Protein AF-A0A6P4Z6Q2-F1 (afdb_monomer)

pLDDT: mean 76.37, std 25.63, range [23.97, 98.88]

Solvent-accessible surface area (backbone atoms only — not comparable to full-atom values): 41360 Å² total; per-residue (Å²): 84,82,60,99,85,43,50,41,44,83,20,34,22,51,34,64,75,49,95,81,55,46,15,28,62,51,13,56,50,5,6,32,81,39,63,33,85,90,39,28,26,34,66,37,52,61,50,52,88,76,51,38,46,41,83,71,40,30,32,73,37,36,18,30,45,70,54,37,70,72,44,56,18,23,30,50,32,45,31,39,24,47,45,82,50,52,61,95,38,45,82,77,61,27,60,36,28,34,28,43,85,77,41,60,29,59,80,33,72,16,24,61,25,37,30,25,53,78,73,41,64,50,30,37,66,74,54,38,66,87,65,45,47,63,63,42,61,45,49,72,80,36,64,50,52,68,60,53,55,72,30,46,7,60,68,44,53,87,29,47,46,63,48,15,37,20,36,32,43,32,24,87,86,15,34,22,27,43,37,28,76,56,21,26,84,73,65,70,71,43,48,40,62,26,34,22,24,18,9,29,51,97,59,75,65,46,59,50,20,20,29,50,25,26,27,38,70,60,38,79,43,60,48,38,55,45,0,13,23,41,69,55,68,47,31,9,44,34,36,24,36,28,45,47,73,48,47,68,51,46,51,54,48,45,57,45,47,56,54,38,73,70,34,74,90,56,66,9,59,81,84,66,98,53,73,64,65,58,50,55,54,54,55,54,49,52,54,53,53,51,54,52,53,58,47,57,77,70,54,87,82,80,85,63,77,65,64,62,50,56,53,50,56,53,48,55,52,51,55,53,52,51,50,52,50,56,52,54,57,47,56,36,43,67,53,35,48,66,52,44,43,56,50,44,53,59,46,48,60,49,49,44,74,74,66,66,52,80,76,73,78,83,87,87,82,91,85,87,83,88,85,86,85,87,88,89,85,87,86,93,82,84,89,80,87,80,86,89,81,92,84,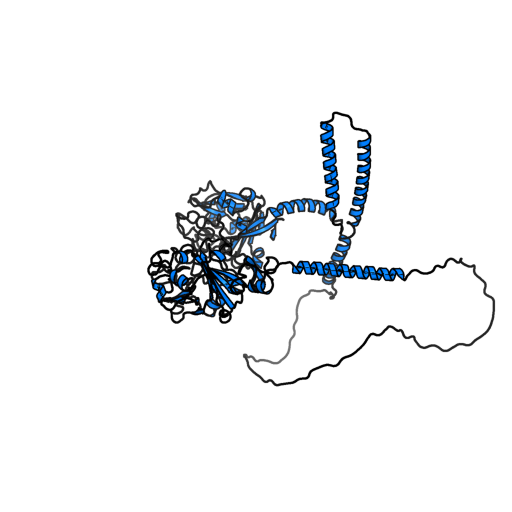88,86,92,88,81,91,82,90,88,84,83,90,87,87,81,90,82,92,84,84,87,88,83,89,86,81,83,86,84,82,86,88,82,90,87,88,82,90,83,84,89,84,87,85,80,86,84,78,88,91,85,84,89,85,83,90,83,73,66,70,61,62,49,51,62,48,51,58,52,46,53,62,44,54,55,50,48,53,53,49,51,52,49,52,52,60,67,71,64,55,59,74,24,30,89,91,33,47,26,72,43,34,39,58,34,55,77,72,37,89,86,54,66,66,43,80,33,20,28,31,41,91,88,67,54,72,48,73,32,44,27,43,36,58,72,99,74,29,11,28,25,52,21,34,19,53,37,65,84,51,85,85,49,35,8,31,57,70,14,54,49,2,7,37,78,37,55,33,79,89,43,29,33,33,60,37,52,63,51,53,89,73,50,34,51,46,68,72,38,31,28,74,39,44,19,28,45,72,53,39,72,55,40,80,25,27,32,47,33,43,34,38,24,48,48,73,51,51,59,96,36,42,79,79,59,27,60,36,28,35,28,40,85,76,42,62,28,60,81,34,70,16,25,60,24,38,29,27,54,79,73,40,66,49,29,39,67,71,55,37,57,90,65,43,46,66,63,42,61,46,48,71,80,36,65,48,50,68,59,53,56,72,30,41,10,59,67,45,48,85,30,46,46,63,48,16,37,21,37,34,39,24,17,79,84,14,29,22,30,43,36,25,76,54,20,27,82,75,55,45,76,41,50,29,62,26,31,24,21,17,8,31,35,78,72,71,58,41,64,40,14,20,24,51,25,21,26,39,68,58,39,79,38,57,47,36,56,46,0,10,24,42,68,57,64,47,28,13,41,36,36,25,38,61

Sequence (765 aa):
MTIGGGGWTLVSSVHEDDIYGKCTAGDRWSSTRGSTTNYPEGDGNWANHNTFGSVPLATNDDLKNPGYFSIEASDVMLWHVPNDTPLSQYKSAAFLRYYTTNGFLQQYGGNMYSLFKDHFPIVYNGGTTADNGPAIPITWDRGSNGLRTSLLAPNTVPQVTPGFVQFRVFNTERAPLAVCPGVRYNGGESDALCIGGAAYWPQAAPRQCGDFSAKAWDGYGTHTGWSSSRLELESAVLFFYRDCLSEGLAEQMSEENSKVRIRKMAHEHRSERLSLSAGLAVCSLAVTVAVLLVSFLHSGGLVRQDDVASLRERLASVEKELSHWKEKSQDELVYWREKSQSLLERVTVVETKIQDGLWSEHSSVLDTEADSPMPPEGPKSSDSGSSGVNSDAVRVRSKRQAVGANTVRLPISGCMQGPPGPPGPVGRDGRDGVQGPPGPASCGCYGEGVPRRIADLEDGLDAVENKTSQIETRLASFNNTAVGSATNPAVSCKHIKDHVDGAEDGLYHLRSPGGVVYETYCDMTIGGGGWTLVSSVHEDDIYGKCTAGDRWSSTRGSTTNYPEGDGNWANHNTFGSVPLATNDDLKNPGYFSIDASDVMLWHVPNDTPLSQYKSAAYLRYYTTNGFLQQYGGNMYSLFKDHFPIVYNGGTTADNGPAIPITWDRGSNGLRTSLIAPNSVPEVTPGFVQFRVFNNERAPLAVCPGVRHNGGNSEHVCIGGAAYWPEQAPRQCGDFSSKDWDGYGTHTDRSSSRLELESAVLFFYR

Radius of gyration: 40.03 Å; Cα contacts (8 Å, |Δi|>4): 1571; chains: 1; bounding box: 75×127×144 Å

InterPro domains:
  IPR014716 Fibrinogen, alpha/beta/gamma chain, C-terminal globular, subdomain 1 [G3DSA:3.90.215.10] (451-578)
  IPR036056 Fibrinogen-like, C-terminal [SSF56496] (1-146)
  IPR036056 Fibrinogen-like, C-terminal [SSF56496] (487-689)

Organism: Branchiostoma belcheri (NCBI:txid7741)

Secondary structure (DSSP, 8-state):
-EETTEEEEEEEEE--S-TTSTTSTT-TTS-SS-S-TTSTTTT-TTTS---BS-GGGTTTS-EE-THHHH--EEEEEEEEEETT--GGGHHHH-SEEEE--S-GGGGGTTSHHHIIIIIS---TTS--TTS---EEE-EEEE--HHHHHTTS-TTTGGGEEESEEEEEEE-TTSPEEEEETTEEE-SS--TTT-EEE-S--SSSTTTT-STTTTTTTTSTTB-STTPPBHHHHTEEEEEEEEETHHHHHHHHHHHHHHHHHHHTT-------S-HHHHHHHHHHHHHHHHHHHHHHHHS-S---HHHHHHHHHHHHHHHHHHHHHHHHHHHTTSSSHHHHHHHHHHHHHHHHHHHS-TTTP--------------------------------------------------------PPPPPPP-----------PPPPP--------STTHHHHHHHHHHHHHHHHHHHHHHHHHHHTTS-TTBTTB-BS-HHHHHHHSTTPPSEEEEEE-TT--EEEEEEE-SGGGS-EEEEEEE--S-TTSSS-TT-TTS-SS-S-TTSTTTT-TTTS---B--GGGTTTS-EE-THHHH---S-EEEEEEETT--GGGHHHH-SEEEE--S-GGGGGTSSHHHIIIIIS---TTS--GGG---EEE-EEEE--HHHHHTTS-GGGGGGEEESEEEEEEE-TT-PEEEEETTEEE-SS--TTT-EEE-S---TTTTTT-STTTTTTTTSTTB-STTPPBHHHHTEEEEEEE-

Structure (mmCIF, N/CA/C/O backbone):
data_AF-A0A6P4Z6Q2-F1
#
_entry.id   AF-A0A6P4Z6Q2-F1
#
loop_
_atom_site.group_PDB
_atom_site.id
_atom_site.type_symbol
_atom_site.label_atom_id
_atom_site.label_alt_id
_atom_site.label_comp_id
_atom_site.label_asym_id
_atom_site.label_entity_id
_atom_site.label_seq_id
_atom_site.pdbx_PDB_ins_code
_atom_site.Cartn_x
_atom_site.Cartn_y
_atom_site.Cartn_z
_atom_site.occupancy
_atom_site.B_iso_or_equiv
_atom_site.auth_seq_id
_atom_site.auth_comp_id
_atom_site.auth_asym_id
_atom_site.auth_atom_id
_atom_site.pdbx_PDB_model_num
ATOM 1 N N . MET A 1 1 ? 14.408 5.472 20.461 1.00 51.84 1 MET A N 1
ATOM 2 C CA . MET A 1 1 ? 15.505 4.855 21.255 1.00 51.84 1 MET A CA 1
ATOM 3 C C . MET A 1 1 ? 16.475 5.928 21.723 1.00 51.84 1 MET A C 1
ATOM 5 O O . MET A 1 1 ? 16.603 6.921 21.027 1.00 51.84 1 MET A O 1
ATOM 9 N N . THR A 1 2 ? 17.169 5.748 22.850 1.00 54.12 2 THR A N 1
ATOM 10 C CA . THR A 1 2 ? 18.171 6.711 23.346 1.00 54.12 2 THR A CA 1
ATOM 11 C C . THR A 1 2 ? 19.596 6.334 22.929 1.00 54.12 2 THR A C 1
ATOM 13 O O . THR A 1 2 ? 20.082 5.248 23.248 1.00 54.12 2 THR A O 1
ATOM 16 N N . ILE A 1 3 ? 20.255 7.239 22.200 1.00 58.28 3 ILE A N 1
ATOM 17 C CA . ILE A 1 3 ? 21.674 7.203 21.794 1.00 58.28 3 ILE A CA 1
ATOM 18 C C . ILE A 1 3 ? 22.142 8.666 21.733 1.00 58.28 3 ILE A C 1
ATOM 20 O O . ILE A 1 3 ? 21.379 9.532 21.308 1.00 58.28 3 ILE A O 1
ATOM 24 N N . GLY A 1 4 ? 23.351 8.977 22.209 1.00 51.66 4 GLY A N 1
ATOM 25 C CA . GLY A 1 4 ? 23.863 10.359 22.237 1.00 51.66 4 GLY A CA 1
ATOM 26 C C . GLY A 1 4 ? 23.089 11.335 23.144 1.00 51.66 4 GLY A C 1
ATOM 27 O O . GLY A 1 4 ? 23.325 12.534 23.079 1.00 51.66 4 GLY A O 1
ATOM 28 N N . GLY A 1 5 ? 22.166 10.839 23.979 1.00 54.47 5 GLY A N 1
ATOM 29 C CA . GLY A 1 5 ? 21.303 11.634 24.866 1.00 54.47 5 GLY A CA 1
ATOM 30 C C . GLY A 1 5 ? 19.913 11.958 24.300 1.00 54.47 5 GLY A C 1
ATOM 31 O O . GLY A 1 5 ? 18.990 12.151 25.085 1.00 54.47 5 GLY A O 1
ATOM 32 N N . GLY A 1 6 ? 19.740 11.946 22.974 1.00 62.03 6 GLY A N 1
ATOM 33 C CA . GLY A 1 6 ? 18.471 12.254 22.297 1.00 62.03 6 GLY A CA 1
ATOM 34 C C . GLY A 1 6 ? 17.578 11.037 22.022 1.00 62.03 6 GLY A C 1
ATOM 35 O O . GLY A 1 6 ? 18.019 9.883 22.092 1.00 62.03 6 GLY A O 1
ATOM 36 N N . GLY A 1 7 ? 16.310 11.305 21.694 1.00 81.81 7 GLY A N 1
ATOM 37 C CA . GLY A 1 7 ? 15.325 10.302 21.280 1.00 81.81 7 GLY A CA 1
ATOM 38 C C . GLY A 1 7 ? 15.280 10.117 19.759 1.00 81.81 7 GLY A C 1
ATOM 39 O O . GLY A 1 7 ? 14.970 11.056 19.036 1.00 81.81 7 GLY A O 1
ATOM 40 N N . TRP A 1 8 ? 15.558 8.897 19.292 1.00 90.75 8 TRP A N 1
ATOM 41 C CA . TRP A 1 8 ? 15.597 8.529 17.870 1.00 90.75 8 TRP A CA 1
ATOM 42 C C . TRP A 1 8 ? 14.385 7.698 17.424 1.00 90.75 8 TRP A C 1
ATOM 44 O O . TRP A 1 8 ? 14.089 6.671 18.052 1.00 90.75 8 TRP A O 1
ATOM 54 N N . THR A 1 9 ? 13.753 8.088 16.315 1.00 92.44 9 THR A N 1
ATOM 55 C CA . THR A 1 9 ? 12.544 7.470 15.729 1.00 92.44 9 THR A CA 1
ATOM 56 C C . THR A 1 9 ? 12.818 7.003 14.300 1.00 92.44 9 THR A C 1
ATOM 58 O O . THR A 1 9 ? 13.308 7.790 13.501 1.00 92.44 9 THR A O 1
ATOM 61 N N . LEU A 1 10 ? 12.510 5.740 13.975 1.00 95.50 10 LEU A N 1
ATOM 62 C CA . LEU A 1 10 ? 12.654 5.172 12.623 1.00 95.50 10 LEU A CA 1
ATOM 63 C C . LEU A 1 10 ? 11.596 5.773 11.689 1.00 95.50 10 LEU A C 1
ATOM 65 O O . LEU A 1 10 ? 10.405 5.675 11.984 1.00 95.50 10 LEU A O 1
ATOM 69 N N . VAL A 1 11 ? 12.021 6.361 10.571 1.00 96.75 11 VAL A N 1
ATOM 70 C CA . VAL A 1 11 ? 11.129 7.036 9.609 1.00 96.75 11 VAL A CA 1
ATOM 71 C C . VAL A 1 11 ? 11.117 6.386 8.228 1.00 96.75 11 VAL A C 1
ATOM 73 O O . VAL A 1 11 ? 10.067 6.347 7.583 1.00 96.75 11 VAL A O 1
ATOM 76 N N . SER A 1 12 ? 12.246 5.817 7.804 1.00 97.81 12 SER A N 1
ATOM 77 C CA . SER A 1 12 ? 12.351 5.084 6.544 1.00 97.81 12 SER A CA 1
ATOM 78 C C . SER A 1 12 ? 13.444 4.012 6.550 1.00 97.81 12 SER A C 1
ATOM 80 O O . SER A 1 12 ? 14.295 3.978 7.442 1.00 97.81 12 SER A O 1
ATOM 82 N N . SER A 1 13 ? 13.432 3.144 5.543 1.00 97.81 13 SER A N 1
ATOM 83 C CA . SER A 1 13 ? 14.558 2.313 5.121 1.00 97.81 13 SER A CA 1
ATOM 84 C C . SER A 1 13 ? 14.618 2.245 3.599 1.00 97.81 13 SER A C 1
ATOM 86 O O . SER A 1 13 ? 13.583 2.367 2.948 1.00 97.81 13 SER A O 1
ATOM 88 N N . VAL A 1 14 ? 15.829 2.058 3.073 1.00 97.44 14 VAL A N 1
ATOM 89 C CA . VAL A 1 14 ? 16.109 1.774 1.657 1.00 97.44 14 VAL A CA 1
ATOM 90 C C . VAL A 1 14 ? 16.640 0.340 1.558 1.00 97.44 14 VAL A C 1
ATOM 92 O O . VAL A 1 14 ? 17.583 0.005 2.289 1.00 97.44 14 VAL A O 1
ATOM 95 N N . HIS A 1 15 ? 16.055 -0.492 0.697 1.00 93.81 15 HIS A N 1
ATOM 96 C CA . HIS A 1 15 ? 16.349 -1.923 0.557 1.00 93.81 15 HIS A CA 1
ATOM 97 C C . HIS A 1 15 ? 16.190 -2.398 -0.900 1.00 93.81 15 HIS A C 1
ATOM 99 O O . HIS A 1 15 ? 15.100 -2.331 -1.453 1.00 93.81 15 HIS A O 1
ATOM 105 N N . GLU A 1 16 ? 17.236 -2.987 -1.485 1.00 89.94 16 GLU A N 1
ATOM 106 C CA . GLU A 1 16 ? 17.134 -3.643 -2.799 1.00 89.94 16 GLU A CA 1
ATOM 107 C C . GLU A 1 16 ? 16.557 -5.068 -2.670 1.00 89.94 16 GLU A C 1
ATOM 109 O O . GLU A 1 16 ? 17.156 -5.904 -1.987 1.00 89.94 16 GLU A O 1
ATOM 114 N N . ASP A 1 17 ? 15.436 -5.374 -3.339 1.00 81.31 17 ASP A N 1
ATOM 115 C CA . ASP A 1 17 ? 14.862 -6.732 -3.380 1.00 81.31 17 ASP A CA 1
ATOM 116 C C . ASP A 1 17 ? 15.422 -7.591 -4.532 1.00 81.31 17 ASP A C 1
ATOM 118 O O . ASP A 1 17 ? 15.753 -8.760 -4.317 1.00 81.31 17 ASP A O 1
ATOM 122 N N . ASP A 1 18 ? 15.614 -7.013 -5.724 1.00 83.00 18 ASP A N 1
ATOM 123 C CA . ASP A 1 18 ? 16.351 -7.624 -6.837 1.00 83.00 18 ASP A CA 1
ATOM 124 C C . ASP A 1 18 ? 17.416 -6.673 -7.413 1.00 83.00 18 ASP A C 1
ATOM 126 O O . ASP A 1 18 ? 17.157 -5.812 -8.250 1.00 83.00 18 ASP A O 1
ATOM 130 N N . ILE A 1 19 ? 18.673 -6.930 -7.046 1.00 83.06 19 ILE A N 1
ATOM 131 C CA . ILE A 1 19 ? 19.885 -6.237 -7.524 1.00 83.06 19 ILE A CA 1
ATOM 132 C C . ILE A 1 19 ? 20.111 -6.284 -9.050 1.00 83.06 19 ILE A C 1
ATOM 134 O O . ILE A 1 19 ? 21.008 -5.611 -9.568 1.00 83.06 19 ILE A O 1
ATOM 138 N N . TYR A 1 20 ? 19.319 -7.069 -9.784 1.00 82.06 20 TYR A N 1
ATOM 139 C CA . TYR A 1 20 ? 19.272 -7.111 -11.245 1.00 82.06 20 TYR A CA 1
ATOM 140 C C . TYR A 1 20 ? 17.922 -6.646 -11.831 1.00 82.06 20 TYR A C 1
ATOM 142 O O . TYR A 1 20 ? 17.863 -6.325 -13.023 1.00 82.06 20 TYR A O 1
ATOM 150 N N . GLY A 1 21 ? 16.871 -6.553 -11.014 1.00 80.62 21 GLY A N 1
ATOM 151 C CA . GLY A 1 21 ? 15.518 -6.107 -11.357 1.00 80.62 21 GLY A CA 1
ATOM 152 C C . GLY A 1 21 ? 15.388 -4.585 -11.358 1.00 80.62 21 GLY A C 1
ATOM 153 O O . GLY A 1 21 ? 14.689 -4.014 -10.534 1.00 80.62 21 GLY A O 1
ATOM 154 N N . LYS A 1 22 ? 16.078 -3.925 -12.291 1.00 84.44 22 LYS A N 1
ATOM 155 C CA . LYS A 1 22 ? 16.298 -2.469 -12.285 1.00 84.44 22 LYS A CA 1
ATOM 156 C C . LYS A 1 22 ? 15.087 -1.630 -12.728 1.00 84.44 22 LYS A C 1
ATOM 158 O O . LYS A 1 22 ? 14.549 -1.841 -13.817 1.00 84.44 22 LYS A O 1
ATOM 163 N N . CYS A 1 23 ? 14.756 -0.621 -11.924 1.00 83.00 23 CYS A N 1
ATOM 164 C CA . CYS A 1 23 ? 13.534 0.190 -11.945 1.00 83.00 23 CYS A CA 1
ATOM 165 C C . CYS A 1 23 ? 12.223 -0.607 -11.727 1.00 83.00 23 CYS A C 1
ATOM 167 O O . CYS A 1 23 ? 11.243 -0.382 -12.451 1.00 83.00 23 CYS A O 1
ATOM 169 N N . THR A 1 24 ? 12.200 -1.584 -10.817 1.00 80.31 24 THR A N 1
ATOM 170 C CA . THR A 1 24 ? 11.011 -2.429 -10.565 1.00 80.31 24 THR A CA 1
ATOM 171 C C . THR A 1 24 ? 10.268 -2.042 -9.281 1.00 80.31 24 THR A C 1
ATOM 173 O O . THR A 1 24 ? 10.622 -1.082 -8.612 1.00 80.31 24 THR A O 1
ATOM 176 N N . ALA A 1 25 ? 9.192 -2.750 -8.924 1.00 75.19 25 ALA A N 1
ATOM 177 C CA . ALA A 1 25 ? 8.296 -2.386 -7.817 1.00 75.19 25 ALA A CA 1
ATOM 178 C C . ALA A 1 25 ? 8.927 -2.365 -6.401 1.00 75.19 25 ALA A C 1
ATOM 180 O O . ALA A 1 25 ? 8.291 -1.885 -5.450 1.00 75.19 25 ALA A O 1
ATOM 181 N N . GLY A 1 26 ? 10.152 -2.883 -6.259 1.00 79.56 26 GLY A N 1
ATOM 182 C CA . GLY A 1 26 ? 10.984 -2.752 -5.062 1.00 79.56 26 GLY A CA 1
ATOM 183 C C . GLY A 1 26 ? 11.884 -1.508 -5.036 1.00 79.56 26 GLY A C 1
ATOM 184 O O . GLY A 1 26 ? 12.279 -1.104 -3.954 1.00 79.56 26 GLY A O 1
ATOM 185 N N . ASP A 1 27 ? 12.147 -0.856 -6.176 1.00 88.88 27 ASP A N 1
ATOM 186 C CA . ASP A 1 27 ? 13.013 0.331 -6.306 1.00 88.88 27 ASP A CA 1
ATOM 187 C C . ASP A 1 27 ? 12.280 1.637 -5.911 1.00 88.88 27 ASP A C 1
ATOM 189 O O . ASP A 1 27 ? 12.169 2.587 -6.702 1.00 88.88 27 ASP A O 1
ATOM 193 N N . ARG A 1 28 ? 11.685 1.701 -4.711 1.00 90.12 28 ARG A N 1
ATOM 194 C CA . ARG A 1 28 ? 10.758 2.802 -4.377 1.00 90.12 28 ARG A CA 1
ATOM 195 C C . ARG A 1 28 ? 11.481 4.105 -4.076 1.00 90.12 28 ARG A C 1
ATOM 197 O O . ARG A 1 28 ? 10.865 5.162 -4.204 1.00 90.12 28 ARG A O 1
ATOM 204 N N . TRP A 1 29 ? 12.765 4.098 -3.740 1.00 93.88 29 TRP A N 1
ATOM 205 C CA . TRP A 1 29 ? 13.579 5.308 -3.600 1.00 93.88 29 TRP A CA 1
ATOM 206 C C . TRP A 1 29 ? 14.263 5.753 -4.894 1.00 93.88 29 TRP A C 1
ATOM 208 O O . TRP A 1 29 ? 15.109 6.656 -4.858 1.00 93.88 29 TRP A O 1
ATOM 218 N N . SER A 1 30 ? 13.875 5.198 -6.039 1.00 89.69 30 SER A N 1
ATOM 219 C CA . SER A 1 30 ? 14.294 5.676 -7.351 1.00 89.69 30 SER A CA 1
ATOM 220 C C . SER A 1 30 ? 13.140 5.674 -8.346 1.00 89.69 30 SER A C 1
ATOM 222 O O . SER A 1 30 ? 12.516 6.722 -8.541 1.00 89.69 30 SER A O 1
ATOM 224 N N . SER A 1 31 ? 12.814 4.537 -8.963 1.00 86.94 31 SER A N 1
ATOM 225 C CA . SER A 1 31 ? 11.560 4.424 -9.700 1.00 86.94 31 SER A CA 1
ATOM 226 C C . SER A 1 31 ? 11.071 3.010 -9.909 1.00 86.94 31 SER A C 1
ATOM 228 O O . SER A 1 31 ? 11.798 2.151 -10.392 1.00 86.94 31 SER A O 1
ATOM 230 N N . THR A 1 32 ? 9.772 2.839 -9.712 1.00 82.38 32 THR A N 1
ATOM 231 C CA . THR A 1 32 ? 9.057 1.592 -9.956 1.00 82.38 32 THR A CA 1
ATOM 232 C C . THR A 1 32 ? 8.449 1.508 -11.369 1.00 82.38 32 THR A C 1
ATOM 234 O O . THR A 1 32 ? 7.802 0.523 -11.726 1.00 82.38 32 THR A O 1
ATOM 237 N N . ARG A 1 33 ? 8.662 2.546 -12.198 1.00 77.38 33 ARG A N 1
ATOM 238 C CA . ARG A 1 33 ? 8.011 2.768 -13.507 1.00 77.38 33 ARG A CA 1
ATOM 239 C C . ARG A 1 33 ? 8.983 2.758 -14.701 1.00 77.38 33 ARG A C 1
ATOM 241 O O . ARG A 1 33 ? 8.674 3.293 -15.768 1.00 77.38 33 ARG A O 1
ATOM 248 N N . GLY A 1 34 ? 10.150 2.128 -14.552 1.00 77.62 34 GLY A N 1
ATOM 249 C CA . GLY A 1 34 ? 11.168 2.058 -15.609 1.00 77.62 34 GLY A CA 1
ATOM 250 C C . GLY A 1 34 ? 12.031 3.323 -15.752 1.00 77.62 34 GLY A C 1
ATOM 251 O O . GLY A 1 34 ? 11.723 4.391 -15.228 1.00 77.62 34 GLY A O 1
ATOM 252 N N . SER A 1 35 ? 13.133 3.223 -16.504 1.00 83.38 35 SER A N 1
ATOM 253 C CA . SER A 1 35 ? 14.041 4.359 -16.727 1.00 83.38 35 SER A CA 1
ATOM 254 C C . SER A 1 35 ? 13.546 5.220 -17.890 1.00 83.38 35 SER A C 1
ATOM 256 O O . SER A 1 35 ? 13.668 4.829 -19.052 1.00 83.38 35 SER A O 1
ATOM 258 N N . THR A 1 36 ? 12.962 6.387 -17.599 1.00 74.38 36 THR A N 1
ATOM 259 C CA . THR A 1 36 ? 12.285 7.214 -18.613 1.00 74.38 36 THR A CA 1
ATOM 260 C C . THR A 1 36 ? 12.475 8.716 -18.407 1.00 74.38 36 THR A C 1
ATOM 262 O O . THR A 1 36 ? 12.385 9.231 -17.298 1.00 74.38 36 THR A O 1
ATOM 265 N N . THR A 1 37 ? 12.688 9.450 -19.505 1.00 76.31 37 THR A N 1
ATOM 266 C CA . THR A 1 37 ? 12.773 10.923 -19.504 1.00 76.31 37 THR A CA 1
ATOM 267 C C . THR A 1 37 ? 11.452 11.613 -19.170 1.00 76.31 37 THR A C 1
ATOM 269 O O . THR A 1 37 ? 11.450 12.822 -18.956 1.00 76.31 37 THR A O 1
ATOM 272 N N . ASN A 1 38 ? 10.334 10.880 -19.174 1.00 77.88 38 ASN A N 1
ATOM 273 C CA . ASN A 1 38 ? 9.004 11.437 -18.920 1.00 77.88 38 ASN A CA 1
ATOM 274 C C . ASN A 1 38 ? 8.743 11.672 -17.423 1.00 77.88 38 ASN A C 1
ATOM 276 O O . ASN A 1 38 ? 7.928 12.525 -17.088 1.00 77.88 38 ASN A O 1
ATOM 280 N N . TYR A 1 39 ? 9.460 10.948 -16.558 1.00 81.06 39 TYR A N 1
ATOM 281 C CA . TYR A 1 39 ? 9.428 11.071 -15.099 1.00 81.06 39 TYR A CA 1
ATOM 282 C C . TYR A 1 39 ? 10.878 11.192 -14.589 1.00 81.06 39 TYR A C 1
ATOM 284 O O . TYR A 1 39 ? 11.429 10.233 -14.048 1.00 81.06 39 TYR A O 1
ATOM 292 N N . PRO A 1 40 ? 11.572 12.321 -14.843 1.00 82.12 40 PRO A N 1
ATOM 293 C CA . PRO A 1 40 ? 12.994 12.488 -14.523 1.00 82.12 40 PRO A CA 1
ATOM 294 C C . PRO A 1 40 ? 13.321 12.453 -13.017 1.00 82.12 40 PRO A C 1
ATOM 296 O O . PRO A 1 40 ? 14.490 12.324 -12.661 1.00 82.12 40 PRO A O 1
ATOM 299 N N . GLU A 1 41 ? 12.325 12.563 -12.141 1.00 82.50 41 GLU A N 1
ATOM 300 C CA . GLU A 1 41 ? 12.375 12.354 -10.687 1.00 82.50 41 GLU A CA 1
ATOM 301 C C . GLU A 1 41 ? 11.999 10.924 -10.249 1.00 82.50 41 GLU A C 1
ATOM 303 O O . GLU A 1 41 ? 12.089 10.595 -9.066 1.00 82.50 41 GLU A O 1
ATOM 308 N N . GLY A 1 42 ? 11.562 10.083 -11.191 1.00 86.00 42 GLY A N 1
ATOM 309 C CA . GLY A 1 42 ? 10.960 8.782 -10.920 1.00 86.00 42 GLY A CA 1
ATOM 310 C C . GLY A 1 42 ? 9.682 8.882 -10.111 1.00 86.00 42 GLY A C 1
ATOM 311 O O . GLY A 1 42 ? 8.794 9.669 -10.429 1.00 86.00 42 GLY A O 1
ATOM 312 N N . ASP A 1 43 ? 9.597 8.091 -9.049 1.00 84.88 43 ASP A N 1
ATOM 313 C CA . ASP A 1 43 ? 8.419 8.075 -8.181 1.00 84.88 43 ASP A CA 1
ATOM 314 C C . ASP A 1 43 ? 8.374 9.308 -7.255 1.00 84.88 43 ASP A C 1
ATOM 316 O O . ASP A 1 43 ? 7.378 9.562 -6.575 1.00 84.88 43 ASP A O 1
ATOM 320 N N . GLY A 1 44 ? 9.468 10.081 -7.183 1.00 89.19 44 GLY A N 1
ATOM 321 C CA . GLY A 1 44 ? 9.572 11.276 -6.345 1.00 89.19 44 GLY A CA 1
ATOM 322 C C . GLY A 1 44 ? 9.497 10.995 -4.838 1.00 89.19 44 GLY A C 1
ATOM 323 O O . GLY A 1 44 ? 9.297 11.921 -4.050 1.00 89.19 44 GLY A O 1
ATOM 324 N N . ASN A 1 45 ? 9.656 9.737 -4.405 1.00 93.06 45 ASN A N 1
ATOM 325 C CA . ASN A 1 45 ? 9.379 9.298 -3.031 1.00 93.06 45 ASN A CA 1
ATOM 326 C C . ASN A 1 45 ? 10.249 9.969 -1.952 1.00 93.06 45 ASN A C 1
ATOM 328 O O . ASN A 1 45 ? 9.808 10.076 -0.806 1.00 93.06 45 ASN A O 1
ATOM 332 N N . TRP A 1 46 ? 11.403 10.541 -2.308 1.00 94.75 46 TRP A N 1
ATOM 333 C CA . TRP A 1 46 ? 12.193 11.410 -1.421 1.00 94.75 46 TRP A CA 1
ATOM 334 C C . TRP A 1 46 ? 11.496 12.735 -1.052 1.00 94.75 46 TRP A C 1
ATOM 336 O O . TRP A 1 46 ? 11.776 13.283 0.015 1.00 94.75 46 TRP A O 1
ATOM 346 N N . ALA A 1 47 ? 10.591 13.238 -1.901 1.00 93.81 47 ALA A N 1
ATOM 347 C CA . ALA A 1 47 ? 10.005 14.585 -1.847 1.00 93.81 47 ALA A CA 1
ATOM 348 C C . ALA A 1 47 ? 8.456 14.618 -1.927 1.00 93.81 47 ALA A C 1
ATOM 350 O O . ALA A 1 47 ? 7.862 15.697 -1.991 1.00 93.81 47 ALA A O 1
ATOM 351 N N . ASN A 1 48 ? 7.786 13.458 -1.904 1.00 89.38 48 ASN A N 1
ATOM 352 C CA . ASN A 1 48 ? 6.321 13.320 -1.880 1.00 89.38 48 ASN A CA 1
ATOM 353 C C . ASN A 1 48 ? 5.798 12.821 -0.507 1.00 89.38 48 ASN A C 1
ATOM 355 O O . ASN A 1 48 ? 6.581 12.530 0.403 1.00 89.38 48 ASN A O 1
ATOM 359 N N . HIS A 1 49 ? 4.476 12.685 -0.355 1.00 86.06 49 HIS A N 1
ATOM 360 C CA . HIS A 1 49 ? 3.828 12.197 0.878 1.00 86.06 49 HIS A CA 1
ATOM 361 C C . HIS A 1 49 ? 3.494 10.691 0.878 1.00 86.06 49 HIS A C 1
ATOM 363 O O . HIS A 1 49 ? 2.868 10.216 1.822 1.00 86.06 49 HIS A O 1
ATOM 369 N N . ASN A 1 50 ? 3.901 9.932 -0.143 1.00 84.12 50 ASN A N 1
ATOM 370 C CA . ASN A 1 50 ? 3.593 8.503 -0.254 1.00 84.12 50 ASN A CA 1
ATOM 371 C C . ASN A 1 50 ? 4.215 7.729 0.920 1.00 84.12 50 ASN A C 1
ATOM 373 O O . ASN A 1 50 ? 5.283 8.109 1.411 1.00 84.12 50 ASN A O 1
ATOM 377 N N . THR A 1 51 ? 3.576 6.643 1.354 1.00 84.00 51 THR A N 1
ATOM 378 C CA . THR A 1 51 ? 4.032 5.802 2.475 1.00 84.00 51 THR A CA 1
ATOM 379 C C . THR A 1 51 ? 3.892 4.326 2.138 1.00 84.00 51 THR A C 1
ATOM 381 O O . THR A 1 51 ? 2.843 3.912 1.652 1.00 84.00 51 THR A O 1
ATOM 384 N N . PHE A 1 52 ? 4.919 3.535 2.433 1.00 84.25 52 PHE A N 1
ATOM 385 C CA . PHE A 1 52 ? 5.034 2.136 2.015 1.00 84.25 52 PHE A CA 1
ATOM 386 C C . PHE A 1 52 ? 5.829 1.297 3.028 1.00 84.25 52 PHE A C 1
ATOM 388 O O . PHE A 1 52 ? 6.492 1.841 3.917 1.00 84.25 52 PHE A O 1
ATOM 395 N N . GLY A 1 53 ? 5.724 -0.028 2.903 1.00 82.00 53 GLY A N 1
ATOM 396 C CA . GLY A 1 53 ? 6.340 -1.009 3.798 1.00 82.00 53 GLY A CA 1
ATOM 397 C C . GLY A 1 53 ? 5.816 -0.982 5.234 1.00 82.00 53 GLY A C 1
ATOM 398 O O . GLY A 1 53 ? 4.795 -0.374 5.560 1.00 82.00 53 GLY A O 1
ATOM 399 N N . SER A 1 54 ? 6.530 -1.662 6.134 1.00 81.69 54 SER A N 1
ATOM 400 C CA . SER A 1 54 ? 6.209 -1.671 7.565 1.00 81.69 54 SER A CA 1
ATOM 401 C C . SER A 1 54 ? 7.458 -1.834 8.435 1.00 81.69 54 SER A C 1
ATOM 403 O O . SER A 1 54 ? 8.436 -2.456 8.033 1.00 81.69 54 SER A O 1
ATOM 405 N N . VAL A 1 55 ? 7.430 -1.287 9.656 1.00 85.19 55 VAL A N 1
ATOM 406 C CA . VAL A 1 55 ? 8.568 -1.337 10.598 1.00 85.19 55 VAL A CA 1
ATOM 407 C C . VAL A 1 55 ? 9.096 -2.760 10.871 1.00 85.19 55 VAL A C 1
ATOM 409 O O . VAL A 1 55 ? 10.311 -2.891 10.988 1.00 85.19 55 VAL A O 1
ATOM 412 N N . PRO A 1 56 ? 8.272 -3.827 10.950 1.00 82.50 56 PRO A N 1
ATOM 413 C CA . PRO A 1 56 ? 8.775 -5.197 11.084 1.00 82.50 56 PRO A CA 1
ATOM 414 C C . PRO A 1 56 ? 9.487 -5.773 9.850 1.00 82.50 56 PRO A C 1
ATOM 416 O O . PRO A 1 56 ? 10.168 -6.784 9.995 1.00 82.50 56 PRO A O 1
ATOM 419 N N . LEU A 1 57 ? 9.309 -5.167 8.670 1.00 84.88 57 LEU A N 1
ATOM 420 C CA . LEU A 1 57 ? 9.836 -5.631 7.379 1.00 84.88 57 LEU A CA 1
ATOM 421 C C . LEU A 1 57 ? 10.866 -4.665 6.767 1.00 84.88 57 LEU A C 1
ATOM 423 O O . LEU A 1 57 ? 11.286 -4.872 5.638 1.00 84.88 57 LEU A O 1
ATOM 427 N N . ALA A 1 58 ? 11.323 -3.650 7.505 1.00 91.00 58 ALA A N 1
ATOM 428 C CA . ALA A 1 58 ? 12.223 -2.590 7.024 1.00 91.00 58 ALA A CA 1
ATOM 429 C C . ALA A 1 58 ? 13.634 -3.061 6.584 1.00 91.00 58 ALA A C 1
ATOM 431 O O . ALA A 1 58 ? 14.473 -2.240 6.216 1.00 91.00 58 ALA A O 1
ATOM 432 N N . THR A 1 59 ? 13.906 -4.365 6.659 1.00 93.81 59 THR A N 1
ATOM 433 C CA . THR A 1 59 ? 15.119 -5.061 6.189 1.00 93.81 59 THR A CA 1
ATOM 434 C C . THR A 1 59 ? 14.862 -6.002 5.009 1.00 93.81 59 THR A C 1
ATOM 436 O O . THR A 1 59 ? 15.763 -6.727 4.608 1.00 93.81 59 THR A O 1
ATOM 439 N N . ASN A 1 60 ? 13.627 -6.044 4.515 1.00 85.88 60 ASN A N 1
ATOM 440 C CA . ASN A 1 60 ? 13.117 -7.017 3.546 1.00 85.88 60 ASN A CA 1
ATOM 441 C C . ASN A 1 60 ? 12.241 -6.354 2.464 1.00 85.88 60 ASN A C 1
ATOM 443 O O . ASN A 1 60 ? 11.933 -6.975 1.451 1.00 85.88 60 ASN A O 1
ATOM 447 N N . ASP A 1 61 ? 11.786 -5.131 2.728 1.00 87.12 61 ASP A N 1
ATOM 448 C CA . ASP A 1 61 ? 11.039 -4.244 1.847 1.00 87.12 61 ASP A CA 1
ATOM 449 C C . ASP A 1 61 ? 11.361 -2.798 2.261 1.00 87.12 61 ASP A C 1
ATOM 451 O O . ASP A 1 61 ? 11.741 -2.530 3.411 1.00 87.12 61 ASP A O 1
ATOM 455 N N . ASP A 1 62 ? 11.179 -1.862 1.338 1.00 93.12 62 ASP A N 1
ATOM 456 C CA . ASP A 1 62 ? 11.323 -0.435 1.602 1.00 93.12 62 ASP A CA 1
ATOM 457 C C . ASP A 1 62 ? 10.289 0.064 2.613 1.00 93.12 62 ASP A C 1
ATOM 459 O O . ASP A 1 62 ? 9.087 -0.124 2.427 1.00 93.12 62 ASP A O 1
ATOM 463 N N . LEU A 1 63 ? 10.734 0.797 3.638 1.00 94.94 63 LEU A N 1
ATOM 464 C CA . LEU A 1 63 ? 9.858 1.504 4.573 1.00 94.94 63 LEU A CA 1
ATOM 465 C C . LEU A 1 63 ? 9.867 3.005 4.291 1.00 94.94 63 LEU A C 1
ATOM 467 O O . LEU A 1 63 ? 10.918 3.633 4.329 1.00 94.94 63 LEU A O 1
ATOM 471 N N . LYS A 1 64 ? 8.689 3.623 4.221 1.00 94.44 64 LYS A N 1
ATOM 472 C CA . LYS A 1 64 ? 8.502 5.064 4.435 1.00 94.44 64 LYS A CA 1
ATOM 473 C C . LYS A 1 64 ? 7.219 5.290 5.222 1.00 94.44 64 LYS A C 1
ATOM 475 O O . LYS A 1 64 ? 6.131 5.044 4.711 1.00 94.44 64 LYS A O 1
ATOM 480 N N . ASN A 1 65 ? 7.336 5.758 6.463 1.00 90.56 65 ASN A N 1
ATOM 481 C CA . ASN A 1 65 ? 6.182 6.074 7.311 1.00 90.56 65 ASN A CA 1
ATOM 482 C C . ASN A 1 65 ? 5.940 7.598 7.397 1.00 90.56 65 ASN A C 1
ATOM 484 O O . ASN A 1 65 ? 6.843 8.368 7.056 1.00 90.56 65 ASN A O 1
ATOM 488 N N . PRO A 1 66 ? 4.759 8.066 7.861 1.00 87.19 66 PRO A N 1
ATOM 489 C CA . PRO A 1 66 ? 4.432 9.496 7.899 1.00 87.19 66 PRO A CA 1
ATOM 490 C C . PRO A 1 66 ? 5.452 10.372 8.640 1.00 87.19 66 PRO A C 1
ATOM 492 O O . PRO A 1 66 ? 5.654 11.530 8.278 1.00 87.19 66 PRO A O 1
ATOM 495 N N . GLY A 1 67 ? 6.168 9.809 9.622 1.00 88.00 67 GLY A N 1
ATOM 496 C CA . GLY A 1 67 ? 7.213 10.511 10.364 1.00 88.00 67 GLY A CA 1
ATOM 497 C C . GLY A 1 67 ? 8.364 11.025 9.493 1.00 88.00 67 GLY A C 1
ATOM 498 O O . GLY A 1 67 ? 9.035 11.972 9.892 1.00 88.00 67 GLY A O 1
ATOM 499 N N . TYR A 1 68 ? 8.560 10.473 8.288 1.00 94.94 68 TYR A N 1
ATOM 500 C CA . TYR A 1 68 ? 9.534 10.964 7.307 1.00 94.94 68 TYR A CA 1
ATOM 501 C C . TYR A 1 68 ? 9.297 12.433 6.913 1.00 94.94 68 TYR A C 1
ATOM 503 O O . TYR A 1 68 ? 10.268 13.163 6.696 1.00 94.94 68 TYR A O 1
ATOM 511 N N . PHE A 1 69 ? 8.030 12.863 6.861 1.00 92.06 69 PHE A N 1
ATOM 512 C CA . PHE A 1 69 ? 7.613 14.221 6.492 1.00 92.06 69 PHE A CA 1
ATOM 513 C C . PHE A 1 69 ? 6.881 14.984 7.612 1.00 92.06 69 PHE A C 1
ATOM 515 O O . PHE A 1 69 ? 6.797 16.207 7.544 1.00 92.06 69 PHE A O 1
ATOM 522 N N . SER A 1 70 ? 6.367 14.302 8.645 1.00 87.81 70 SER A N 1
ATOM 523 C CA . SER A 1 70 ? 5.578 14.927 9.722 1.00 87.81 70 SER A CA 1
ATOM 524 C C . SER A 1 70 ? 6.353 15.251 11.006 1.00 87.81 70 SER A C 1
ATOM 526 O O . SER A 1 70 ? 5.777 15.849 11.912 1.00 87.81 70 SER A O 1
ATOM 528 N N . ILE A 1 71 ? 7.608 14.811 11.143 1.00 87.94 71 ILE A N 1
ATOM 529 C CA . ILE A 1 71 ? 8.450 15.098 12.316 1.00 87.94 71 ILE A CA 1
ATOM 530 C C . ILE A 1 71 ? 9.351 16.299 12.013 1.00 87.94 71 ILE A C 1
ATOM 532 O O . ILE A 1 71 ? 9.954 16.371 10.940 1.00 87.94 71 ILE A O 1
ATOM 536 N N . GLU A 1 72 ? 9.484 17.205 12.984 1.00 89.88 72 GLU A N 1
ATOM 537 C CA . GLU A 1 72 ? 10.542 18.218 13.016 1.00 89.88 72 GLU A CA 1
ATOM 538 C C . GLU A 1 72 ? 11.763 17.655 13.755 1.00 89.88 72 GLU A C 1
ATOM 540 O O . GLU A 1 72 ? 11.721 17.359 14.953 1.00 89.88 72 GLU A O 1
ATOM 545 N N . ALA A 1 73 ? 12.859 17.480 13.024 1.00 92.38 73 ALA A N 1
ATOM 546 C CA . ALA A 1 73 ? 14.070 16.822 13.483 1.00 92.38 73 ALA A CA 1
ATOM 547 C C . ALA A 1 73 ? 15.301 17.732 13.385 1.00 92.38 73 ALA A C 1
ATOM 549 O O . ALA A 1 73 ? 15.379 18.631 12.545 1.00 92.38 73 ALA A O 1
ATOM 550 N N . SER A 1 74 ? 16.291 17.473 14.239 1.00 92.94 74 SER A N 1
ATOM 551 C CA . SER A 1 74 ? 17.576 18.179 14.231 1.00 92.94 74 SER A CA 1
ATOM 552 C C . SER A 1 74 ? 18.656 17.403 13.469 1.00 92.94 74 SER A C 1
ATOM 554 O O . SER A 1 74 ? 19.373 17.978 12.649 1.00 92.94 74 SER A O 1
ATOM 556 N N . ASP A 1 75 ? 18.733 16.087 13.667 1.00 95.19 75 ASP A N 1
ATOM 557 C CA . ASP A 1 75 ? 19.761 15.210 13.094 1.00 95.19 75 ASP A CA 1
ATOM 558 C C . ASP A 1 75 ? 19.182 13.909 12.515 1.00 95.19 75 ASP A C 1
ATOM 560 O O . ASP A 1 75 ? 18.091 13.468 12.892 1.00 95.19 75 ASP A O 1
ATOM 564 N N . VAL A 1 76 ? 19.972 13.251 11.654 1.00 96.81 76 VAL A N 1
ATOM 565 C CA . VAL A 1 76 ? 19.713 11.881 11.180 1.00 96.81 76 VAL A CA 1
ATOM 566 C C . VAL A 1 76 ? 20.653 10.867 11.828 1.00 96.81 76 VAL A C 1
ATOM 568 O O . VAL A 1 76 ? 21.800 11.165 12.164 1.00 96.81 76 VAL A O 1
ATOM 571 N N . MET A 1 77 ? 20.182 9.630 11.928 1.00 97.19 77 MET A N 1
ATOM 572 C CA . MET A 1 77 ? 20.971 8.449 12.255 1.00 97.19 77 MET A CA 1
ATOM 573 C C . MET A 1 77 ? 20.696 7.364 11.221 1.00 97.19 77 MET A C 1
ATOM 575 O O . MET A 1 77 ? 19.542 7.105 10.894 1.00 97.19 77 MET A O 1
ATOM 579 N N . LEU A 1 78 ? 21.752 6.731 10.716 1.00 98.31 78 LEU A N 1
ATOM 580 C CA . LEU A 1 78 ? 21.670 5.647 9.741 1.00 98.31 78 LEU A CA 1
ATOM 581 C C . LEU A 1 78 ? 22.198 4.354 10.370 1.00 98.31 78 LEU A C 1
ATOM 583 O O . LEU A 1 78 ? 23.279 4.339 10.971 1.00 98.31 78 LEU A O 1
ATOM 587 N N . TRP A 1 79 ? 21.441 3.268 10.227 1.00 98.38 79 TRP A N 1
ATOM 588 C CA . TRP A 1 79 ? 21.867 1.908 10.568 1.00 98.38 79 TRP A CA 1
ATOM 589 C C . TRP A 1 79 ? 21.933 1.065 9.299 1.00 98.38 79 TRP A C 1
ATOM 591 O O . TRP A 1 79 ? 21.005 1.097 8.501 1.00 98.38 79 TRP A O 1
ATOM 601 N N . HIS A 1 80 ? 23.001 0.287 9.136 1.00 98.44 80 HIS A N 1
ATOM 602 C CA . HIS A 1 80 ? 23.107 -0.717 8.074 1.00 98.44 80 HIS A CA 1
ATOM 603 C C . HIS A 1 80 ? 22.813 -2.069 8.711 1.00 98.44 80 HIS A C 1
ATOM 605 O O . HIS A 1 80 ? 23.556 -2.489 9.606 1.00 98.44 80 HIS A O 1
ATOM 611 N N . VAL A 1 81 ? 21.701 -2.693 8.324 1.00 98.19 81 VAL A N 1
ATOM 612 C CA . VAL A 1 81 ? 21.131 -3.876 8.982 1.00 98.19 81 VAL A CA 1
ATOM 613 C C . VAL A 1 81 ? 20.977 -4.992 7.950 1.00 98.19 81 VAL A C 1
ATOM 615 O O . VAL A 1 81 ? 20.317 -4.746 6.945 1.00 98.19 81 VAL A O 1
ATOM 618 N N . PRO A 1 82 ? 21.540 -6.195 8.176 1.00 97.25 82 PRO A N 1
ATOM 619 C CA . PRO A 1 82 ? 21.401 -7.300 7.234 1.00 97.25 82 PRO A CA 1
ATOM 620 C C . PRO A 1 82 ? 19.939 -7.659 6.960 1.00 97.25 82 PRO A C 1
ATOM 622 O O . PRO A 1 82 ? 19.097 -7.578 7.865 1.00 97.25 82 PRO A O 1
ATOM 625 N N . ASN A 1 83 ? 19.660 -8.100 5.739 1.00 89.94 83 ASN A N 1
ATOM 626 C CA . ASN A 1 83 ? 18.334 -8.551 5.333 1.00 89.94 83 ASN A CA 1
ATOM 627 C C . ASN A 1 83 ? 17.884 -9.771 6.164 1.00 89.94 83 ASN A C 1
ATOM 629 O O . ASN A 1 83 ? 18.702 -10.440 6.803 1.00 89.94 83 ASN A O 1
ATOM 633 N N . ASP A 1 84 ? 16.572 -10.014 6.235 1.00 87.44 84 ASP A N 1
ATOM 634 C CA . ASP A 1 84 ? 15.935 -11.041 7.085 1.00 87.44 84 ASP A CA 1
ATOM 635 C C . ASP A 1 84 ? 16.190 -10.918 8.605 1.00 87.44 84 ASP A C 1
ATOM 637 O O . ASP A 1 84 ? 15.793 -11.785 9.392 1.00 87.44 84 ASP A O 1
ATOM 641 N N . THR A 1 85 ? 16.793 -9.820 9.075 1.00 86.19 85 THR A N 1
ATOM 642 C CA . THR A 1 85 ? 16.889 -9.550 10.516 1.00 86.19 85 THR A CA 1
ATOM 643 C C . THR A 1 85 ? 15.480 -9.333 11.097 1.00 86.19 85 THR A C 1
ATOM 645 O O . THR A 1 85 ? 14.742 -8.487 10.604 1.00 86.19 85 THR A O 1
ATOM 648 N N . PRO A 1 86 ? 15.077 -9.991 12.199 1.00 80.81 86 PRO A N 1
ATOM 649 C CA . PRO A 1 86 ? 13.809 -9.676 12.853 1.00 80.81 86 PRO A CA 1
ATOM 650 C C . PRO A 1 86 ? 13.896 -8.347 13.624 1.00 80.81 86 PRO A C 1
ATOM 652 O O . PRO A 1 86 ? 14.918 -8.046 14.241 1.00 80.81 86 PRO A O 1
ATOM 655 N N . LEU A 1 87 ? 12.795 -7.588 13.687 1.00 86.31 87 LEU A N 1
ATOM 656 C CA . LEU A 1 87 ? 12.695 -6.271 14.353 1.00 86.31 87 LEU A CA 1
ATOM 657 C C . LEU A 1 87 ? 13.332 -6.199 15.757 1.00 86.31 87 LEU A C 1
ATOM 659 O O . LEU A 1 87 ? 13.974 -5.209 16.109 1.00 86.31 87 LEU A O 1
ATOM 663 N N . SER A 1 88 ? 13.197 -7.257 16.563 1.00 84.44 88 SER A N 1
ATOM 664 C CA . SER A 1 88 ? 13.787 -7.351 17.908 1.00 84.44 88 SER A CA 1
ATOM 665 C C . SER A 1 88 ? 15.323 -7.349 17.921 1.00 84.44 88 SER A C 1
ATOM 667 O O . SER A 1 88 ? 15.925 -7.071 18.958 1.00 84.44 88 SER A O 1
ATOM 669 N N . GLN A 1 89 ? 15.957 -7.630 16.782 1.00 90.19 89 GLN A N 1
ATOM 670 C CA . GLN A 1 89 ? 17.402 -7.741 16.608 1.00 90.19 89 GLN A CA 1
ATOM 671 C C . GLN A 1 89 ? 18.018 -6.617 15.763 1.00 90.19 89 GLN A C 1
ATOM 673 O O . GLN A 1 89 ? 19.245 -6.543 15.723 1.00 90.19 89 GLN A O 1
ATOM 678 N N . TYR A 1 90 ? 17.238 -5.706 15.155 1.00 94.69 90 TYR A N 1
ATOM 679 C CA . TYR A 1 90 ? 17.764 -4.608 14.316 1.00 94.69 90 TYR A CA 1
ATOM 680 C C . TYR A 1 90 ? 18.967 -3.895 14.953 1.00 94.69 90 TYR A C 1
ATOM 682 O O . TYR A 1 90 ? 20.013 -3.749 14.322 1.00 94.69 90 TYR A O 1
ATOM 690 N N . LYS A 1 91 ? 18.881 -3.525 16.241 1.00 93.25 91 LYS A N 1
ATOM 691 C CA . LYS A 1 91 ? 19.982 -2.832 16.934 1.00 93.25 91 LYS A CA 1
ATOM 692 C C . LYS A 1 91 ? 21.234 -3.702 17.099 1.00 93.25 91 LYS A C 1
ATOM 694 O O . LYS A 1 91 ? 22.344 -3.175 17.014 1.00 93.25 91 LYS A O 1
ATOM 699 N N . SER A 1 92 ? 21.085 -4.998 17.375 1.00 93.00 92 SER A N 1
ATOM 700 C CA . SER A 1 92 ? 22.202 -5.926 17.608 1.00 93.00 92 SER A CA 1
ATOM 701 C C . SER A 1 92 ? 22.826 -6.456 16.316 1.00 93.00 92 SER A C 1
ATOM 703 O O . SER A 1 92 ? 24.041 -6.660 16.283 1.00 93.00 92 SER A O 1
ATOM 705 N N . ALA A 1 93 ? 22.039 -6.619 15.252 1.00 94.88 93 ALA A N 1
ATOM 706 C CA . ALA A 1 93 ? 22.510 -7.033 13.933 1.00 94.88 93 ALA A CA 1
ATOM 707 C C . ALA A 1 93 ? 23.238 -5.899 13.193 1.00 94.88 93 ALA A C 1
ATOM 709 O O . ALA A 1 93 ? 24.280 -6.146 12.592 1.00 94.88 93 ALA A O 1
ATOM 710 N N . ALA A 1 94 ? 22.751 -4.653 13.306 1.00 97.75 94 ALA A N 1
ATOM 711 C CA . ALA A 1 94 ? 23.299 -3.495 12.599 1.00 97.75 94 ALA A CA 1
ATOM 712 C C . ALA A 1 94 ? 24.822 -3.352 12.765 1.00 97.75 94 ALA A C 1
ATOM 714 O O . ALA A 1 94 ? 25.290 -3.065 13.872 1.00 97.75 94 ALA A O 1
ATOM 715 N N . PHE A 1 95 ? 25.602 -3.541 11.699 1.00 97.25 95 PHE A N 1
ATOM 716 C CA . PHE A 1 95 ? 27.074 -3.550 11.753 1.00 97.25 95 PHE A CA 1
ATOM 717 C C . PHE A 1 95 ? 27.673 -2.144 11.639 1.00 97.25 95 PHE A C 1
ATOM 719 O O . PHE A 1 95 ? 28.703 -1.874 12.263 1.00 97.25 95 PHE A O 1
ATOM 726 N N . LEU A 1 96 ? 26.990 -1.232 10.940 1.00 98.25 96 LEU A N 1
ATOM 727 C CA . LEU A 1 96 ? 27.217 0.212 11.021 1.00 98.25 96 LEU A CA 1
ATOM 728 C C . LEU A 1 96 ? 26.023 0.881 11.712 1.00 98.25 96 LEU A C 1
ATOM 730 O O . LEU A 1 96 ? 24.875 0.623 11.357 1.00 98.25 96 LEU A O 1
ATOM 734 N N . ARG A 1 97 ? 26.297 1.767 12.674 1.00 97.19 97 ARG A N 1
ATOM 735 C CA . ARG A 1 97 ? 25.331 2.702 13.273 1.00 97.19 97 ARG A CA 1
ATOM 736 C C . ARG A 1 97 ? 26.034 4.038 13.497 1.00 97.19 97 ARG A C 1
ATOM 738 O O . ARG A 1 97 ? 27.046 4.086 14.198 1.00 97.19 97 ARG A O 1
ATOM 745 N N . TYR A 1 98 ? 25.533 5.116 12.911 1.00 97.94 98 TYR A N 1
ATOM 746 C CA . TYR A 1 98 ? 26.160 6.437 13.008 1.00 97.94 98 TYR A CA 1
ATOM 747 C C . TYR A 1 98 ? 25.138 7.560 12.847 1.00 97.94 98 TYR A C 1
ATOM 749 O O . TYR A 1 98 ? 24.063 7.346 12.293 1.00 97.94 98 TYR A O 1
ATOM 757 N N . TYR A 1 99 ? 25.462 8.747 13.356 1.00 97.25 99 TYR A N 1
ATOM 758 C CA . TYR A 1 99 ? 24.515 9.855 13.469 1.00 97.25 99 TYR A CA 1
ATOM 759 C C . TYR A 1 99 ? 25.174 11.226 13.327 1.00 97.25 99 TYR A C 1
ATOM 761 O O . TYR A 1 99 ? 26.344 11.394 13.672 1.00 97.25 99 TYR A O 1
ATOM 769 N N . THR A 1 100 ? 24.430 12.204 12.816 1.00 96.38 100 THR A N 1
ATOM 770 C CA . THR A 1 100 ? 24.845 13.614 12.813 1.00 96.38 100 THR A CA 1
ATOM 771 C C . THR A 1 100 ? 24.580 14.235 14.190 1.00 96.38 100 THR A C 1
ATOM 773 O O . THR A 1 100 ? 23.825 13.686 14.995 1.00 96.38 100 THR A O 1
ATOM 776 N N . THR A 1 101 ? 25.251 15.343 14.506 1.00 93.19 101 THR A N 1
ATOM 777 C CA . THR A 1 101 ? 25.182 15.988 15.836 1.00 93.19 101 THR A CA 1
ATOM 778 C C . THR A 1 101 ? 25.097 17.514 15.773 1.00 93.19 101 THR A C 1
ATOM 780 O O . THR A 1 101 ? 25.390 18.184 16.764 1.00 93.19 101 THR A O 1
ATOM 783 N N . ASN A 1 102 ? 24.807 18.080 14.602 1.00 90.56 102 ASN A N 1
ATOM 784 C CA . ASN A 1 102 ? 24.963 19.508 14.313 1.00 90.56 102 ASN A CA 1
ATOM 785 C C . ASN A 1 102 ? 23.644 20.219 13.978 1.00 90.56 102 ASN A C 1
ATOM 787 O O . ASN A 1 102 ? 23.687 21.374 13.556 1.00 90.56 102 ASN A O 1
ATOM 791 N N . GLY A 1 103 ? 22.498 19.551 14.142 1.00 92.44 103 GLY A N 1
ATOM 792 C CA . GLY A 1 103 ? 21.183 20.169 13.958 1.00 92.44 103 GLY A CA 1
ATOM 793 C C . GLY A 1 103 ? 20.867 20.545 12.507 1.00 92.44 103 GLY A C 1
ATOM 794 O O . GLY A 1 103 ? 20.043 21.425 12.267 1.00 92.44 103 GLY A O 1
ATOM 795 N N . PHE A 1 104 ? 21.551 19.941 11.528 1.00 95.31 104 PHE A N 1
ATOM 796 C CA . PHE A 1 104 ? 21.529 20.419 10.143 1.00 95.31 104 PHE A CA 1
ATOM 797 C C . PHE A 1 104 ? 20.133 20.406 9.504 1.00 95.31 104 PHE A C 1
ATOM 799 O O . PHE A 1 104 ? 19.863 21.265 8.669 1.00 95.31 104 PHE A O 1
ATOM 806 N N . LEU A 1 105 ? 19.235 19.493 9.899 1.00 94.75 105 LEU A N 1
ATOM 807 C CA . LEU A 1 105 ? 17.883 19.420 9.331 1.00 94.75 105 LEU A CA 1
ATOM 808 C C . LEU A 1 105 ? 17.058 20.683 9.620 1.00 94.75 105 LEU A C 1
ATOM 810 O O . LEU A 1 105 ? 16.277 21.099 8.767 1.00 94.75 105 LEU A O 1
ATOM 814 N N . GLN A 1 106 ? 17.289 21.365 10.749 1.00 91.62 106 GLN A N 1
ATOM 815 C CA . GLN A 1 106 ? 16.627 22.639 11.074 1.00 91.62 106 GLN A CA 1
ATOM 816 C C . GLN A 1 106 ? 16.928 23.742 10.042 1.00 91.62 106 GLN A C 1
ATOM 818 O O . GLN A 1 106 ? 16.138 24.666 9.878 1.00 91.62 106 GLN A O 1
ATOM 823 N N . GLN A 1 107 ? 18.047 23.639 9.314 1.00 92.75 107 GLN A N 1
ATOM 824 C CA . GLN A 1 107 ? 18.438 24.585 8.259 1.00 92.75 107 GLN A CA 1
ATOM 825 C C . GLN A 1 107 ? 17.764 24.281 6.908 1.00 92.75 107 GLN A C 1
ATOM 827 O O . GLN A 1 107 ? 17.814 25.115 6.007 1.00 92.75 107 GLN A O 1
ATOM 832 N N . TYR A 1 108 ? 17.134 23.106 6.777 1.00 94.50 108 TYR A N 1
ATOM 833 C CA . TYR A 1 108 ? 16.555 22.578 5.537 1.00 94.50 108 TYR A CA 1
ATOM 834 C C . TYR A 1 108 ? 15.095 22.118 5.716 1.00 94.50 108 TYR A C 1
ATOM 836 O O . TYR A 1 108 ? 14.683 21.091 5.182 1.00 94.50 108 TYR A O 1
ATOM 844 N N . GLY A 1 109 ? 14.317 22.852 6.519 1.00 89.06 109 GLY A N 1
ATOM 845 C CA . GLY A 1 109 ? 12.882 22.602 6.715 1.00 89.06 109 GLY A CA 1
ATOM 846 C C . GLY A 1 109 ? 12.532 21.415 7.623 1.00 89.06 109 GLY A C 1
ATOM 847 O O . GLY A 1 109 ? 11.429 20.882 7.533 1.00 89.06 109 GLY A O 1
ATOM 848 N N . GLY A 1 110 ? 13.453 20.994 8.494 1.00 91.31 110 GLY A N 1
ATOM 849 C CA . GLY A 1 110 ? 13.193 20.101 9.628 1.00 91.31 110 GLY A CA 1
ATOM 850 C C . GLY A 1 110 ? 13.220 18.599 9.338 1.00 91.31 110 GLY A C 1
ATOM 851 O O . GLY A 1 110 ? 13.270 17.821 10.283 1.00 91.31 110 GLY A O 1
ATOM 852 N N . ASN A 1 111 ? 13.221 18.150 8.082 1.00 95.12 111 ASN A N 1
ATOM 853 C CA . ASN A 1 111 ? 13.273 16.722 7.742 1.00 95.12 111 ASN A CA 1
ATOM 854 C C . ASN A 1 111 ? 13.785 16.477 6.311 1.00 95.12 111 ASN A C 1
ATOM 856 O O . ASN A 1 111 ? 14.000 17.415 5.544 1.00 95.12 111 ASN A O 1
ATOM 860 N N . MET A 1 112 ? 14.018 15.208 5.951 1.00 96.62 112 MET A N 1
ATOM 861 C CA . MET A 1 112 ? 14.521 14.841 4.620 1.00 96.62 112 MET A CA 1
ATOM 862 C C . MET A 1 112 ? 13.516 15.148 3.501 1.00 96.62 112 MET A C 1
ATOM 864 O O . MET A 1 112 ? 13.949 15.490 2.406 1.00 96.62 112 MET A O 1
ATOM 868 N N . TYR A 1 113 ? 12.204 15.103 3.770 1.00 96.19 113 TYR A N 1
ATOM 869 C CA . TYR A 1 113 ? 11.181 15.536 2.811 1.00 96.19 113 TYR A CA 1
ATOM 870 C C . TYR A 1 113 ? 11.407 16.993 2.387 1.00 96.19 113 TYR A C 1
ATOM 872 O O . TYR A 1 113 ? 11.603 17.250 1.201 1.00 96.19 113 TYR A O 1
ATOM 880 N N . SER A 1 114 ? 11.478 17.927 3.340 1.00 95.88 114 SER A N 1
ATOM 881 C CA . SER A 1 114 ? 11.749 19.344 3.058 1.00 95.88 114 SER A CA 1
ATOM 882 C C . SER A 1 114 ? 13.140 19.545 2.440 1.00 95.88 114 SER A C 1
ATOM 884 O O . SER A 1 114 ? 13.296 20.296 1.477 1.00 95.88 114 SER A O 1
ATOM 886 N N . LEU A 1 115 ? 14.155 18.817 2.926 1.00 97.12 115 LEU A N 1
ATOM 887 C CA . LEU A 1 115 ? 15.523 18.884 2.404 1.00 97.12 115 LEU A CA 1
ATOM 888 C C . LEU A 1 115 ? 15.591 18.516 0.918 1.00 97.12 115 LEU A C 1
ATOM 890 O O . LEU A 1 115 ? 16.225 19.238 0.150 1.00 97.12 115 LEU A O 1
ATOM 894 N N . PHE A 1 116 ? 14.949 17.427 0.492 1.00 97.19 116 PHE A N 1
ATOM 895 C CA . PHE A 1 116 ? 14.954 17.018 -0.913 1.00 97.19 116 PHE A CA 1
ATOM 896 C C . PHE A 1 116 ? 13.957 17.807 -1.760 1.00 97.19 116 PHE A C 1
ATOM 898 O O . PHE A 1 116 ? 14.255 18.098 -2.911 1.00 97.19 116 PHE A O 1
ATOM 905 N N . LYS A 1 117 ? 12.803 18.199 -1.222 1.00 94.31 117 LYS A N 1
ATOM 906 C CA . LYS A 1 117 ? 11.784 18.932 -1.980 1.00 94.31 117 LYS A CA 1
ATOM 907 C C . LYS A 1 117 ? 12.154 20.395 -2.226 1.00 94.31 117 LYS A C 1
ATOM 909 O O . LYS A 1 117 ? 12.103 20.856 -3.363 1.00 94.31 117 LYS A O 1
ATOM 914 N N . ASP A 1 118 ? 12.515 21.117 -1.168 1.00 93.50 118 ASP A N 1
ATOM 915 C CA . ASP A 1 118 ? 12.590 22.581 -1.183 1.00 93.50 118 ASP A CA 1
ATOM 916 C C . ASP A 1 118 ? 14.036 23.103 -1.334 1.00 93.50 118 ASP A C 1
ATOM 918 O O . ASP A 1 118 ? 14.240 24.257 -1.715 1.00 93.50 118 ASP A O 1
ATOM 922 N N . HIS A 1 119 ? 15.051 22.257 -1.088 1.00 94.94 119 HIS A N 1
ATOM 923 C CA . HIS A 1 119 ? 16.472 22.642 -1.148 1.00 94.94 119 HIS A CA 1
ATOM 924 C C . HIS A 1 119 ? 17.309 21.829 -2.151 1.00 94.94 119 HIS A C 1
ATOM 926 O O . HIS A 1 119 ? 18.067 22.412 -2.930 1.00 94.94 119 HIS A O 1
ATOM 932 N N . PHE A 1 120 ? 17.183 20.497 -2.167 1.00 96.19 120 PHE A N 1
ATOM 933 C CA . PHE A 1 120 ? 18.012 19.605 -2.988 1.00 96.19 120 PHE A CA 1
ATOM 934 C C . PHE A 1 120 ? 17.213 18.587 -3.831 1.00 96.19 120 PHE A C 1
ATOM 936 O O . PHE A 1 120 ? 17.424 17.384 -3.664 1.00 96.19 120 PHE A O 1
ATOM 943 N N . PRO A 1 121 ? 16.368 19.029 -4.790 1.00 94.12 121 PRO A N 1
ATOM 944 C CA . PRO A 1 121 ? 15.622 18.137 -5.682 1.00 94.12 121 PRO A CA 1
ATOM 945 C C . PRO A 1 121 ? 16.448 17.013 -6.312 1.00 94.12 121 PRO A C 1
ATOM 947 O O . PRO A 1 121 ? 17.550 17.251 -6.829 1.00 94.12 121 PRO A O 1
ATOM 950 N N . ILE A 1 122 ? 15.867 15.809 -6.279 1.00 93.62 122 ILE A N 1
ATOM 951 C CA . ILE A 1 122 ? 16.327 14.578 -6.931 1.00 93.62 122 ILE A CA 1
ATOM 952 C C . ILE A 1 122 ? 15.610 14.476 -8.281 1.00 93.62 122 ILE A C 1
ATOM 954 O O . ILE A 1 122 ? 14.567 13.846 -8.408 1.00 93.62 122 ILE A O 1
ATOM 958 N N . VAL A 1 123 ? 16.145 15.176 -9.281 1.00 90.62 123 VAL A N 1
ATOM 959 C CA . VAL A 1 123 ? 15.609 15.209 -10.650 1.00 90.62 123 VAL A CA 1
ATOM 960 C C . VAL A 1 123 ? 16.771 15.105 -11.632 1.00 90.62 123 VAL A C 1
ATOM 962 O O . VAL A 1 123 ? 17.746 15.858 -11.522 1.00 90.62 123 VAL A O 1
ATOM 965 N N . TYR A 1 124 ? 16.687 14.187 -12.595 1.00 89.88 124 TYR A N 1
ATOM 966 C CA . TYR A 1 124 ? 17.689 14.053 -13.652 1.00 89.88 124 TYR A CA 1
ATOM 967 C C . TYR A 1 124 ? 17.921 15.387 -14.383 1.00 89.88 124 TYR A C 1
ATOM 969 O O . TYR A 1 124 ? 16.978 16.103 -14.720 1.00 89.88 124 TYR A O 1
ATOM 977 N N . ASN A 1 125 ? 19.192 15.721 -14.638 1.00 88.75 125 ASN A N 1
ATOM 978 C CA . ASN A 1 125 ? 19.623 16.972 -15.271 1.00 88.75 125 ASN A CA 1
ATOM 979 C C . ASN A 1 125 ? 19.210 18.258 -14.507 1.00 88.75 125 ASN A C 1
ATOM 981 O O . ASN A 1 125 ? 19.356 19.362 -15.030 1.00 88.75 125 ASN A O 1
ATOM 985 N N . GLY A 1 126 ? 18.785 18.143 -13.241 1.00 87.56 126 GLY A N 1
ATOM 986 C CA . GLY A 1 126 ? 18.531 19.270 -12.332 1.00 87.56 126 GLY A CA 1
ATOM 987 C C . GLY A 1 126 ? 19.790 19.943 -11.756 1.00 87.56 126 GLY A C 1
ATOM 988 O O . GLY A 1 126 ? 19.671 20.826 -10.910 1.00 87.56 126 GLY A O 1
ATOM 989 N N . GLY A 1 127 ? 20.988 19.522 -12.174 1.00 91.00 127 GLY A N 1
ATOM 990 C CA . GLY A 1 127 ? 22.274 20.040 -11.703 1.00 91.00 127 GLY A CA 1
ATOM 991 C C . GLY A 1 127 ? 23.468 19.264 -12.265 1.00 91.00 127 GLY A C 1
ATOM 992 O O . GLY A 1 127 ? 23.348 18.520 -13.241 1.00 91.00 127 GLY A O 1
ATOM 993 N N . THR A 1 128 ? 24.636 19.466 -11.661 1.00 90.81 128 THR A N 1
ATOM 994 C CA . THR A 1 128 ? 25.927 18.860 -12.020 1.00 90.81 128 THR A CA 1
ATOM 995 C C . THR A 1 128 ? 26.715 18.464 -10.766 1.00 90.81 128 THR A C 1
ATOM 997 O O . THR A 1 128 ? 26.307 18.756 -9.645 1.00 90.81 128 THR A O 1
ATOM 1000 N N . THR A 1 129 ? 27.901 17.869 -10.926 1.00 88.94 129 THR A N 1
ATOM 1001 C CA . THR A 1 129 ? 28.820 17.556 -9.811 1.00 88.94 129 THR A CA 1
ATOM 1002 C C . THR A 1 129 ? 29.260 18.777 -8.982 1.00 88.94 129 THR A C 1
ATOM 1004 O O . THR A 1 129 ? 29.776 18.601 -7.878 1.00 88.94 129 THR A O 1
ATOM 1007 N N . ALA A 1 130 ? 29.057 20.007 -9.473 1.00 88.56 130 ALA A N 1
ATOM 1008 C CA . ALA A 1 130 ? 29.265 21.240 -8.709 1.00 88.56 130 ALA A CA 1
ATOM 1009 C C . ALA A 1 130 ? 28.081 21.592 -7.781 1.00 88.56 130 ALA A C 1
ATOM 1011 O O . ALA A 1 130 ? 28.267 22.317 -6.807 1.00 88.56 130 ALA A O 1
ATOM 1012 N N . ASP A 1 131 ? 26.892 21.047 -8.052 1.00 92.69 131 ASP A N 1
ATOM 1013 C CA . ASP A 1 131 ? 25.612 21.352 -7.392 1.00 92.69 131 ASP A CA 1
ATOM 1014 C C . ASP A 1 131 ? 25.224 20.292 -6.336 1.00 92.69 131 ASP A C 1
ATOM 1016 O O . ASP A 1 131 ? 24.051 20.131 -5.973 1.00 92.69 131 ASP A O 1
ATOM 1020 N N . ASN A 1 132 ? 26.219 19.536 -5.863 1.00 94.81 132 ASN A N 1
ATOM 1021 C CA . ASN A 1 132 ? 26.066 18.505 -4.841 1.00 94.81 132 ASN A CA 1
ATOM 1022 C C . ASN A 1 132 ? 25.614 19.104 -3.499 1.00 94.81 132 ASN A C 1
ATOM 1024 O O . ASN A 1 132 ? 26.117 20.139 -3.058 1.00 94.81 132 ASN A O 1
ATOM 1028 N N . GLY A 1 133 ? 24.700 18.410 -2.824 1.00 95.19 133 GLY A N 1
ATOM 1029 C CA . GLY A 1 133 ? 24.190 18.780 -1.511 1.00 95.19 133 GLY A CA 1
ATOM 1030 C C . GLY A 1 133 ? 25.174 18.518 -0.358 1.00 95.19 133 GLY A C 1
ATOM 1031 O O . GLY A 1 133 ? 26.319 18.083 -0.558 1.00 95.19 133 GLY A O 1
ATOM 1032 N N . PRO A 1 134 ? 24.752 18.834 0.880 1.00 96.69 134 PRO A N 1
ATOM 1033 C CA . PRO A 1 134 ? 25.644 18.977 2.020 1.00 96.69 134 PRO A CA 1
ATOM 1034 C C . PRO A 1 134 ? 26.211 17.635 2.494 1.00 96.69 134 PRO A C 1
ATOM 1036 O O . PRO A 1 134 ? 25.488 16.654 2.661 1.00 96.69 134 PRO A O 1
ATOM 1039 N N . ALA A 1 135 ? 27.517 17.620 2.773 1.00 97.44 135 ALA A N 1
ATOM 1040 C CA . ALA A 1 135 ? 28.205 16.523 3.447 1.00 97.44 135 ALA A CA 1
ATOM 1041 C C . ALA A 1 135 ? 28.315 16.821 4.949 1.00 97.44 135 ALA A C 1
ATOM 1043 O O . ALA A 1 135 ? 29.107 17.669 5.366 1.00 97.44 135 ALA A O 1
ATOM 1044 N N . ILE A 1 136 ? 27.521 16.127 5.762 1.00 98.25 136 ILE A N 1
ATOM 1045 C CA . ILE A 1 136 ? 27.421 16.338 7.208 1.00 98.25 136 ILE A CA 1
ATOM 1046 C C . ILE A 1 136 ? 28.363 15.372 7.949 1.00 98.25 136 ILE A C 1
ATOM 1048 O O . ILE A 1 136 ? 28.317 14.175 7.667 1.00 98.25 136 ILE A O 1
ATOM 1052 N N . PRO A 1 137 ? 29.217 15.831 8.885 1.00 98.12 137 PRO A N 1
ATOM 1053 C CA . PRO A 1 137 ? 30.043 14.940 9.704 1.00 98.12 137 PRO A CA 1
ATOM 1054 C C . PRO A 1 137 ? 29.201 13.978 10.553 1.00 98.12 137 PRO A C 1
ATOM 1056 O O . PRO A 1 137 ? 28.160 14.369 11.084 1.00 98.12 137 PRO A O 1
ATOM 1059 N N . ILE A 1 138 ? 29.672 12.739 10.727 1.00 98.06 138 ILE A N 1
ATOM 1060 C CA . ILE A 1 138 ? 28.986 11.717 11.539 1.00 98.06 138 ILE A CA 1
ATOM 1061 C C . ILE A 1 138 ? 29.801 11.294 12.764 1.00 98.06 138 ILE A C 1
ATOM 1063 O O . ILE A 1 138 ? 31.028 11.206 12.730 1.00 98.06 138 ILE A O 1
ATOM 1067 N N . THR A 1 139 ? 29.091 10.958 13.838 1.00 96.75 139 THR A N 1
ATOM 1068 C CA . THR A 1 139 ? 29.614 10.240 15.002 1.00 96.75 139 THR A CA 1
ATOM 1069 C C . THR A 1 139 ? 29.270 8.757 14.868 1.00 96.75 139 THR A C 1
ATOM 1071 O O . THR A 1 139 ? 28.117 8.402 14.619 1.00 96.75 139 THR A O 1
ATOM 1074 N N . TRP A 1 140 ? 30.260 7.877 15.037 1.00 96.44 140 TRP A N 1
ATOM 1075 C CA . TRP A 1 140 ? 30.058 6.425 15.044 1.00 96.44 140 TRP A CA 1
ATOM 1076 C C . TRP A 1 140 ? 29.542 5.950 16.412 1.00 96.44 140 TRP A C 1
ATOM 1078 O O . TRP A 1 140 ? 30.213 6.131 17.423 1.00 96.44 140 TRP A O 1
ATOM 1088 N N . ASP A 1 141 ? 28.381 5.292 16.430 1.00 94.81 141 ASP A N 1
ATOM 1089 C CA . ASP A 1 141 ? 27.866 4.519 17.577 1.00 94.81 141 ASP A CA 1
ATOM 1090 C C . ASP A 1 141 ? 28.251 3.027 17.455 1.00 94.81 141 ASP A C 1
ATOM 1092 O O . ASP A 1 141 ? 28.484 2.344 18.452 1.00 94.81 141 ASP A O 1
ATOM 1096 N N . ARG A 1 142 ? 28.390 2.522 16.220 1.00 95.31 142 ARG A N 1
ATOM 1097 C CA . ARG A 1 142 ? 29.033 1.241 15.893 1.00 95.31 142 ARG A CA 1
ATOM 1098 C C . ARG A 1 142 ? 29.633 1.283 14.487 1.00 95.31 142 ARG A C 1
ATOM 1100 O O . ARG A 1 142 ? 28.995 1.770 13.559 1.00 95.31 142 ARG A O 1
ATOM 1107 N N . GLY A 1 143 ? 30.830 0.725 14.326 1.00 95.81 143 GLY A N 1
ATOM 1108 C CA . GLY A 1 143 ? 31.573 0.725 13.063 1.00 95.81 143 GLY A CA 1
ATOM 1109 C C . GLY A 1 143 ? 32.740 1.712 13.079 1.00 95.81 143 GLY A C 1
ATOM 1110 O O . GLY A 1 143 ? 33.155 2.177 14.139 1.00 95.81 143 GLY A O 1
ATOM 1111 N N . SER A 1 144 ? 33.314 1.989 11.909 1.00 97.62 144 SER A N 1
ATOM 1112 C CA . SER A 1 144 ? 34.418 2.940 11.745 1.00 97.62 144 SER A CA 1
ATOM 1113 C C . SER A 1 144 ? 34.571 3.361 10.283 1.00 97.62 144 SER A C 1
ATOM 1115 O O . SER A 1 144 ? 34.090 2.672 9.381 1.00 97.62 144 SER A O 1
ATOM 1117 N N . ASN A 1 145 ? 35.325 4.438 10.039 1.00 98.12 145 ASN A N 1
ATOM 1118 C CA . ASN A 1 145 ? 35.715 4.858 8.688 1.00 98.12 145 ASN A CA 1
ATOM 1119 C C . ASN A 1 145 ? 36.356 3.714 7.882 1.00 98.12 145 ASN A C 1
ATOM 1121 O O . ASN A 1 145 ? 36.015 3.533 6.719 1.00 98.12 145 ASN A O 1
ATOM 1125 N N . GLY A 1 146 ? 37.242 2.929 8.510 1.00 97.69 146 GLY A N 1
ATOM 1126 C CA . GLY A 1 146 ? 37.918 1.803 7.862 1.00 97.69 146 GLY A CA 1
ATOM 1127 C C . GLY A 1 146 ? 36.958 0.672 7.490 1.00 97.69 146 GLY A C 1
ATOM 1128 O O . GLY A 1 146 ? 37.015 0.181 6.365 1.00 97.69 146 GLY A O 1
ATOM 1129 N N . LEU A 1 147 ? 36.032 0.320 8.395 1.00 97.38 147 LEU A N 1
ATOM 1130 C CA . LEU A 1 147 ? 34.994 -0.677 8.114 1.00 97.38 147 LEU A CA 1
ATOM 1131 C C . LEU A 1 147 ? 34.060 -0.204 6.993 1.00 97.38 147 LEU A C 1
ATOM 1133 O O . LEU A 1 147 ? 33.695 -1.001 6.136 1.00 97.38 147 LEU A O 1
ATOM 1137 N N . ARG A 1 148 ? 33.716 1.093 6.948 1.00 97.31 148 ARG A N 1
ATOM 1138 C CA . ARG A 1 148 ? 32.929 1.654 5.842 1.00 97.31 148 ARG A CA 1
ATOM 1139 C C . ARG A 1 148 ? 33.658 1.492 4.511 1.00 97.31 148 ARG A C 1
ATOM 1141 O O . ARG A 1 148 ? 33.076 0.963 3.572 1.00 97.31 148 ARG A O 1
ATOM 1148 N N . THR A 1 149 ? 34.929 1.887 4.428 1.00 96.31 149 THR A N 1
ATOM 1149 C CA . THR A 1 149 ? 35.700 1.777 3.179 1.00 96.31 149 THR A CA 1
ATOM 1150 C C . THR A 1 149 ? 35.971 0.339 2.740 1.00 96.31 149 THR A C 1
ATOM 1152 O O . THR A 1 149 ? 36.162 0.124 1.553 1.00 96.31 149 THR A O 1
ATOM 1155 N N . SER A 1 150 ? 35.954 -0.647 3.646 1.00 96.94 150 SER A N 1
ATOM 1156 C CA . SER A 1 150 ? 36.100 -2.073 3.296 1.00 96.94 150 SER A CA 1
ATOM 1157 C C . SER A 1 150 ? 34.803 -2.763 2.846 1.00 96.94 150 SER A C 1
ATOM 1159 O O . SER A 1 150 ? 34.809 -3.975 2.649 1.00 96.94 150 SER A O 1
ATOM 1161 N N . LEU A 1 151 ? 33.691 -2.026 2.751 1.00 96.69 151 LEU A N 1
ATOM 1162 C CA . LEU A 1 151 ? 32.399 -2.525 2.256 1.00 96.69 151 LEU A CA 1
ATOM 1163 C C . LEU A 1 151 ? 32.036 -1.959 0.874 1.00 96.69 151 LEU A C 1
ATOM 1165 O O . LEU A 1 151 ? 31.260 -2.579 0.142 1.00 96.69 151 LEU A O 1
ATOM 1169 N N . LEU A 1 152 ? 32.594 -0.790 0.545 1.00 95.69 152 LEU A N 1
ATOM 1170 C CA . LEU A 1 152 ? 32.425 -0.086 -0.723 1.00 95.69 152 LEU A CA 1
ATOM 1171 C C . LEU A 1 152 ? 33.171 -0.779 -1.866 1.00 95.69 152 LEU A C 1
ATOM 1173 O O . LEU A 1 152 ? 34.172 -1.458 -1.655 1.00 95.69 152 LEU A O 1
ATOM 1177 N N . ALA A 1 153 ? 32.728 -0.529 -3.095 1.00 95.00 153 ALA A N 1
ATOM 1178 C CA . ALA A 1 153 ? 33.416 -0.991 -4.291 1.00 95.00 153 ALA A CA 1
ATOM 1179 C C . ALA A 1 153 ? 34.875 -0.483 -4.356 1.00 95.00 153 ALA A C 1
ATOM 1181 O O . ALA A 1 153 ? 35.078 0.733 -4.237 1.00 95.00 153 ALA A O 1
ATOM 1182 N N . PRO A 1 154 ? 35.888 -1.344 -4.595 1.00 95.56 154 PRO A N 1
ATOM 1183 C CA . PRO A 1 154 ? 37.303 -0.958 -4.553 1.00 95.56 154 PRO A CA 1
ATOM 1184 C C . PRO A 1 154 ? 37.673 0.282 -5.379 1.00 95.56 154 PRO A C 1
ATOM 1186 O O . PRO A 1 154 ? 38.456 1.112 -4.915 1.00 95.56 154 PRO A O 1
ATOM 1189 N N . ASN A 1 155 ? 37.078 0.454 -6.564 1.00 94.75 155 ASN A N 1
ATOM 1190 C CA . ASN A 1 155 ? 37.331 1.607 -7.434 1.00 94.75 155 ASN A CA 1
ATOM 1191 C C . ASN A 1 155 ? 36.805 2.935 -6.856 1.00 94.75 155 ASN A C 1
ATOM 1193 O O . ASN A 1 155 ? 37.344 3.990 -7.190 1.00 94.75 155 ASN A O 1
ATOM 1197 N N . THR A 1 156 ? 35.796 2.902 -5.975 1.00 92.94 156 THR A N 1
ATOM 1198 C CA . THR A 1 156 ? 35.207 4.099 -5.339 1.00 92.94 156 THR A CA 1
ATOM 1199 C C . THR A 1 156 ? 35.993 4.584 -4.119 1.00 92.94 156 THR A C 1
ATOM 1201 O O . THR A 1 156 ? 35.924 5.761 -3.778 1.00 92.94 156 THR A O 1
ATOM 1204 N N . VAL A 1 157 ? 36.790 3.724 -3.470 1.00 94.00 157 VAL A N 1
ATOM 1205 C CA . VAL A 1 157 ? 37.511 4.068 -2.227 1.00 94.00 157 VAL A CA 1
ATOM 1206 C C . VAL A 1 157 ? 38.463 5.277 -2.377 1.00 94.00 157 VAL A C 1
ATOM 1208 O O . VAL A 1 157 ? 38.490 6.106 -1.467 1.00 94.00 157 VAL A O 1
ATOM 1211 N N . PRO A 1 158 ? 39.191 5.476 -3.499 1.00 94.38 158 PRO A N 1
ATOM 1212 C CA . PRO A 1 158 ? 39.985 6.691 -3.729 1.00 94.38 158 PRO A CA 1
ATOM 1213 C C . PRO A 1 158 ? 39.161 7.972 -3.965 1.00 94.38 158 PRO A C 1
ATOM 1215 O O . PRO A 1 158 ? 39.715 9.069 -3.934 1.00 94.38 158 PRO A O 1
ATOM 1218 N N . GLN A 1 159 ? 37.858 7.848 -4.229 1.00 92.69 159 GLN A N 1
ATOM 1219 C CA . GLN A 1 159 ? 36.966 8.928 -4.675 1.00 92.69 159 GLN A CA 1
ATOM 1220 C C . GLN A 1 159 ? 36.159 9.546 -3.522 1.00 92.69 159 GLN A C 1
ATOM 1222 O O . GLN A 1 159 ? 35.288 10.391 -3.743 1.00 92.69 159 GLN A O 1
ATOM 1227 N N . VAL A 1 160 ? 36.417 9.122 -2.280 1.00 95.50 160 VAL A N 1
ATOM 1228 C CA . VAL A 1 160 ? 35.575 9.430 -1.118 1.00 95.50 160 VAL A CA 1
ATOM 1229 C C . VAL A 1 160 ? 36.379 9.813 0.122 1.00 95.50 160 VAL A C 1
ATOM 1231 O O . VAL A 1 160 ? 37.526 9.414 0.303 1.00 95.50 160 VAL A O 1
ATOM 1234 N N . THR A 1 161 ? 35.744 10.570 1.014 1.00 97.44 161 THR A N 1
ATOM 1235 C CA . THR A 1 161 ? 36.250 10.878 2.357 1.00 97.44 161 THR A CA 1
ATOM 1236 C C . THR A 1 161 ? 35.309 10.248 3.391 1.00 97.44 161 THR A C 1
ATOM 1238 O O . THR A 1 161 ? 34.183 10.728 3.537 1.00 97.44 161 THR A O 1
ATOM 1241 N N . PRO A 1 162 ? 35.696 9.178 4.108 1.00 97.50 162 PRO A N 1
ATOM 1242 C CA . PRO A 1 162 ? 34.823 8.544 5.096 1.00 97.50 162 PRO A CA 1
ATOM 1243 C C . PRO A 1 162 ? 34.649 9.395 6.363 1.00 97.50 162 PRO A C 1
ATOM 1245 O O . PRO A 1 162 ? 35.514 10.201 6.708 1.00 97.50 162 PRO A O 1
ATOM 1248 N N . GLY A 1 163 ? 33.543 9.183 7.081 1.00 97.19 163 GLY A N 1
ATOM 1249 C CA . GLY A 1 163 ? 33.201 9.942 8.295 1.00 97.19 163 GLY A CA 1
ATOM 1250 C C . GLY A 1 163 ? 32.213 11.090 8.066 1.00 97.19 163 GLY A C 1
ATOM 1251 O O . GLY A 1 163 ? 32.154 12.023 8.866 1.00 97.19 163 GLY A O 1
ATOM 1252 N N . PHE A 1 164 ? 31.410 11.004 7.002 1.00 98.44 164 PHE A N 1
ATOM 1253 C CA . PHE A 1 164 ? 30.302 11.920 6.713 1.00 98.44 164 PHE A CA 1
ATOM 1254 C C . PHE A 1 164 ? 29.028 11.135 6.351 1.00 98.44 164 PHE A C 1
ATOM 1256 O O . PHE A 1 164 ? 29.057 9.917 6.203 1.00 98.44 164 PHE A O 1
ATOM 1263 N N . VAL A 1 165 ? 27.912 11.828 6.167 1.00 98.25 165 VAL A N 1
ATOM 1264 C CA . VAL A 1 165 ? 26.801 11.407 5.307 1.00 98.25 165 VAL A CA 1
ATOM 1265 C C . VAL A 1 165 ? 26.513 12.567 4.362 1.00 98.25 165 VAL A C 1
ATO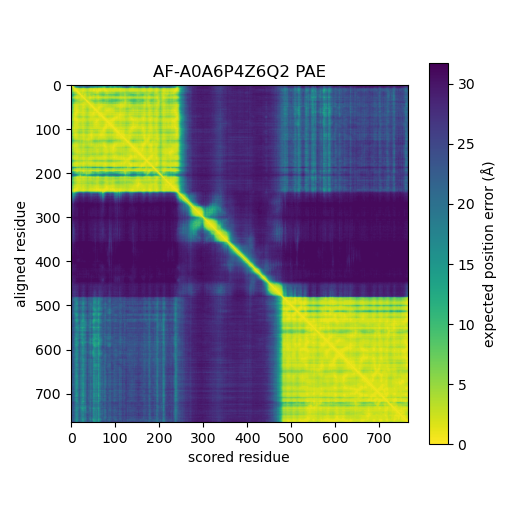M 1267 O O . VAL A 1 165 ? 26.439 13.712 4.809 1.00 98.25 165 VAL A O 1
ATOM 1270 N N . GLN A 1 166 ? 26.422 12.304 3.059 1.00 97.81 166 GLN A N 1
ATOM 1271 C CA . GLN A 1 166 ? 26.170 13.350 2.068 1.00 97.81 166 GLN A CA 1
ATOM 1272 C C . GLN A 1 166 ? 24.820 13.159 1.388 1.00 97.81 166 GLN A C 1
ATOM 1274 O O . GLN A 1 166 ? 24.465 12.043 1.018 1.00 97.81 166 GLN A O 1
ATOM 1279 N N . PHE A 1 167 ? 24.092 14.259 1.219 1.00 97.38 167 PHE A N 1
ATOM 1280 C CA . PHE A 1 167 ? 22.788 14.294 0.563 1.00 97.38 167 PHE A CA 1
ATOM 1281 C C . PHE A 1 167 ? 22.922 14.863 -0.853 1.00 97.38 167 PHE A C 1
ATOM 1283 O O . PHE A 1 167 ? 23.692 15.800 -1.060 1.00 97.38 167 PHE A O 1
ATOM 1290 N N . ARG A 1 168 ? 22.159 14.308 -1.800 1.00 96.12 168 ARG A N 1
ATOM 1291 C CA . ARG A 1 168 ? 22.028 14.720 -3.207 1.00 96.12 168 ARG A CA 1
ATOM 1292 C C . ARG A 1 168 ? 23.361 14.903 -3.944 1.00 96.12 168 ARG A C 1
ATOM 1294 O O . ARG A 1 168 ? 23.881 16.013 -4.045 1.00 96.12 168 ARG A O 1
ATOM 1301 N N . VAL A 1 169 ? 23.891 13.820 -4.505 1.00 95.25 169 VAL A N 1
ATOM 1302 C CA . VAL A 1 169 ? 25.137 13.814 -5.290 1.00 95.25 169 VAL A CA 1
ATOM 1303 C C . VAL A 1 169 ? 24.858 13.441 -6.742 1.00 95.25 169 VAL A C 1
ATOM 1305 O O . VAL A 1 169 ? 24.258 12.405 -7.006 1.00 95.25 169 VAL A O 1
ATOM 1308 N N . PHE A 1 170 ? 25.329 14.258 -7.682 1.00 91.69 170 PHE A N 1
ATOM 1309 C CA . PHE A 1 170 ? 25.292 13.964 -9.114 1.00 91.69 170 PHE A CA 1
ATOM 1310 C C . PHE A 1 170 ? 26.519 13.151 -9.561 1.00 91.69 170 PHE A C 1
ATOM 1312 O O . PHE A 1 170 ? 27.646 13.434 -9.137 1.00 91.69 170 PHE A O 1
ATOM 1319 N N . ASN A 1 171 ? 26.306 12.208 -10.484 1.00 86.81 171 ASN A N 1
ATOM 1320 C CA . ASN A 1 171 ? 27.372 11.609 -11.296 1.00 86.81 171 ASN A CA 1
ATOM 1321 C C . ASN A 1 171 ? 27.748 12.517 -12.491 1.00 86.81 171 ASN A C 1
ATOM 1323 O O . ASN A 1 171 ? 27.276 13.655 -12.604 1.00 86.81 171 ASN A O 1
ATOM 1327 N N . THR A 1 172 ? 28.605 12.036 -13.399 1.00 85.94 172 THR A N 1
ATOM 1328 C CA . THR A 1 172 ? 29.044 12.826 -14.567 1.00 85.94 172 THR A CA 1
ATOM 1329 C C . THR A 1 172 ? 27.917 13.052 -15.590 1.00 85.94 172 THR A C 1
ATOM 1331 O O . THR A 1 172 ? 27.842 14.105 -16.226 1.00 85.94 172 THR A O 1
ATOM 1334 N N . GLU A 1 173 ? 26.980 12.107 -15.659 1.00 85.56 173 GLU A N 1
ATOM 1335 C CA . GLU A 1 173 ? 25.788 12.059 -16.507 1.00 85.56 173 GLU A CA 1
ATOM 1336 C C . GLU A 1 173 ? 24.649 12.979 -16.037 1.00 85.56 173 GLU A C 1
ATOM 1338 O O . GLU A 1 173 ? 23.653 13.116 -16.747 1.00 85.56 173 GLU A O 1
ATOM 1343 N N . ARG A 1 174 ? 24.790 13.640 -14.876 1.00 88.19 174 ARG A N 1
ATOM 1344 C CA . ARG A 1 174 ? 23.765 14.484 -14.223 1.00 88.19 174 ARG A CA 1
ATOM 1345 C C . ARG A 1 174 ? 22.542 13.726 -13.687 1.00 88.19 174 ARG A C 1
ATOM 1347 O O . ARG A 1 174 ? 21.482 14.328 -13.497 1.00 88.19 174 ARG A O 1
ATOM 1354 N N . ALA A 1 175 ? 22.685 12.440 -13.387 1.00 88.12 175 ALA A N 1
ATOM 1355 C CA . ALA A 1 175 ? 21.731 11.711 -12.560 1.00 88.12 175 ALA A CA 1
ATOM 1356 C C . ALA A 1 175 ? 22.070 11.933 -11.067 1.00 88.12 175 ALA A C 1
ATOM 1358 O O . ALA A 1 175 ? 23.209 11.680 -10.660 1.00 88.12 175 ALA A O 1
ATOM 1359 N N . PRO A 1 176 ? 21.139 12.454 -10.242 1.00 91.75 176 PRO A N 1
ATOM 1360 C CA . PRO A 1 176 ? 21.339 12.574 -8.802 1.00 91.75 176 PRO A CA 1
ATOM 1361 C C . PRO A 1 176 ? 21.019 11.264 -8.073 1.00 91.75 176 PRO A C 1
ATOM 1363 O O . PRO A 1 176 ? 19.944 10.694 -8.269 1.00 91.75 176 PRO A O 1
ATOM 1366 N N . LEU A 1 177 ? 21.904 10.858 -7.158 1.00 93.75 177 LEU A N 1
ATOM 1367 C CA . LEU A 1 177 ? 21.591 9.928 -6.072 1.00 93.75 177 LEU A CA 1
ATOM 1368 C C . LEU A 1 177 ? 21.336 10.677 -4.757 1.00 93.75 177 LEU A C 1
ATOM 1370 O O . LEU A 1 177 ? 21.941 11.718 -4.487 1.00 93.75 177 LEU A O 1
ATOM 1374 N N . ALA A 1 178 ? 20.437 10.149 -3.932 1.00 95.94 178 ALA A N 1
ATOM 1375 C CA . ALA A 1 178 ? 19.853 10.847 -2.795 1.00 95.94 178 ALA A CA 1
ATOM 1376 C C . ALA A 1 178 ? 20.749 10.859 -1.553 1.00 95.94 178 ALA A C 1
ATOM 1378 O O . ALA A 1 178 ? 20.939 11.924 -0.962 1.00 95.94 178 ALA A O 1
ATOM 1379 N N . VAL A 1 179 ? 21.328 9.720 -1.155 1.00 97.69 179 VAL A N 1
ATOM 1380 C CA . VAL A 1 179 ? 22.149 9.629 0.066 1.00 97.69 179 VAL A CA 1
ATOM 1381 C C . VAL A 1 179 ? 23.416 8.818 -0.172 1.00 97.69 179 VAL A C 1
ATOM 1383 O O . VAL A 1 179 ? 23.357 7.683 -0.620 1.00 97.69 179 VAL A O 1
ATOM 1386 N N . CYS A 1 180 ? 24.574 9.355 0.205 1.00 97.50 180 CYS A N 1
ATOM 1387 C CA . CYS A 1 180 ? 25.858 8.656 0.203 1.00 97.50 180 CYS A CA 1
ATOM 1388 C C . CYS A 1 180 ? 26.200 8.208 1.638 1.00 97.50 180 CYS A C 1
ATOM 1390 O O . CYS A 1 180 ? 26.610 9.040 2.458 1.00 97.50 180 CYS A O 1
ATOM 1392 N N . PRO A 1 181 ? 26.010 6.922 2.002 1.00 97.44 181 PRO A N 1
ATOM 1393 C CA . PRO A 1 181 ? 26.088 6.501 3.398 1.00 97.44 181 PRO A CA 1
ATOM 1394 C C . PRO A 1 181 ? 27.543 6.418 3.885 1.00 97.44 181 PRO A C 1
ATOM 1396 O O . PRO A 1 181 ? 28.381 5.767 3.259 1.00 97.44 181 PRO A O 1
ATOM 1399 N N . GLY A 1 182 ? 27.853 7.036 5.028 1.00 97.19 182 GLY A N 1
ATOM 1400 C CA . GLY A 1 182 ? 29.139 6.896 5.730 1.00 97.19 182 GLY A CA 1
ATOM 1401 C C . GLY A 1 182 ? 30.339 7.627 5.106 1.00 97.19 182 GLY A C 1
ATOM 1402 O O . GLY A 1 182 ? 31.439 7.578 5.671 1.00 97.19 182 GLY A O 1
ATOM 1403 N N . VAL A 1 183 ? 30.151 8.319 3.976 1.00 97.19 183 VAL A N 1
ATOM 1404 C CA . VAL A 1 183 ? 31.195 9.092 3.291 1.00 97.19 183 VAL A CA 1
ATOM 1405 C C . VAL A 1 183 ? 30.701 10.439 2.754 1.00 97.19 183 VAL A C 1
ATOM 1407 O O . VAL A 1 183 ? 29.507 10.682 2.597 1.00 97.19 183 VAL A O 1
ATOM 1410 N N . ARG A 1 184 ? 31.667 11.288 2.404 1.00 96.81 184 ARG A N 1
ATOM 1411 C CA . ARG A 1 184 ? 31.551 12.399 1.459 1.00 96.81 184 ARG A CA 1
ATOM 1412 C C . ARG A 1 184 ? 32.132 11.959 0.114 1.00 96.81 184 ARG A C 1
ATOM 1414 O O . ARG A 1 184 ? 33.186 11.326 0.089 1.00 96.81 184 ARG A O 1
ATOM 1421 N N . TYR A 1 185 ? 31.496 12.345 -0.981 1.00 94.19 185 TYR A N 1
ATOM 1422 C CA . TYR A 1 185 ? 31.992 12.149 -2.341 1.00 94.19 185 TYR A CA 1
ATOM 1423 C C . TYR A 1 185 ? 32.948 13.284 -2.753 1.00 94.19 185 TYR A C 1
ATOM 1425 O O . TYR A 1 185 ? 32.709 14.457 -2.448 1.00 94.19 185 TYR A O 1
ATOM 1433 N N . ASN A 1 186 ? 34.043 12.931 -3.433 1.00 90.56 186 ASN A N 1
ATOM 1434 C CA . ASN A 1 186 ? 35.077 13.865 -3.894 1.00 90.56 186 ASN A CA 1
ATOM 1435 C C . ASN A 1 186 ? 35.136 14.003 -5.434 1.00 90.56 186 ASN A C 1
ATOM 1437 O O . ASN A 1 186 ? 35.839 14.889 -5.917 1.00 90.56 186 ASN A O 1
ATOM 1441 N N . GLY A 1 187 ? 34.412 13.168 -6.192 1.00 81.19 187 GLY A N 1
ATOM 1442 C CA . GLY A 1 187 ? 34.380 13.168 -7.663 1.00 81.19 187 GLY A CA 1
ATOM 1443 C C . GLY A 1 187 ? 34.786 11.825 -8.286 1.00 81.19 187 GLY A C 1
ATOM 1444 O O . GLY A 1 187 ? 35.749 11.204 -7.839 1.00 81.19 187 GLY A O 1
ATOM 1445 N N . GLY A 1 188 ? 34.062 11.407 -9.328 1.00 79.94 188 GLY A N 1
ATOM 1446 C CA . GLY A 1 188 ? 34.235 10.138 -10.039 1.00 79.94 188 GLY A CA 1
ATOM 1447 C C . GLY A 1 188 ? 32.872 9.524 -10.366 1.00 79.94 188 GLY A C 1
ATOM 1448 O O . GLY A 1 188 ? 32.045 10.202 -10.969 1.00 79.94 188 GLY A O 1
ATOM 1449 N N . GLU A 1 189 ? 32.634 8.290 -9.919 1.00 82.50 189 GLU A N 1
ATOM 1450 C CA . GLU A 1 189 ? 31.367 7.570 -10.090 1.00 82.50 189 GLU A CA 1
ATOM 1451 C C . GLU A 1 189 ? 30.632 7.464 -8.744 1.00 82.50 189 GLU A C 1
ATOM 1453 O O . GLU A 1 189 ? 31.117 6.845 -7.791 1.00 82.50 189 GLU A O 1
ATOM 1458 N N . SER A 1 190 ? 29.467 8.108 -8.633 1.00 87.69 190 SER A N 1
ATOM 1459 C CA . SER A 1 190 ? 28.651 8.112 -7.407 1.00 87.69 190 SER A CA 1
ATOM 1460 C C . SER A 1 190 ? 27.569 7.025 -7.375 1.00 87.69 190 SER A C 1
ATOM 1462 O O . SER A 1 190 ? 27.009 6.760 -6.313 1.00 87.69 190 SER A O 1
ATOM 1464 N N . ASP A 1 191 ? 27.286 6.384 -8.507 1.00 87.31 191 ASP A N 1
ATOM 1465 C CA . ASP A 1 191 ? 26.257 5.351 -8.704 1.00 87.31 191 ASP A CA 1
ATOM 1466 C C . ASP A 1 191 ? 26.610 3.995 -8.061 1.00 87.31 191 ASP A C 1
ATOM 1468 O O . ASP A 1 191 ? 25.737 3.287 -7.564 1.00 87.31 191 ASP A O 1
ATOM 1472 N N . ALA A 1 192 ? 27.899 3.658 -7.994 1.00 89.00 192 ALA A N 1
ATOM 1473 C CA . ALA A 1 192 ? 28.422 2.530 -7.221 1.00 89.00 192 ALA A CA 1
ATOM 1474 C C . ALA A 1 192 ? 28.556 2.837 -5.709 1.00 89.00 192 ALA A C 1
ATOM 1476 O O . ALA A 1 192 ? 28.944 1.968 -4.922 1.00 89.00 192 ALA A O 1
ATOM 1477 N N . LEU A 1 193 ? 28.263 4.073 -5.282 1.00 91.12 193 LEU A N 1
ATOM 1478 C CA . LEU A 1 193 ? 28.552 4.577 -3.936 1.00 91.12 193 LEU A CA 1
ATOM 1479 C C . LEU A 1 193 ? 27.298 4.858 -3.100 1.00 91.12 193 LEU A C 1
ATOM 1481 O O . LEU A 1 193 ? 27.202 4.393 -1.958 1.00 91.12 193 LEU A O 1
ATOM 1485 N N . CYS A 1 194 ? 26.382 5.654 -3.644 1.00 94.56 194 CYS A N 1
ATOM 1486 C CA . CYS A 1 194 ? 25.231 6.216 -2.938 1.00 94.56 194 CYS A CA 1
ATOM 1487 C C . CYS A 1 194 ? 23.970 5.340 -3.139 1.00 94.56 194 CYS A C 1
ATOM 1489 O O . CYS A 1 194 ? 24.060 4.289 -3.769 1.00 94.56 194 CYS A O 1
ATOM 1491 N N . ILE A 1 195 ? 22.837 5.712 -2.536 1.00 95.38 195 ILE A N 1
ATOM 1492 C CA . ILE A 1 195 ? 21.561 4.971 -2.580 1.00 95.38 195 ILE A CA 1
ATOM 1493 C C . ILE A 1 195 ? 20.368 5.903 -2.828 1.00 95.38 195 ILE A C 1
ATOM 1495 O O . ILE A 1 195 ? 20.387 7.058 -2.378 1.00 95.38 195 ILE A O 1
ATOM 1499 N N . GLY A 1 196 ? 19.350 5.374 -3.520 1.00 92.38 196 GLY A N 1
ATOM 1500 C CA . GLY A 1 196 ? 18.172 6.082 -4.041 1.00 92.38 196 GLY A CA 1
ATOM 1501 C C . GLY A 1 196 ? 18.527 7.181 -5.048 1.00 92.38 196 GLY A C 1
ATOM 1502 O O . GLY A 1 196 ? 19.632 7.716 -5.017 1.00 92.38 196 GLY A O 1
ATOM 1503 N N . GLY A 1 197 ? 17.618 7.578 -5.939 1.00 88.44 197 GLY A N 1
ATOM 1504 C CA . GLY A 1 197 ? 17.951 8.563 -6.974 1.00 88.44 197 GLY A CA 1
ATOM 1505 C C . GLY A 1 197 ? 16.831 8.906 -7.948 1.00 88.44 197 GLY A C 1
ATOM 1506 O O . GLY A 1 197 ? 15.657 8.757 -7.642 1.00 88.44 197 GLY A O 1
ATOM 1507 N N . ALA A 1 198 ? 17.209 9.405 -9.123 1.00 83.81 198 ALA A N 1
ATOM 1508 C CA . ALA A 1 198 ? 16.301 9.651 -10.244 1.00 83.81 198 ALA A CA 1
ATOM 1509 C C . ALA A 1 198 ? 16.030 8.376 -11.074 1.00 83.81 198 ALA A C 1
ATOM 1511 O O . ALA A 1 198 ? 16.887 7.495 -11.155 1.00 83.81 198 ALA A O 1
ATOM 1512 N N . ALA A 1 199 ? 14.893 8.318 -11.781 1.00 74.81 199 ALA A N 1
ATOM 1513 C CA . ALA A 1 199 ? 14.587 7.215 -12.705 1.00 74.81 199 ALA A CA 1
ATOM 1514 C C . ALA A 1 199 ? 15.487 7.161 -13.940 1.00 74.81 199 ALA A C 1
ATOM 1516 O O . ALA A 1 199 ? 15.767 6.078 -14.451 1.00 74.81 199 ALA A O 1
ATOM 1517 N N . TYR A 1 200 ? 15.860 8.315 -14.501 1.00 78.94 200 TYR A N 1
ATOM 1518 C CA . TYR A 1 200 ? 16.450 8.360 -15.838 1.00 78.94 200 TYR A CA 1
ATOM 1519 C C . TYR A 1 200 ? 17.980 8.311 -15.823 1.00 78.94 200 TYR A C 1
ATOM 1521 O O . TYR A 1 200 ? 18.639 9.192 -15.269 1.00 78.94 200 TYR A O 1
ATOM 1529 N N . TRP A 1 201 ? 18.524 7.313 -16.524 1.00 73.00 201 TRP A N 1
ATOM 1530 C CA . TRP A 1 201 ? 19.958 7.073 -16.663 1.00 73.00 201 TRP A CA 1
ATOM 1531 C C . TRP A 1 201 ? 20.327 7.012 -18.151 1.00 73.00 201 TRP A C 1
ATOM 1533 O O . TRP A 1 201 ? 19.871 6.112 -18.854 1.00 73.00 201 TRP A O 1
ATOM 1543 N N . PRO A 1 202 ? 21.138 7.949 -18.679 1.00 67.19 202 PRO A N 1
ATO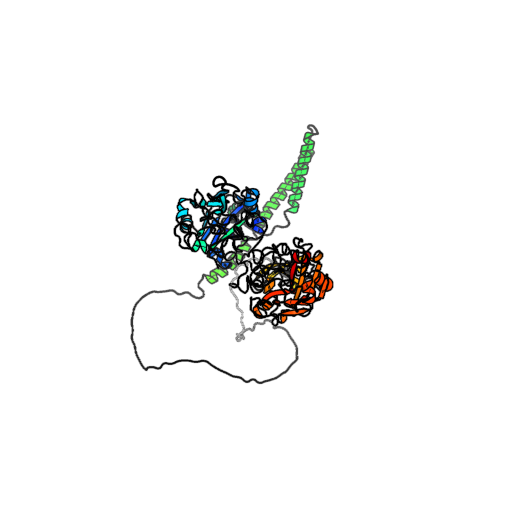M 1544 C CA . PRO A 1 202 ? 21.481 7.975 -20.103 1.00 67.19 202 PRO A CA 1
ATOM 1545 C C . PRO A 1 202 ? 22.537 6.928 -20.496 1.00 67.19 202 PRO A C 1
ATOM 1547 O O . PRO A 1 202 ? 22.758 6.705 -21.687 1.00 67.19 202 PRO A O 1
ATOM 1550 N N . GLN A 1 203 ? 23.203 6.297 -19.524 1.00 65.19 203 GLN A N 1
ATOM 1551 C CA . GLN A 1 203 ? 24.205 5.256 -19.738 1.00 65.19 203 GLN A CA 1
ATOM 1552 C C . GLN A 1 203 ? 23.621 3.885 -19.342 1.00 65.19 203 GLN A C 1
ATOM 1554 O O . GLN A 1 203 ? 22.936 3.756 -18.334 1.00 65.19 203 GLN A O 1
ATOM 1559 N N . ALA A 1 204 ? 23.865 2.854 -20.160 1.00 59.81 204 ALA A N 1
ATOM 1560 C CA . ALA A 1 204 ? 23.582 1.438 -19.863 1.00 59.81 204 ALA A CA 1
ATOM 1561 C C . ALA A 1 204 ? 22.160 1.072 -19.351 1.00 59.81 204 ALA A C 1
ATOM 1563 O O . ALA A 1 204 ? 21.993 0.011 -18.744 1.00 59.81 204 ALA A O 1
ATOM 1564 N N . ALA A 1 205 ? 21.143 1.907 -19.594 1.00 62.78 205 ALA A N 1
ATOM 1565 C CA . ALA A 1 205 ? 19.792 1.736 -19.057 1.00 62.78 205 ALA A CA 1
ATOM 1566 C C . ALA A 1 205 ? 19.206 0.325 -19.314 1.00 62.78 205 ALA A C 1
ATOM 1568 O O . ALA A 1 205 ? 19.337 -0.192 -20.428 1.00 62.78 205 ALA A O 1
ATOM 1569 N N . PRO A 1 206 ? 18.549 -0.303 -18.317 1.00 64.94 206 PRO A N 1
ATOM 1570 C CA . PRO A 1 206 ? 18.230 0.236 -16.990 1.00 64.94 206 PRO A CA 1
ATOM 1571 C C . PRO A 1 206 ? 19.325 0.040 -15.917 1.00 64.94 206 PRO A C 1
ATOM 1573 O O . PRO A 1 206 ? 19.077 0.388 -14.774 1.00 64.94 206 PRO A O 1
ATOM 1576 N N . ARG A 1 207 ? 20.528 -0.483 -16.226 1.00 74.31 207 ARG A N 1
ATOM 1577 C CA . ARG A 1 207 ? 21.498 -1.020 -15.230 1.00 74.31 207 ARG A CA 1
ATOM 1578 C C . ARG A 1 207 ? 21.818 -0.159 -13.996 1.00 74.31 207 ARG A C 1
ATOM 1580 O O . ARG A 1 207 ? 22.197 -0.735 -12.984 1.00 74.31 207 ARG A O 1
ATOM 1587 N N . GLN A 1 208 ? 21.762 1.167 -14.102 1.00 78.38 208 GLN A N 1
ATOM 1588 C CA . GLN A 1 208 ? 22.102 2.103 -13.018 1.00 78.38 208 GLN A CA 1
ATOM 1589 C C . GLN A 1 208 ? 20.875 2.615 -12.242 1.00 78.38 208 GLN A C 1
ATOM 1591 O O . GLN A 1 208 ? 21.036 3.219 -11.188 1.00 78.38 208 GLN A O 1
ATOM 1596 N N . CYS A 1 209 ? 19.664 2.380 -12.749 1.00 83.12 209 CYS A N 1
ATOM 1597 C CA . CYS A 1 209 ? 18.412 2.764 -12.107 1.00 83.12 209 CYS A CA 1
ATOM 1598 C C . CYS A 1 209 ? 18.025 1.736 -11.054 1.00 83.12 209 CYS A C 1
ATOM 1600 O O . CYS A 1 209 ? 17.966 0.552 -11.360 1.00 83.12 209 CYS A O 1
ATOM 1602 N N . GLY A 1 210 ? 17.751 2.185 -9.842 1.00 88.75 210 GLY A N 1
ATOM 1603 C CA . GLY A 1 210 ? 17.390 1.327 -8.728 1.00 88.75 210 GLY A CA 1
ATOM 1604 C C . GLY A 1 210 ? 18.009 1.837 -7.440 1.00 88.75 210 GLY A C 1
ATOM 1605 O O . GLY A 1 210 ? 18.891 2.709 -7.460 1.00 88.75 210 GLY A O 1
ATOM 1606 N N . ASP A 1 211 ? 17.582 1.294 -6.317 1.00 92.12 211 ASP A N 1
ATOM 1607 C CA . ASP A 1 211 ? 17.84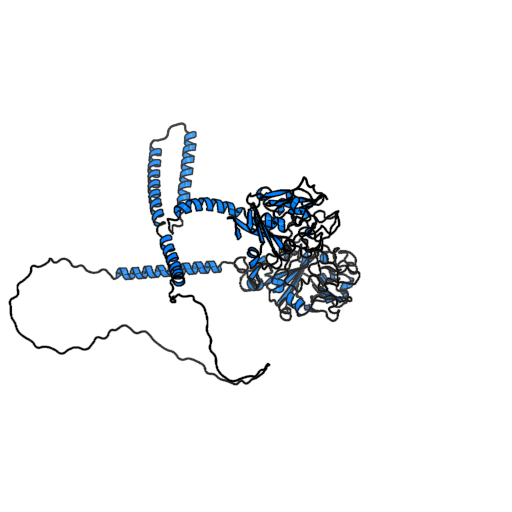3 1.898 -5.011 1.00 92.12 211 ASP A CA 1
ATOM 1608 C C . ASP A 1 211 ? 19.282 1.694 -4.531 1.00 92.12 211 ASP A C 1
ATOM 1610 O O . ASP A 1 211 ? 19.869 2.577 -3.900 1.00 92.12 211 ASP A O 1
ATOM 1614 N N . PHE A 1 212 ? 19.898 0.589 -4.940 1.00 92.62 212 PHE A N 1
ATOM 1615 C CA . PHE A 1 212 ? 21.329 0.301 -4.860 1.00 92.62 212 PHE A CA 1
ATOM 1616 C C . PHE A 1 212 ? 22.017 0.471 -6.231 1.00 92.62 212 PHE A C 1
ATOM 1618 O O . PHE A 1 212 ? 23.168 0.062 -6.415 1.00 92.62 212 PHE A O 1
ATOM 1625 N N . SER A 1 213 ? 21.334 1.127 -7.178 1.00 87.12 213 SER A N 1
ATOM 1626 C CA . SER A 1 213 ? 21.850 1.689 -8.436 1.00 87.12 213 SER A CA 1
ATOM 1627 C C . SER A 1 213 ? 22.877 0.781 -9.135 1.00 87.12 213 SER A C 1
ATOM 1629 O O . SER A 1 213 ? 22.503 -0.292 -9.611 1.00 87.12 213 SER A O 1
ATOM 1631 N N . ALA A 1 214 ? 24.164 1.154 -9.173 1.00 88.44 214 ALA A N 1
ATOM 1632 C CA . ALA A 1 214 ? 25.221 0.405 -9.862 1.00 88.44 214 ALA A CA 1
ATOM 1633 C C . ALA A 1 214 ? 26.125 -0.439 -8.938 1.00 88.44 214 ALA A C 1
ATOM 1635 O O . ALA A 1 214 ? 27.157 -0.949 -9.380 1.00 88.44 214 ALA A O 1
ATOM 1636 N N . LYS A 1 215 ? 25.763 -0.638 -7.660 1.00 91.69 215 LYS A N 1
ATOM 1637 C CA . LYS A 1 215 ? 26.618 -1.279 -6.633 1.00 91.69 215 LYS A CA 1
ATOM 1638 C C . LYS A 1 215 ? 27.027 -2.739 -6.909 1.00 91.69 215 LYS A C 1
ATOM 1640 O O . LYS A 1 215 ? 27.821 -3.287 -6.143 1.00 91.69 215 LYS A O 1
ATOM 1645 N N . ALA A 1 216 ? 26.525 -3.368 -7.973 1.00 90.50 216 ALA A N 1
ATOM 1646 C CA . ALA A 1 216 ? 26.840 -4.737 -8.403 1.00 90.50 216 ALA A CA 1
ATOM 1647 C C . ALA A 1 216 ? 27.353 -4.834 -9.862 1.00 90.50 216 ALA A C 1
ATOM 1649 O O . ALA A 1 216 ? 27.229 -5.886 -10.497 1.00 90.50 216 ALA A O 1
ATOM 1650 N N . TRP A 1 217 ? 27.904 -3.744 -10.412 1.00 90.25 217 TRP A N 1
ATOM 1651 C CA . TRP A 1 217 ? 28.303 -3.620 -11.824 1.00 90.25 217 TRP A CA 1
ATOM 1652 C C . TRP A 1 217 ? 29.217 -4.745 -12.349 1.00 90.25 217 TRP A C 1
ATOM 1654 O O . TRP A 1 217 ? 28.956 -5.305 -13.418 1.00 90.25 217 TRP A O 1
ATOM 1664 N N . ASP A 1 218 ? 30.240 -5.117 -11.574 1.00 91.19 218 ASP A N 1
ATOM 1665 C CA . ASP A 1 218 ? 31.190 -6.207 -11.848 1.00 91.19 218 ASP A CA 1
ATOM 1666 C C . ASP A 1 218 ? 30.757 -7.528 -11.161 1.00 91.19 218 ASP A C 1
ATOM 1668 O O . ASP A 1 218 ? 31.574 -8.334 -10.706 1.00 91.19 218 ASP A O 1
ATOM 1672 N N . GLY A 1 219 ? 29.441 -7.746 -11.053 1.00 86.44 219 GLY A N 1
ATOM 1673 C CA . GLY A 1 219 ? 28.811 -8.925 -10.453 1.00 86.44 219 GLY A CA 1
ATOM 1674 C C . GLY A 1 219 ? 28.362 -8.727 -9.001 1.00 86.44 219 GLY A C 1
ATOM 1675 O O . GLY A 1 219 ? 28.926 -7.932 -8.250 1.00 86.44 219 GLY A O 1
ATOM 1676 N N . TYR A 1 220 ? 27.338 -9.470 -8.583 1.00 88.06 220 TYR A N 1
ATOM 1677 C CA . TYR A 1 220 ? 26.769 -9.377 -7.239 1.00 88.06 220 TYR A CA 1
ATOM 1678 C C . TYR A 1 220 ? 27.751 -9.833 -6.154 1.00 88.06 220 TYR A C 1
ATOM 1680 O O . TYR A 1 220 ? 28.244 -10.962 -6.174 1.00 88.06 220 TYR A O 1
ATOM 1688 N N . GLY A 1 221 ? 28.023 -8.946 -5.194 1.00 86.06 221 GLY A N 1
ATOM 1689 C CA . GLY A 1 221 ? 28.808 -9.236 -3.992 1.00 86.06 221 GLY A CA 1
ATOM 1690 C C . GLY A 1 221 ? 30.271 -9.622 -4.234 1.00 86.06 221 GLY A C 1
ATOM 1691 O O . GLY A 1 221 ? 30.941 -10.042 -3.290 1.00 86.06 221 GLY A O 1
ATOM 1692 N N . THR A 1 222 ? 30.773 -9.483 -5.467 1.00 90.31 222 THR A N 1
ATOM 1693 C CA . THR A 1 222 ? 32.126 -9.894 -5.881 1.00 90.31 222 THR A CA 1
ATOM 1694 C C . THR A 1 222 ? 33.232 -9.080 -5.213 1.00 90.31 222 THR A C 1
ATOM 1696 O O . THR A 1 222 ? 34.358 -9.565 -5.108 1.00 90.31 222 THR A O 1
ATOM 1699 N N . HIS A 1 223 ? 32.916 -7.868 -4.736 1.00 94.88 223 HIS A N 1
ATOM 1700 C CA . HIS A 1 223 ? 33.862 -6.929 -4.127 1.00 94.88 223 HIS A CA 1
ATOM 1701 C C . HIS A 1 223 ? 35.094 -6.649 -5.013 1.00 94.88 223 HIS A C 1
ATOM 1703 O O . HIS A 1 223 ? 36.222 -6.496 -4.540 1.00 94.88 223 HIS A O 1
ATOM 1709 N N . THR A 1 224 ? 34.877 -6.607 -6.329 1.00 93.75 224 THR A N 1
ATOM 1710 C CA . THR A 1 224 ? 35.890 -6.337 -7.356 1.00 93.75 224 THR A CA 1
ATOM 1711 C C . THR A 1 224 ? 35.462 -5.148 -8.203 1.00 93.75 224 THR A C 1
ATOM 1713 O O . THR A 1 224 ? 34.291 -5.044 -8.555 1.00 93.75 224 THR A O 1
ATOM 1716 N N . GLY A 1 225 ? 36.407 -4.278 -8.565 1.00 94.75 225 GLY A N 1
ATOM 1717 C CA . GLY A 1 225 ? 36.141 -3.141 -9.448 1.00 94.75 225 GLY A CA 1
ATOM 1718 C C . GLY A 1 225 ? 35.107 -2.173 -8.867 1.00 94.75 225 GLY A C 1
ATOM 1719 O O . GLY A 1 225 ? 35.357 -1.535 -7.841 1.00 94.75 225 GLY A O 1
ATOM 1720 N N . TRP A 1 226 ? 33.965 -2.062 -9.540 1.00 92.31 226 TRP A N 1
ATOM 1721 C CA . TRP A 1 226 ? 32.819 -1.224 -9.179 1.00 92.31 226 TRP A CA 1
ATOM 1722 C C . TRP A 1 226 ? 31.735 -1.961 -8.374 1.00 92.31 226 TRP A C 1
ATOM 1724 O O . TRP A 1 226 ? 30.782 -1.331 -7.921 1.00 92.31 226 TRP A O 1
ATOM 1734 N N . SER A 1 227 ? 31.888 -3.265 -8.124 1.00 93.94 227 SER A N 1
ATOM 1735 C CA . SER A 1 227 ? 30.995 -3.997 -7.220 1.00 93.94 227 SER A CA 1
ATOM 1736 C C . SER A 1 227 ? 31.371 -3.827 -5.753 1.00 93.94 227 SER A C 1
ATOM 1738 O O . SER A 1 227 ? 32.517 -4.045 -5.353 1.00 93.94 227 SER A O 1
ATOM 1740 N N . SER A 1 228 ? 30.372 -3.500 -4.936 1.00 94.75 228 SER A N 1
ATOM 1741 C CA . SER A 1 228 ? 30.466 -3.444 -3.477 1.00 94.75 228 SER A CA 1
ATOM 1742 C C . SER A 1 228 ? 30.531 -4.846 -2.853 1.00 94.75 228 SER A C 1
ATOM 1744 O O . SER A 1 228 ? 30.375 -5.873 -3.522 1.00 94.75 228 SER A O 1
ATOM 1746 N N . SER A 1 229 ? 30.805 -4.902 -1.549 1.00 95.50 229 SER A N 1
ATOM 1747 C CA . SER A 1 229 ? 30.830 -6.159 -0.796 1.00 95.50 229 SER A CA 1
ATOM 1748 C C . SER A 1 229 ? 29.445 -6.812 -0.723 1.00 95.50 229 SER A C 1
ATOM 1750 O O . SER A 1 229 ? 28.427 -6.125 -0.705 1.00 95.50 229 SER A O 1
ATOM 1752 N N . ARG A 1 230 ? 29.388 -8.145 -0.612 1.00 91.56 230 ARG A N 1
ATOM 1753 C CA . ARG A 1 230 ? 28.111 -8.859 -0.445 1.00 91.56 230 ARG A CA 1
ATOM 1754 C C . ARG A 1 230 ? 27.318 -8.371 0.779 1.00 91.56 230 ARG A C 1
ATOM 1756 O O . ARG A 1 230 ? 26.115 -8.192 0.673 1.00 91.56 230 ARG A O 1
ATOM 1763 N N . LEU A 1 231 ? 27.993 -8.069 1.894 1.00 93.00 231 LEU A N 1
ATOM 1764 C CA . LEU A 1 231 ? 27.347 -7.545 3.106 1.00 93.00 231 LEU A CA 1
ATOM 1765 C C . LEU A 1 231 ? 26.730 -6.149 2.905 1.00 93.00 231 LEU A C 1
ATOM 1767 O O . LEU A 1 231 ? 25.709 -5.865 3.516 1.00 93.00 231 LEU A O 1
ATOM 1771 N N . GLU A 1 232 ? 27.310 -5.292 2.055 1.00 93.75 232 GLU A N 1
ATOM 1772 C CA . GLU A 1 232 ? 26.679 -4.018 1.665 1.00 93.75 232 GLU A CA 1
ATOM 1773 C C . GLU A 1 232 ? 25.358 -4.266 0.925 1.00 93.75 232 GLU A C 1
ATOM 1775 O O . GLU A 1 232 ? 24.384 -3.577 1.188 1.00 93.75 232 GLU A O 1
ATOM 1780 N N . LEU A 1 233 ? 25.333 -5.239 0.007 1.00 92.69 233 LEU A N 1
ATOM 1781 C CA . LEU A 1 233 ? 24.183 -5.527 -0.861 1.00 92.69 233 LEU A CA 1
ATOM 1782 C C . LEU A 1 233 ? 23.078 -6.340 -0.167 1.00 92.69 233 LEU A C 1
ATOM 1784 O O . LEU A 1 233 ? 21.918 -6.216 -0.529 1.00 92.69 233 LEU A O 1
ATOM 1788 N N . GLU A 1 234 ? 23.422 -7.167 0.821 1.00 93.00 234 GLU A N 1
ATOM 1789 C CA . GLU A 1 234 ? 22.476 -7.936 1.648 1.00 93.00 234 GLU A CA 1
ATOM 1790 C C . GLU A 1 234 ? 22.078 -7.175 2.926 1.00 93.00 234 GLU A C 1
ATOM 1792 O O . GLU A 1 234 ? 21.907 -7.790 3.982 1.00 93.00 234 GLU A O 1
ATOM 1797 N N . SER A 1 235 ? 21.992 -5.840 2.864 1.00 95.69 235 SER A N 1
ATOM 1798 C CA . SER A 1 235 ? 21.636 -4.996 4.011 1.00 95.69 235 SER A CA 1
ATOM 1799 C C . SER A 1 235 ? 20.812 -3.768 3.639 1.00 95.69 235 SER A C 1
ATOM 1801 O O . SER A 1 235 ? 21.256 -2.924 2.863 1.00 95.69 235 SER A O 1
ATOM 1803 N N . ALA A 1 236 ? 19.684 -3.577 4.318 1.00 97.62 236 ALA A N 1
ATOM 1804 C CA . ALA A 1 236 ? 18.924 -2.335 4.271 1.00 97.62 236 ALA A CA 1
ATOM 1805 C C . ALA A 1 236 ? 19.604 -1.201 5.060 1.00 97.62 236 ALA A C 1
ATOM 1807 O O . ALA A 1 236 ? 20.238 -1.414 6.105 1.00 97.62 236 ALA A O 1
ATOM 1808 N N . VAL A 1 237 ? 19.402 0.036 4.600 1.00 98.56 237 VAL A N 1
ATOM 1809 C CA . VAL A 1 237 ? 19.839 1.253 5.298 1.00 98.56 237 VAL A CA 1
ATOM 1810 C C . VAL A 1 237 ? 18.631 1.917 5.954 1.00 98.56 237 VAL A C 1
ATOM 1812 O O . VAL A 1 237 ? 17.809 2.533 5.284 1.00 98.56 237 VAL A O 1
ATOM 1815 N N . LEU A 1 238 ? 18.521 1.786 7.278 1.00 98.50 238 LEU A N 1
ATOM 1816 C CA . LEU A 1 238 ? 17.436 2.339 8.096 1.00 98.50 238 LEU A CA 1
ATOM 1817 C C . LEU A 1 238 ? 17.773 3.765 8.553 1.00 98.50 238 LEU A C 1
ATOM 1819 O O . LEU A 1 238 ? 18.839 4.002 9.126 1.00 98.50 238 LEU A O 1
ATOM 1823 N N . PHE A 1 239 ? 16.833 4.690 8.369 1.00 98.31 239 PHE A N 1
ATOM 1824 C CA . PHE A 1 239 ? 16.943 6.114 8.682 1.00 98.31 239 PHE A CA 1
ATOM 1825 C C . PHE A 1 239 ? 16.094 6.487 9.899 1.00 98.31 239 PHE A C 1
ATOM 1827 O O . PHE A 1 239 ? 14.879 6.278 9.933 1.00 98.31 239 PHE A O 1
ATOM 1834 N N . PHE A 1 240 ? 16.729 7.110 10.888 1.00 97.50 240 PHE A N 1
ATOM 1835 C CA . PHE A 1 240 ? 16.090 7.590 12.106 1.00 97.50 240 PHE A CA 1
ATOM 1836 C C . PHE A 1 240 ? 16.265 9.105 12.250 1.00 97.50 240 PHE A C 1
ATOM 1838 O O . PHE A 1 240 ? 17.342 9.635 11.977 1.00 97.50 240 PHE A O 1
ATOM 1845 N N . TYR A 1 241 ? 15.241 9.786 12.757 1.00 96.19 241 TYR A N 1
ATOM 1846 C CA . TYR A 1 241 ? 15.287 11.201 13.132 1.00 96.19 241 TYR A CA 1
ATOM 1847 C C . TYR A 1 241 ? 15.464 11.391 14.637 1.00 96.19 241 TYR A C 1
ATOM 1849 O O . TYR A 1 241 ? 14.913 10.621 15.428 1.00 96.19 241 TYR A O 1
ATOM 1857 N N . ARG A 1 242 ? 16.185 12.452 15.016 1.00 90.81 242 ARG A N 1
ATOM 1858 C CA . ARG A 1 242 ? 16.245 13.016 16.373 1.00 90.81 242 ARG A CA 1
ATOM 1859 C C . ARG A 1 242 ? 15.235 14.154 16.490 1.00 90.81 242 ARG A C 1
ATOM 1861 O O . ARG A 1 242 ? 15.398 15.177 15.836 1.00 90.81 242 ARG A O 1
ATOM 1868 N N . ASP A 1 243 ? 14.215 13.961 17.317 1.00 79.06 243 ASP A N 1
ATOM 1869 C CA . ASP A 1 243 ? 13.110 14.907 17.531 1.00 79.06 243 ASP A CA 1
ATOM 1870 C C . ASP A 1 243 ? 13.582 16.201 18.227 1.00 79.06 243 ASP A C 1
ATOM 1872 O O . ASP A 1 243 ? 14.164 16.146 19.319 1.00 79.06 243 ASP A O 1
ATOM 1876 N N . CYS A 1 244 ? 13.299 17.363 17.626 1.00 64.62 244 CYS A N 1
ATOM 1877 C CA . CYS A 1 244 ? 13.612 18.686 18.180 1.00 64.62 244 CYS A CA 1
ATOM 1878 C C . CYS A 1 244 ? 12.975 18.935 19.560 1.00 64.62 244 CYS A C 1
ATOM 1880 O O . CYS A 1 244 ? 13.584 19.584 20.414 1.00 64.62 244 CYS A O 1
ATOM 1882 N N . LEU A 1 245 ? 11.784 18.388 19.827 1.00 53.56 245 LEU A N 1
ATOM 1883 C CA . LEU A 1 245 ? 11.089 18.533 21.113 1.00 53.56 245 LEU A CA 1
ATOM 1884 C C . LEU A 1 245 ? 11.862 17.876 22.266 1.00 53.56 245 LEU A C 1
ATOM 1886 O O . LEU A 1 245 ? 11.717 18.276 23.425 1.00 53.56 245 LEU A O 1
ATOM 1890 N N . SER A 1 246 ? 12.733 16.907 21.959 1.00 46.09 246 SER A N 1
ATOM 1891 C CA . SER A 1 246 ? 13.613 16.300 22.958 1.00 46.09 246 SER A CA 1
ATOM 1892 C C . SER A 1 246 ? 14.720 17.242 23.440 1.00 46.09 246 SER A C 1
ATOM 1894 O O . SER A 1 246 ? 15.229 17.033 24.536 1.00 46.09 246 SER A O 1
ATOM 1896 N N . GLU A 1 247 ? 15.062 18.304 22.701 1.00 42.41 247 GLU A N 1
ATOM 1897 C CA . GLU A 1 247 ? 16.159 19.218 23.055 1.00 42.41 247 GLU A CA 1
ATOM 1898 C C . GLU A 1 247 ? 15.739 20.298 24.050 1.00 42.41 247 GLU A C 1
ATOM 1900 O O . GLU A 1 247 ? 16.450 20.516 25.026 1.00 42.41 247 GLU A O 1
ATOM 1905 N N . GLY A 1 248 ? 14.550 20.892 23.897 1.00 38.34 248 GLY A N 1
ATOM 1906 C CA . GLY A 1 248 ? 14.008 21.815 24.906 1.00 38.34 248 GLY A CA 1
ATOM 1907 C C . GLY A 1 248 ? 13.829 21.139 26.273 1.00 38.34 248 GLY A C 1
ATOM 1908 O O . GLY A 1 248 ? 14.129 21.727 27.313 1.00 38.34 248 GLY A O 1
ATOM 1909 N N . LEU A 1 249 ? 13.427 19.863 26.266 1.00 36.38 249 LEU A N 1
ATOM 1910 C CA . LEU A 1 249 ? 13.410 19.016 27.458 1.00 36.38 249 LEU A CA 1
ATOM 1911 C C . LEU A 1 249 ? 14.820 18.627 27.920 1.00 36.38 249 LEU A C 1
ATOM 1913 O O . LEU A 1 249 ? 15.081 18.696 29.114 1.00 36.38 249 LEU A O 1
ATOM 1917 N N . ALA A 1 250 ? 15.743 18.260 27.027 1.00 33.88 250 ALA A N 1
ATOM 1918 C CA . ALA A 1 250 ? 17.107 17.881 27.402 1.00 33.88 250 ALA A CA 1
ATOM 1919 C C . ALA A 1 250 ? 17.935 19.053 27.951 1.00 33.88 250 ALA A C 1
ATOM 1921 O O . ALA A 1 250 ? 18.785 18.823 28.805 1.00 33.88 250 ALA A O 1
ATOM 1922 N N . GLU A 1 251 ? 17.694 20.292 27.520 1.00 34.03 251 GLU A N 1
ATOM 1923 C CA . GLU A 1 251 ? 18.392 21.478 28.023 1.00 34.03 251 GLU A CA 1
ATOM 1924 C C . GLU A 1 251 ? 17.840 21.908 29.391 1.00 34.03 251 GLU A C 1
ATOM 1926 O O . GLU A 1 251 ? 18.620 22.094 30.329 1.00 34.03 251 GLU A O 1
ATOM 1931 N N . GLN A 1 252 ? 16.510 21.898 29.576 1.00 34.00 252 GLN A N 1
ATOM 1932 C CA . GLN A 1 252 ? 15.897 22.007 30.908 1.00 34.00 252 GLN A CA 1
ATOM 1933 C C . GLN A 1 252 ? 16.379 20.885 31.838 1.00 34.00 252 GLN A C 1
ATOM 1935 O O . GLN A 1 252 ? 16.824 21.157 32.952 1.00 34.00 252 GLN A O 1
ATOM 1940 N N . MET A 1 253 ? 16.398 19.636 31.363 1.00 30.28 253 MET A N 1
ATOM 1941 C CA . MET A 1 253 ? 16.948 18.490 32.088 1.00 30.28 253 MET A CA 1
ATOM 1942 C C . MET A 1 253 ? 18.472 18.560 32.253 1.00 30.28 253 MET A C 1
ATOM 1944 O O . MET A 1 253 ? 18.987 17.869 33.121 1.00 30.28 253 MET A O 1
ATOM 1948 N N . SER A 1 254 ? 19.221 19.350 31.483 1.00 32.97 254 SER A N 1
ATOM 1949 C CA . SER A 1 254 ? 20.675 19.530 31.635 1.00 32.97 254 SER A CA 1
ATOM 1950 C C . SER A 1 254 ? 20.982 20.553 32.725 1.00 32.97 254 SER A C 1
ATOM 1952 O O . SER A 1 254 ? 21.815 20.306 33.605 1.00 32.97 254 SER A O 1
ATOM 1954 N N . GLU A 1 255 ? 20.241 21.663 32.749 1.00 35.66 255 GLU A N 1
ATOM 1955 C CA . GLU A 1 255 ? 20.290 22.617 33.854 1.00 35.66 255 GLU A CA 1
ATOM 1956 C C . GLU A 1 255 ? 19.751 21.988 35.148 1.00 35.66 255 GLU A C 1
ATOM 1958 O O . GLU A 1 255 ? 20.371 22.140 36.204 1.00 35.66 255 GLU A O 1
ATOM 1963 N N . GLU A 1 256 ? 18.657 21.218 35.083 1.00 37.38 256 GLU A N 1
ATOM 1964 C CA . GLU A 1 256 ? 18.195 20.409 36.211 1.00 37.38 256 GLU A CA 1
ATOM 1965 C C . GLU A 1 256 ? 19.214 19.343 36.595 1.00 37.38 256 GLU A C 1
ATOM 1967 O O . GLU A 1 256 ? 19.546 19.279 37.768 1.00 37.38 256 GLU A O 1
ATOM 1972 N N . ASN A 1 257 ? 19.786 18.550 35.680 1.00 31.16 257 ASN A N 1
ATOM 1973 C CA . ASN A 1 257 ? 20.798 17.549 36.047 1.00 31.16 257 ASN A CA 1
ATOM 1974 C C . ASN A 1 257 ? 22.051 18.192 36.649 1.00 31.16 257 ASN A C 1
ATOM 1976 O O . ASN A 1 257 ? 22.649 17.610 37.550 1.00 31.16 257 ASN A O 1
ATOM 1980 N N . SER A 1 258 ? 22.422 19.406 36.241 1.00 34.19 258 SER A N 1
ATOM 1981 C CA . SER A 1 258 ? 23.502 20.172 36.876 1.00 34.19 258 SER A CA 1
ATOM 1982 C C . SER A 1 258 ? 23.128 20.593 38.303 1.00 34.19 258 SER A C 1
ATOM 1984 O O . SER A 1 258 ? 23.907 20.394 39.237 1.00 34.19 258 SER A O 1
ATOM 1986 N N . LYS A 1 259 ? 21.895 21.076 38.509 1.00 35.09 259 LYS A N 1
ATOM 1987 C CA . LYS A 1 259 ? 21.344 21.416 39.835 1.00 35.09 259 LYS A CA 1
ATOM 1988 C C . LYS A 1 259 ? 21.129 20.162 40.707 1.00 35.09 259 LYS A C 1
ATOM 1990 O O . LYS A 1 259 ? 21.351 20.210 41.914 1.00 35.09 259 LYS A O 1
ATOM 1995 N N . VAL A 1 260 ? 20.783 19.019 40.114 1.00 32.50 260 VAL A N 1
ATOM 1996 C CA . VAL A 1 260 ? 20.572 17.708 40.752 1.00 32.50 260 VAL A CA 1
ATOM 1997 C C . VAL A 1 260 ? 21.896 17.028 41.074 1.00 32.50 260 VAL A C 1
ATOM 1999 O O . VAL A 1 260 ? 21.995 16.419 42.128 1.00 32.50 260 VAL A O 1
ATOM 2002 N N . ARG A 1 261 ? 22.959 17.170 40.277 1.00 30.53 261 ARG A N 1
ATOM 2003 C CA . ARG A 1 261 ? 24.282 16.623 40.633 1.00 30.53 261 ARG A CA 1
ATOM 2004 C C . ARG A 1 261 ? 24.854 17.273 41.898 1.00 30.53 261 ARG A C 1
ATOM 2006 O O . ARG A 1 261 ? 25.616 16.629 42.610 1.00 30.53 261 ARG A O 1
ATOM 2013 N N . ILE A 1 262 ? 24.424 18.500 42.204 1.00 33.19 262 ILE A N 1
ATOM 2014 C CA . ILE A 1 262 ? 24.679 19.193 43.476 1.00 33.19 262 ILE A CA 1
ATOM 2015 C C . ILE A 1 262 ? 23.634 18.806 44.543 1.00 33.19 262 ILE A C 1
ATOM 2017 O O . ILE A 1 262 ? 23.987 18.612 45.704 1.00 33.19 262 ILE A O 1
ATOM 2021 N N . ARG A 1 263 ? 22.354 18.648 44.172 1.00 30.69 263 ARG A N 1
ATOM 2022 C CA . ARG A 1 263 ? 21.260 18.332 45.111 1.00 30.69 263 ARG A CA 1
ATOM 2023 C C . ARG A 1 263 ? 21.073 16.850 45.452 1.00 30.69 263 ARG A C 1
ATOM 2025 O O . ARG A 1 263 ? 20.419 16.586 46.440 1.00 30.69 263 ARG A O 1
ATOM 2032 N N . LYS A 1 264 ? 21.650 15.859 44.759 1.00 27.22 264 LYS A N 1
ATOM 2033 C CA . LYS A 1 264 ? 21.350 14.416 44.975 1.00 27.22 264 LYS A CA 1
ATOM 2034 C C . LYS A 1 264 ? 21.834 13.838 46.323 1.00 27.22 264 LYS A C 1
ATOM 2036 O O . LYS A 1 264 ? 21.616 12.664 46.598 1.00 27.22 264 LYS A O 1
ATOM 2041 N N . MET A 1 265 ? 22.415 14.659 47.199 1.00 27.91 265 MET A N 1
ATOM 2042 C CA . MET A 1 265 ? 22.553 14.355 48.632 1.00 27.91 265 MET A CA 1
ATOM 2043 C C . MET A 1 265 ? 21.230 14.556 49.420 1.00 27.91 265 MET A C 1
ATOM 2045 O O . MET A 1 265 ? 21.112 14.104 50.559 1.00 27.91 265 MET A O 1
ATOM 2049 N N . ALA A 1 266 ? 20.220 15.192 48.811 1.00 26.53 266 ALA A N 1
ATOM 2050 C CA . ALA A 1 266 ? 18.994 15.687 49.435 1.00 26.53 266 ALA A CA 1
ATOM 2051 C C . ALA A 1 266 ? 17.813 15.819 48.426 1.00 26.53 266 ALA A C 1
ATOM 2053 O O . ALA A 1 266 ? 17.876 16.621 47.505 1.00 26.53 266 ALA A O 1
ATOM 2054 N N . HIS A 1 267 ? 16.717 15.059 48.471 1.00 26.61 267 HIS A N 1
ATOM 2055 C CA . HIS A 1 267 ? 15.646 15.050 49.485 1.00 26.61 267 HIS A CA 1
ATOM 2056 C C . HIS A 1 267 ? 14.283 15.551 48.832 1.00 26.61 267 HIS A C 1
ATOM 2058 O O . HIS A 1 267 ? 14.315 15.904 47.656 1.00 26.61 267 HIS A O 1
ATOM 2064 N N . GLU A 1 268 ? 13.076 15.659 49.448 1.00 31.27 268 GLU A N 1
ATOM 2065 C CA . GLU A 1 268 ? 12.191 14.617 50.024 1.00 31.27 268 GLU A CA 1
ATOM 2066 C C . GLU A 1 268 ? 10.647 14.925 50.286 1.00 31.27 268 GLU A C 1
ATOM 2068 O O . GLU A 1 268 ? 10.224 15.086 51.427 1.00 31.27 268 GLU A O 1
ATOM 2073 N N . HIS A 1 269 ? 9.770 14.780 49.275 1.00 30.80 269 HIS A N 1
ATOM 2074 C CA . HIS A 1 269 ? 8.305 14.456 49.314 1.00 30.80 269 HIS A CA 1
ATOM 2075 C C . HIS A 1 269 ? 7.286 15.373 50.055 1.00 30.80 269 HIS A C 1
ATOM 2077 O O . HIS A 1 269 ? 7.200 15.352 51.279 1.00 30.80 269 HIS A O 1
ATOM 2083 N N . ARG A 1 270 ? 6.307 15.859 49.254 1.00 28.23 270 ARG A N 1
ATOM 2084 C CA . ARG A 1 270 ? 4.822 15.902 49.446 1.00 28.23 270 ARG A CA 1
ATOM 2085 C C . ARG A 1 270 ? 4.109 17.270 49.293 1.00 28.23 270 ARG A C 1
ATOM 2087 O O . ARG A 1 270 ? 2.876 17.290 49.317 1.00 28.23 270 ARG A O 1
ATOM 2094 N N . SER A 1 271 ? 4.793 18.374 49.016 1.00 28.36 271 SER A N 1
ATOM 2095 C CA . SER A 1 271 ? 4.167 19.708 49.039 1.00 28.36 271 SER A CA 1
ATOM 2096 C C . SER A 1 271 ? 3.378 20.055 47.780 1.00 28.36 271 SER A C 1
ATOM 2098 O O . SER A 1 271 ? 3.917 20.655 46.859 1.00 28.36 271 SER A O 1
ATOM 2100 N N . GLU A 1 272 ? 2.080 19.722 47.831 1.00 31.62 272 GLU A N 1
ATOM 2101 C CA . GLU A 1 272 ? 0.928 20.552 47.412 1.00 31.62 272 GLU A CA 1
ATOM 2102 C C . GLU A 1 272 ? 0.904 21.038 45.929 1.00 31.62 272 GLU A C 1
ATOM 2104 O O . GLU A 1 272 ? 1.891 21.299 45.264 1.00 31.62 272 GLU A O 1
ATOM 2109 N N . ARG A 1 273 ? -0.233 21.191 45.244 1.00 40.56 273 ARG A N 1
ATOM 2110 C CA . ARG A 1 273 ? -1.215 22.283 45.418 1.00 40.56 273 ARG A CA 1
ATOM 2111 C C . ARG A 1 273 ? -0.649 23.698 45.694 1.00 40.56 273 ARG A C 1
ATOM 2113 O O . ARG A 1 273 ? -1.428 24.582 46.033 1.00 40.56 273 ARG A O 1
ATOM 2120 N N . LEU A 1 274 ? 0.652 23.944 45.495 1.00 36.81 274 LEU A N 1
ATOM 2121 C CA . LEU A 1 274 ? 1.326 25.160 45.979 1.00 36.81 274 LEU A CA 1
ATOM 2122 C C . LEU A 1 274 ? 1.603 26.274 44.962 1.00 36.81 274 LEU A C 1
ATOM 2124 O O . LEU A 1 274 ? 1.778 27.425 45.356 1.00 36.81 274 LEU A O 1
ATOM 2128 N N . SER A 1 275 ? 1.633 25.988 43.660 1.00 44.50 275 SER A N 1
ATOM 2129 C CA . SER A 1 275 ? 2.045 26.992 42.662 1.00 44.50 275 SER A CA 1
ATOM 2130 C C . SER A 1 275 ? 1.032 28.126 42.435 1.00 44.50 275 SER A C 1
ATOM 2132 O O . SER A 1 275 ? 1.412 29.194 41.956 1.00 44.50 275 SER A O 1
ATOM 2134 N N . LEU A 1 276 ? -0.249 27.930 42.776 1.00 38.38 276 LEU A N 1
ATOM 2135 C CA . LEU A 1 276 ? -1.324 28.860 42.403 1.00 38.38 276 LEU A CA 1
ATOM 2136 C C . LEU A 1 276 ? -1.435 30.098 43.310 1.00 38.38 276 LEU A C 1
ATOM 2138 O O . LEU A 1 276 ? -1.667 31.199 42.814 1.00 38.38 276 LEU A O 1
ATOM 2142 N N . SER A 1 277 ? -1.272 29.945 44.627 1.00 38.03 277 SER A N 1
ATOM 2143 C CA . SER A 1 277 ? -1.438 31.046 45.591 1.00 38.03 277 SER A CA 1
ATOM 2144 C C . SER A 1 277 ? -0.267 32.032 45.552 1.00 38.03 277 SER A C 1
ATOM 2146 O O . SER A 1 277 ? -0.483 33.243 45.487 1.00 38.03 277 SER A O 1
ATOM 2148 N N . ALA A 1 278 ? 0.968 31.525 45.516 1.00 40.00 278 ALA A N 1
ATOM 2149 C CA . ALA A 1 278 ? 2.173 32.352 45.448 1.00 40.00 278 ALA A CA 1
ATOM 2150 C C . ALA A 1 278 ? 2.256 33.166 44.140 1.00 40.00 278 ALA A C 1
ATOM 2152 O O . ALA A 1 278 ? 2.583 34.353 44.174 1.00 40.00 278 ALA A O 1
ATOM 2153 N N . GLY A 1 279 ? 1.900 32.565 42.995 1.00 44.34 279 GLY A N 1
ATOM 2154 C CA . GLY A 1 279 ? 1.912 33.253 41.699 1.00 44.34 279 GLY A CA 1
ATOM 2155 C C . GLY A 1 279 ? 0.980 34.470 41.659 1.00 44.34 279 GLY A C 1
ATOM 2156 O O . GLY A 1 279 ? 1.392 35.556 41.250 1.00 44.34 279 GLY A O 1
ATOM 2157 N N . LEU A 1 280 ? -0.250 34.325 42.167 1.00 42.53 280 LEU A N 1
ATOM 2158 C CA . LEU A 1 280 ? -1.229 35.417 42.226 1.00 42.53 280 LEU A CA 1
ATOM 2159 C C . LEU A 1 280 ? -0.765 36.582 43.120 1.00 42.53 280 LEU A C 1
ATOM 2161 O O . LEU A 1 280 ? -0.960 37.746 42.760 1.00 42.53 280 LEU A O 1
ATOM 2165 N N . ALA A 1 281 ? -0.107 36.289 44.247 1.00 41.28 281 ALA A N 1
ATOM 2166 C CA . ALA A 1 281 ? 0.443 37.313 45.135 1.00 41.28 281 ALA A CA 1
ATOM 2167 C C . ALA A 1 281 ? 1.568 38.127 44.463 1.00 41.28 281 ALA A C 1
ATOM 2169 O O . ALA A 1 281 ? 1.560 39.360 44.523 1.00 41.28 281 ALA A O 1
ATOM 2170 N N . VAL A 1 282 ? 2.495 37.459 43.766 1.00 44.50 282 VAL A N 1
ATOM 2171 C CA . VAL A 1 282 ? 3.613 38.115 43.061 1.00 44.50 282 VAL A CA 1
ATOM 2172 C C . VAL A 1 282 ? 3.118 38.969 41.887 1.00 44.50 282 VAL A C 1
ATOM 2174 O O . VAL A 1 282 ? 3.545 40.118 41.747 1.00 44.50 282 VAL A O 1
ATOM 2177 N N . CYS A 1 283 ? 2.168 38.473 41.085 1.00 42.69 283 CYS A N 1
ATOM 2178 C CA . CYS A 1 283 ? 1.567 39.254 39.998 1.00 42.69 283 CYS A CA 1
ATOM 2179 C C . CYS A 1 283 ? 0.848 40.517 40.511 1.00 42.69 283 CYS A C 1
ATOM 2181 O O . CYS A 1 283 ? 1.004 41.592 39.929 1.00 42.69 283 CYS A O 1
ATOM 2183 N N . SER A 1 284 ? 0.117 40.419 41.628 1.00 44.75 284 SER A N 1
ATOM 2184 C CA . SER A 1 284 ? -0.548 41.566 42.268 1.00 44.75 284 SER A CA 1
ATOM 2185 C C . SER A 1 284 ? 0.450 42.638 42.740 1.00 44.75 284 SER A C 1
ATOM 2187 O O . SER A 1 284 ? 0.232 43.842 42.553 1.00 44.75 284 SER A O 1
ATOM 2189 N N . LEU A 1 285 ? 1.597 42.216 43.286 1.00 45.97 285 LEU A N 1
ATOM 2190 C CA . LEU A 1 285 ? 2.663 43.131 43.699 1.00 45.97 285 LEU A CA 1
ATOM 2191 C C . LEU A 1 285 ? 3.287 43.868 42.501 1.00 45.97 285 LEU A C 1
ATOM 2193 O O . LEU A 1 285 ? 3.440 45.089 42.550 1.00 45.97 285 LEU A O 1
ATOM 2197 N N . ALA A 1 286 ? 3.586 43.152 41.411 1.00 47.31 286 ALA A N 1
ATOM 2198 C CA . ALA A 1 286 ? 4.180 43.729 40.202 1.00 47.31 286 ALA A CA 1
ATOM 2199 C C . ALA A 1 286 ? 3.282 44.802 39.557 1.00 47.31 286 ALA A C 1
ATOM 2201 O O . ALA A 1 286 ? 3.763 45.887 39.223 1.00 47.31 286 ALA A O 1
ATOM 2202 N N . VAL A 1 287 ? 1.970 44.547 39.455 1.00 50.50 287 VAL A N 1
ATOM 2203 C CA . VAL A 1 287 ? 0.993 45.535 38.958 1.00 50.50 287 VAL A CA 1
ATOM 2204 C C . VAL A 1 287 ? 0.950 46.772 39.862 1.00 50.50 287 VAL A C 1
ATOM 2206 O O . VAL A 1 287 ? 0.957 47.898 39.365 1.00 50.50 287 VAL A O 1
ATOM 2209 N N . THR A 1 288 ? 0.979 46.586 41.186 1.00 49.91 288 THR A N 1
ATOM 2210 C CA . THR A 1 288 ? 0.965 47.697 42.155 1.00 49.91 288 THR A CA 1
ATOM 2211 C C . THR A 1 288 ? 2.201 48.597 42.005 1.00 49.91 288 THR A C 1
ATOM 2213 O O . THR A 1 288 ? 2.079 49.822 41.986 1.00 49.91 288 THR A O 1
ATOM 2216 N N . VAL A 1 289 ? 3.391 48.006 41.838 1.00 50.56 289 VAL A N 1
ATOM 2217 C CA . VAL A 1 289 ? 4.647 48.750 41.628 1.00 50.56 289 VAL A CA 1
ATOM 2218 C C . VAL A 1 289 ? 4.646 49.488 40.283 1.00 50.56 289 VAL A C 1
ATOM 2220 O O . VAL A 1 289 ? 5.054 50.649 40.229 1.00 50.56 289 VAL A O 1
ATOM 2223 N N . ALA A 1 290 ? 4.134 48.872 39.213 1.00 50.41 290 ALA A N 1
ATOM 2224 C CA . ALA A 1 290 ? 4.019 49.519 37.906 1.00 50.41 290 ALA A CA 1
ATOM 2225 C C . ALA A 1 290 ? 3.085 50.745 37.936 1.00 50.41 290 ALA A C 1
ATOM 2227 O O . ALA A 1 290 ? 3.445 51.804 37.420 1.00 50.41 290 ALA A O 1
ATOM 2228 N N . VAL A 1 291 ? 1.923 50.644 38.596 1.00 53.56 291 VAL A N 1
ATOM 2229 C CA . VAL A 1 291 ? 0.980 51.768 38.759 1.00 53.56 291 VAL A CA 1
ATOM 2230 C C . VAL A 1 291 ? 1.614 52.921 39.545 1.00 53.56 291 VAL A C 1
ATOM 2232 O O . VAL A 1 291 ? 1.485 54.081 39.142 1.00 53.56 291 VAL A O 1
ATOM 2235 N N . LEU A 1 292 ? 2.354 52.618 40.619 1.00 51.78 292 LEU A N 1
ATOM 2236 C CA . LEU A 1 292 ? 3.070 53.625 41.408 1.00 51.78 292 LEU A CA 1
ATOM 2237 C C . LEU A 1 292 ? 4.149 54.341 40.580 1.00 51.78 292 LEU A C 1
ATOM 2239 O O . LEU A 1 292 ? 4.216 55.567 40.623 1.00 51.78 292 LEU A O 1
ATOM 2243 N N . LEU A 1 293 ? 4.935 53.613 39.778 1.00 52.12 293 LEU A N 1
ATOM 2244 C CA . LEU A 1 293 ? 5.956 54.194 38.894 1.00 52.12 293 LEU A CA 1
ATOM 2245 C C . LEU A 1 293 ? 5.354 55.085 37.793 1.00 52.12 293 LEU A C 1
ATOM 2247 O O . LEU A 1 293 ? 5.859 56.179 37.545 1.00 52.12 293 LEU A O 1
ATOM 2251 N N . VAL A 1 294 ? 4.251 54.663 37.164 1.00 51.47 294 VAL A N 1
ATOM 2252 C CA . VAL A 1 294 ? 3.555 55.465 36.137 1.00 51.47 294 VAL A CA 1
ATOM 2253 C C . VAL A 1 294 ? 2.941 56.735 36.735 1.00 51.47 294 VAL A C 1
ATOM 2255 O O . VAL A 1 294 ? 2.994 57.794 36.107 1.00 51.47 294 VAL A O 1
ATOM 2258 N N . SER A 1 295 ? 2.426 56.661 37.966 1.00 52.72 295 SER A N 1
ATOM 2259 C CA . SER A 1 295 ? 1.933 57.831 38.710 1.00 52.72 295 SER A CA 1
ATOM 2260 C C . SER A 1 295 ? 3.070 58.808 39.038 1.00 52.72 295 SER A C 1
ATOM 2262 O O . SER A 1 295 ? 2.942 60.010 38.803 1.00 52.72 295 SER A O 1
ATOM 2264 N N . PHE A 1 296 ? 4.218 58.284 39.484 1.00 51.53 296 PHE A N 1
ATOM 2265 C CA . PHE A 1 296 ? 5.424 59.056 39.817 1.00 51.53 296 PHE A CA 1
ATOM 2266 C C . PHE A 1 296 ? 5.930 59.932 38.660 1.00 51.53 296 PHE A C 1
ATOM 2268 O O . PHE A 1 296 ? 6.467 61.013 38.890 1.00 51.53 296 PHE A O 1
ATOM 2275 N N . LEU A 1 297 ? 5.754 59.464 37.420 1.00 52.94 297 LEU A N 1
ATOM 2276 C CA . LEU A 1 297 ? 6.175 60.163 36.203 1.00 52.94 297 LEU A CA 1
ATOM 2277 C C . LEU A 1 297 ? 5.189 61.251 35.739 1.00 52.94 297 LEU A C 1
ATOM 2279 O O . LEU A 1 297 ? 5.575 62.101 34.941 1.00 52.94 297 LEU A O 1
ATOM 2283 N N . HIS A 1 298 ? 3.943 61.252 36.230 1.00 53.09 298 HIS A N 1
ATOM 2284 C CA . HIS A 1 298 ? 2.904 62.211 35.824 1.00 53.09 298 HIS A CA 1
ATOM 2285 C C . HIS A 1 298 ? 2.644 63.318 36.855 1.00 53.09 298 HIS A C 1
ATOM 2287 O O . HIS A 1 298 ? 2.357 64.451 36.471 1.00 53.09 298 HIS A O 1
ATOM 2293 N N . SER A 1 299 ? 2.752 63.029 38.156 1.00 49.59 299 SER A N 1
ATOM 2294 C CA . SER A 1 299 ? 2.581 64.026 39.222 1.00 49.59 299 SER A CA 1
ATOM 2295 C C . SER A 1 299 ? 3.933 64.418 39.820 1.00 49.59 299 SER A C 1
ATOM 2297 O O . SER A 1 299 ? 4.491 63.691 40.641 1.00 49.59 299 SER A O 1
ATOM 2299 N N . GLY A 1 300 ? 4.457 65.575 39.407 1.00 45.91 300 GLY A N 1
ATOM 2300 C CA . GLY A 1 300 ? 5.804 66.034 39.752 1.00 45.91 300 GLY A CA 1
ATOM 2301 C C . GLY A 1 300 ? 6.059 66.234 41.252 1.00 45.91 300 GLY A C 1
ATOM 2302 O O . GLY A 1 300 ? 5.856 67.325 41.776 1.00 45.91 300 GLY A O 1
ATOM 2303 N N . GLY A 1 301 ? 6.598 65.202 41.906 1.00 53.94 301 GLY A N 1
ATOM 2304 C CA . GLY A 1 301 ? 7.454 65.333 43.088 1.00 53.94 301 GLY A CA 1
ATOM 2305 C C . GLY A 1 301 ? 6.798 65.752 44.408 1.00 53.94 301 GLY A C 1
ATOM 2306 O O . GLY A 1 301 ? 7.279 66.694 45.029 1.00 53.94 301 GLY A O 1
ATOM 2307 N N . LEU A 1 302 ? 5.782 65.025 44.893 1.00 46.00 302 LEU A N 1
ATOM 2308 C CA . LEU A 1 302 ? 5.374 65.073 46.311 1.00 46.00 302 LEU A CA 1
ATOM 2309 C C . LEU A 1 302 ? 4.695 63.758 46.753 1.00 46.00 302 LEU A C 1
ATOM 2311 O O . LEU A 1 302 ? 3.487 63.585 46.608 1.00 46.00 302 LEU A O 1
ATOM 2315 N N . VAL A 1 303 ? 5.480 62.826 47.303 1.00 47.09 303 VAL A N 1
ATOM 2316 C CA . VAL A 1 303 ? 4.981 61.581 47.927 1.00 47.09 303 VAL A CA 1
ATOM 2317 C C . VAL A 1 303 ? 4.679 61.846 49.401 1.00 47.09 303 VAL A C 1
ATOM 2319 O O . VAL A 1 303 ? 5.461 62.527 50.069 1.00 47.09 303 VAL A O 1
ATOM 2322 N N . ARG A 1 304 ? 3.571 61.312 49.931 1.00 56.12 304 ARG A N 1
ATOM 2323 C CA . ARG A 1 304 ? 3.271 61.417 51.366 1.00 56.12 304 ARG A CA 1
ATOM 2324 C C . ARG A 1 304 ? 4.038 60.360 52.152 1.00 56.12 304 ARG A C 1
ATOM 2326 O O . ARG A 1 304 ? 4.259 59.242 51.698 1.00 56.12 304 ARG A O 1
ATOM 2333 N N . GLN A 1 305 ? 4.454 60.729 53.358 1.00 49.69 305 GLN A N 1
ATOM 2334 C CA . GLN A 1 305 ? 5.301 59.888 54.205 1.00 49.69 305 GLN A CA 1
ATOM 2335 C C . GLN A 1 305 ? 4.590 58.594 54.658 1.00 49.69 305 GLN A C 1
ATOM 2337 O O . GLN A 1 305 ? 5.250 57.601 54.966 1.00 49.69 305 GLN A O 1
ATOM 2342 N N . ASP A 1 306 ? 3.255 58.594 54.620 1.00 52.75 306 ASP A N 1
ATOM 2343 C CA . ASP A 1 306 ? 2.372 57.488 54.999 1.00 52.75 306 ASP A CA 1
ATOM 2344 C C . ASP A 1 306 ? 2.446 56.299 54.016 1.00 52.75 306 ASP A C 1
ATOM 2346 O O . ASP A 1 306 ? 2.485 55.139 54.435 1.00 52.75 306 ASP A O 1
ATOM 2350 N N . ASP A 1 307 ? 2.553 56.569 52.707 1.00 51.88 307 ASP A N 1
ATOM 2351 C CA . ASP A 1 307 ? 2.578 55.537 51.654 1.00 51.88 307 ASP A CA 1
ATOM 2352 C C . ASP A 1 307 ? 3.817 54.627 51.776 1.00 51.88 307 ASP A C 1
ATOM 2354 O O . ASP A 1 307 ? 3.761 53.408 51.579 1.00 51.88 307 ASP A O 1
ATOM 2358 N N . VAL A 1 308 ? 4.949 55.217 52.174 1.00 51.84 308 VAL A N 1
ATOM 2359 C CA . VAL A 1 308 ? 6.227 54.517 52.382 1.00 51.84 308 VAL A CA 1
ATOM 2360 C C . VAL A 1 308 ? 6.201 53.653 53.649 1.00 51.84 308 VAL A C 1
ATOM 2362 O O . VAL A 1 308 ? 6.875 52.621 53.700 1.00 51.84 308 VAL A O 1
ATOM 2365 N N . ALA A 1 309 ? 5.412 54.028 54.662 1.00 49.09 309 ALA A N 1
ATOM 2366 C CA . ALA A 1 309 ? 5.232 53.219 55.866 1.00 49.09 309 ALA A CA 1
ATOM 2367 C C . ALA A 1 309 ? 4.428 51.942 55.562 1.00 49.09 309 ALA A C 1
ATOM 2369 O O . ALA A 1 309 ? 4.884 50.843 55.885 1.00 49.09 309 ALA A O 1
ATOM 2370 N N . SER A 1 310 ? 3.301 52.071 54.849 1.00 49.06 310 SER A N 1
ATOM 2371 C CA . SER A 1 310 ? 2.455 50.931 54.457 1.00 49.06 310 SER A CA 1
ATOM 2372 C C . SER A 1 310 ? 3.216 49.886 53.626 1.00 49.06 310 SER A C 1
ATOM 2374 O O . SER A 1 310 ? 3.084 48.681 53.850 1.00 49.06 310 SER A O 1
ATOM 2376 N N . LEU A 1 311 ? 4.076 50.330 52.700 1.00 47.62 311 LEU A N 1
ATOM 2377 C CA . LEU A 1 311 ? 4.906 49.427 51.895 1.00 47.62 311 LEU A CA 1
ATOM 2378 C C . LEU A 1 311 ? 5.940 48.651 52.728 1.00 47.62 311 LEU A C 1
ATOM 2380 O O . LEU A 1 311 ? 6.180 47.479 52.443 1.00 47.62 311 LEU A O 1
ATOM 2384 N N . ARG A 1 312 ? 6.524 49.258 53.772 1.00 49.84 312 ARG A N 1
ATOM 2385 C CA . ARG A 1 312 ? 7.483 48.576 54.664 1.00 49.84 312 ARG A CA 1
ATOM 2386 C C . ARG A 1 312 ? 6.822 47.500 55.519 1.00 49.84 312 ARG A C 1
ATOM 2388 O O . ARG A 1 312 ? 7.381 46.417 55.665 1.00 49.84 312 ARG A O 1
ATOM 2395 N N . GLU A 1 313 ? 5.637 47.779 56.051 1.00 54.06 313 GLU A N 1
ATOM 2396 C CA . GLU A 1 313 ? 4.892 46.828 56.883 1.00 54.06 313 GLU A CA 1
ATOM 2397 C C . GLU A 1 313 ? 4.433 45.606 56.066 1.00 54.06 313 GLU A C 1
ATOM 2399 O O . GLU A 1 313 ? 4.600 44.461 56.491 1.00 54.06 313 GLU A O 1
ATOM 2404 N N . ARG A 1 314 ? 3.977 45.832 54.825 1.00 49.62 314 ARG A N 1
ATOM 2405 C CA . ARG A 1 314 ? 3.651 44.755 53.876 1.00 49.62 314 ARG A CA 1
ATOM 2406 C C . ARG A 1 314 ? 4.878 43.937 53.461 1.00 49.62 314 ARG A C 1
ATOM 2408 O O . ARG A 1 314 ? 4.763 42.719 53.349 1.00 49.62 314 ARG A O 1
ATOM 2415 N N . LEU A 1 315 ? 6.042 44.567 53.271 1.00 45.84 315 LEU A N 1
ATOM 2416 C CA . LEU A 1 315 ? 7.287 43.859 52.947 1.00 45.84 315 LEU A CA 1
ATOM 2417 C C . LEU A 1 315 ? 7.719 42.925 54.090 1.00 45.84 315 LEU A C 1
ATOM 2419 O O . LEU A 1 315 ? 7.971 41.750 53.842 1.00 45.84 315 LEU A O 1
ATOM 2423 N N . ALA A 1 316 ? 7.705 43.407 55.337 1.00 49.03 316 ALA A N 1
ATOM 2424 C CA . ALA A 1 316 ? 8.052 42.602 56.512 1.00 49.03 316 ALA A CA 1
ATOM 2425 C C . ALA A 1 316 ? 7.102 41.401 56.721 1.00 49.03 316 ALA A C 1
ATOM 2427 O O . ALA A 1 316 ? 7.529 40.334 57.166 1.00 49.03 316 ALA A O 1
ATOM 2428 N N . SER A 1 317 ? 5.819 41.541 56.360 1.00 47.34 317 SER A N 1
ATOM 2429 C CA . SER A 1 317 ? 4.872 40.417 56.355 1.00 47.34 317 SER A CA 1
ATOM 2430 C C . SER A 1 317 ? 5.252 39.351 55.318 1.00 47.34 317 SER A C 1
ATOM 2432 O O . SER A 1 317 ? 5.227 38.162 55.630 1.00 47.34 317 SER A O 1
ATOM 2434 N N . VAL A 1 318 ? 5.653 39.763 54.109 1.00 45.19 318 VAL A N 1
ATOM 2435 C CA . VAL A 1 318 ? 6.092 38.844 53.043 1.00 45.19 318 VAL A CA 1
ATOM 2436 C C . VAL A 1 318 ? 7.421 38.170 53.395 1.00 45.19 318 VAL A C 1
ATOM 2438 O O . VAL A 1 318 ? 7.565 36.975 53.160 1.00 45.19 318 VAL A O 1
ATOM 2441 N N . GLU A 1 319 ? 8.370 38.873 54.018 1.00 44.47 319 GLU A N 1
ATOM 2442 C CA . GLU A 1 319 ? 9.621 38.269 54.507 1.00 44.47 319 GLU A CA 1
ATOM 2443 C C . GLU A 1 319 ? 9.367 37.184 55.570 1.00 44.47 319 GLU A C 1
ATOM 2445 O O . GLU A 1 319 ? 10.057 36.162 55.585 1.00 44.47 319 GLU A O 1
ATOM 2450 N N . LYS A 1 320 ? 8.346 37.368 56.419 1.00 50.28 320 LYS A N 1
ATOM 2451 C CA . LYS A 1 320 ? 7.940 36.393 57.442 1.00 50.28 320 LYS A CA 1
ATOM 2452 C C . LYS A 1 320 ? 7.208 35.175 56.865 1.00 50.28 320 LYS A C 1
ATOM 2454 O O . LYS A 1 320 ? 7.399 34.065 57.355 1.00 50.28 320 LYS A O 1
ATOM 2459 N N . GLU A 1 321 ? 6.397 35.346 55.823 1.00 47.19 321 GLU A N 1
ATOM 2460 C CA . GLU A 1 321 ? 5.838 34.197 55.096 1.00 47.19 321 GLU A CA 1
ATOM 2461 C C . GLU A 1 321 ? 6.917 33.470 54.285 1.00 47.19 321 GLU A C 1
ATOM 2463 O O . GLU A 1 321 ? 6.933 32.242 54.251 1.00 47.19 321 GLU A O 1
ATOM 2468 N N . LEU A 1 322 ? 7.874 34.196 53.698 1.00 40.50 322 LEU A N 1
ATOM 2469 C CA . LEU A 1 322 ? 8.987 33.610 52.950 1.00 40.50 322 LEU A CA 1
ATOM 2470 C C . LEU A 1 322 ? 9.932 32.796 53.850 1.00 40.50 322 LEU A C 1
ATOM 2472 O O . LEU A 1 322 ? 10.429 31.757 53.417 1.00 40.50 322 LEU A O 1
ATOM 2476 N N . SER A 1 323 ? 10.166 33.216 55.100 1.00 43.38 323 SER A N 1
ATOM 2477 C CA . SER A 1 323 ? 10.934 32.413 56.062 1.00 43.38 323 SER A CA 1
ATOM 2478 C C . SER A 1 323 ? 10.172 31.164 56.518 1.00 43.38 323 SER A C 1
ATOM 2480 O O . SER A 1 323 ? 10.768 30.091 56.562 1.00 43.38 323 SER A O 1
ATOM 2482 N N . HIS A 1 324 ? 8.858 31.258 56.745 1.00 41.72 324 HIS A N 1
ATOM 2483 C CA . HIS A 1 324 ? 8.019 30.091 57.040 1.00 41.72 324 HIS A CA 1
ATOM 2484 C C . HIS A 1 324 ? 7.986 29.089 55.866 1.00 41.72 324 HIS A C 1
ATOM 2486 O O . HIS A 1 324 ? 8.101 27.881 56.073 1.00 41.72 324 HIS A O 1
ATOM 2492 N N . TRP A 1 325 ? 7.937 29.581 54.621 1.00 38.09 325 TRP A N 1
ATOM 2493 C CA . TRP A 1 325 ? 8.061 28.756 53.414 1.00 38.09 325 TRP A CA 1
ATOM 2494 C C . TRP A 1 325 ? 9.424 28.086 53.266 1.00 38.09 325 TRP A C 1
ATOM 2496 O O . TRP A 1 325 ? 9.503 26.936 52.836 1.00 38.09 325 TRP A O 1
ATOM 2506 N N . LYS A 1 326 ? 10.495 28.783 53.649 1.00 37.03 326 LYS A N 1
ATOM 2507 C CA . LYS A 1 326 ? 11.859 28.248 53.648 1.00 37.03 326 LYS A CA 1
ATOM 2508 C C . LYS A 1 326 ? 12.013 27.077 54.622 1.00 37.03 326 LYS A C 1
ATOM 2510 O O . LYS A 1 326 ? 12.699 26.119 54.294 1.00 37.03 326 LYS A O 1
ATOM 2515 N N . GLU A 1 327 ? 11.341 27.146 55.769 1.00 41.47 327 GLU A N 1
ATOM 2516 C CA . GLU A 1 327 ? 11.329 26.106 56.803 1.00 41.47 327 GLU A CA 1
ATOM 2517 C C . GLU A 1 327 ? 10.451 24.907 56.392 1.00 41.47 327 GLU A C 1
ATOM 2519 O O . GLU A 1 327 ? 10.943 23.781 56.362 1.00 41.47 327 GLU A O 1
ATOM 2524 N N . LYS A 1 328 ? 9.211 25.133 55.916 1.00 42.97 328 LYS A N 1
ATOM 2525 C CA . LYS A 1 328 ? 8.351 24.053 55.378 1.00 42.97 328 LYS A CA 1
ATOM 2526 C C . LYS A 1 328 ? 9.010 23.329 54.192 1.00 42.97 328 LYS A C 1
ATOM 2528 O O . LYS A 1 328 ? 8.897 22.114 54.068 1.00 42.97 328 LYS A O 1
ATOM 2533 N N . SER A 1 329 ? 9.774 24.050 53.364 1.00 40.56 329 SER A N 1
ATOM 2534 C CA . SER A 1 329 ? 10.574 23.474 52.275 1.00 40.56 329 SER A CA 1
ATOM 2535 C C . SER A 1 329 ? 11.776 22.631 52.741 1.00 40.56 329 SER A C 1
ATOM 2537 O O . SER A 1 329 ? 12.449 22.065 51.881 1.00 40.56 329 SER A O 1
ATOM 2539 N N . GLN A 1 330 ? 12.086 22.550 54.040 1.00 36.78 330 GLN A N 1
ATOM 2540 C CA . GLN A 1 330 ? 13.125 21.663 54.579 1.00 36.78 330 GLN A CA 1
ATOM 2541 C C . GLN A 1 330 ? 12.557 20.371 55.184 1.00 36.78 330 GLN A C 1
ATOM 2543 O O . GLN A 1 330 ? 13.226 19.351 55.082 1.00 36.78 330 GLN A O 1
ATOM 2548 N N . ASP A 1 331 ? 11.323 20.354 55.695 1.00 39.66 331 ASP A N 1
ATOM 2549 C CA . ASP A 1 331 ? 10.634 19.102 56.081 1.00 39.66 331 ASP A CA 1
ATOM 2550 C C . ASP A 1 331 ? 10.133 18.323 54.847 1.00 39.66 331 ASP A C 1
ATOM 2552 O O . ASP A 1 331 ? 10.181 17.096 54.794 1.00 39.66 331 ASP A O 1
ATOM 2556 N N . GLU A 1 332 ? 9.799 19.055 53.781 1.00 40.62 332 GLU A N 1
ATOM 2557 C CA . GLU A 1 332 ? 9.732 18.595 52.378 1.00 40.62 332 GLU A CA 1
ATOM 2558 C C . GLU A 1 332 ? 11.079 18.132 51.806 1.00 40.62 332 GLU A C 1
ATOM 2560 O O . GLU A 1 332 ? 11.196 17.735 50.640 1.00 40.62 332 GLU A O 1
ATOM 2565 N N . LEU A 1 333 ? 12.119 18.221 52.632 1.00 35.41 333 LEU A N 1
ATOM 2566 C CA . LEU A 1 333 ? 13.402 17.590 52.445 1.00 35.41 333 LEU A CA 1
ATOM 2567 C C . LEU A 1 333 ? 13.692 16.531 53.560 1.00 35.41 333 LEU A C 1
ATOM 2569 O O . LEU A 1 333 ? 14.856 16.203 53.760 1.00 35.41 333 LEU A O 1
ATOM 2573 N N . VAL A 1 334 ? 12.663 15.878 54.164 1.00 40.16 334 VAL A N 1
ATOM 2574 C CA . VAL A 1 334 ? 12.799 14.675 55.051 1.00 40.16 334 VAL A CA 1
ATOM 2575 C C . VAL A 1 334 ? 11.753 13.506 54.862 1.00 40.16 334 VAL A C 1
ATOM 2577 O O . VAL A 1 334 ? 11.737 12.568 55.652 1.00 40.16 334 VAL A O 1
ATOM 2580 N N . TYR A 1 335 ? 10.885 13.468 53.827 1.00 39.66 335 TYR A N 1
ATOM 2581 C CA . TYR A 1 335 ? 9.927 12.358 53.521 1.00 39.66 335 TYR A CA 1
ATOM 2582 C C . TYR A 1 335 ? 9.983 11.496 52.169 1.00 39.66 335 TYR A C 1
ATOM 2584 O O . TYR A 1 335 ? 9.195 10.552 52.053 1.00 39.66 335 TYR A O 1
ATOM 2592 N N . TRP A 1 336 ? 10.858 11.673 51.139 1.00 36.09 336 TRP A N 1
ATOM 2593 C CA . TRP A 1 336 ? 11.038 10.782 49.931 1.00 36.09 336 TRP A CA 1
ATOM 2594 C C . TRP A 1 336 ? 12.230 9.839 50.051 1.00 36.09 336 TRP A C 1
ATOM 2596 O O . TRP A 1 336 ? 12.145 8.754 49.503 1.00 36.09 336 TRP A O 1
ATOM 2606 N N . ARG A 1 337 ? 13.376 10.299 50.556 1.00 37.50 337 ARG A N 1
ATOM 2607 C CA . ARG A 1 337 ? 14.706 9.682 50.475 1.00 37.50 337 ARG A CA 1
ATOM 2608 C C . ARG A 1 337 ? 14.918 8.714 51.622 1.00 37.50 337 ARG A C 1
ATOM 2610 O O . ARG A 1 337 ? 15.396 7.633 51.326 1.00 37.50 337 ARG A O 1
ATOM 2617 N N . GLU A 1 338 ? 14.422 8.966 52.830 1.00 42.94 338 GLU A N 1
ATOM 2618 C CA . GLU A 1 338 ? 14.303 7.887 53.823 1.00 42.94 338 GLU A CA 1
ATOM 2619 C C . GLU A 1 338 ? 13.252 6.847 53.351 1.00 42.94 338 GLU A C 1
ATOM 2621 O O . GLU A 1 338 ? 13.418 5.638 53.496 1.00 42.94 338 GLU A O 1
ATOM 2626 N N . LYS A 1 339 ? 12.209 7.289 52.627 1.00 39.03 339 LYS A N 1
ATOM 2627 C CA . LYS A 1 339 ? 11.216 6.421 51.951 1.00 39.03 339 LYS A CA 1
ATOM 2628 C C . LYS A 1 339 ? 11.771 5.723 50.692 1.00 39.03 339 LYS A C 1
ATOM 2630 O O . LYS A 1 339 ? 11.300 4.648 50.324 1.00 39.03 339 LYS A O 1
ATOM 2635 N N . SER A 1 340 ? 12.797 6.288 50.052 1.00 37.91 340 SER A N 1
ATOM 2636 C CA . SER A 1 340 ? 13.524 5.701 48.925 1.00 37.91 340 SER A CA 1
ATOM 2637 C C . SER A 1 340 ? 14.664 4.834 49.417 1.00 37.91 340 SER A C 1
ATOM 2639 O O . SER A 1 340 ? 15.039 3.926 48.702 1.00 37.91 340 SER A O 1
ATOM 2641 N N . GLN A 1 341 ? 15.180 5.074 50.623 1.00 38.97 341 GLN A N 1
ATOM 2642 C CA . GLN A 1 341 ? 16.012 4.155 51.386 1.00 38.97 341 GLN A CA 1
ATOM 2643 C C . GLN A 1 341 ? 15.162 2.961 51.797 1.00 38.97 341 GLN A C 1
ATOM 2645 O O . GLN A 1 341 ? 15.576 1.860 51.510 1.00 38.97 341 GLN A O 1
ATOM 2650 N N . SER A 1 342 ? 13.920 3.130 52.260 1.00 41.03 342 SER A N 1
ATOM 2651 C CA . SER A 1 342 ? 13.008 1.994 52.481 1.00 41.03 342 SER A CA 1
ATOM 2652 C C . SER A 1 342 ? 12.700 1.194 51.198 1.00 41.03 342 SER A C 1
ATOM 2654 O O . SER A 1 342 ? 12.520 -0.024 51.248 1.00 41.03 342 SER A O 1
ATOM 2656 N N . LEU A 1 343 ? 12.665 1.840 50.024 1.00 35.41 343 LEU A N 1
ATOM 2657 C CA . LEU A 1 343 ? 12.577 1.135 48.737 1.00 35.41 343 LEU A CA 1
ATOM 2658 C C . LEU A 1 343 ? 13.919 0.522 48.304 1.00 35.41 343 LEU A C 1
ATOM 2660 O O . LEU A 1 343 ? 13.910 -0.607 47.823 1.00 35.41 343 LEU A O 1
ATOM 2664 N N . LEU A 1 344 ? 15.050 1.206 48.514 1.00 39.78 344 LEU A N 1
ATOM 2665 C CA . LEU A 1 344 ? 16.393 0.675 48.264 1.00 39.78 344 LEU A CA 1
ATOM 2666 C C . LEU A 1 344 ? 16.652 -0.534 49.153 1.00 39.78 344 LEU A C 1
ATOM 2668 O O . LEU A 1 344 ? 16.901 -1.586 48.608 1.00 39.78 344 LEU A O 1
ATOM 2672 N N . GLU A 1 345 ? 16.507 -0.432 50.472 1.00 45.34 345 GLU A N 1
ATOM 2673 C CA . GLU A 1 345 ? 16.618 -1.515 51.458 1.00 45.34 345 GLU A CA 1
ATOM 2674 C C . GLU A 1 345 ? 15.789 -2.736 51.076 1.00 45.34 345 GLU A C 1
ATOM 2676 O O . GLU A 1 345 ? 16.224 -3.860 51.280 1.00 45.34 345 GLU A O 1
ATOM 2681 N N . ARG A 1 346 ? 14.598 -2.556 50.495 1.00 42.09 346 ARG A N 1
ATOM 2682 C CA . ARG A 1 346 ? 13.771 -3.684 50.043 1.00 42.09 346 ARG A CA 1
ATOM 2683 C C . ARG A 1 346 ? 14.211 -4.266 48.700 1.00 42.09 346 ARG A C 1
ATOM 2685 O O . ARG A 1 346 ? 13.888 -5.421 48.441 1.00 42.09 346 ARG A O 1
ATOM 2692 N N . VAL A 1 347 ? 14.949 -3.511 47.887 1.00 41.03 347 VAL A N 1
ATOM 2693 C CA . VAL A 1 347 ? 15.655 -4.008 46.698 1.00 41.03 347 VAL A CA 1
ATOM 2694 C C . VAL A 1 347 ? 16.980 -4.658 47.106 1.00 41.03 347 VAL A C 1
ATOM 2696 O O . VAL A 1 347 ? 17.169 -5.826 46.793 1.00 41.03 347 VAL A O 1
ATOM 2699 N N . THR A 1 348 ? 17.827 -4.017 47.915 1.00 44.38 348 THR A N 1
ATOM 2700 C CA . THR A 1 348 ? 19.067 -4.608 48.428 1.00 44.38 348 THR A CA 1
ATOM 2701 C C . THR A 1 348 ? 18.820 -5.805 49.336 1.00 44.38 348 THR A C 1
ATOM 2703 O O . THR A 1 348 ? 19.615 -6.717 49.274 1.00 44.38 348 THR A O 1
ATOM 2706 N N . VAL A 1 349 ? 17.717 -5.920 50.087 1.00 43.84 349 VAL A N 1
ATOM 2707 C CA . VAL A 1 349 ? 17.361 -7.171 50.805 1.00 43.84 349 VAL A CA 1
ATOM 2708 C C . VAL A 1 349 ? 16.913 -8.297 49.858 1.00 43.84 349 VAL A C 1
ATOM 2710 O O . VAL A 1 349 ? 16.878 -9.459 50.264 1.00 43.84 349 VAL A O 1
ATOM 2713 N N . VAL A 1 350 ? 16.568 -7.996 48.603 1.00 38.19 350 VAL A N 1
ATOM 2714 C CA . VAL A 1 350 ? 16.358 -9.008 47.552 1.00 38.19 350 VAL A CA 1
ATOM 2715 C C . VAL A 1 350 ? 17.672 -9.306 46.826 1.00 38.19 350 VAL A C 1
ATOM 2717 O O . VAL A 1 350 ? 17.979 -10.473 46.616 1.00 38.19 350 VAL A O 1
ATOM 2720 N N . GLU A 1 351 ? 18.480 -8.292 46.516 1.00 42.75 351 GLU A N 1
ATOM 2721 C CA . GLU A 1 351 ? 19.787 -8.450 45.866 1.00 42.75 351 GLU A CA 1
ATOM 2722 C C . GLU A 1 351 ? 20.806 -9.148 46.782 1.00 42.75 351 GLU A C 1
ATOM 2724 O O . GLU A 1 351 ? 21.461 -10.080 46.330 1.00 42.75 351 GLU A O 1
ATOM 2729 N N . THR A 1 352 ? 20.867 -8.841 48.083 1.00 47.44 352 THR A N 1
ATOM 2730 C CA . THR A 1 352 ? 21.685 -9.595 49.053 1.00 47.44 352 THR A CA 1
ATOM 2731 C C . THR A 1 352 ? 21.162 -11.008 49.263 1.00 47.44 352 THR A C 1
ATOM 2733 O O . THR A 1 352 ? 21.951 -11.932 49.380 1.00 47.44 352 THR A O 1
ATOM 2736 N N . LYS A 1 353 ? 19.850 -11.262 49.170 1.00 40.97 353 LYS A N 1
ATOM 2737 C CA . LYS A 1 353 ? 19.328 -12.647 49.123 1.00 40.97 353 LYS A CA 1
ATOM 2738 C C . LYS A 1 353 ? 19.649 -13.393 47.822 1.00 40.97 353 LYS A C 1
ATOM 2740 O O . LYS A 1 353 ? 19.388 -14.591 47.744 1.00 40.97 353 LYS A O 1
ATOM 2745 N N . ILE A 1 354 ? 20.211 -12.707 46.829 1.00 45.16 354 ILE A N 1
ATOM 2746 C CA . ILE A 1 354 ? 20.732 -13.272 45.578 1.00 45.16 354 ILE A CA 1
ATOM 2747 C C . ILE A 1 354 ? 22.281 -13.285 45.576 1.00 45.16 354 ILE A C 1
ATOM 2749 O O . ILE A 1 354 ? 22.872 -14.042 44.810 1.00 45.16 354 ILE A O 1
ATOM 2753 N N . GLN A 1 355 ? 22.942 -12.512 46.451 1.00 45.06 355 GLN A N 1
ATOM 2754 C CA . GLN A 1 355 ? 24.406 -12.375 46.541 1.00 45.06 355 GLN A CA 1
ATOM 2755 C C . GLN A 1 355 ? 25.041 -13.083 47.763 1.00 45.06 355 GLN A C 1
ATOM 2757 O O . GLN A 1 355 ? 26.154 -13.583 47.641 1.00 45.06 355 GLN A O 1
ATOM 2762 N N . ASP A 1 356 ? 24.341 -13.217 48.897 1.00 43.91 356 ASP A N 1
ATOM 2763 C CA . ASP A 1 356 ? 24.878 -13.684 50.194 1.00 43.91 356 ASP A CA 1
ATOM 2764 C C . ASP A 1 356 ? 24.677 -15.199 50.462 1.00 43.91 356 ASP A C 1
ATOM 2766 O O . ASP A 1 356 ? 24.392 -15.618 51.584 1.00 43.91 356 ASP A O 1
ATOM 2770 N N . GLY A 1 357 ? 24.812 -16.049 49.437 1.00 40.91 357 GLY A N 1
ATOM 2771 C CA . GLY A 1 357 ? 25.283 -17.442 49.605 1.00 40.91 357 GLY A CA 1
ATOM 2772 C C . GLY A 1 357 ? 24.541 -18.398 50.565 1.00 40.91 357 GLY A C 1
ATOM 2773 O O . GLY A 1 357 ? 25.138 -19.357 51.050 1.00 40.91 357 GLY A O 1
ATOM 2774 N N . LEU A 1 358 ? 23.255 -18.176 50.852 1.00 39.03 358 LEU A N 1
ATOM 2775 C CA . LEU A 1 358 ? 22.363 -19.112 51.558 1.00 39.03 358 LEU A CA 1
ATOM 2776 C C . LEU A 1 358 ? 21.162 -19.399 50.638 1.00 39.03 358 LEU A C 1
ATOM 2778 O O . LEU A 1 358 ? 20.057 -18.901 50.836 1.00 39.03 358 LEU A O 1
ATOM 2782 N N . TRP A 1 359 ? 21.346 -20.123 49.532 1.00 29.81 359 TRP A N 1
ATOM 2783 C CA . TRP A 1 359 ? 21.923 -21.475 49.446 1.00 29.81 359 TRP A CA 1
ATOM 2784 C C . TRP A 1 359 ? 23.455 -21.578 49.548 1.00 29.81 359 TRP A C 1
ATOM 2786 O O . TRP A 1 359 ? 24.170 -20.924 48.799 1.00 29.81 359 TRP A O 1
ATOM 2796 N N . SER A 1 360 ? 23.907 -22.462 50.451 1.00 28.41 360 SER A N 1
ATOM 2797 C CA . SER A 1 360 ? 25.289 -22.589 50.947 1.00 28.41 360 SER A CA 1
ATOM 2798 C C . SER A 1 360 ? 26.368 -22.669 49.868 1.00 28.41 360 SER A C 1
ATOM 2800 O O . SER A 1 360 ? 26.320 -23.522 48.982 1.00 28.41 360 SER A O 1
ATOM 2802 N N . GLU A 1 361 ? 27.426 -21.888 50.066 1.00 28.31 361 GLU A N 1
ATOM 2803 C CA . GLU A 1 361 ? 28.730 -22.113 49.445 1.00 28.31 361 GLU A CA 1
ATOM 2804 C C . GLU A 1 361 ? 29.344 -23.464 49.865 1.00 28.31 361 GLU A C 1
ATOM 2806 O O . GLU A 1 361 ? 29.135 -23.922 50.992 1.00 28.31 361 GLU A O 1
ATOM 2811 N N . HIS A 1 362 ? 30.181 -24.044 48.995 1.00 27.16 362 HIS A N 1
ATOM 2812 C CA . HIS A 1 362 ? 31.607 -24.224 49.310 1.00 27.16 362 HIS A CA 1
ATOM 2813 C C . HIS A 1 362 ? 32.446 -24.536 48.051 1.00 27.16 362 HIS A C 1
ATOM 2815 O O . HIS A 1 362 ? 32.211 -25.520 47.354 1.00 27.16 362 HIS A O 1
ATOM 2821 N N . SER A 1 363 ? 33.457 -23.703 47.790 1.00 26.06 363 SER A N 1
ATOM 2822 C CA . SER A 1 363 ? 34.598 -23.995 46.895 1.00 26.06 363 SER A CA 1
ATOM 2823 C C . SER A 1 363 ? 35.654 -24.816 47.673 1.00 26.06 363 SER A C 1
ATOM 2825 O O . SER A 1 363 ? 35.578 -24.853 48.904 1.00 26.06 363 SER A O 1
ATOM 2827 N N . SER A 1 364 ? 36.668 -25.486 47.110 1.00 26.23 364 SER A N 1
ATOM 2828 C CA . SER A 1 364 ? 37.248 -25.589 45.748 1.00 26.23 364 SER A CA 1
ATOM 2829 C C . SER A 1 364 ? 37.841 -27.022 45.568 1.00 26.23 364 SER A C 1
ATOM 2831 O O . SER A 1 364 ? 37.642 -27.860 46.443 1.00 26.23 364 SER A O 1
ATOM 2833 N N . VAL A 1 365 ? 38.477 -27.451 44.465 1.00 24.97 365 VAL A N 1
ATOM 2834 C CA . VAL A 1 365 ? 39.897 -27.233 44.070 1.00 24.97 365 VAL A CA 1
ATOM 2835 C C . VAL A 1 365 ? 40.160 -28.000 42.747 1.00 24.97 365 VAL A C 1
ATOM 2837 O O . VAL A 1 365 ? 39.497 -28.999 42.477 1.00 24.97 365 VAL A O 1
ATOM 2840 N N . LEU A 1 366 ? 41.115 -27.541 41.926 1.00 26.72 366 LEU A N 1
ATOM 2841 C CA . LEU A 1 366 ? 41.660 -28.260 40.757 1.00 26.72 366 LEU A CA 1
ATOM 2842 C C . LEU A 1 366 ? 42.664 -29.343 41.181 1.00 26.72 366 LEU A C 1
ATOM 2844 O O . LEU A 1 366 ? 43.507 -29.039 42.015 1.00 26.72 366 LEU A O 1
ATOM 2848 N N . ASP A 1 367 ? 42.671 -30.510 40.528 1.00 23.97 367 ASP A N 1
ATOM 2849 C CA . ASP A 1 367 ? 43.914 -31.069 39.957 1.00 23.97 367 ASP A CA 1
ATOM 2850 C C . ASP A 1 367 ? 43.654 -32.257 39.006 1.00 23.97 367 ASP A C 1
ATOM 2852 O O . ASP A 1 367 ? 42.509 -32.646 38.763 1.00 23.97 367 ASP A O 1
ATOM 2856 N N . THR A 1 368 ? 44.723 -32.746 38.372 1.00 25.62 368 THR A N 1
ATOM 2857 C CA . THR A 1 368 ? 44.726 -33.607 37.176 1.00 25.62 368 THR A CA 1
ATOM 2858 C C . THR A 1 368 ? 45.018 -35.098 37.425 1.00 25.62 368 THR A C 1
ATOM 2860 O O . THR A 1 368 ? 45.476 -35.492 38.491 1.00 25.62 368 THR A O 1
ATOM 2863 N N . GLU A 1 369 ? 44.890 -35.875 36.338 1.00 24.62 369 GLU A N 1
ATOM 2864 C CA . GLU A 1 369 ? 45.519 -37.185 36.060 1.00 24.62 369 GLU A CA 1
ATOM 2865 C C . GLU A 1 369 ? 44.823 -38.497 36.499 1.00 24.62 369 GLU A C 1
ATOM 2867 O O . GLU A 1 369 ? 43.729 -38.517 37.056 1.00 24.62 369 GLU A O 1
ATOM 2872 N N . ALA A 1 370 ? 45.421 -39.590 36.006 1.00 27.34 370 ALA A N 1
ATOM 2873 C CA . ALA A 1 370 ? 44.932 -40.962 35.831 1.00 27.34 370 ALA A CA 1
ATOM 2874 C C . ALA A 1 370 ? 44.584 -41.684 37.167 1.00 27.34 370 ALA A C 1
ATOM 2876 O O . ALA A 1 370 ? 44.937 -41.214 38.241 1.00 27.34 370 ALA A O 1
ATOM 2877 N N . ASP A 1 371 ? 43.902 -42.838 37.204 1.00 25.03 371 ASP A N 1
ATOM 2878 C CA . ASP A 1 371 ? 44.186 -44.051 36.416 1.00 25.03 371 ASP A CA 1
ATOM 2879 C C . ASP A 1 371 ? 42.993 -45.039 36.323 1.00 25.03 371 ASP A C 1
ATOM 2881 O O . ASP A 1 371 ? 41.937 -44.839 36.921 1.00 25.03 371 ASP A O 1
ATOM 2885 N N . SER A 1 372 ? 43.159 -46.122 35.556 1.00 28.64 372 SER A N 1
ATOM 2886 C CA . SER A 1 372 ? 42.214 -47.251 35.444 1.00 28.64 372 SER A CA 1
ATOM 2887 C C . SER A 1 372 ? 42.440 -48.294 36.560 1.00 28.64 372 SER A C 1
ATOM 2889 O O . SER A 1 372 ? 43.557 -48.407 37.066 1.00 28.64 372 SER A O 1
ATOM 2891 N N . PRO A 1 373 ? 41.436 -49.129 36.918 1.00 31.08 373 PRO A N 1
ATOM 2892 C CA . PRO A 1 373 ? 41.323 -50.415 36.214 1.00 31.08 373 PRO A CA 1
ATOM 2893 C C . PRO A 1 373 ? 39.901 -51.005 36.027 1.00 31.08 373 PRO A C 1
ATOM 2895 O O . PRO A 1 373 ? 38.953 -50.745 36.760 1.00 31.08 373 PRO A O 1
ATOM 2898 N N . MET A 1 374 ? 39.824 -51.886 35.026 1.00 25.66 374 MET A N 1
ATOM 2899 C CA . MET A 1 374 ? 38.793 -52.904 34.727 1.00 25.66 374 MET A CA 1
ATOM 2900 C C . MET A 1 374 ? 38.928 -54.143 35.661 1.00 25.66 374 MET A C 1
ATOM 2902 O O . MET A 1 374 ? 39.858 -54.146 36.471 1.00 25.66 374 MET A O 1
ATOM 2906 N N . PRO A 1 375 ? 38.192 -55.277 35.494 1.00 53.22 375 PRO A N 1
ATOM 2907 C CA . PRO A 1 375 ? 36.915 -55.606 34.805 1.00 53.22 375 PRO A CA 1
ATOM 2908 C C . PRO A 1 375 ? 35.966 -56.359 35.812 1.00 53.22 375 PRO A C 1
ATOM 2910 O O . PRO A 1 375 ? 36.149 -56.128 37.010 1.00 53.22 375 PRO A O 1
ATOM 2913 N N . PRO A 1 376 ? 35.021 -57.288 35.476 1.00 46.31 376 PRO A N 1
ATOM 2914 C CA . PRO A 1 376 ? 34.444 -57.787 34.202 1.00 46.31 376 PRO A CA 1
ATOM 2915 C C . PRO A 1 376 ? 32.880 -57.754 34.213 1.00 46.31 376 PRO A C 1
ATOM 2917 O O . PRO A 1 376 ? 32.326 -56.978 34.980 1.00 46.31 376 PRO A O 1
ATOM 2920 N N . GLU A 1 377 ? 32.056 -58.483 33.437 1.00 30.12 377 GLU A N 1
ATOM 2921 C CA . GLU A 1 377 ? 32.158 -59.492 32.346 1.00 30.12 377 GLU A CA 1
ATOM 2922 C C . GLU A 1 377 ? 30.837 -59.439 31.521 1.00 30.12 377 GLU A C 1
ATOM 2924 O O . GLU A 1 377 ? 29.849 -58.880 31.999 1.00 30.12 377 GLU A O 1
ATOM 2929 N N . GLY A 1 378 ? 30.768 -60.092 30.353 1.00 28.41 378 GLY A N 1
ATOM 2930 C CA . GLY A 1 378 ? 29.511 -60.535 29.724 1.00 28.41 378 GLY A CA 1
ATOM 2931 C C . GLY A 1 378 ? 29.111 -59.760 28.448 1.00 28.41 378 GLY A C 1
ATOM 2932 O O . GLY A 1 378 ? 28.948 -58.543 28.529 1.00 28.41 378 GLY A O 1
ATOM 2933 N N . PRO A 1 379 ? 28.923 -60.397 27.262 1.00 38.66 379 PRO A N 1
ATOM 2934 C CA . PRO A 1 379 ? 28.848 -59.650 25.992 1.00 38.66 379 PRO A CA 1
ATOM 2935 C C . PRO A 1 379 ? 27.562 -59.771 25.123 1.00 38.66 379 PRO A C 1
ATOM 2937 O O . PRO A 1 379 ? 27.017 -60.852 24.937 1.00 38.66 379 PRO A O 1
ATOM 2940 N N . LYS A 1 380 ? 27.261 -58.664 24.409 1.00 27.22 380 LYS A N 1
ATOM 2941 C CA . LYS A 1 380 ? 26.697 -58.537 23.027 1.00 27.22 380 LYS A CA 1
ATOM 2942 C C . LYS A 1 380 ? 25.251 -58.973 22.669 1.00 27.22 380 LYS A C 1
ATOM 2944 O O . LYS A 1 380 ? 24.971 -60.153 22.488 1.00 27.22 380 LYS A O 1
ATOM 2949 N N . SER A 1 381 ? 24.425 -57.986 22.294 1.00 29.41 381 SER A N 1
ATOM 2950 C CA . SER A 1 381 ? 23.575 -57.860 21.064 1.00 29.41 381 SER A CA 1
ATOM 2951 C C . SER A 1 381 ? 22.726 -56.580 21.234 1.00 29.41 381 SER A C 1
ATOM 2953 O O . SER A 1 381 ? 22.234 -56.348 22.330 1.00 29.41 381 SER A O 1
ATOM 2955 N N . SER A 1 382 ? 22.751 -55.556 20.370 1.00 28.48 382 SER A N 1
ATOM 2956 C CA . SER A 1 382 ? 22.393 -55.429 18.939 1.00 28.48 382 SER A CA 1
ATOM 2957 C C . SER A 1 382 ? 20.881 -55.366 18.669 1.00 28.48 382 SER A C 1
ATOM 2959 O O . SER A 1 382 ? 20.110 -56.078 19.300 1.00 28.48 382 SER A O 1
ATOM 2961 N N . ASP A 1 383 ? 20.514 -54.521 17.694 1.00 27.83 383 ASP A N 1
ATOM 2962 C CA . ASP A 1 383 ? 19.169 -54.319 17.120 1.00 27.83 383 ASP A CA 1
ATOM 2963 C C . ASP A 1 383 ? 18.102 -53.620 17.993 1.00 27.83 383 ASP A C 1
ATOM 2965 O O . ASP A 1 383 ? 18.225 -53.527 19.209 1.00 27.83 383 ASP A O 1
ATOM 2969 N N . SER A 1 384 ? 16.970 -53.179 17.427 1.00 28.91 384 SER A N 1
ATOM 2970 C CA . SER A 1 384 ? 16.728 -52.125 16.407 1.00 28.91 384 SER A CA 1
ATOM 2971 C C . SER A 1 384 ? 15.202 -51.985 16.186 1.00 28.91 384 SER A C 1
ATOM 2973 O O . SER A 1 384 ? 14.463 -52.957 16.331 1.00 28.91 384 SER A O 1
ATOM 2975 N N . GLY A 1 385 ? 14.708 -50.787 15.834 1.00 25.33 385 GLY A N 1
ATOM 2976 C CA . GLY A 1 385 ? 13.264 -50.524 15.638 1.00 25.33 385 GLY A CA 1
ATOM 2977 C C . GLY A 1 385 ? 12.409 -50.635 16.923 1.00 25.33 385 GLY A C 1
ATOM 2978 O O . GLY A 1 385 ? 12.942 -50.835 18.007 1.00 25.33 385 GLY A O 1
ATOM 2979 N N . SER A 1 386 ? 11.076 -50.497 16.895 1.00 27.95 386 SER A N 1
ATOM 2980 C CA . SER A 1 386 ? 10.206 -49.785 15.940 1.00 27.95 386 SER A CA 1
ATOM 2981 C C . SER A 1 386 ? 8.820 -49.509 16.570 1.00 27.95 386 SER A C 1
ATOM 2983 O O . SER A 1 386 ? 8.349 -50.270 17.405 1.00 27.95 386 SER A O 1
ATOM 2985 N N . SER A 1 387 ? 8.178 -48.426 16.130 1.00 27.53 387 SER A N 1
ATOM 2986 C CA . SER A 1 387 ? 6.786 -47.962 16.332 1.00 27.53 387 SER A CA 1
ATOM 2987 C C . SER A 1 387 ? 5.680 -48.886 16.917 1.00 27.53 387 SER A C 1
ATOM 2989 O O . SER A 1 387 ? 5.399 -49.944 16.354 1.00 27.53 387 SER A O 1
ATOM 2991 N N . GLY A 1 388 ? 4.849 -48.314 17.813 1.00 25.39 388 GLY A N 1
ATOM 2992 C CA . GLY A 1 388 ? 3.375 -48.487 17.805 1.00 25.39 388 GLY A CA 1
ATOM 2993 C C . GLY A 1 388 ? 2.736 -49.566 18.708 1.00 25.39 388 GLY A C 1
ATOM 2994 O O . GLY A 1 388 ? 3.458 -50.328 19.335 1.00 25.39 388 GLY A O 1
ATOM 2995 N N . VAL A 1 389 ? 1.399 -49.716 18.841 1.00 28.38 389 VAL A N 1
ATOM 2996 C CA . VAL A 1 389 ? 0.187 -48.884 18.551 1.00 28.38 389 VAL A CA 1
ATOM 2997 C C . VAL A 1 389 ? -0.978 -49.423 19.445 1.00 28.38 389 VAL A C 1
ATOM 2999 O O . VAL A 1 389 ? -1.052 -50.636 19.616 1.00 28.38 389 VAL A O 1
ATOM 3002 N N . ASN A 1 390 ? -1.932 -48.578 19.901 1.00 28.39 390 ASN A N 1
ATOM 3003 C CA . ASN A 1 390 ? -3.290 -48.935 20.428 1.00 28.39 390 ASN A CA 1
ATOM 3004 C C . ASN A 1 390 ? -3.416 -49.706 21.783 1.00 28.39 390 ASN A C 1
ATOM 3006 O O . ASN A 1 390 ? -2.443 -50.278 22.256 1.00 28.39 390 ASN A O 1
ATOM 3010 N N . SER A 1 391 ? -4.570 -49.770 22.494 1.00 28.44 391 SER A N 1
ATOM 3011 C CA . SER A 1 391 ? -5.878 -49.047 22.411 1.00 28.44 391 SER A CA 1
ATOM 3012 C C . SER A 1 391 ? -6.822 -49.284 23.627 1.00 28.44 391 SER A C 1
ATOM 3014 O O . SER A 1 391 ? -6.881 -50.399 24.136 1.00 28.44 391 SER A O 1
ATOM 3016 N N . ASP A 1 392 ? -7.682 -48.289 23.912 1.00 29.39 392 ASP A N 1
ATOM 3017 C CA . ASP A 1 392 ? -9.125 -48.379 24.279 1.00 29.39 392 ASP A CA 1
ATOM 3018 C C . ASP A 1 392 ? -9.694 -48.873 25.643 1.00 29.39 392 ASP A C 1
ATOM 3020 O O . ASP A 1 392 ? -9.080 -49.587 26.425 1.00 29.39 392 ASP A O 1
ATOM 3024 N N . ALA A 1 393 ? -10.973 -48.475 25.837 1.00 29.97 393 ALA A N 1
ATOM 3025 C CA . ALA A 1 393 ? -11.991 -48.830 26.855 1.00 29.97 393 ALA A CA 1
ATOM 3026 C C . ALA A 1 393 ? -11.768 -48.312 28.305 1.00 29.97 393 ALA A C 1
ATOM 3028 O O . ALA A 1 393 ? -10.884 -48.783 29.005 1.00 29.97 393 ALA A O 1
ATOM 3029 N N . VAL A 1 394 ? -12.492 -47.335 28.891 1.00 27.28 394 VAL A N 1
ATOM 3030 C CA . VAL A 1 394 ? -13.887 -46.800 28.814 1.00 27.28 394 VAL A CA 1
ATOM 3031 C C . VAL A 1 394 ? -14.957 -47.600 29.590 1.00 27.28 394 VAL A C 1
ATOM 3033 O O . VAL A 1 394 ? -15.438 -48.606 29.078 1.00 27.28 394 VAL A O 1
ATOM 3036 N N . ARG A 1 395 ? -15.406 -47.069 30.758 1.00 27.09 395 ARG A N 1
ATOM 3037 C CA . ARG A 1 395 ? -16.786 -47.037 31.363 1.00 27.09 395 ARG A CA 1
ATOM 3038 C C . ARG A 1 395 ? -16.756 -46.917 32.918 1.00 27.09 395 ARG A C 1
ATOM 3040 O O . ARG A 1 395 ? -15.800 -47.382 33.513 1.00 27.09 395 ARG A O 1
ATOM 3047 N N . VAL A 1 396 ? -17.769 -46.422 33.668 1.00 26.95 396 VAL A N 1
ATOM 3048 C CA . VAL A 1 396 ? -18.802 -45.364 33.454 1.00 26.95 396 VAL A CA 1
ATOM 3049 C C . VAL A 1 396 ? -19.589 -45.060 34.769 1.00 26.95 396 VAL A C 1
ATOM 3051 O O . VAL A 1 396 ? -19.908 -46.004 35.481 1.00 26.95 396 VAL A O 1
ATOM 3054 N N . ARG A 1 397 ? -20.038 -43.799 34.999 1.00 25.30 397 ARG A N 1
ATOM 3055 C CA . ARG A 1 397 ? -21.132 -43.358 35.943 1.00 25.30 397 ARG A CA 1
ATOM 3056 C C . ARG A 1 397 ? -20.914 -43.556 37.477 1.00 25.30 397 ARG A C 1
ATOM 3058 O O . ARG A 1 397 ? -20.089 -44.356 37.875 1.00 25.30 397 ARG A O 1
ATOM 3065 N N . SER A 1 398 ? -21.613 -42.879 38.417 1.00 27.45 398 SER A N 1
ATOM 3066 C CA . SER A 1 398 ? -22.552 -41.722 38.375 1.00 27.45 398 SER A CA 1
ATOM 3067 C C . SER A 1 398 ? -22.789 -41.054 39.757 1.00 27.45 398 SER A C 1
ATOM 3069 O O . SER A 1 398 ? -22.840 -41.749 40.760 1.00 27.45 398 SER A O 1
ATOM 3071 N N . LYS A 1 399 ? -23.148 -39.752 39.737 1.00 26.22 399 LYS A N 1
ATOM 3072 C CA . LYS A 1 399 ? -24.094 -39.008 40.624 1.00 26.22 399 LYS A CA 1
ATOM 3073 C C . LYS A 1 399 ? -24.022 -39.146 42.167 1.00 26.22 399 LYS A C 1
ATOM 3075 O O . LYS A 1 399 ? -24.400 -40.182 42.705 1.00 26.22 399 LYS A O 1
ATOM 3080 N N . ARG A 1 400 ? -23.948 -37.991 42.856 1.00 28.47 400 ARG A N 1
ATOM 3081 C CA . ARG A 1 400 ? -25.041 -37.445 43.716 1.00 28.47 400 ARG A CA 1
ATOM 3082 C C . ARG A 1 400 ? -24.822 -35.951 44.034 1.00 28.47 400 ARG A C 1
ATOM 3084 O O . ARG A 1 400 ? -23.870 -35.367 43.532 1.00 28.47 400 ARG A O 1
ATOM 3091 N N . GLN A 1 401 ? -25.769 -35.322 44.739 1.00 26.34 401 GLN A N 1
ATOM 3092 C CA . GLN A 1 401 ? -25.982 -33.866 44.778 1.00 26.34 401 GLN A CA 1
ATOM 3093 C C . GLN A 1 401 ? -26.550 -33.413 46.145 1.00 26.34 401 GLN A C 1
ATOM 3095 O O . GLN A 1 401 ? -27.266 -34.186 46.774 1.00 26.34 401 GLN A O 1
ATOM 3100 N N . ALA A 1 402 ? -26.309 -32.140 46.495 1.00 26.42 402 ALA A N 1
ATOM 3101 C CA . ALA A 1 402 ? -27.037 -31.283 47.455 1.00 26.42 402 ALA A CA 1
ATOM 3102 C C . ALA A 1 402 ? -26.830 -31.417 48.993 1.00 26.42 402 ALA A C 1
ATOM 3104 O O . ALA A 1 402 ? -27.267 -32.371 49.621 1.00 26.42 402 ALA A O 1
ATOM 3105 N N . VAL A 1 403 ? -26.322 -30.305 49.558 1.00 26.38 403 VAL A N 1
ATOM 3106 C CA . VAL A 1 403 ? -26.851 -29.518 50.706 1.00 26.38 403 VAL A CA 1
ATOM 3107 C C . VAL A 1 4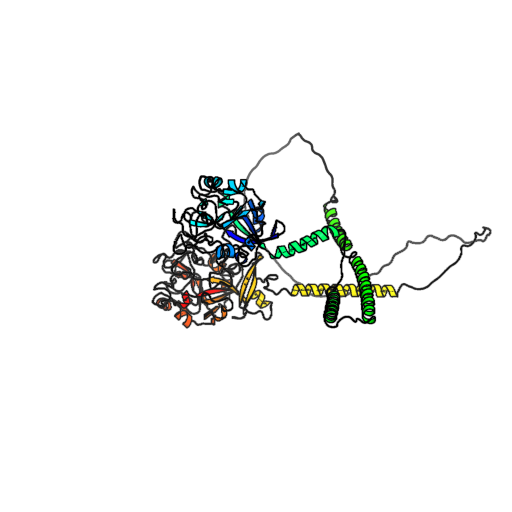03 ? -26.891 -30.121 52.128 1.00 26.38 403 VAL A C 1
ATOM 3109 O O . VAL A 1 403 ? -27.600 -31.077 52.418 1.00 26.38 403 VAL A O 1
ATOM 3112 N N . GLY A 1 404 ? -26.258 -29.393 53.059 1.00 27.12 404 GLY A N 1
ATOM 3113 C CA . GLY A 1 404 ? -26.450 -29.440 54.517 1.00 27.12 404 GLY A CA 1
ATOM 3114 C C . GLY A 1 404 ? -25.560 -28.384 55.197 1.00 27.12 404 GLY A C 1
ATOM 3115 O O . GLY A 1 404 ? -24.419 -28.213 54.776 1.00 27.12 404 GLY A O 1
ATOM 3116 N N . ALA A 1 405 ? -26.057 -27.636 56.190 1.00 24.36 405 ALA A N 1
ATOM 3117 C CA . ALA A 1 405 ? -25.361 -26.472 56.767 1.00 24.36 405 ALA A CA 1
ATOM 3118 C C . ALA A 1 405 ? -25.296 -26.505 58.305 1.00 24.36 405 ALA A C 1
ATOM 3120 O O . ALA A 1 405 ? -26.222 -27.036 58.916 1.00 24.36 405 ALA A O 1
ATOM 3121 N N . ASN A 1 406 ? -24.252 -25.889 58.901 1.00 27.03 406 ASN A N 1
ATOM 3122 C CA . ASN A 1 406 ? -24.326 -24.877 59.988 1.00 27.03 406 ASN A CA 1
ATOM 3123 C C . ASN A 1 406 ? -23.066 -24.783 60.892 1.00 27.03 406 ASN A C 1
ATOM 3125 O O . ASN A 1 406 ? -22.617 -25.795 61.416 1.00 27.03 406 ASN A O 1
ATOM 3129 N N . THR A 1 407 ? -22.673 -23.538 61.244 1.00 24.38 407 THR A N 1
ATOM 3130 C CA . THR A 1 407 ? -22.152 -23.085 62.578 1.00 24.38 407 THR A CA 1
ATOM 3131 C C . THR A 1 407 ? -20.783 -23.601 63.116 1.00 24.38 407 THR A C 1
ATOM 3133 O O . THR A 1 407 ? -20.371 -24.690 62.756 1.00 24.38 407 THR A O 1
ATOM 3136 N N . VAL A 1 408 ? -20.014 -22.942 64.021 1.00 24.11 408 VAL A N 1
ATOM 3137 C CA . VAL A 1 408 ? -19.876 -21.527 64.498 1.00 24.11 408 VAL A CA 1
ATOM 3138 C C . VAL A 1 408 ? -18.560 -21.340 65.316 1.00 24.11 408 VAL A C 1
ATOM 3140 O O . VAL A 1 408 ? -18.239 -22.193 66.131 1.00 24.11 408 VAL A O 1
ATOM 3143 N N . ARG A 1 409 ? -17.903 -20.166 65.187 1.00 24.34 409 ARG A N 1
ATOM 3144 C CA . ARG A 1 409 ? -16.957 -19.475 66.129 1.00 24.34 409 ARG A CA 1
ATOM 3145 C C . ARG A 1 409 ? -15.631 -20.125 66.617 1.00 24.34 409 ARG A C 1
ATOM 3147 O O . ARG A 1 409 ? -15.324 -21.288 66.409 1.00 24.34 409 ARG A O 1
ATOM 3154 N N . LEU A 1 410 ? -14.831 -19.237 67.230 1.00 36.81 410 LEU A N 1
ATOM 3155 C CA . LEU A 1 410 ? -13.438 -19.323 67.703 1.00 36.81 410 LEU A CA 1
ATOM 3156 C C . LEU A 1 410 ? -13.300 -19.813 69.168 1.00 36.81 410 LEU A C 1
ATOM 3158 O O . LEU A 1 410 ? -14.148 -19.460 69.990 1.00 36.81 410 LEU A O 1
ATOM 3162 N N . PRO A 1 411 ? -12.155 -20.418 69.542 1.00 31.48 411 PRO A N 1
ATOM 3163 C CA . PRO A 1 411 ? -11.484 -20.245 70.840 1.00 31.48 411 PRO A CA 1
ATOM 3164 C C . PRO A 1 411 ? -10.278 -19.276 70.695 1.00 31.48 411 PRO A C 1
ATOM 3166 O O . PRO A 1 411 ? -9.619 -19.284 69.661 1.00 31.48 411 PRO A O 1
ATOM 3169 N N . ILE A 1 412 ? -9.975 -18.307 71.572 1.00 29.12 412 ILE A N 1
ATOM 3170 C CA . ILE A 1 412 ? -9.873 -18.241 73.051 1.00 29.12 412 ILE A CA 1
ATOM 3171 C C . ILE A 1 412 ? -8.509 -18.727 73.584 1.00 29.12 412 ILE A C 1
ATOM 3173 O O . ILE A 1 412 ? -8.049 -19.819 73.273 1.00 29.12 412 ILE A O 1
ATOM 3177 N N . SER A 1 413 ? -7.882 -17.868 74.399 1.00 30.81 413 SER A N 1
ATOM 3178 C CA . SER A 1 413 ? -6.592 -18.064 75.079 1.00 30.81 413 SER A CA 1
ATOM 3179 C C . SER A 1 413 ? -6.766 -18.703 76.465 1.00 30.81 413 SER A C 1
ATOM 3181 O O . SER A 1 413 ? -7.797 -18.503 77.107 1.00 30.81 413 SER A O 1
ATOM 3183 N N . GLY A 1 414 ? -5.746 -19.414 76.958 1.00 30.33 414 GLY A N 1
ATOM 3184 C CA . GLY A 1 414 ? -5.702 -19.913 78.336 1.00 30.33 414 GLY A CA 1
ATOM 3185 C C . GLY A 1 414 ? -4.462 -20.757 78.641 1.00 30.33 414 GLY A C 1
ATOM 3186 O O . GLY A 1 414 ? -4.278 -21.825 78.065 1.00 30.33 414 GLY A O 1
ATOM 3187 N N . CYS A 1 415 ? -3.622 -20.295 79.569 1.00 30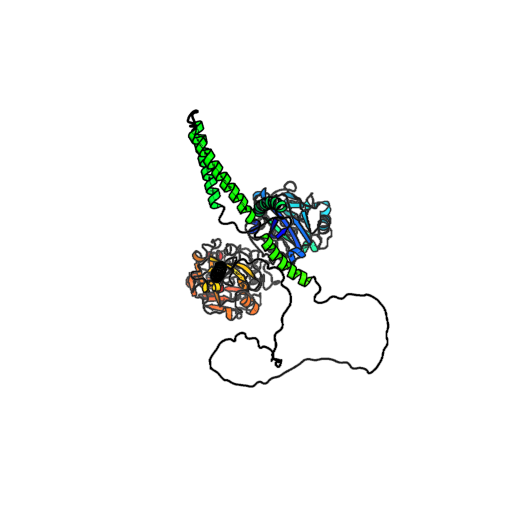.45 415 CYS A N 1
ATOM 3188 C CA . CYS A 1 415 ? -2.493 -21.070 80.094 1.00 30.45 415 CYS A CA 1
ATOM 3189 C C . CYS A 1 415 ? -2.956 -22.066 81.172 1.00 30.45 415 CYS A C 1
ATOM 3191 O O . CYS A 1 415 ? -3.898 -21.785 81.911 1.00 30.45 415 CYS A O 1
ATOM 3193 N N . MET A 1 416 ? -2.236 -23.180 81.328 1.00 32.47 416 MET A N 1
ATOM 3194 C CA . MET A 1 416 ? -2.369 -24.101 82.465 1.00 32.47 416 MET A CA 1
ATOM 3195 C C . MET A 1 416 ? -1.068 -24.151 83.272 1.00 32.47 416 MET A C 1
ATOM 3197 O O . MET A 1 416 ? 0.024 -24.097 82.710 1.00 32.47 416 MET A O 1
ATOM 3201 N N . GLN A 1 417 ? -1.197 -24.241 84.596 1.00 35.19 417 GLN A N 1
ATOM 3202 C CA . GLN A 1 417 ? -0.101 -24.163 85.565 1.00 35.19 417 GLN A CA 1
ATOM 3203 C C . GLN A 1 417 ? 0.196 -25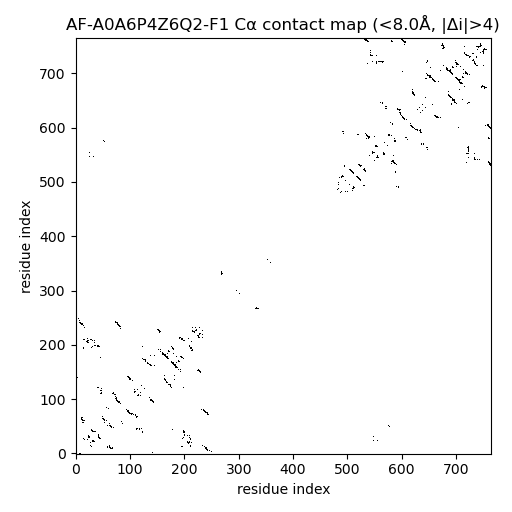.547 86.173 1.00 35.19 417 GLN A C 1
ATOM 3205 O O . GLN A 1 417 ? -0.699 -26.382 86.291 1.00 35.19 417 GLN A O 1
ATOM 3210 N N . GLY A 1 418 ? 1.456 -25.803 86.545 1.00 43.38 418 GLY A N 1
ATOM 3211 C CA . GLY A 1 418 ? 1.880 -27.081 87.135 1.00 43.38 418 GLY A CA 1
ATOM 3212 C C . GLY A 1 418 ? 1.334 -27.334 88.556 1.00 43.38 418 GLY A C 1
ATOM 3213 O O . GLY A 1 418 ? 0.977 -26.379 89.249 1.00 43.38 418 GLY A O 1
ATOM 3214 N N . PRO A 1 419 ? 1.267 -28.605 89.003 1.00 42.09 419 PRO A N 1
ATOM 3215 C CA . PRO A 1 419 ? 0.653 -28.982 90.280 1.00 42.09 419 PRO A CA 1
ATOM 3216 C C . PRO A 1 419 ? 1.511 -28.631 91.521 1.00 42.09 419 PRO A C 1
ATOM 3218 O O . PRO A 1 419 ? 2.724 -28.454 91.395 1.00 42.09 419 PRO A O 1
ATOM 3221 N N . PRO A 1 420 ? 0.913 -28.545 92.732 1.00 44.72 420 PRO A N 1
ATOM 3222 C CA . PRO A 1 420 ? 1.570 -27.975 93.916 1.00 44.72 420 PRO A CA 1
ATOM 3223 C C . PRO A 1 420 ? 2.409 -28.974 94.734 1.00 44.72 420 PRO A C 1
ATOM 3225 O O . PRO A 1 420 ? 2.131 -30.172 94.757 1.00 44.72 420 PRO A O 1
ATOM 3228 N N . GLY A 1 421 ? 3.384 -28.451 95.489 1.00 47.78 421 GLY A N 1
ATOM 3229 C CA . GLY A 1 421 ? 4.112 -29.188 96.534 1.00 47.78 421 GLY A CA 1
ATOM 3230 C C . GLY A 1 421 ? 3.407 -29.171 97.909 1.00 47.78 421 GLY A C 1
ATOM 3231 O O . GLY A 1 421 ? 2.541 -28.324 98.139 1.00 47.78 421 GLY A O 1
ATOM 3232 N N . PRO A 1 422 ? 3.754 -30.095 98.830 1.00 44.56 422 PRO A N 1
ATOM 3233 C CA . PRO A 1 422 ? 3.069 -30.260 100.119 1.00 44.56 422 PRO A CA 1
ATOM 3234 C C . PRO A 1 422 ? 3.507 -29.252 101.214 1.00 44.56 422 PRO A C 1
ATOM 3236 O O . PRO A 1 422 ? 4.580 -28.657 101.101 1.00 44.56 422 PRO A O 1
ATOM 3239 N N . PRO A 1 423 ? 2.714 -29.059 102.295 1.00 49.44 423 PRO A N 1
ATOM 3240 C CA . PRO A 1 423 ? 2.934 -27.990 103.283 1.00 49.44 423 PRO A CA 1
ATOM 3241 C C . PRO A 1 423 ? 3.972 -28.302 104.378 1.00 49.44 423 PRO A C 1
ATOM 3243 O O . PRO A 1 423 ? 4.134 -29.451 104.789 1.00 49.44 423 PRO A O 1
ATOM 3246 N N . GLY A 1 424 ? 4.595 -27.247 104.921 1.00 45.34 424 GLY A N 1
ATOM 3247 C CA . GLY A 1 424 ? 5.427 -27.275 106.138 1.00 45.34 424 GLY A CA 1
ATOM 3248 C C . GLY A 1 424 ? 4.703 -26.768 107.409 1.00 45.34 424 GLY A C 1
ATOM 3249 O O . GLY A 1 424 ? 3.610 -26.211 107.302 1.00 45.34 424 GLY A O 1
ATOM 3250 N N . PRO A 1 425 ? 5.281 -26.971 108.613 1.00 43.22 425 PRO A N 1
ATOM 3251 C CA . PRO A 1 425 ? 4.629 -26.724 109.912 1.00 43.22 425 PRO A CA 1
ATOM 3252 C C . PRO A 1 425 ? 4.696 -25.262 110.416 1.00 43.22 425 PRO A C 1
ATOM 3254 O O . PRO A 1 425 ? 5.313 -24.402 109.794 1.00 43.22 425 PRO A O 1
ATOM 3257 N N . VAL A 1 426 ? 4.054 -24.981 111.564 1.00 52.22 426 VAL A N 1
ATOM 3258 C CA . VAL A 1 426 ? 3.733 -23.619 112.054 1.00 52.22 426 VAL A CA 1
ATOM 3259 C C . VAL A 1 426 ? 4.294 -23.319 113.461 1.00 52.22 426 VAL A C 1
ATOM 3261 O O . VAL A 1 426 ? 4.112 -24.116 114.381 1.00 52.22 426 VAL A O 1
ATOM 3264 N N . GLY A 1 427 ? 4.859 -22.114 113.651 1.00 37.44 427 GLY A N 1
ATOM 3265 C CA . GLY A 1 427 ? 5.258 -21.520 114.948 1.00 37.44 427 GLY A CA 1
ATOM 3266 C C . GLY A 1 427 ? 6.770 -21.591 115.254 1.00 37.44 427 GLY A C 1
ATOM 3267 O O . GLY A 1 427 ? 7.438 -22.499 114.775 1.00 37.44 427 GLY A O 1
ATOM 3268 N N . ARG A 1 428 ? 7.378 -20.684 116.042 1.00 35.88 428 ARG A N 1
ATOM 3269 C CA . ARG A 1 428 ? 6.854 -19.571 116.877 1.00 35.88 428 ARG A CA 1
ATOM 3270 C C . ARG A 1 428 ? 7.841 -18.375 116.953 1.00 35.88 428 ARG A C 1
ATOM 3272 O O . ARG A 1 428 ? 8.947 -18.442 116.435 1.00 35.88 428 ARG A O 1
ATOM 3279 N N . ASP A 1 429 ? 7.389 -17.320 117.629 1.00 47.50 429 ASP A N 1
ATOM 3280 C CA . ASP A 1 429 ? 7.959 -15.981 117.880 1.00 47.50 429 ASP A CA 1
ATOM 3281 C C . ASP A 1 429 ? 9.435 -15.869 118.348 1.00 47.50 429 ASP A C 1
ATOM 3283 O O . ASP A 1 429 ? 9.933 -16.690 119.116 1.00 47.50 429 ASP A O 1
ATOM 3287 N N . GLY A 1 430 ? 10.076 -14.742 117.990 1.00 34.66 430 GLY A N 1
ATOM 3288 C CA . GLY A 1 430 ? 11.413 -14.288 118.433 1.00 34.66 430 GLY A CA 1
ATOM 3289 C C . GLY A 1 430 ? 12.075 -13.424 117.342 1.00 34.66 430 GLY A C 1
ATOM 3290 O O . GLY A 1 430 ? 12.431 -13.962 116.305 1.00 34.66 430 GLY A O 1
ATOM 3291 N N . ARG A 1 431 ? 11.994 -12.084 117.369 1.00 38.81 431 ARG A N 1
ATOM 3292 C CA . ARG A 1 431 ? 12.770 -11.083 118.149 1.00 38.81 431 ARG A CA 1
ATOM 3293 C C . ARG A 1 431 ? 14.194 -10.812 117.618 1.00 38.81 431 ARG A C 1
ATOM 3295 O O . ARG A 1 431 ? 14.933 -11.737 117.326 1.00 38.81 431 ARG A O 1
ATOM 3302 N N . ASP A 1 432 ? 14.523 -9.514 117.609 1.00 45.34 432 ASP A N 1
ATOM 3303 C CA . ASP A 1 432 ? 15.842 -8.867 117.458 1.00 45.34 432 ASP A CA 1
ATOM 3304 C C . ASP A 1 432 ? 16.514 -8.926 116.058 1.00 45.34 432 ASP A C 1
ATOM 3306 O O . ASP A 1 432 ? 16.704 -9.992 115.485 1.00 45.34 432 ASP A O 1
ATOM 3310 N N . GLY A 1 433 ? 16.874 -7.760 115.476 1.00 37.06 433 GLY A N 1
ATOM 3311 C CA . GLY A 1 433 ? 17.396 -7.709 114.088 1.00 37.06 433 GLY A CA 1
ATOM 3312 C C . GLY A 1 433 ? 17.839 -6.368 113.451 1.00 37.06 433 GLY A C 1
ATOM 3313 O O . GLY A 1 433 ? 18.438 -6.414 112.385 1.00 37.06 433 GLY A O 1
ATOM 3314 N N . VAL A 1 434 ? 17.633 -5.206 114.096 1.00 41.50 434 VAL A N 1
ATOM 3315 C CA . VAL A 1 434 ? 18.117 -3.852 113.684 1.00 41.50 434 VAL A CA 1
ATOM 3316 C C . VAL A 1 434 ? 17.503 -3.247 112.395 1.00 41.50 434 VAL A C 1
ATOM 3318 O O . VAL A 1 434 ? 17.251 -3.913 111.398 1.00 41.50 434 VAL A O 1
ATOM 3321 N N . GLN A 1 435 ? 17.252 -1.932 112.424 1.00 35.66 435 GLN A N 1
ATOM 3322 C CA . GLN A 1 435 ? 16.577 -1.152 111.377 1.00 35.66 435 GLN A CA 1
ATOM 3323 C C . GLN A 1 435 ? 17.562 -0.290 110.560 1.00 35.66 435 GLN A C 1
ATOM 3325 O O . GLN A 1 435 ? 18.379 0.427 111.135 1.00 35.66 435 GLN A O 1
ATOM 3330 N N . GLY A 1 436 ? 17.434 -0.301 109.227 1.00 43.44 436 GLY A N 1
ATOM 3331 C CA . GLY A 1 436 ? 18.068 0.672 108.322 1.00 43.44 436 GLY A CA 1
ATOM 3332 C C . GLY A 1 436 ? 17.187 1.913 108.064 1.00 43.44 436 GLY A C 1
ATOM 3333 O O . GLY A 1 436 ? 15.970 1.843 108.261 1.00 43.44 436 GLY A O 1
ATOM 3334 N N . PRO A 1 437 ? 17.761 3.056 107.640 1.00 40.28 437 PRO A N 1
ATOM 3335 C CA . PRO A 1 437 ? 17.021 4.310 107.473 1.00 40.28 437 PRO A CA 1
ATOM 3336 C C . PRO A 1 437 ? 16.052 4.286 106.268 1.00 40.28 437 PRO A C 1
ATOM 3338 O O . PRO A 1 437 ? 16.379 3.681 105.245 1.00 40.28 437 PRO A O 1
ATOM 3341 N N . PRO A 1 438 ? 14.885 4.964 106.332 1.00 41.88 438 PRO A N 1
ATOM 3342 C CA . PRO A 1 438 ? 13.933 5.004 105.217 1.00 41.88 438 PRO A CA 1
ATOM 3343 C C . PRO A 1 438 ? 14.390 5.894 104.051 1.00 41.88 438 PRO A C 1
ATOM 3345 O O . PRO A 1 438 ? 14.844 7.019 104.260 1.00 41.88 438 PRO A O 1
ATOM 3348 N N . GLY A 1 439 ? 14.163 5.428 102.819 1.00 32.75 439 GLY A N 1
ATOM 3349 C CA . GLY A 1 439 ? 14.074 6.295 101.637 1.00 32.75 439 GLY A CA 1
ATOM 3350 C C . GLY A 1 439 ? 12.712 7.015 101.562 1.00 32.75 439 GLY A C 1
ATOM 3351 O O . GLY A 1 439 ? 11.750 6.554 102.181 1.00 32.75 439 GLY A O 1
ATOM 3352 N N . PRO A 1 440 ? 12.608 8.149 100.843 1.00 34.81 440 PRO A N 1
ATOM 3353 C CA . PRO A 1 440 ? 11.411 8.996 100.837 1.00 34.81 440 PRO A CA 1
ATOM 3354 C C . PRO A 1 440 ? 10.257 8.432 99.989 1.00 34.81 440 PRO A C 1
ATOM 3356 O O . PRO A 1 440 ? 10.466 7.625 99.087 1.00 34.81 440 PRO A O 1
ATOM 3359 N N . ALA A 1 441 ? 9.039 8.921 100.248 1.00 43.66 441 ALA A N 1
ATOM 3360 C CA . ALA A 1 441 ? 7.824 8.553 99.521 1.00 43.66 441 ALA A CA 1
ATOM 3361 C C . ALA A 1 441 ? 7.237 9.733 98.721 1.00 43.66 441 ALA A C 1
ATOM 3363 O O . ALA A 1 441 ? 6.894 10.770 99.288 1.00 43.66 441 ALA A O 1
ATOM 3364 N N . SER A 1 442 ? 7.079 9.537 97.411 1.00 29.25 442 SER A N 1
ATOM 3365 C CA . SER A 1 442 ? 6.338 10.374 96.451 1.00 29.25 442 SER A CA 1
ATOM 3366 C C . SER A 1 442 ? 6.205 9.588 95.133 1.00 29.25 442 SER A C 1
ATOM 3368 O O . SER A 1 442 ? 7.067 8.770 94.831 1.00 29.25 442 SER A O 1
ATOM 3370 N N . CYS A 1 443 ? 5.177 9.718 94.292 1.00 28.70 443 CYS A N 1
ATOM 3371 C CA . CYS A 1 443 ? 3.809 10.228 94.450 1.00 28.70 443 CYS A CA 1
ATOM 3372 C C . CYS A 1 443 ? 2.885 9.340 93.585 1.00 28.70 443 CYS A C 1
ATOM 3374 O O . CYS A 1 443 ? 3.354 8.694 92.650 1.00 28.70 443 CYS A O 1
ATOM 3376 N N . GLY A 1 444 ? 1.578 9.309 93.861 1.00 35.88 444 GLY A N 1
ATOM 3377 C CA . GLY A 1 444 ? 0.606 8.608 93.007 1.00 35.88 444 GLY A CA 1
ATOM 3378 C C . GLY A 1 444 ? -0.019 9.512 91.936 1.00 35.88 444 GLY A C 1
ATOM 3379 O O . GLY A 1 444 ? -0.092 10.725 92.123 1.00 35.88 444 GLY A O 1
ATOM 3380 N N . CYS A 1 445 ? -0.536 8.918 90.856 1.00 29.86 445 CYS A N 1
ATOM 3381 C CA . CYS A 1 445 ? -1.535 9.527 89.966 1.00 29.86 445 CYS A CA 1
ATOM 3382 C C . CYS A 1 445 ? -2.374 8.457 89.247 1.00 29.86 445 CYS A C 1
ATOM 3384 O O . CYS A 1 445 ? -1.938 7.319 89.084 1.00 29.86 445 CYS A O 1
ATOM 3386 N N . TYR A 1 446 ? -3.589 8.831 88.839 1.00 37.38 446 TYR A N 1
ATOM 3387 C CA . TYR A 1 446 ? -4.544 7.976 88.126 1.00 37.38 446 TYR A CA 1
ATOM 3388 C C . TYR A 1 446 ? -4.506 8.228 86.609 1.00 37.38 446 TYR A C 1
ATOM 3390 O O . TYR A 1 446 ? -4.398 9.369 86.178 1.00 37.38 446 TYR A O 1
ATOM 3398 N N . GLY A 1 447 ? -4.766 7.175 85.829 1.00 47.81 447 GLY A N 1
ATOM 3399 C CA . GLY A 1 447 ? -5.731 7.243 84.724 1.00 47.81 447 GLY A CA 1
ATOM 3400 C C . GLY A 1 447 ? -5.385 8.023 83.449 1.00 47.81 447 GLY A C 1
ATOM 3401 O O . GLY A 1 447 ? -6.078 8.978 83.120 1.00 47.81 447 GLY A O 1
ATOM 3402 N N . GLU A 1 448 ? -4.483 7.488 82.624 1.00 40.81 448 GLU A N 1
ATOM 3403 C CA . GLU A 1 448 ? -4.552 7.650 81.161 1.00 40.81 448 GLU A CA 1
ATOM 3404 C C . GLU A 1 448 ? -4.410 6.284 80.469 1.00 40.81 448 GLU A C 1
ATOM 3406 O O . GLU A 1 448 ? -3.671 5.425 80.945 1.00 40.81 448 GLU A O 1
ATOM 3411 N N . GLY A 1 449 ? -5.113 6.066 79.347 1.00 42.00 449 GLY A N 1
ATOM 3412 C CA . GLY A 1 449 ? -4.923 4.853 78.530 1.00 42.00 449 GLY A CA 1
ATOM 3413 C C . GLY A 1 449 ? -6.116 4.362 77.700 1.00 42.00 449 GLY A C 1
ATOM 3414 O O . GLY A 1 449 ? -5.903 3.589 76.769 1.00 42.00 449 GLY A O 1
ATOM 3415 N N . VAL A 1 450 ? -7.348 4.800 77.994 1.00 43.50 450 VAL A N 1
ATOM 3416 C CA . VAL A 1 450 ? -8.545 4.415 77.210 1.00 43.50 450 VAL A CA 1
ATOM 3417 C C . VAL A 1 450 ? -8.809 5.354 76.020 1.00 43.50 450 VAL A C 1
ATOM 3419 O O . VAL A 1 450 ? -8.968 4.826 74.924 1.00 43.50 450 VAL A O 1
ATOM 3422 N N . PRO A 1 451 ? -8.795 6.702 76.155 1.00 44.84 451 PRO A N 1
ATOM 3423 C CA . PRO A 1 451 ? -9.138 7.591 75.036 1.00 44.84 451 PRO A CA 1
ATOM 3424 C C . PRO A 1 451 ? -8.189 7.467 73.839 1.00 44.84 451 PRO A C 1
ATOM 3426 O O . PRO A 1 451 ? -8.646 7.426 72.702 1.00 44.84 451 PRO A O 1
ATOM 3429 N N . ARG A 1 452 ? -6.877 7.331 74.096 1.00 49.31 452 ARG A N 1
ATOM 3430 C CA . ARG A 1 452 ? -5.854 7.192 73.044 1.00 49.31 452 ARG A CA 1
ATOM 3431 C C . ARG A 1 452 ? -6.153 6.000 72.123 1.00 49.31 452 ARG A C 1
ATOM 3433 O O . ARG A 1 452 ? -6.204 6.178 70.919 1.00 49.31 452 ARG A O 1
ATOM 3440 N N . ARG A 1 453 ? -6.518 4.842 72.692 1.00 45.34 453 ARG A N 1
ATOM 3441 C CA . ARG A 1 453 ? -6.846 3.611 71.944 1.00 45.34 453 ARG A CA 1
ATOM 3442 C C . ARG A 1 453 ? -8.100 3.692 71.070 1.00 45.34 453 ARG A C 1
ATOM 3444 O O . ARG A 1 453 ? -8.318 2.779 70.281 1.00 45.34 453 ARG A O 1
ATOM 3451 N N . ILE A 1 454 ? -8.944 4.706 71.256 1.00 53.22 454 ILE A N 1
ATOM 3452 C CA . ILE A 1 454 ? -10.104 4.952 70.390 1.00 53.22 454 ILE A CA 1
ATOM 3453 C C . ILE A 1 454 ? -9.655 5.815 69.206 1.00 53.22 454 ILE A C 1
ATOM 3455 O O . ILE A 1 454 ? -9.842 5.392 68.071 1.00 53.22 454 ILE A O 1
ATOM 3459 N N . ALA A 1 455 ? -8.925 6.906 69.464 1.00 55.28 455 ALA A N 1
ATOM 3460 C CA . ALA A 1 455 ? -8.296 7.710 68.413 1.00 55.28 455 ALA A CA 1
ATOM 3461 C C . ALA A 1 455 ? -7.348 6.876 67.522 1.00 55.28 455 ALA A C 1
ATOM 3463 O O . ALA A 1 455 ? -7.444 6.946 66.303 1.00 55.28 455 ALA A O 1
ATOM 3464 N N . ASP A 1 456 ? -6.528 5.992 68.111 1.00 54.56 456 ASP A N 1
ATOM 3465 C CA . ASP A 1 456 ? -5.640 5.058 67.390 1.00 54.56 456 ASP A CA 1
ATOM 3466 C C . ASP A 1 456 ? -6.404 4.134 66.403 1.00 54.56 456 ASP A C 1
ATOM 3468 O O . ASP A 1 456 ? -5.819 3.612 65.451 1.00 54.56 456 ASP A O 1
ATOM 3472 N N . LEU A 1 457 ? -7.701 3.885 66.643 1.00 51.81 457 LEU A N 1
ATOM 3473 C CA . LEU A 1 457 ? -8.576 3.076 65.783 1.00 51.81 457 LEU A CA 1
ATOM 3474 C C . LEU A 1 457 ? -9.359 3.926 64.773 1.00 51.81 457 LEU A C 1
ATOM 3476 O O . LEU A 1 457 ? -9.609 3.450 63.668 1.00 51.81 457 LEU A O 1
ATOM 3480 N N . GLU A 1 458 ? -9.717 5.158 65.131 1.00 55.75 458 GLU A N 1
ATOM 3481 C CA . GLU A 1 458 ? -10.374 6.132 64.250 1.00 55.75 458 GLU A CA 1
ATOM 3482 C C . GLU A 1 458 ? -9.394 6.614 63.161 1.00 55.75 458 GLU A C 1
ATOM 3484 O O . GLU A 1 458 ? -9.672 6.429 61.977 1.00 55.75 458 GLU A O 1
ATOM 3489 N N . ASP A 1 459 ? -8.178 7.042 63.532 1.00 58.91 459 ASP A N 1
ATOM 3490 C CA . ASP A 1 459 ? -7.073 7.320 62.593 1.00 58.91 459 ASP A CA 1
ATOM 3491 C C . ASP A 1 459 ? -6.742 6.090 61.721 1.00 58.91 459 ASP A C 1
ATOM 3493 O O . ASP A 1 459 ? -6.388 6.199 60.541 1.00 58.91 459 ASP A O 1
ATOM 3497 N N . GLY A 1 460 ? -6.860 4.890 62.301 1.00 62.25 460 GLY A N 1
ATOM 3498 C CA . GLY A 1 460 ? -6.663 3.619 61.606 1.00 62.25 460 GLY A CA 1
ATOM 3499 C C . GLY A 1 460 ? -7.726 3.337 60.539 1.00 62.25 460 GLY A C 1
ATOM 3500 O O . GLY A 1 460 ? -7.395 2.768 59.494 1.00 62.25 460 GLY A O 1
ATOM 3501 N N . LEU A 1 461 ? -8.975 3.749 60.777 1.00 58.94 461 LEU A N 1
ATOM 3502 C CA . LEU A 1 461 ? -10.089 3.623 59.838 1.00 58.94 461 LEU A CA 1
ATOM 3503 C C . LEU A 1 461 ? -9.973 4.655 58.710 1.00 58.94 461 LEU A C 1
ATOM 3505 O O . LEU A 1 461 ? -9.967 4.261 57.543 1.00 58.94 461 LEU A O 1
ATOM 3509 N N . ASP A 1 462 ? -9.741 5.928 59.036 1.00 63.78 462 ASP A N 1
ATOM 3510 C CA . ASP A 1 462 ? -9.499 7.003 58.060 1.00 63.78 462 ASP A CA 1
ATOM 3511 C C . ASP A 1 462 ? -8.324 6.659 57.125 1.00 63.78 462 ASP A C 1
ATOM 3513 O O . ASP A 1 462 ? -8.383 6.848 55.904 1.00 63.78 462 ASP A O 1
ATOM 3517 N N . ALA A 1 463 ? -7.252 6.071 57.668 1.00 65.88 463 ALA A N 1
ATOM 3518 C CA . ALA A 1 463 ? -6.104 5.604 56.892 1.00 65.88 463 ALA A CA 1
ATOM 3519 C C . ALA A 1 463 ? -6.392 4.376 56.004 1.00 65.88 463 ALA A C 1
ATOM 3521 O O . ALA A 1 463 ? -5.585 4.075 55.115 1.00 65.88 463 ALA A O 1
ATOM 3522 N N . VAL A 1 464 ? -7.492 3.651 56.231 1.00 58.81 464 VAL A N 1
ATOM 3523 C CA . VAL A 1 464 ? -7.992 2.579 55.355 1.00 58.81 464 VAL A CA 1
ATOM 3524 C C . VAL A 1 464 ? -8.949 3.151 54.313 1.00 58.81 464 VAL A C 1
ATOM 3526 O O . VAL A 1 464 ? -8.736 2.895 53.131 1.00 58.81 464 VAL A O 1
ATOM 3529 N N . GLU A 1 465 ? -9.918 3.985 54.693 1.00 61.72 465 GLU A N 1
ATOM 3530 C CA . GLU A 1 465 ? -10.857 4.616 53.752 1.00 61.72 465 GLU A CA 1
ATOM 3531 C C . GLU A 1 465 ? -10.129 5.479 52.710 1.00 61.72 465 GLU A C 1
ATOM 3533 O O . GLU A 1 465 ? -10.373 5.352 51.510 1.00 61.72 465 GLU A O 1
ATOM 3538 N N . ASN A 1 466 ? -9.130 6.261 53.128 1.00 70.81 466 ASN A N 1
ATOM 3539 C CA . ASN A 1 466 ? -8.294 7.059 52.227 1.00 70.81 466 ASN A CA 1
ATOM 3540 C C . ASN A 1 466 ? -7.476 6.180 51.251 1.00 70.81 466 ASN A C 1
ATOM 3542 O O . ASN A 1 466 ? -7.316 6.525 50.079 1.00 70.81 466 ASN A O 1
ATOM 3546 N N . LYS A 1 467 ? -7.005 4.998 51.682 1.00 68.25 467 LYS A N 1
ATOM 3547 C CA . LYS A 1 467 ? -6.349 4.028 50.779 1.00 68.25 467 LYS A CA 1
ATOM 3548 C C . LYS A 1 467 ? -7.342 3.392 49.811 1.00 68.25 467 LYS A C 1
ATOM 3550 O O . LYS A 1 467 ? -7.002 3.243 48.640 1.00 68.25 467 LYS A O 1
ATOM 3555 N N . THR A 1 468 ? -8.544 3.052 50.271 1.00 57.59 468 THR A N 1
ATOM 3556 C CA . THR A 1 468 ? -9.620 2.512 49.429 1.00 57.59 468 THR A CA 1
ATOM 3557 C C . THR A 1 468 ? -10.007 3.526 48.358 1.00 57.59 468 THR A C 1
ATOM 3559 O O . THR A 1 468 ? -9.916 3.209 47.178 1.00 57.59 468 THR A O 1
ATOM 3562 N N . SER A 1 469 ? -10.256 4.783 48.734 1.00 60.00 469 SER A N 1
ATOM 3563 C CA . SER A 1 469 ? -10.555 5.875 47.801 1.00 60.00 469 SER A CA 1
ATOM 3564 C C . SER A 1 469 ? -9.415 6.145 46.802 1.00 60.00 469 SER A C 1
ATOM 3566 O O . SER A 1 469 ? -9.661 6.383 45.617 1.00 60.00 469 SER A O 1
ATOM 3568 N N . GLN A 1 470 ? -8.146 6.033 47.216 1.00 62.88 470 GLN A N 1
ATOM 3569 C CA . GLN A 1 470 ? -7.002 6.106 46.291 1.00 62.88 470 GLN A CA 1
ATOM 3570 C C . GLN A 1 470 ? -6.922 4.906 45.331 1.00 62.88 470 GLN A C 1
ATOM 3572 O O . GLN A 1 470 ? -6.495 5.073 44.186 1.00 62.88 470 GLN A O 1
ATOM 3577 N N . ILE A 1 471 ? -7.318 3.707 45.766 1.00 60.97 471 ILE A N 1
ATOM 3578 C CA . ILE A 1 471 ? -7.394 2.506 44.922 1.00 60.97 471 ILE A CA 1
ATOM 3579 C C . ILE A 1 471 ? -8.563 2.619 43.935 1.00 60.97 471 ILE A C 1
ATOM 3581 O O . ILE A 1 471 ? -8.366 2.373 42.748 1.00 60.97 471 ILE A O 1
ATOM 3585 N N . GLU A 1 472 ? -9.731 3.080 44.378 1.00 53.19 472 GLU A N 1
ATOM 3586 C CA . GLU A 1 472 ? -10.900 3.373 43.539 1.00 53.19 472 GLU A CA 1
ATOM 3587 C C . GLU A 1 472 ? -10.590 4.456 42.500 1.00 53.19 472 GLU A C 1
ATOM 3589 O O . GLU A 1 472 ? -10.872 4.272 41.320 1.00 53.19 472 GLU A O 1
ATOM 3594 N N . THR A 1 473 ? -9.913 5.539 42.894 1.00 54.72 473 THR A N 1
ATOM 3595 C CA . THR A 1 473 ? -9.462 6.598 41.972 1.00 54.72 473 THR A CA 1
ATOM 3596 C C . THR A 1 473 ? -8.475 6.055 40.930 1.00 54.72 473 THR A C 1
ATOM 3598 O O . THR A 1 473 ? -8.531 6.432 39.758 1.00 54.72 473 THR A O 1
ATOM 3601 N N . ARG A 1 474 ? -7.584 5.130 41.316 1.00 55.12 474 ARG A N 1
ATOM 3602 C CA . ARG A 1 474 ? -6.666 4.465 40.376 1.00 55.12 474 ARG A CA 1
ATOM 3603 C C . ARG A 1 474 ? -7.399 3.505 39.440 1.00 55.12 474 ARG A C 1
ATOM 3605 O O . ARG A 1 474 ? -7.136 3.544 38.241 1.00 55.12 474 ARG A O 1
ATOM 3612 N N . LEU A 1 475 ? -8.342 2.710 39.941 1.00 47.69 475 LEU A N 1
ATOM 3613 C CA . LEU A 1 475 ? -9.208 1.852 39.124 1.00 47.69 475 LEU A CA 1
ATOM 3614 C C . LEU A 1 475 ? -10.030 2.684 38.130 1.00 47.69 475 LEU A C 1
ATOM 3616 O O . LEU A 1 475 ? -10.052 2.362 36.948 1.00 47.69 475 LEU A O 1
ATOM 3620 N N . ALA A 1 476 ? -10.597 3.811 38.564 1.00 47.72 476 ALA A N 1
ATOM 3621 C CA . ALA A 1 476 ? -11.273 4.762 37.686 1.00 47.72 476 ALA A CA 1
ATOM 3622 C C . ALA A 1 476 ? -10.338 5.320 36.597 1.00 47.72 476 ALA A C 1
ATOM 3624 O O . ALA A 1 476 ? -10.757 5.448 35.451 1.00 47.72 476 ALA A O 1
ATOM 3625 N N . SER A 1 477 ? -9.061 5.587 36.907 1.00 44.31 477 SER A N 1
ATOM 3626 C CA . SER A 1 477 ? -8.088 6.024 35.890 1.00 44.31 477 SER A CA 1
ATOM 3627 C C . SER A 1 477 ? -7.695 4.924 34.891 1.00 44.31 477 SER A C 1
ATOM 3629 O O . SER A 1 477 ? -7.458 5.234 33.727 1.00 44.31 477 SER A O 1
ATOM 3631 N N . PHE A 1 478 ? -7.690 3.649 35.302 1.00 49.12 478 PHE A N 1
ATOM 3632 C CA . PHE A 1 478 ? -7.508 2.511 34.388 1.00 49.12 478 PHE A CA 1
ATOM 3633 C C . PHE A 1 478 ? -8.759 2.226 33.544 1.00 49.12 478 PHE A C 1
ATOM 3635 O O . PHE A 1 478 ? -8.629 1.816 32.396 1.00 49.12 478 PHE A O 1
ATOM 3642 N N . ASN A 1 479 ? -9.956 2.508 34.064 1.00 45.53 479 ASN A N 1
ATOM 3643 C CA . ASN A 1 479 ? -11.218 2.383 33.329 1.00 45.53 479 ASN A CA 1
ATOM 3644 C C . ASN A 1 479 ? -11.447 3.505 32.292 1.00 45.53 479 ASN A C 1
ATOM 3646 O O . ASN A 1 479 ? -12.462 3.479 31.602 1.00 45.53 479 ASN A O 1
ATOM 3650 N N . ASN A 1 480 ? -10.550 4.496 32.187 1.00 49.84 480 ASN A N 1
ATOM 3651 C CA . ASN A 1 480 ? -10.754 5.701 31.371 1.00 49.84 480 ASN A CA 1
ATOM 3652 C C . ASN A 1 480 ? -9.846 5.795 30.125 1.00 49.84 480 ASN A C 1
ATOM 3654 O O . ASN A 1 480 ? -9.761 6.850 29.497 1.00 49.84 480 ASN A O 1
ATOM 3658 N N . THR A 1 481 ? -9.164 4.713 29.735 1.00 61.91 481 THR A N 1
ATOM 3659 C CA . THR A 1 481 ? -8.579 4.589 28.390 1.00 61.91 481 THR A CA 1
ATOM 3660 C C . THR A 1 481 ? -9.620 3.985 27.449 1.00 61.91 481 THR A C 1
ATOM 3662 O O . THR A 1 481 ? -9.917 2.793 27.516 1.00 61.91 481 THR A O 1
ATOM 3665 N N . ALA A 1 482 ? -10.198 4.810 26.571 1.00 82.38 482 ALA A N 1
ATOM 3666 C CA . ALA A 1 482 ? -11.253 4.385 25.650 1.00 82.38 482 ALA A CA 1
ATOM 3667 C C . ALA A 1 482 ? -10.831 3.151 24.828 1.00 82.38 482 ALA A C 1
ATOM 3669 O O . ALA A 1 482 ? -9.725 3.109 24.281 1.00 82.38 482 ALA A O 1
ATOM 3670 N N . VAL A 1 483 ? -11.702 2.143 24.750 1.00 90.19 483 VAL A N 1
ATOM 3671 C CA . VAL A 1 483 ? -11.443 0.903 24.002 1.00 90.19 483 VAL A CA 1
ATOM 3672 C C . VAL A 1 483 ? -11.385 1.226 22.507 1.00 90.19 483 VAL A C 1
ATOM 3674 O O . VAL A 1 483 ? -12.299 1.846 21.969 1.00 90.19 483 VAL A O 1
ATOM 3677 N N . GLY A 1 484 ? -10.301 0.823 21.844 1.00 89.69 484 GLY A N 1
ATOM 3678 C CA . GLY A 1 484 ? -9.984 1.245 20.477 1.00 89.69 484 GLY A CA 1
ATOM 3679 C C . GLY A 1 484 ? -9.111 2.506 20.387 1.00 89.69 484 GLY A C 1
ATOM 3680 O O . GLY A 1 484 ? -8.998 3.087 19.313 1.00 89.69 484 GLY A O 1
ATOM 3681 N N . SER A 1 485 ? -8.487 2.950 21.482 1.00 90.12 485 SER A N 1
ATOM 3682 C CA . SER A 1 485 ? -7.478 4.026 21.473 1.00 90.12 485 SER A CA 1
ATOM 3683 C C . SER A 1 485 ? -6.052 3.475 21.370 1.00 90.12 485 SER A C 1
ATOM 3685 O O . SER A 1 485 ? -5.809 2.308 21.666 1.00 90.12 485 SER A O 1
ATOM 3687 N N . ALA A 1 486 ? -5.071 4.309 21.010 1.00 84.19 486 ALA A N 1
ATOM 3688 C CA . ALA A 1 486 ? -3.667 3.891 20.896 1.00 84.19 486 ALA A CA 1
ATOM 3689 C C . ALA A 1 486 ? -3.095 3.243 22.178 1.00 84.19 486 ALA A C 1
ATOM 3691 O O . ALA A 1 486 ? -2.234 2.365 22.104 1.00 84.19 486 ALA A O 1
ATOM 3692 N N . THR A 1 487 ? -3.585 3.648 23.356 1.00 83.44 487 THR A N 1
ATOM 3693 C CA . THR A 1 487 ? -3.175 3.105 24.662 1.00 83.44 487 THR A CA 1
ATOM 3694 C C . THR A 1 487 ? -4.031 1.927 25.137 1.00 83.44 487 THR A C 1
ATOM 3696 O O . THR A 1 487 ? -3.565 1.154 25.974 1.00 83.44 487 THR A O 1
ATOM 3699 N N . ASN A 1 488 ? -5.238 1.746 24.591 1.00 90.06 488 ASN A N 1
ATOM 3700 C CA . ASN A 1 488 ? -6.117 0.599 24.842 1.00 90.06 488 ASN A CA 1
ATOM 3701 C C . ASN A 1 488 ? -6.752 0.083 23.528 1.00 90.06 488 ASN A C 1
ATOM 3703 O O . ASN A 1 488 ? -7.955 0.258 23.309 1.00 90.06 488 ASN A O 1
ATOM 3707 N N . PRO A 1 489 ? -5.950 -0.498 22.613 1.00 93.50 489 PRO A N 1
ATOM 3708 C CA . PRO A 1 489 ? -6.421 -0.913 21.296 1.00 93.50 489 PRO A CA 1
ATOM 3709 C C . PRO A 1 489 ? -7.258 -2.195 21.373 1.00 93.50 489 PRO A C 1
ATOM 3711 O O . PRO A 1 489 ? -6.909 -3.134 22.090 1.00 93.50 489 PRO A O 1
ATOM 3714 N N . ALA A 1 490 ? -8.350 -2.245 20.611 1.00 94.69 490 ALA A N 1
ATOM 3715 C CA . ALA A 1 490 ? -9.279 -3.379 20.594 1.00 94.69 490 ALA A CA 1
ATOM 3716 C C . ALA A 1 490 ? -8.834 -4.490 19.622 1.00 94.69 490 ALA A C 1
ATOM 3718 O O . ALA A 1 490 ? -7.911 -4.302 18.838 1.00 94.69 490 ALA A O 1
ATOM 3719 N N . VAL A 1 491 ? -9.500 -5.648 19.623 1.00 93.62 491 VAL A N 1
ATOM 3720 C CA . VAL A 1 491 ? -9.197 -6.728 18.653 1.00 93.62 491 VAL A CA 1
ATOM 3721 C C . VAL A 1 491 ? -9.911 -6.562 17.303 1.00 93.62 491 VAL A C 1
ATOM 3723 O O . VAL A 1 491 ? -9.409 -7.026 16.285 1.00 93.62 491 VAL A O 1
ATOM 3726 N N . SER A 1 492 ? -11.063 -5.884 17.275 1.00 96.88 492 SER A N 1
ATOM 3727 C CA . SER A 1 492 ? -11.833 -5.569 16.062 1.00 96.88 492 SER A CA 1
ATOM 3728 C C . SER A 1 492 ? -12.801 -4.408 16.314 1.00 96.88 492 SER A C 1
ATOM 3730 O O . SER A 1 492 ? -13.132 -4.113 17.466 1.00 96.88 492 SER A O 1
ATOM 3732 N N . CYS A 1 493 ? -13.326 -3.782 15.256 1.00 98.31 493 CYS A N 1
ATOM 3733 C CA . CYS A 1 493 ? -14.402 -2.793 15.392 1.00 98.31 493 CYS A CA 1
ATOM 3734 C C . CYS A 1 493 ? -15.672 -3.401 16.008 1.00 98.31 493 CYS A C 1
ATOM 3736 O O . CYS A 1 493 ? -16.369 -2.731 16.768 1.00 98.31 493 CYS A O 1
ATOM 3738 N N . LYS A 1 494 ? -15.941 -4.690 15.759 1.00 97.94 494 LYS A N 1
ATOM 3739 C CA . LYS A 1 494 ? -17.050 -5.429 16.375 1.00 97.94 494 LYS A CA 1
ATOM 3740 C C . LYS A 1 494 ? -16.893 -5.517 17.893 1.00 97.94 494 LYS A C 1
ATOM 3742 O O . LYS A 1 494 ? -17.842 -5.218 18.609 1.00 97.94 494 LYS A O 1
ATOM 3747 N N . HIS A 1 495 ? -15.684 -5.801 18.384 1.00 96.19 495 HIS A N 1
ATOM 3748 C CA . HIS A 1 495 ? -15.392 -5.767 19.819 1.00 96.19 495 HIS A CA 1
ATOM 3749 C C . HIS A 1 495 ? -15.635 -4.376 20.425 1.00 96.19 495 HIS A C 1
ATOM 3751 O O . HIS A 1 495 ? -16.153 -4.289 21.534 1.00 96.19 495 HIS A O 1
ATOM 3757 N N . ILE A 1 496 ? -15.283 -3.289 19.727 1.00 96.69 496 ILE A N 1
ATOM 3758 C CA . ILE A 1 496 ? -15.585 -1.923 20.192 1.00 96.69 496 ILE A CA 1
ATOM 3759 C C . ILE A 1 496 ? -17.105 -1.719 20.247 1.00 96.69 496 ILE A C 1
ATOM 3761 O O . ILE A 1 496 ? -17.621 -1.317 21.286 1.00 96.69 496 ILE A O 1
ATOM 3765 N N . LYS A 1 497 ? -17.833 -2.061 19.174 1.00 96.50 497 LYS A N 1
ATOM 3766 C CA . LYS A 1 497 ? -19.293 -1.895 19.086 1.00 96.50 497 LYS A CA 1
ATOM 3767 C C . LYS A 1 497 ? -20.063 -2.665 20.167 1.00 96.50 497 LYS A C 1
ATOM 3769 O O . LYS A 1 497 ? -21.094 -2.181 20.620 1.00 96.50 497 LYS A O 1
ATOM 3774 N N . ASP A 1 498 ? -19.552 -3.820 20.590 1.00 94.50 498 ASP A N 1
ATOM 3775 C CA . ASP A 1 498 ? -20.162 -4.663 21.627 1.00 94.50 498 ASP A CA 1
ATOM 3776 C C . ASP A 1 498 ? -19.884 -4.192 23.071 1.00 94.50 498 ASP A C 1
ATOM 3778 O O . ASP A 1 498 ? -20.571 -4.634 23.989 1.00 94.50 498 ASP A O 1
ATOM 3782 N N . HIS A 1 499 ? -18.882 -3.327 23.289 1.00 91.94 499 HIS A N 1
ATOM 3783 C CA . HIS A 1 499 ? -18.416 -2.927 24.631 1.00 91.94 499 HIS A CA 1
ATOM 3784 C C . HIS A 1 499 ? -18.389 -1.408 24.879 1.00 91.94 499 HIS A C 1
ATOM 3786 O O . HIS A 1 499 ? -18.128 -0.984 26.005 1.00 91.94 499 HIS A O 1
ATOM 3792 N N . VAL A 1 500 ? -18.630 -0.583 23.855 1.00 91.88 500 VAL A N 1
ATOM 3793 C CA . VAL A 1 500 ? -18.641 0.884 23.946 1.00 91.88 500 VAL A CA 1
ATOM 3794 C C . VAL A 1 500 ? -19.993 1.407 23.469 1.00 91.88 500 VAL A C 1
ATOM 3796 O O . VAL A 1 500 ? -20.236 1.569 22.268 1.00 91.88 500 VAL A O 1
ATOM 3799 N N . ASP A 1 501 ? -20.872 1.691 24.432 1.00 87.94 501 ASP A N 1
ATOM 3800 C CA . ASP A 1 501 ? -22.156 2.344 24.179 1.00 87.94 501 ASP A CA 1
ATOM 3801 C C . ASP A 1 501 ? -21.949 3.655 23.408 1.00 87.94 501 ASP A C 1
ATOM 3803 O O . ASP A 1 501 ? -21.125 4.493 23.772 1.00 87.94 501 ASP A O 1
ATOM 3807 N N . GLY A 1 502 ? -22.710 3.835 22.328 1.00 88.94 502 GLY A N 1
ATOM 3808 C CA . GLY A 1 502 ? -22.641 5.044 21.507 1.00 88.94 502 GLY A CA 1
ATOM 3809 C C . GLY A 1 502 ? -21.413 5.169 20.597 1.00 88.94 502 GLY A C 1
ATOM 3810 O O . GLY A 1 502 ? -21.234 6.238 20.030 1.00 88.94 502 GLY A O 1
ATOM 3811 N N . ALA A 1 503 ? -20.595 4.122 20.404 1.00 93.94 503 ALA A N 1
ATOM 3812 C CA . ALA A 1 503 ? -19.493 4.165 19.433 1.00 93.94 503 ALA A CA 1
ATOM 3813 C C . ALA A 1 503 ? -19.979 4.562 18.019 1.00 93.94 503 ALA A C 1
ATOM 3815 O O . ALA A 1 503 ? -20.902 3.931 17.483 1.00 93.94 503 ALA A O 1
ATOM 3816 N N . GLU A 1 504 ? -19.339 5.586 17.444 1.00 96.12 504 GLU A N 1
ATOM 3817 C CA . GLU A 1 504 ? -19.640 6.225 16.151 1.00 96.12 504 GLU A CA 1
ATOM 3818 C C . GLU A 1 504 ? -18.667 5.765 15.046 1.00 96.12 504 GLU A C 1
ATOM 3820 O O . GLU A 1 504 ? -17.673 5.095 15.323 1.00 96.12 504 GLU A O 1
ATOM 3825 N N . ASP A 1 505 ? -18.943 6.092 13.778 1.00 97.88 505 ASP A N 1
ATOM 3826 C CA . ASP A 1 505 ? -18.014 5.763 12.687 1.00 97.88 505 ASP A CA 1
ATOM 3827 C C . ASP A 1 505 ? -16.739 6.626 12.779 1.00 97.88 505 ASP A C 1
ATOM 3829 O O . ASP A 1 505 ? -16.825 7.842 12.959 1.00 97.88 505 ASP A O 1
ATOM 3833 N N . GLY A 1 506 ? -15.550 6.043 12.602 1.00 96.19 506 GLY A N 1
ATOM 3834 C CA . GLY A 1 506 ? -14.299 6.798 12.733 1.00 96.19 506 GLY A CA 1
ATOM 3835 C C . GLY A 1 506 ? -13.035 5.945 12.762 1.00 96.19 506 GLY A C 1
ATOM 3836 O O . GLY A 1 506 ? -13.086 4.735 12.551 1.00 96.19 506 GLY A O 1
ATOM 3837 N N . LEU A 1 507 ? -11.889 6.584 13.015 1.00 97.19 507 LEU A N 1
ATOM 3838 C CA . LEU A 1 507 ? -10.603 5.903 13.187 1.00 97.19 507 LEU A CA 1
ATOM 3839 C C . LEU A 1 507 ? -10.468 5.336 14.603 1.00 97.19 507 LEU A C 1
ATOM 3841 O O . LEU A 1 507 ? -10.693 6.037 15.589 1.00 97.19 507 LEU A O 1
ATOM 3845 N N . TYR A 1 508 ? -10.047 4.078 14.687 1.00 97.12 508 TYR A N 1
ATOM 3846 C CA . TYR A 1 508 ? -9.767 3.368 15.927 1.00 97.12 508 TYR A CA 1
ATOM 3847 C C . TYR A 1 508 ? -8.476 2.559 15.795 1.00 97.12 508 TYR A C 1
ATOM 3849 O O . TYR A 1 508 ? -8.137 2.039 14.734 1.00 97.12 508 TYR A O 1
ATOM 3857 N N . HIS A 1 509 ? -7.757 2.418 16.903 1.00 95.75 509 HIS A N 1
ATOM 3858 C CA . HIS A 1 509 ? -6.577 1.572 16.996 1.00 95.75 509 HIS A CA 1
ATOM 3859 C C . HIS A 1 509 ? -6.971 0.145 17.384 1.00 95.75 509 HIS A C 1
ATOM 3861 O O . HIS A 1 509 ? -7.604 -0.092 18.419 1.00 95.75 509 HIS A O 1
ATOM 3867 N N . LEU A 1 510 ? -6.547 -0.813 16.567 1.00 96.31 510 LEU A N 1
ATOM 3868 C CA . LEU A 1 510 ? -6.715 -2.241 16.788 1.00 96.31 510 LEU A CA 1
ATOM 3869 C C . LEU A 1 510 ? -5.371 -2.919 17.071 1.00 96.31 510 LEU A C 1
ATOM 3871 O O . LEU A 1 510 ? -4.307 -2.374 16.783 1.00 96.31 510 LEU A O 1
ATOM 3875 N N . ARG A 1 511 ? -5.415 -4.121 17.649 1.00 93.19 511 ARG A N 1
ATOM 3876 C CA . ARG A 1 511 ? -4.255 -4.965 17.942 1.00 93.19 511 ARG A CA 1
ATOM 3877 C C . ARG A 1 511 ? -4.469 -6.367 17.380 1.00 93.19 511 ARG A C 1
ATOM 3879 O O . ARG A 1 511 ? -5.423 -7.044 17.753 1.00 93.19 511 ARG A O 1
ATOM 3886 N N . SER A 1 512 ? -3.557 -6.817 16.521 1.00 87.06 512 SER A N 1
ATOM 3887 C CA . SER A 1 512 ? -3.553 -8.196 16.019 1.00 87.06 512 SER A CA 1
ATOM 3888 C C . SER A 1 512 ? -3.140 -9.196 17.116 1.00 87.06 512 SER A C 1
ATOM 3890 O O . SER A 1 512 ? -2.485 -8.802 18.088 1.00 87.06 512 SER A O 1
ATOM 3892 N N . PRO A 1 513 ? -3.425 -10.506 16.968 1.00 74.38 513 PRO A N 1
ATOM 3893 C CA . PRO A 1 513 ? -2.962 -11.536 17.905 1.00 74.38 513 PRO A CA 1
ATOM 3894 C C . PRO A 1 513 ? -1.434 -11.572 18.093 1.00 74.38 513 PRO A C 1
ATOM 3896 O O . PRO A 1 513 ? -0.956 -11.934 19.163 1.00 74.38 513 PRO A O 1
ATOM 3899 N N . GLY A 1 514 ? -0.665 -11.137 17.085 1.00 70.62 514 GLY A N 1
ATOM 3900 C CA . GLY A 1 514 ? 0.793 -10.975 17.161 1.00 70.62 514 GLY A CA 1
ATOM 3901 C C . GLY A 1 514 ? 1.265 -9.720 17.913 1.00 70.62 514 GLY A C 1
ATOM 3902 O O . GLY A 1 514 ? 2.460 -9.447 17.953 1.00 70.62 514 GLY A O 1
ATOM 3903 N N . GLY A 1 515 ? 0.350 -8.930 18.482 1.00 78.94 515 GLY A N 1
ATOM 3904 C CA . GLY A 1 515 ? 0.653 -7.724 19.256 1.00 78.94 515 GLY A CA 1
ATOM 3905 C C . GLY A 1 515 ? 0.871 -6.450 18.432 1.00 78.94 515 GLY A C 1
ATOM 3906 O O . GLY A 1 515 ? 1.048 -5.387 19.027 1.00 78.94 515 GLY A O 1
ATOM 3907 N N . VAL A 1 516 ? 0.820 -6.521 17.096 1.00 81.94 516 VAL A N 1
ATOM 3908 C CA . VAL A 1 516 ? 0.947 -5.345 16.217 1.00 81.94 516 VAL A CA 1
ATOM 3909 C C . VAL A 1 516 ? -0.269 -4.446 16.412 1.00 81.94 516 VAL A C 1
ATOM 3911 O O . VAL A 1 516 ? -1.400 -4.882 16.195 1.00 81.94 516 VAL A O 1
ATOM 3914 N N . VAL A 1 517 ? -0.031 -3.197 16.813 1.00 87.81 517 VAL A N 1
ATOM 3915 C CA . VAL A 1 517 ? -1.062 -2.156 16.892 1.00 87.81 517 VAL A CA 1
ATOM 3916 C C . VAL A 1 517 ? -1.094 -1.392 15.572 1.00 87.81 517 VAL A C 1
ATOM 3918 O O . VAL A 1 517 ? -0.043 -0.997 15.072 1.00 87.81 517 VAL A O 1
ATOM 3921 N N . TYR A 1 518 ? -2.286 -1.197 15.017 1.00 89.25 518 TYR A N 1
ATOM 3922 C CA . TYR A 1 518 ? -2.520 -0.481 13.764 1.00 89.25 518 TYR A CA 1
ATOM 3923 C C . TYR A 1 518 ? -3.807 0.341 13.864 1.00 89.25 518 TYR A C 1
ATOM 3925 O O . TYR A 1 518 ? -4.738 -0.042 14.570 1.00 89.25 518 TYR A O 1
ATOM 3933 N N . GLU A 1 519 ? -3.868 1.474 13.172 1.00 94.38 519 GLU A N 1
ATOM 3934 C CA . GLU A 1 519 ? -5.094 2.266 13.061 1.00 94.38 519 GLU A CA 1
ATOM 3935 C C . GLU A 1 519 ? -5.927 1.791 11.863 1.00 94.38 519 GLU A C 1
ATOM 3937 O O . GLU A 1 519 ? -5.379 1.444 10.814 1.00 94.38 519 GLU A O 1
ATOM 3942 N N . THR A 1 520 ? -7.253 1.764 12.007 1.00 97.81 520 THR A N 1
ATOM 3943 C CA . THR A 1 520 ? -8.167 1.574 10.879 1.00 97.81 520 THR A CA 1
ATOM 3944 C C . THR A 1 520 ? -9.517 2.264 11.088 1.00 97.81 520 THR A C 1
ATOM 3946 O O . THR A 1 520 ? -9.843 2.692 12.192 1.00 97.81 520 THR A O 1
ATOM 3949 N N . TYR A 1 521 ? -10.310 2.384 10.022 1.00 98.44 521 TYR A N 1
ATOM 3950 C CA . TYR A 1 521 ? -11.665 2.926 10.081 1.00 98.44 521 TYR A CA 1
ATOM 3951 C C . TYR A 1 521 ? -12.671 1.845 10.490 1.00 98.44 521 TYR A C 1
ATOM 3953 O O . TYR A 1 521 ? -12.697 0.746 9.926 1.00 98.44 521 TYR A O 1
ATOM 3961 N N . CYS A 1 522 ? -13.538 2.194 11.434 1.00 98.69 522 CYS A N 1
ATOM 3962 C CA . CYS A 1 522 ? -14.703 1.416 11.815 1.00 98.69 522 CYS A CA 1
ATOM 3963 C C . CYS A 1 522 ? -15.983 2.058 11.274 1.00 98.69 522 CYS A C 1
ATOM 3965 O O . CYS A 1 522 ? -16.228 3.237 11.531 1.00 98.69 522 CYS A O 1
ATOM 3967 N N . ASP A 1 523 ? -16.848 1.271 10.628 1.00 98.62 523 ASP A N 1
ATOM 3968 C CA . ASP A 1 523 ? -18.263 1.633 10.496 1.00 98.62 523 ASP A CA 1
ATOM 3969 C C . ASP A 1 523 ? -19.050 1.016 11.660 1.00 98.62 523 ASP A C 1
ATOM 3971 O O . ASP A 1 523 ? -19.102 -0.205 11.854 1.00 98.62 523 ASP A O 1
ATOM 3975 N N . MET A 1 524 ? -19.673 1.885 12.448 1.00 98.31 524 MET A N 1
ATOM 3976 C CA . MET A 1 524 ? -20.421 1.549 13.652 1.00 98.31 524 MET A CA 1
ATOM 3977 C C . MET A 1 524 ? -21.940 1.652 13.445 1.00 98.31 524 MET A C 1
ATOM 3979 O O . MET A 1 524 ? -22.689 1.675 14.423 1.00 98.31 524 MET A O 1
ATOM 3983 N N . THR A 1 525 ? -22.413 1.661 12.196 1.00 97.56 525 THR A N 1
ATOM 3984 C CA . THR A 1 525 ? -23.805 1.976 11.846 1.00 97.56 525 THR A CA 1
ATOM 3985 C C . THR A 1 525 ? -24.467 0.921 10.950 1.00 97.56 525 THR A C 1
ATOM 3987 O O . THR A 1 525 ? -25.562 0.444 11.258 1.00 97.56 525 THR A O 1
ATOM 3990 N N . ILE A 1 526 ? -23.845 0.561 9.822 1.00 97.88 526 ILE A N 1
ATOM 3991 C CA . ILE A 1 526 ? -24.466 -0.230 8.750 1.00 97.88 526 ILE A CA 1
ATOM 3992 C C . ILE A 1 526 ? -24.764 -1.643 9.252 1.00 97.88 526 ILE A C 1
ATOM 3994 O O . ILE A 1 526 ? -23.903 -2.320 9.811 1.00 97.88 526 ILE A O 1
ATOM 3998 N N . GLY A 1 527 ? -26.008 -2.103 9.092 1.00 94.69 527 GLY A N 1
ATOM 3999 C CA . GLY A 1 527 ? -26.426 -3.440 9.534 1.00 94.69 527 GLY A CA 1
ATOM 4000 C C . GLY A 1 527 ? -26.205 -3.723 11.031 1.00 94.69 527 GLY A C 1
ATOM 4001 O O . GLY A 1 527 ? -26.060 -4.890 11.395 1.00 94.69 527 GLY A O 1
ATOM 4002 N N . GLY A 1 528 ? -26.122 -2.682 11.874 1.00 95.50 528 GLY A N 1
ATOM 4003 C CA . GLY A 1 528 ? -25.791 -2.761 13.306 1.00 95.50 528 GLY A CA 1
ATOM 4004 C C . GLY A 1 528 ? -24.368 -2.304 13.668 1.00 95.50 528 GLY A C 1
ATOM 4005 O O . GLY A 1 528 ? -24.079 -2.105 14.847 1.00 95.50 528 GLY A O 1
ATOM 4006 N N . GLY A 1 529 ? -23.499 -2.090 12.675 1.00 97.44 529 GLY A N 1
ATOM 4007 C CA . GLY A 1 529 ? -22.124 -1.635 12.872 1.00 97.44 529 GLY A CA 1
ATOM 4008 C C . GLY A 1 529 ? -21.140 -2.725 13.298 1.00 97.44 529 GLY A C 1
ATOM 4009 O O . GLY A 1 529 ? -21.444 -3.920 13.266 1.00 97.44 529 GLY A O 1
ATOM 4010 N N . GLY A 1 530 ? -19.944 -2.287 13.696 1.00 98.12 530 GLY A N 1
ATOM 4011 C CA . GLY A 1 530 ? -18.827 -3.154 14.074 1.00 98.12 530 GLY A CA 1
ATOM 4012 C C . GLY A 1 530 ? -17.947 -3.582 12.896 1.00 98.12 530 GLY A C 1
ATOM 4013 O O . GLY A 1 530 ? -17.110 -4.467 13.057 1.00 98.12 530 GLY A O 1
ATOM 4014 N N . TRP A 1 531 ? -18.119 -2.974 11.720 1.00 98.81 531 TRP A N 1
ATOM 4015 C CA . TRP A 1 531 ? -17.345 -3.310 10.529 1.00 98.81 531 TRP A CA 1
ATOM 4016 C C . TRP A 1 531 ? -15.948 -2.702 10.593 1.00 98.81 531 TRP A C 1
ATOM 4018 O O . TRP A 1 531 ? -15.804 -1.504 10.821 1.00 98.81 531 TRP A O 1
ATOM 4028 N N . THR A 1 532 ? -14.932 -3.520 10.347 1.00 98.81 532 THR A N 1
ATOM 4029 C CA . THR A 1 532 ? -13.517 -3.134 10.334 1.00 98.81 532 THR A CA 1
ATOM 4030 C C . THR A 1 532 ? -13.030 -3.020 8.901 1.00 98.81 532 THR A C 1
ATOM 4032 O O . THR A 1 532 ? -13.040 -4.034 8.209 1.00 98.81 532 THR A O 1
ATOM 4035 N N . LEU A 1 533 ? -12.581 -1.844 8.453 1.00 98.88 533 LEU A N 1
ATOM 4036 C CA . LEU A 1 533 ? -11.881 -1.708 7.171 1.00 98.88 533 LEU A CA 1
ATOM 4037 C C . LEU A 1 533 ? -10.566 -2.505 7.234 1.00 98.88 533 LEU A C 1
ATOM 4039 O O . LEU A 1 533 ? -9.773 -2.323 8.163 1.00 98.88 533 LEU A O 1
ATOM 4043 N N . VAL A 1 534 ? -10.337 -3.397 6.270 1.00 98.69 534 VAL A N 1
ATOM 4044 C CA . VAL A 1 534 ? -9.163 -4.292 6.245 1.00 98.69 534 VAL A CA 1
ATOM 4045 C C . VAL A 1 534 ? -8.310 -4.148 4.991 1.00 98.69 534 VAL A C 1
ATOM 4047 O O . VAL A 1 534 ? -7.087 -4.281 5.073 1.00 98.69 534 VAL A O 1
ATOM 4050 N N . SER A 1 535 ? -8.927 -3.821 3.856 1.00 98.75 535 SER A N 1
ATOM 4051 C CA . SER A 1 535 ? -8.220 -3.527 2.613 1.00 98.75 535 SER A CA 1
ATOM 4052 C C . SER A 1 535 ? -9.012 -2.607 1.681 1.00 98.75 535 SER A C 1
ATOM 4054 O O . SER A 1 535 ? -10.212 -2.400 1.864 1.00 98.75 535 SER A O 1
ATOM 4056 N N . SER A 1 536 ? -8.342 -2.076 0.665 1.00 98.81 536 SER A N 1
ATOM 4057 C CA . SER A 1 536 ? -8.947 -1.563 -0.561 1.00 98.81 536 SER A CA 1
ATOM 4058 C C . SER A 1 536 ? -8.157 -2.059 -1.767 1.00 98.81 536 SER A C 1
ATOM 4060 O O . SER A 1 536 ? -6.949 -2.268 -1.663 1.00 98.81 536 SER A O 1
ATOM 4062 N N . VAL A 1 537 ? -8.860 -2.252 -2.882 1.00 98.88 537 VAL A N 1
ATOM 4063 C CA . VAL A 1 537 ? -8.260 -2.397 -4.215 1.00 98.88 537 VAL A CA 1
ATOM 4064 C C . VAL A 1 537 ? -8.433 -1.059 -4.923 1.00 98.88 537 VAL A C 1
ATOM 4066 O O . VAL A 1 537 ? -9.569 -0.579 -5.037 1.00 98.88 537 VAL A O 1
ATOM 4069 N N . HIS A 1 538 ? -7.328 -0.464 -5.353 1.00 98.38 538 HIS A N 1
ATOM 4070 C CA . HIS A 1 538 ? -7.259 0.788 -6.099 1.00 98.38 538 HIS A CA 1
ATOM 4071 C C . HIS A 1 538 ? -6.635 0.534 -7.481 1.00 98.38 538 HIS A C 1
ATOM 4073 O O . HIS A 1 538 ? -5.894 -0.420 -7.666 1.00 98.38 538 HIS A O 1
ATOM 4079 N N . GLU A 1 539 ? -6.947 1.386 -8.451 1.00 97.69 539 GLU A N 1
ATOM 4080 C CA . GLU A 1 539 ? -6.398 1.347 -9.810 1.00 97.69 539 GLU A CA 1
ATOM 4081 C C . GLU A 1 539 ? -5.759 2.717 -10.072 1.00 97.69 539 GLU A C 1
ATOM 4083 O O . GLU A 1 539 ? -6.468 3.729 -10.054 1.00 97.69 539 GLU A O 1
ATOM 4088 N N . ASP A 1 540 ? -4.428 2.771 -10.202 1.00 88.38 540 ASP A N 1
ATOM 4089 C CA . ASP A 1 540 ? -3.663 4.025 -10.302 1.00 88.38 540 ASP A CA 1
ATOM 4090 C C . ASP A 1 540 ? -3.254 4.380 -11.741 1.00 88.38 540 ASP A C 1
ATOM 4092 O O . ASP A 1 540 ? -3.255 5.562 -12.097 1.00 88.38 540 ASP A O 1
ATOM 4096 N N . ASP A 1 541 ? -2.965 3.383 -12.582 1.00 89.50 541 ASP A N 1
ATOM 4097 C CA . ASP A 1 541 ? -2.810 3.542 -14.028 1.00 89.50 541 ASP A CA 1
ATOM 4098 C C . ASP A 1 541 ? -3.252 2.281 -14.782 1.00 89.50 541 ASP A C 1
ATOM 4100 O O . ASP A 1 541 ? -2.446 1.435 -15.154 1.00 89.50 541 ASP A O 1
ATOM 4104 N N . ILE A 1 542 ? -4.536 2.249 -15.132 1.00 93.50 542 ILE A N 1
ATOM 4105 C CA . ILE A 1 542 ? -5.191 1.232 -15.969 1.00 93.50 542 ILE A CA 1
ATOM 4106 C C . ILE A 1 542 ? -4.532 0.992 -17.346 1.00 93.50 542 ILE A C 1
ATOM 4108 O O . ILE A 1 542 ? -4.880 0.016 -18.016 1.00 93.50 542 ILE A O 1
ATOM 4112 N N . TYR A 1 543 ? -3.639 1.873 -17.823 1.00 88.00 543 TYR A N 1
ATOM 4113 C CA . TYR A 1 543 ? -2.832 1.646 -19.033 1.00 88.00 543 TYR A CA 1
ATOM 4114 C C . TYR A 1 543 ? -1.487 0.975 -18.733 1.00 88.00 543 TYR A C 1
ATOM 4116 O O . TYR A 1 543 ? -0.934 0.294 -19.605 1.00 88.00 543 TYR A O 1
ATOM 4124 N N . GLY A 1 544 ? -0.983 1.144 -17.511 1.00 87.50 544 GLY A N 1
ATOM 4125 C CA . GLY A 1 544 ? -0.124 0.166 -16.864 1.00 87.50 544 GLY A CA 1
ATOM 4126 C C . GLY A 1 544 ? -0.835 -1.188 -16.809 1.00 87.50 544 GLY A C 1
ATOM 4127 O O . GLY A 1 544 ? -2.063 -1.264 -16.774 1.00 87.50 544 GLY A O 1
ATOM 4128 N N . LYS A 1 545 ? -0.073 -2.275 -16.948 1.00 92.62 545 LYS A N 1
ATOM 4129 C CA . LYS A 1 545 ? -0.633 -3.631 -17.011 1.00 92.62 545 LYS A CA 1
ATOM 4130 C C . LYS A 1 545 ? 0.266 -4.617 -16.276 1.00 92.62 545 LYS A C 1
ATOM 4132 O O . LYS A 1 545 ? 1.239 -5.123 -16.848 1.00 92.62 545 LYS A O 1
ATOM 4137 N N . CYS A 1 546 ? -0.073 -4.883 -15.017 1.00 90.50 546 CYS A N 1
ATOM 4138 C CA . CYS A 1 546 ? 0.788 -5.538 -14.036 1.00 90.50 546 CYS A CA 1
ATOM 4139 C C . CYS A 1 546 ? 2.093 -4.756 -13.793 1.00 90.50 546 CYS A C 1
ATOM 4141 O O . CYS A 1 546 ? 3.203 -5.281 -13.879 1.00 90.50 546 CYS A O 1
ATOM 4143 N N . THR A 1 547 ? 1.950 -3.458 -13.556 1.00 81.12 547 THR A N 1
ATOM 4144 C CA . THR A 1 547 ? 3.007 -2.488 -13.247 1.00 81.12 547 THR A CA 1
ATOM 4145 C C . THR A 1 547 ? 3.000 -2.117 -11.763 1.00 81.12 547 THR A C 1
ATOM 4147 O O . THR A 1 547 ? 2.186 -2.602 -10.985 1.00 81.12 547 THR A O 1
ATOM 4150 N N . ALA A 1 548 ? 3.931 -1.273 -11.322 1.00 81.50 548 ALA A N 1
ATOM 4151 C CA . ALA A 1 548 ? 3.902 -0.773 -9.955 1.00 81.50 548 ALA A CA 1
ATOM 4152 C C . ALA A 1 548 ? 2.624 0.035 -9.688 1.00 81.50 548 ALA A C 1
ATOM 4154 O O . ALA A 1 548 ? 2.377 1.029 -10.367 1.00 81.50 548 ALA A O 1
ATOM 4155 N N . GLY A 1 549 ? 1.846 -0.438 -8.712 1.00 81.50 549 GLY A N 1
ATOM 4156 C CA . GLY A 1 549 ? 0.441 -0.079 -8.513 1.00 81.50 549 GLY A CA 1
ATOM 4157 C C . GLY A 1 549 ? -0.425 -1.332 -8.370 1.00 81.50 549 GLY A C 1
ATOM 4158 O O . GLY A 1 549 ? -1.113 -1.479 -7.368 1.00 81.50 549 GLY A O 1
ATOM 4159 N N . ASP A 1 550 ? -0.254 -2.300 -9.279 1.00 93.75 550 ASP A N 1
ATOM 4160 C CA . ASP A 1 550 ? -1.043 -3.537 -9.420 1.00 93.75 550 ASP A CA 1
ATOM 4161 C C . ASP A 1 550 ? -0.774 -4.604 -8.327 1.00 93.75 550 ASP A C 1
ATOM 4163 O O . ASP A 1 550 ? -0.332 -5.729 -8.595 1.00 93.75 550 ASP A O 1
ATOM 4167 N N . ARG A 1 551 ? -0.978 -4.271 -7.048 1.00 95.31 551 ARG A N 1
ATOM 4168 C CA . ARG A 1 551 ? -0.606 -5.153 -5.924 1.00 95.31 551 ARG A CA 1
ATOM 4169 C C . ARG A 1 551 ? -1.573 -6.313 -5.732 1.00 95.31 551 ARG A C 1
ATOM 4171 O O . ARG A 1 551 ? -1.180 -7.332 -5.159 1.00 95.31 551 ARG A O 1
ATOM 4178 N N . TRP A 1 552 ? -2.818 -6.204 -6.171 1.00 98.31 552 TRP A N 1
ATOM 4179 C CA . TRP A 1 552 ? -3.818 -7.268 -6.080 1.00 98.31 552 TRP A CA 1
ATOM 4180 C C . TRP A 1 552 ? -3.832 -8.198 -7.297 1.00 98.31 552 TRP A C 1
ATOM 4182 O O . TRP A 1 552 ? -4.643 -9.129 -7.335 1.00 98.31 552 TRP A O 1
ATOM 4192 N N . SER A 1 553 ? -2.920 -8.005 -8.247 1.00 96.06 553 SER A N 1
ATOM 4193 C CA . SER A 1 553 ? -2.645 -8.899 -9.368 1.00 96.06 553 SER A CA 1
ATOM 4194 C C . SER A 1 553 ? -1.147 -9.215 -9.441 1.00 96.06 553 SER A C 1
ATOM 4196 O O . SER A 1 553 ? -0.716 -10.222 -8.870 1.00 96.06 553 SER A O 1
ATOM 4198 N N . SER A 1 554 ? -0.327 -8.372 -10.072 1.00 93.00 554 SER A N 1
ATOM 4199 C CA . SER A 1 554 ? 1.124 -8.390 -9.866 1.00 93.00 554 SER A CA 1
ATOM 4200 C C . SER A 1 554 ? 1.814 -7.108 -10.303 1.00 93.00 554 SER A C 1
ATOM 4202 O O . SER A 1 554 ? 1.578 -6.620 -11.399 1.00 93.00 554 SER A O 1
ATOM 4204 N N . THR A 1 555 ? 2.797 -6.656 -9.530 1.00 85.88 555 THR A N 1
ATOM 4205 C CA . THR A 1 555 ? 3.630 -5.495 -9.870 1.00 85.88 555 THR A CA 1
ATOM 4206 C C . THR A 1 555 ? 4.855 -5.838 -10.739 1.00 85.88 555 THR A C 1
ATOM 4208 O O . THR A 1 555 ? 5.736 -5.003 -10.953 1.00 85.88 555 THR A O 1
ATOM 4211 N N . ARG A 1 556 ? 4.943 -7.083 -11.239 1.00 82.38 556 ARG A N 1
ATOM 4212 C CA . ARG A 1 556 ? 6.146 -7.681 -11.864 1.00 82.38 556 ARG A CA 1
ATOM 4213 C C . ARG A 1 556 ? 6.008 -7.971 -13.368 1.00 82.38 556 ARG A C 1
ATOM 4215 O O . ARG A 1 556 ? 6.759 -8.777 -13.923 1.00 82.38 556 ARG A O 1
ATOM 4222 N N . GLY A 1 557 ? 5.073 -7.301 -14.038 1.00 85.06 557 GLY A N 1
ATOM 4223 C CA . GLY A 1 557 ? 4.712 -7.520 -15.438 1.00 85.06 557 GLY A CA 1
ATOM 4224 C C . GLY A 1 557 ? 3.908 -8.804 -15.646 1.00 85.06 557 GLY A C 1
ATOM 4225 O O . GLY A 1 557 ? 3.858 -9.680 -14.781 1.00 85.06 557 GLY A O 1
ATOM 4226 N N . SER A 1 558 ? 3.277 -8.953 -16.817 1.00 90.50 558 SER A N 1
ATOM 4227 C CA . SER A 1 558 ? 2.497 -10.166 -17.071 1.00 90.50 558 SER A CA 1
ATOM 4228 C C . SER A 1 558 ? 3.393 -11.377 -17.367 1.00 90.50 558 SER A C 1
ATOM 4230 O O . SER A 1 558 ? 4.068 -11.413 -18.397 1.00 90.50 558 SER A O 1
ATOM 4232 N N . THR A 1 559 ? 3.416 -12.377 -16.477 1.00 83.62 559 THR A N 1
ATOM 4233 C CA . THR A 1 559 ? 4.382 -13.488 -16.538 1.00 83.62 559 THR A CA 1
ATOM 4234 C C . THR A 1 559 ? 3.867 -14.815 -15.980 1.00 83.62 559 THR A C 1
ATOM 4236 O O . THR A 1 559 ? 3.283 -14.887 -14.903 1.00 83.62 559 THR A O 1
ATOM 4239 N N . THR A 1 560 ? 4.161 -15.913 -16.683 1.00 87.25 560 THR A N 1
ATOM 4240 C CA . THR A 1 560 ? 3.888 -17.288 -16.224 1.00 87.25 560 THR A CA 1
ATOM 4241 C C . THR A 1 560 ? 4.843 -17.777 -15.133 1.00 87.25 560 THR A C 1
ATOM 4243 O O . THR A 1 560 ? 4.617 -18.850 -14.579 1.00 87.25 560 THR A O 1
ATOM 4246 N N . ASN A 1 561 ? 5.927 -17.045 -14.851 1.00 82.19 561 ASN A N 1
ATOM 4247 C CA . ASN A 1 561 ? 6.957 -17.475 -13.895 1.00 82.19 561 ASN A CA 1
ATOM 4248 C C . ASN A 1 561 ? 6.513 -17.323 -12.431 1.00 82.19 561 ASN A C 1
ATOM 4250 O O . ASN A 1 561 ? 7.030 -18.030 -11.571 1.00 82.19 561 ASN A O 1
ATOM 4254 N N . TYR A 1 562 ? 5.551 -16.433 -12.176 1.00 83.19 562 TYR A N 1
ATOM 4255 C CA . TYR A 1 562 ? 4.929 -16.193 -10.874 1.00 83.19 562 TYR A CA 1
ATOM 4256 C C . TYR A 1 562 ? 3.406 -16.323 -11.043 1.00 83.19 562 TYR A C 1
ATOM 4258 O O . TYR A 1 562 ? 2.710 -15.314 -11.147 1.00 83.19 562 TYR A O 1
ATOM 4266 N N . PRO A 1 563 ? 2.864 -17.546 -11.195 1.00 86.38 563 PRO A N 1
ATOM 4267 C CA . PRO A 1 563 ? 1.472 -17.746 -11.597 1.00 86.38 563 PRO A CA 1
ATOM 4268 C C . PRO A 1 563 ? 0.445 -17.295 -10.543 1.00 86.38 563 PRO A C 1
ATOM 4270 O O . PRO A 1 563 ? -0.718 -17.123 -10.893 1.00 86.38 563 PRO A O 1
ATOM 4273 N N . GLU A 1 564 ? 0.840 -17.077 -9.290 1.00 88.12 564 GLU A N 1
ATOM 4274 C CA . GLU A 1 564 ? 0.068 -16.415 -8.224 1.00 88.12 564 GLU A CA 1
ATOM 4275 C C . GLU A 1 564 ? 0.209 -14.877 -8.194 1.00 88.12 564 GLU A C 1
ATOM 4277 O O . GLU A 1 564 ? -0.456 -14.204 -7.406 1.00 88.12 564 GLU A O 1
ATOM 4282 N N . GLY A 1 565 ? 1.082 -14.318 -9.037 1.00 91.88 565 GLY A N 1
ATOM 4283 C CA . GLY A 1 565 ? 1.475 -12.912 -9.022 1.00 91.88 565 GLY A CA 1
ATOM 4284 C C . GLY A 1 565 ? 2.111 -12.474 -7.710 1.00 91.88 565 GLY A C 1
ATOM 4285 O O . GLY A 1 565 ? 2.945 -13.185 -7.152 1.00 91.88 565 GLY A O 1
ATOM 4286 N N . ASP A 1 566 ? 1.718 -11.307 -7.205 1.00 89.00 566 ASP A N 1
ATOM 4287 C CA . ASP A 1 566 ? 2.245 -10.796 -5.931 1.00 89.00 566 ASP A CA 1
ATOM 4288 C C . ASP A 1 566 ? 1.627 -11.526 -4.718 1.00 89.00 566 ASP A C 1
ATOM 4290 O O . ASP A 1 566 ? 2.062 -11.353 -3.576 1.00 89.00 566 ASP A O 1
ATOM 4294 N N . GLY A 1 567 ? 0.598 -12.355 -4.944 1.00 93.56 567 GLY A N 1
ATOM 4295 C CA . GLY A 1 567 ? -0.011 -13.217 -3.930 1.00 93.56 567 GLY A CA 1
ATOM 4296 C C . GLY A 1 567 ? -0.676 -12.471 -2.767 1.00 93.56 567 GLY A C 1
ATOM 4297 O O . GLY A 1 567 ? -0.985 -13.087 -1.744 1.00 93.56 567 GLY A O 1
ATOM 4298 N N . ASN A 1 568 ? -0.908 -11.156 -2.881 1.00 95.88 568 ASN A N 1
ATOM 4299 C CA . ASN A 1 568 ? -1.322 -10.308 -1.756 1.00 95.88 568 ASN A CA 1
ATOM 4300 C C . ASN A 1 568 ? -2.687 -10.678 -1.153 1.00 95.88 568 ASN A C 1
ATOM 4302 O O . ASN A 1 568 ? -2.907 -10.431 0.034 1.00 95.88 568 ASN A O 1
ATOM 4306 N N . TRP A 1 569 ? -3.546 -11.385 -1.889 1.00 98.19 569 TRP A N 1
ATOM 4307 C CA . TRP A 1 569 ? -4.774 -11.993 -1.363 1.00 98.19 569 TRP A CA 1
ATOM 4308 C C . TRP A 1 569 ? -4.539 -13.123 -0.342 1.00 98.19 569 TRP A C 1
ATOM 4310 O O . TRP A 1 569 ? -5.397 -13.351 0.510 1.00 98.19 569 TRP A O 1
ATOM 4320 N N . ALA A 1 570 ? -3.395 -13.814 -0.399 1.00 96.19 570 ALA A N 1
ATOM 4321 C CA . ALA A 1 570 ? -3.090 -15.038 0.355 1.00 96.19 570 ALA A CA 1
ATOM 4322 C C . ALA A 1 570 ? -1.768 -14.973 1.162 1.00 96.19 570 ALA A C 1
ATOM 4324 O O . ALA A 1 570 ? -1.329 -15.978 1.727 1.00 96.19 570 ALA A O 1
ATOM 4325 N N . ASN A 1 571 ? -1.131 -13.797 1.246 1.00 89.81 571 ASN A N 1
ATOM 4326 C CA . ASN A 1 571 ? 0.107 -13.555 2.001 1.00 89.81 571 ASN A CA 1
ATOM 4327 C C . ASN A 1 571 ? -0.105 -12.611 3.213 1.00 89.81 571 ASN A C 1
ATOM 4329 O O . ASN A 1 571 ? -1.195 -12.070 3.423 1.00 89.81 571 ASN A O 1
ATOM 4333 N N . HIS A 1 572 ? 0.950 -12.387 4.003 1.00 88.25 572 HIS A N 1
ATOM 4334 C CA . HIS A 1 572 ? 0.933 -11.518 5.193 1.00 88.25 572 HIS A CA 1
ATOM 4335 C C . HIS A 1 572 ? 1.418 -10.074 4.944 1.00 88.25 572 HIS A C 1
ATOM 4337 O O . HIS A 1 572 ? 1.588 -9.321 5.901 1.00 88.25 572 HIS A O 1
ATOM 4343 N N . ASN A 1 573 ? 1.640 -9.669 3.689 1.00 85.06 573 ASN A N 1
ATOM 4344 C CA . ASN A 1 573 ? 2.091 -8.314 3.360 1.00 85.06 573 ASN A CA 1
ATOM 4345 C C . ASN A 1 573 ? 1.036 -7.277 3.774 1.00 85.06 573 ASN A C 1
ATOM 4347 O O . ASN A 1 573 ? -0.161 -7.577 3.776 1.00 85.06 573 ASN A O 1
ATOM 4351 N N . THR A 1 574 ? 1.475 -6.057 4.081 1.00 85.75 574 THR A N 1
ATOM 4352 C CA . THR A 1 574 ? 0.613 -4.918 4.432 1.00 85.75 574 THR A CA 1
ATOM 4353 C C . THR A 1 574 ? 1.150 -3.638 3.808 1.00 85.75 574 THR A C 1
ATOM 4355 O O . THR A 1 574 ? 2.360 -3.416 3.848 1.00 85.75 574 THR A O 1
ATOM 4358 N N . PHE A 1 575 ? 0.266 -2.799 3.277 1.00 86.44 575 PHE A N 1
ATOM 4359 C CA . PHE A 1 575 ? 0.598 -1.587 2.523 1.00 86.44 575 PHE A CA 1
ATOM 4360 C C . PHE A 1 575 ? -0.505 -0.525 2.653 1.00 86.44 575 PHE A C 1
ATOM 4362 O O . PHE A 1 575 ? -1.615 -0.819 3.109 1.00 86.44 575 PHE A O 1
ATOM 4369 N N . GLY A 1 576 ? -0.172 0.711 2.274 1.00 86.62 576 GLY A N 1
ATOM 4370 C CA . GLY A 1 576 ? -1.062 1.867 2.337 1.00 86.62 576 GLY A CA 1
ATOM 4371 C C . GLY A 1 576 ? -1.403 2.344 3.748 1.00 86.62 576 GLY A C 1
ATOM 4372 O O . GLY A 1 576 ? -0.845 1.903 4.754 1.00 86.62 576 GLY A O 1
ATOM 4373 N N . SER A 1 577 ? -2.352 3.275 3.822 1.00 85.88 577 SER A N 1
ATOM 4374 C CA . SER A 1 577 ? -2.928 3.750 5.081 1.00 85.88 577 SER A CA 1
ATOM 4375 C C . SER A 1 577 ? -4.394 4.127 4.885 1.00 85.88 577 SER A C 1
ATOM 4377 O O . SER A 1 577 ? -4.807 4.507 3.792 1.00 85.88 577 SER A O 1
ATOM 4379 N N . VAL A 1 578 ? -5.205 4.013 5.939 1.00 92.38 578 VAL A N 1
ATOM 4380 C CA . VAL A 1 578 ? -6.657 4.232 5.843 1.00 92.38 578 VAL A CA 1
ATOM 4381 C C . VAL A 1 578 ? -7.067 5.618 5.327 1.00 92.38 578 VAL A C 1
ATOM 4383 O O . VAL A 1 578 ? -8.037 5.666 4.577 1.00 92.38 578 VAL A O 1
ATOM 4386 N N . PRO A 1 579 ? -6.369 6.728 5.642 1.00 89.75 579 PRO A N 1
ATOM 4387 C CA . PRO A 1 579 ? -6.677 8.027 5.044 1.00 89.75 579 PRO A CA 1
ATOM 4388 C C . PRO A 1 579 ? -6.443 8.127 3.528 1.00 89.75 579 PRO A C 1
ATOM 4390 O O . PRO A 1 579 ? -6.897 9.103 2.936 1.00 89.75 579 PRO A O 1
ATOM 4393 N N . LEU A 1 580 ? -5.733 7.159 2.930 1.00 91.31 580 LEU A N 1
ATOM 4394 C CA . LEU A 1 580 ? -5.321 7.120 1.520 1.00 91.31 580 LEU A CA 1
ATOM 4395 C C . LEU A 1 580 ? -5.875 5.900 0.757 1.00 91.31 580 LEU A C 1
ATOM 4397 O O . LEU A 1 580 ? -5.462 5.651 -0.369 1.00 91.31 580 LEU A O 1
ATOM 4401 N N . ALA A 1 581 ? -6.829 5.154 1.326 1.00 94.75 581 ALA A N 1
ATOM 4402 C CA . ALA A 1 581 ? -7.394 3.921 0.751 1.00 94.75 581 ALA A CA 1
ATOM 4403 C C . ALA A 1 581 ? -8.198 4.115 -0.562 1.00 94.75 581 ALA A C 1
ATOM 4405 O O . ALA A 1 581 ? -8.785 3.164 -1.081 1.00 94.75 581 ALA A O 1
ATOM 4406 N N . THR A 1 582 ? -8.250 5.349 -1.065 1.00 96.75 582 THR A N 1
ATOM 4407 C CA . THR A 1 582 ? -8.879 5.820 -2.313 1.00 96.75 582 THR A CA 1
ATOM 4408 C C . THR A 1 582 ? -7.892 6.591 -3.203 1.00 96.75 582 THR A C 1
ATOM 4410 O O . THR A 1 582 ? -8.310 7.276 -4.130 1.00 96.75 582 THR A O 1
ATOM 4413 N N . ASN A 1 583 ? -6.601 6.549 -2.875 1.00 92.56 583 ASN A N 1
ATOM 4414 C CA . ASN A 1 583 ? -5.499 7.177 -3.612 1.00 92.56 583 ASN A CA 1
ATOM 4415 C C . ASN A 1 583 ? -4.398 6.152 -3.943 1.00 92.56 583 ASN A C 1
ATOM 4417 O O . ASN A 1 583 ? -3.598 6.370 -4.845 1.00 92.56 583 ASN A O 1
ATOM 4421 N N . ASP A 1 584 ? -4.331 5.079 -3.153 1.00 91.75 584 ASP A N 1
ATOM 4422 C CA . ASP A 1 584 ? -3.450 3.928 -3.303 1.00 91.75 584 ASP A CA 1
ATOM 4423 C C . ASP A 1 584 ? -4.109 2.717 -2.604 1.00 91.75 584 ASP A C 1
ATOM 4425 O O . ASP A 1 584 ? -5.100 2.866 -1.875 1.00 91.75 584 ASP A O 1
ATOM 4429 N N . ASP A 1 585 ? -3.565 1.518 -2.794 1.00 95.44 585 ASP A N 1
ATOM 4430 C CA . ASP A 1 585 ? -4.062 0.314 -2.124 1.00 95.44 585 ASP A CA 1
ATOM 4431 C C . ASP A 1 585 ? -3.890 0.363 -0.607 1.00 95.44 585 ASP A C 1
ATOM 4433 O O . ASP A 1 585 ? -2.835 0.729 -0.087 1.00 95.44 585 ASP A O 1
ATOM 4437 N N . LEU A 1 586 ? -4.874 -0.171 0.116 1.00 97.94 586 LEU A N 1
ATOM 4438 C CA . LEU A 1 586 ? -4.754 -0.498 1.533 1.00 97.94 586 LEU A CA 1
ATOM 4439 C C . LEU A 1 586 ? -4.742 -2.013 1.735 1.00 97.94 586 LEU A C 1
ATOM 4441 O O . LEU A 1 586 ? -5.641 -2.710 1.277 1.00 97.94 586 LEU A O 1
ATOM 4445 N N . LYS A 1 587 ? -3.845 -2.513 2.585 1.00 97.81 587 LYS A N 1
ATOM 4446 C CA . LYS A 1 587 ? -4.001 -3.809 3.261 1.00 97.81 587 LYS A CA 1
ATOM 4447 C C . LYS A 1 587 ? -3.397 -3.734 4.657 1.00 97.81 587 LYS A C 1
ATOM 4449 O O . LYS A 1 587 ? -2.185 -3.594 4.798 1.00 97.81 587 LYS A O 1
ATOM 4454 N N . ASN A 1 588 ? -4.225 -3.843 5.695 1.00 95.94 588 ASN A N 1
ATOM 4455 C CA . ASN A 1 588 ? -3.780 -3.811 7.093 1.00 95.94 588 ASN A CA 1
ATOM 4456 C C . ASN A 1 588 ? -3.784 -5.222 7.732 1.00 95.94 588 ASN A C 1
ATOM 4458 O O . ASN A 1 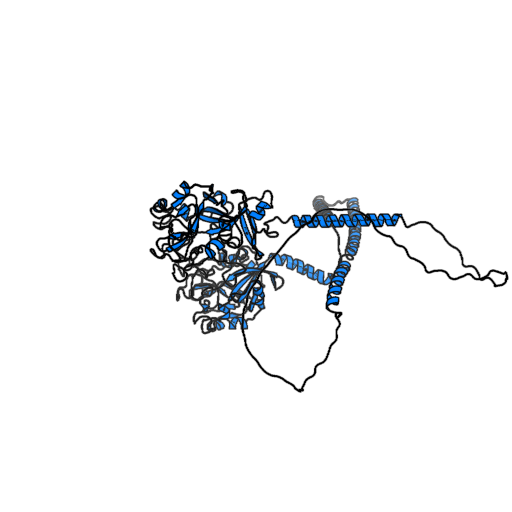588 ? -4.360 -6.152 7.158 1.00 95.94 588 ASN A O 1
ATOM 4462 N N . PRO A 1 589 ? -3.167 -5.421 8.919 1.00 95.88 589 PRO A N 1
ATOM 4463 C CA . PRO A 1 589 ? -3.086 -6.740 9.555 1.00 95.88 589 PRO A CA 1
ATOM 4464 C C . PRO A 1 589 ? -4.439 -7.417 9.817 1.00 95.88 589 PRO A C 1
ATOM 4466 O O . PRO A 1 589 ? -4.509 -8.644 9.888 1.00 95.88 589 PRO A O 1
ATOM 4469 N N . GLY A 1 590 ? -5.526 -6.647 9.926 1.00 96.38 590 GLY A N 1
ATOM 4470 C CA . GLY A 1 590 ? -6.871 -7.180 10.119 1.00 96.38 590 GLY A CA 1
ATOM 4471 C C . GLY A 1 590 ? -7.342 -8.081 8.975 1.00 96.38 590 GLY A C 1
ATOM 4472 O O . GLY A 1 590 ? -8.096 -9.017 9.232 1.00 96.38 590 GLY A O 1
ATOM 4473 N N . TYR A 1 591 ? -6.835 -7.877 7.750 1.00 98.31 591 TYR A N 1
ATOM 4474 C CA . TYR A 1 591 ? -7.164 -8.681 6.564 1.00 98.31 591 TYR A CA 1
ATOM 4475 C C . TYR A 1 591 ? -6.936 -10.188 6.769 1.00 98.31 591 TYR A C 1
ATOM 4477 O O . TYR A 1 591 ? -7.720 -11.000 6.273 1.00 98.31 591 TYR A O 1
ATOM 4485 N N . PHE A 1 592 ? -5.882 -10.550 7.507 1.00 96.06 592 PHE A N 1
ATOM 4486 C CA . PHE A 1 592 ? -5.486 -11.936 7.780 1.00 96.06 592 PHE A CA 1
ATOM 4487 C C . PHE A 1 592 ? -5.575 -12.333 9.261 1.00 96.06 592 PHE A C 1
ATOM 4489 O O . PHE A 1 592 ? -5.448 -13.514 9.576 1.00 96.06 592 PHE A O 1
ATOM 4496 N N . SER A 1 593 ? -5.766 -11.378 10.182 1.00 93.88 593 SER A N 1
ATOM 4497 C CA . SER A 1 593 ? -5.710 -11.637 11.630 1.00 93.88 593 SER A CA 1
ATOM 4498 C C . SER A 1 593 ? -7.032 -11.483 12.386 1.00 93.88 593 SER A C 1
ATOM 4500 O O . SER A 1 593 ? -7.045 -11.721 13.594 1.00 93.88 593 SER A O 1
ATOM 4502 N N . ILE A 1 594 ? -8.104 -11.022 11.740 1.00 96.50 594 ILE A N 1
ATOM 4503 C CA . ILE A 1 594 ? -9.448 -10.988 12.333 1.00 96.50 594 ILE A CA 1
ATOM 4504 C C . ILE A 1 594 ? -10.173 -12.283 11.956 1.00 96.50 594 ILE A C 1
ATOM 4506 O O . ILE A 1 594 ? -10.110 -12.719 10.807 1.00 96.50 594 ILE A O 1
ATOM 4510 N N . ASP A 1 595 ? -10.855 -12.881 12.930 1.00 96.31 595 ASP A N 1
ATOM 4511 C CA . ASP A 1 595 ? -11.860 -13.922 12.714 1.00 96.31 595 ASP A CA 1
ATOM 4512 C C . ASP A 1 595 ? -13.223 -13.233 12.561 1.00 96.31 595 ASP A C 1
ATOM 4514 O O . ASP A 1 595 ? -13.652 -12.493 13.452 1.00 96.31 595 ASP A O 1
ATOM 4518 N N . ALA A 1 596 ? -13.843 -13.388 11.394 1.00 98.00 596 ALA A N 1
ATOM 4519 C CA . ALA A 1 596 ? -15.029 -12.663 10.962 1.00 98.00 596 ALA A CA 1
ATOM 4520 C C . ALA A 1 596 ? -16.076 -13.602 10.352 1.00 98.00 596 ALA A C 1
ATOM 4522 O O . ALA A 1 596 ? -15.822 -14.752 9.993 1.00 98.00 596 ALA A O 1
ATOM 4523 N N . SER A 1 597 ? -17.294 -13.084 10.233 1.00 98.19 597 SER A N 1
ATOM 4524 C CA . SER A 1 597 ? -18.455 -13.812 9.728 1.00 98.19 597 SER A CA 1
ATOM 4525 C C . SER A 1 597 ? -18.845 -13.343 8.328 1.00 98.19 597 SER A C 1
ATOM 4527 O O . SER A 1 597 ? -19.095 -14.165 7.445 1.00 98.19 597 SER A O 1
ATOM 4529 N N . ASP A 1 598 ? -18.875 -12.029 8.114 1.00 98.75 598 ASP A N 1
ATOM 4530 C CA . ASP A 1 598 ? -19.387 -11.404 6.894 1.00 98.75 598 ASP A CA 1
ATOM 4531 C C . ASP A 1 598 ? -18.411 -10.367 6.314 1.00 98.75 598 ASP A C 1
ATOM 4533 O O . ASP A 1 598 ? -17.555 -9.829 7.022 1.00 98.75 598 ASP A O 1
ATOM 4537 N N . VAL A 1 599 ? -18.586 -10.044 5.025 1.00 98.81 599 VAL A N 1
ATOM 4538 C CA . VAL A 1 599 ? -17.911 -8.912 4.370 1.00 98.81 599 VAL A CA 1
ATOM 4539 C C . VAL A 1 599 ? -18.886 -7.778 4.060 1.00 98.81 599 VAL A C 1
ATOM 4541 O O . VAL A 1 599 ? -20.047 -8.016 3.727 1.00 98.81 599 VAL A O 1
ATOM 4544 N N . MET A 1 600 ? -18.391 -6.544 4.087 1.00 98.88 600 MET A N 1
ATOM 4545 C CA . MET A 1 600 ? -19.039 -5.375 3.491 1.00 98.88 600 MET A CA 1
ATOM 4546 C C . MET A 1 600 ? -18.091 -4.745 2.471 1.00 98.88 600 MET A C 1
ATOM 4548 O O . MET A 1 600 ? -16.891 -4.655 2.720 1.00 98.88 600 MET A O 1
ATOM 4552 N N . LEU A 1 601 ? -18.621 -4.329 1.320 1.00 98.88 601 LEU A N 1
ATOM 4553 C CA . LEU A 1 601 ? -17.871 -3.652 0.262 1.00 98.88 601 LEU A CA 1
ATOM 4554 C C . LEU A 1 601 ? -18.480 -2.270 -0.006 1.00 98.88 601 LEU A C 1
ATOM 4556 O O . LEU A 1 601 ? -19.702 -2.139 -0.151 1.00 98.88 601 LEU A O 1
ATOM 4560 N N . TRP A 1 602 ? -17.628 -1.249 -0.106 1.00 98.88 602 TRP A N 1
ATOM 4561 C CA . TRP A 1 602 ? -17.986 0.095 -0.572 1.00 98.88 602 TRP A CA 1
ATOM 4562 C C . TRP A 1 602 ? -17.245 0.409 -1.873 1.00 98.88 602 TRP A C 1
ATOM 4564 O O . TRP A 1 602 ? -16.063 0.108 -1.987 1.00 98.88 602 TRP A O 1
ATOM 4574 N N . HIS A 1 603 ? -17.925 1.042 -2.829 1.00 98.88 603 HIS A N 1
ATOM 4575 C CA . HIS A 1 603 ? -17.302 1.597 -4.039 1.00 98.88 603 HIS A CA 1
ATOM 4576 C C . HIS A 1 603 ? -17.218 3.106 -3.854 1.00 98.88 603 HIS A C 1
ATOM 4578 O O . HIS A 1 603 ? -18.262 3.763 -3.771 1.00 98.88 603 HIS A O 1
ATOM 4584 N N . VAL A 1 604 ? -16.003 3.633 -3.717 1.00 98.88 604 VAL A N 1
ATOM 4585 C CA . VAL A 1 604 ? -15.729 5.024 -3.330 1.00 98.88 604 VAL A CA 1
ATOM 4586 C C . VAL A 1 604 ? -14.895 5.681 -4.428 1.00 98.88 604 VAL A C 1
ATOM 4588 O O . VAL A 1 604 ? -13.856 5.121 -4.761 1.00 98.88 604 VAL A O 1
ATOM 4591 N N . PRO A 1 605 ? -15.297 6.840 -4.984 1.00 98.75 605 PRO A N 1
ATOM 4592 C CA . PRO A 1 605 ? -14.505 7.523 -6.003 1.00 98.75 605 PRO A CA 1
ATOM 4593 C C . PRO A 1 605 ? -13.073 7.812 -5.540 1.00 98.75 605 PRO A C 1
ATOM 4595 O O . PRO A 1 605 ? -12.860 8.148 -4.367 1.00 98.75 605 PRO A O 1
ATOM 4598 N N . ASN A 1 606 ? -12.112 7.723 -6.457 1.00 94.25 606 ASN A N 1
ATOM 4599 C CA . ASN A 1 606 ? -10.711 8.032 -6.172 1.00 94.25 606 ASN A CA 1
ATOM 4600 C C . ASN A 1 606 ? -10.553 9.492 -5.699 1.00 94.25 606 ASN A C 1
ATOM 4602 O O . ASN A 1 606 ? -11.417 10.340 -5.935 1.00 94.25 606 ASN A O 1
ATOM 4606 N N . ASP A 1 607 ? -9.483 9.765 -4.955 1.00 92.88 607 ASP A N 1
ATOM 4607 C CA . ASP A 1 607 ? -9.185 11.050 -4.300 1.00 92.88 607 ASP A CA 1
ATOM 4608 C C . ASP A 1 607 ? -10.241 11.583 -3.304 1.00 92.88 607 ASP A C 1
ATOM 4610 O O . ASP A 1 607 ? -10.092 12.679 -2.753 1.00 92.88 607 ASP A O 1
ATOM 4614 N N . THR A 1 608 ? -11.286 10.809 -2.986 1.00 94.69 608 THR A N 1
ATOM 4615 C CA . THR A 1 608 ? -12.205 11.135 -1.882 1.00 94.69 608 THR A CA 1
ATOM 4616 C C . THR A 1 608 ? -11.415 11.240 -0.564 1.00 94.69 608 THR A C 1
ATOM 4618 O O . THR A 1 608 ? -10.598 10.372 -0.282 1.00 94.69 608 THR A O 1
ATOM 4621 N N . PRO A 1 609 ? -11.643 12.238 0.309 1.00 91.31 609 PRO A N 1
ATOM 4622 C CA . PRO A 1 609 ? -11.026 12.257 1.636 1.00 91.31 609 PRO A CA 1
ATOM 4623 C C . PRO A 1 609 ? -11.754 11.311 2.607 1.00 91.31 609 PRO A C 1
ATOM 4625 O O . PRO A 1 609 ? -12.976 11.179 2.551 1.00 91.31 609 PRO A O 1
ATOM 4628 N N . LEU A 1 610 ? -11.034 10.731 3.575 1.00 94.19 610 LEU A N 1
ATOM 4629 C CA . LEU A 1 610 ? -11.560 9.796 4.591 1.00 94.19 610 LEU A CA 1
ATOM 4630 C C . LEU A 1 610 ? -12.896 10.218 5.236 1.00 94.19 610 LEU A C 1
ATOM 4632 O O . LEU A 1 610 ? -13.806 9.404 5.393 1.00 94.19 610 LEU A O 1
ATOM 4636 N N . SER A 1 611 ? -13.046 11.504 5.572 1.00 93.31 611 SER A N 1
ATOM 4637 C CA . SER A 1 611 ? -14.267 12.072 6.169 1.00 93.31 611 SER A CA 1
ATOM 4638 C C . SER A 1 611 ? -15.502 12.022 5.256 1.00 93.31 611 SER A C 1
ATOM 4640 O O . SER A 1 611 ? -16.618 12.266 5.712 1.00 93.31 611 SER A O 1
ATOM 4642 N N . GLN A 1 612 ? -15.314 11.700 3.976 1.00 96.50 612 GLN A N 1
ATOM 4643 C CA . GLN A 1 612 ? -16.352 11.582 2.960 1.00 96.50 612 GLN A CA 1
ATOM 4644 C C . GLN A 1 612 ? -16.494 10.162 2.396 1.00 96.50 612 GLN A C 1
ATOM 4646 O O . GLN A 1 612 ? -17.458 9.936 1.673 1.00 96.50 612 GLN A O 1
ATOM 4651 N N . TYR A 1 613 ? -15.641 9.183 2.747 1.00 98.19 613 TYR A N 1
ATOM 4652 C CA . TYR A 1 613 ? -15.726 7.803 2.220 1.00 98.19 613 TYR A CA 1
ATOM 4653 C C . TYR A 1 613 ? -17.156 7.262 2.245 1.00 98.19 613 TYR A C 1
ATOM 4655 O O . TYR A 1 613 ? -17.714 6.879 1.218 1.00 98.19 613 TYR A O 1
ATOM 4663 N N . LYS A 1 614 ? -17.798 7.328 3.414 1.00 98.06 614 LYS A N 1
ATOM 4664 C CA . LYS A 1 614 ? -19.157 6.827 3.614 1.00 98.06 614 LYS A CA 1
ATOM 4665 C C . LYS A 1 614 ? -20.214 7.598 2.815 1.00 98.06 614 LYS A C 1
ATOM 4667 O O . LYS A 1 614 ? -21.176 6.987 2.352 1.00 98.06 614 LYS A O 1
ATOM 4672 N N . SER A 1 615 ? -20.083 8.916 2.653 1.00 97.81 615 SER A N 1
ATOM 4673 C CA . SER A 1 615 ? -21.073 9.761 1.961 1.00 97.81 615 SER A CA 1
ATOM 4674 C C . SER A 1 615 ? -20.874 9.812 0.441 1.00 97.81 615 SER A C 1
ATOM 4676 O O . SER A 1 615 ? -21.862 9.916 -0.292 1.00 97.81 615 SER A O 1
ATOM 4678 N N . ALA A 1 616 ? -19.642 9.652 -0.041 1.00 98.25 616 ALA A N 1
ATOM 4679 C CA . ALA A 1 616 ? -19.296 9.515 -1.452 1.00 98.25 616 ALA A CA 1
ATOM 4680 C C . ALA A 1 616 ? -19.609 8.110 -1.995 1.00 98.25 616 ALA A C 1
ATOM 4682 O O . ALA A 1 616 ? -20.082 8.000 -3.125 1.00 98.25 616 ALA A O 1
ATOM 4683 N N . ALA A 1 617 ? -19.434 7.057 -1.181 1.00 98.62 617 ALA A N 1
ATOM 4684 C CA . ALA A 1 617 ? -19.656 5.663 -1.572 1.00 98.62 617 ALA A CA 1
ATOM 4685 C C . ALA A 1 617 ? -21.033 5.439 -2.221 1.00 98.62 617 ALA A C 1
ATOM 4687 O O . ALA A 1 617 ? -22.058 5.468 -1.531 1.00 98.62 617 ALA A O 1
ATOM 4688 N N . TYR A 1 618 ? -21.080 5.223 -3.537 1.00 98.62 618 TYR A N 1
ATOM 4689 C CA . TYR A 1 618 ? -22.336 5.143 -4.299 1.00 98.62 618 TYR A CA 1
ATOM 4690 C C . TYR A 1 618 ? -22.919 3.723 -4.332 1.00 98.62 618 TYR A C 1
ATOM 4692 O O . TYR A 1 618 ? -24.139 3.571 -4.437 1.00 98.62 618 TYR A O 1
ATOM 4700 N N . LEU A 1 619 ? -22.074 2.704 -4.148 1.00 98.81 619 LEU A N 1
ATOM 4701 C CA . LEU A 1 619 ? -22.470 1.349 -3.764 1.00 98.81 619 LEU A CA 1
ATOM 4702 C C . LEU A 1 619 ? -21.948 1.059 -2.349 1.00 98.81 619 LEU A C 1
ATOM 4704 O O . LEU A 1 619 ? -20.762 1.238 -2.082 1.00 98.81 619 LEU A O 1
ATOM 4708 N N . ARG A 1 620 ? -22.825 0.584 -1.459 1.00 98.75 620 ARG A N 1
ATOM 4709 C CA . ARG A 1 620 ? -22.494 0.014 -0.142 1.00 98.75 620 ARG A CA 1
ATOM 4710 C C . ARG A 1 620 ? -23.365 -1.219 0.083 1.00 98.75 620 ARG A C 1
ATOM 4712 O O . ARG A 1 620 ? -24.595 -1.118 0.042 1.00 98.75 620 ARG A O 1
ATOM 4719 N N . TYR A 1 621 ? -22.758 -2.379 0.297 1.00 98.88 621 TYR A N 1
ATOM 4720 C CA . TYR A 1 621 ? -23.488 -3.641 0.452 1.00 98.88 621 TYR A CA 1
ATOM 4721 C C . TYR A 1 621 ? -22.698 -4.664 1.269 1.00 98.88 621 TYR A C 1
ATOM 4723 O O . TYR A 1 621 ? -21.471 -4.608 1.319 1.00 98.88 621 TYR A O 1
ATOM 4731 N N . TYR A 1 622 ? -23.400 -5.596 1.912 1.00 98.88 622 TYR A N 1
ATOM 4732 C CA . TYR A 1 622 ? -22.810 -6.526 2.876 1.00 98.88 622 TYR A CA 1
ATOM 4733 C C . TYR A 1 622 ? -23.458 -7.913 2.852 1.00 98.88 622 TYR A C 1
ATOM 4735 O O . TYR A 1 622 ? -24.639 -8.048 2.533 1.00 98.88 622 TYR A O 1
ATOM 4743 N N . THR A 1 623 ? -22.692 -8.950 3.186 1.00 98.81 623 THR A N 1
ATOM 4744 C CA . THR A 1 623 ? -23.216 -10.307 3.401 1.00 98.81 623 THR A CA 1
ATOM 4745 C C . THR A 1 623 ? -23.829 -10.419 4.800 1.00 98.81 623 THR A C 1
ATOM 4747 O O . THR A 1 623 ? -23.557 -9.603 5.683 1.00 98.81 623 THR A O 1
ATOM 4750 N N . THR A 1 624 ? -24.715 -11.396 4.998 1.00 98.12 624 THR A N 1
ATOM 4751 C CA . THR A 1 624 ? -25.460 -11.579 6.262 1.00 98.12 624 THR A CA 1
ATOM 4752 C C . THR A 1 624 ? -25.623 -13.049 6.652 1.00 98.12 624 THR A C 1
ATOM 4754 O O . THR A 1 624 ? -26.594 -13.412 7.320 1.00 98.12 624 THR A O 1
ATOM 4757 N N . ASN A 1 625 ? -24.760 -13.927 6.143 1.00 97.38 625 ASN A N 1
ATOM 4758 C CA . ASN A 1 625 ? -24.910 -15.381 6.249 1.00 97.38 625 ASN A CA 1
ATOM 4759 C C . ASN A 1 625 ? -23.722 -16.076 6.928 1.00 97.38 625 ASN A C 1
ATOM 4761 O O . ASN A 1 625 ? -23.720 -17.306 7.002 1.00 97.38 625 ASN A O 1
ATOM 4765 N N . GLY A 1 626 ? -22.733 -15.322 7.417 1.00 98.06 626 GLY A N 1
ATOM 4766 C CA . GLY A 1 626 ? -21.614 -15.878 8.175 1.00 98.06 626 GLY A CA 1
ATOM 4767 C C . GLY A 1 626 ? -20.657 -16.740 7.346 1.00 98.06 626 GLY A C 1
ATOM 4768 O O . GLY A 1 626 ? -19.999 -17.621 7.898 1.00 98.06 626 GLY A O 1
ATOM 4769 N N . PHE A 1 627 ? -20.611 -16.552 6.020 1.00 98.56 627 PHE A N 1
ATOM 4770 C CA . PHE A 1 627 ? -19.900 -17.462 5.117 1.00 98.56 627 PHE A CA 1
ATOM 4771 C C . PHE A 1 627 ? -18.394 -17.573 5.398 1.00 98.56 627 PHE A C 1
ATOM 4773 O O . PHE A 1 627 ? -17.834 -18.641 5.163 1.00 98.56 627 PHE A O 1
ATOM 4780 N N . LEU A 1 628 ? -17.744 -16.526 5.926 1.00 98.31 628 LEU A N 1
ATOM 4781 C CA . LEU A 1 628 ? -16.307 -16.555 6.225 1.00 98.31 628 LEU A CA 1
ATOM 4782 C C . LEU A 1 628 ? -15.951 -17.636 7.256 1.00 98.31 628 LEU A C 1
ATOM 4784 O O . LEU A 1 628 ? -14.902 -18.265 7.132 1.00 98.31 628 LEU A O 1
ATOM 4788 N N . GLN A 1 629 ? -16.851 -17.954 8.194 1.00 97.69 629 GLN A N 1
ATOM 4789 C CA . GLN A 1 629 ? -16.649 -19.031 9.177 1.00 97.69 629 GLN A CA 1
ATOM 4790 C C . GLN A 1 629 ? -16.472 -20.415 8.522 1.00 97.69 629 GLN A C 1
ATOM 4792 O O . GLN A 1 629 ? -15.868 -21.308 9.110 1.00 97.69 629 GLN A O 1
ATOM 4797 N N . GLN A 1 630 ? -16.977 -20.604 7.296 1.00 97.12 630 GLN A N 1
ATOM 4798 C CA . GLN A 1 630 ? -16.831 -21.848 6.527 1.00 97.12 630 GLN A CA 1
ATOM 4799 C C . GLN A 1 630 ? -15.487 -21.928 5.782 1.00 97.12 630 GLN A C 1
ATOM 4801 O O . GLN A 1 630 ? -15.125 -22.999 5.301 1.00 97.12 630 GLN A O 1
ATOM 4806 N N . TYR A 1 631 ? -14.758 -20.809 5.703 1.00 97.81 631 TYR A N 1
ATOM 4807 C CA . TYR A 1 631 ? -13.529 -20.633 4.927 1.00 97.81 631 TYR A CA 1
ATOM 4808 C C . TYR A 1 631 ? -12.380 -20.036 5.764 1.00 97.81 631 TYR A C 1
ATOM 4810 O O . TYR A 1 631 ? -11.559 -19.278 5.254 1.00 97.81 631 TYR A O 1
ATOM 4818 N N . GLY A 1 632 ? -12.338 -20.343 7.066 1.00 95.50 632 GLY A N 1
ATOM 4819 C CA . GLY A 1 632 ? -11.243 -19.952 7.964 1.00 95.50 632 GLY A CA 1
ATOM 4820 C C . GLY A 1 632 ? -11.269 -18.499 8.461 1.00 95.50 632 GLY A C 1
ATOM 4821 O O . GLY A 1 632 ? -10.216 -17.953 8.788 1.00 95.50 632 GLY A O 1
ATOM 4822 N N . GLY A 1 633 ? -12.446 -17.872 8.512 1.00 97.00 633 GLY A N 1
ATOM 4823 C CA . GLY A 1 633 ? -12.708 -16.618 9.232 1.00 97.00 633 GLY A CA 1
ATOM 4824 C C . GLY A 1 633 ? -12.413 -15.326 8.466 1.00 97.00 633 GLY A C 1
ATOM 4825 O O . GLY A 1 633 ? -12.882 -14.269 8.870 1.00 97.00 633 GLY A O 1
ATOM 4826 N N . ASN A 1 634 ? -11.676 -15.360 7.352 1.00 98.06 634 ASN A N 1
ATOM 4827 C CA . ASN A 1 634 ? -11.327 -14.159 6.583 1.00 98.06 634 ASN A CA 1
ATOM 4828 C C . ASN A 1 634 ? -10.937 -14.475 5.126 1.00 98.06 634 ASN A C 1
ATOM 4830 O O . ASN A 1 634 ? -10.805 -15.636 4.739 1.00 98.06 634 ASN A O 1
ATOM 4834 N N . MET A 1 635 ? -10.762 -13.436 4.298 1.00 98.38 635 MET A N 1
ATOM 4835 C CA . MET A 1 635 ? -10.396 -13.595 2.884 1.00 98.38 635 MET A CA 1
ATOM 4836 C C . MET A 1 635 ? -8.992 -14.185 2.691 1.00 98.38 635 MET A C 1
ATOM 4838 O O . MET A 1 635 ? -8.785 -14.900 1.715 1.00 98.38 635 MET A O 1
ATOM 4842 N N . TYR A 1 636 ? -8.052 -13.961 3.619 1.00 98.12 636 TYR A N 1
ATOM 4843 C CA . TYR A 1 636 ? -6.737 -14.613 3.585 1.00 98.12 636 TYR A CA 1
ATOM 4844 C C . TYR A 1 636 ? -6.878 -16.139 3.604 1.00 98.12 636 TYR A C 1
ATOM 4846 O O . TYR A 1 636 ? -6.398 -16.803 2.687 1.00 98.12 636 TYR A O 1
ATOM 4854 N N . SER A 1 637 ? -7.597 -16.688 4.588 1.00 97.62 637 SER A N 1
ATOM 4855 C CA . SER A 1 637 ? -7.868 -18.127 4.682 1.00 97.62 637 SER A CA 1
ATOM 4856 C C . SER A 1 637 ? -8.688 -18.627 3.485 1.00 97.62 637 SER A C 1
ATOM 4858 O O . SER A 1 637 ? -8.372 -19.667 2.906 1.00 97.62 637 SER A O 1
ATOM 4860 N N . LEU A 1 638 ? -9.688 -17.854 3.039 1.00 98.56 638 LEU A N 1
ATOM 4861 C CA . LEU A 1 638 ? -10.519 -18.186 1.877 1.00 98.56 638 LEU A CA 1
ATOM 4862 C C . LEU A 1 638 ? -9.681 -18.368 0.606 1.00 98.56 638 LEU A C 1
ATOM 4864 O O . LEU A 1 638 ? -9.833 -19.380 -0.076 1.00 98.56 638 LEU A O 1
ATOM 4868 N N . PHE A 1 639 ? -8.799 -17.424 0.277 1.00 98.44 639 PHE A N 1
ATOM 4869 C CA . PHE A 1 639 ? -7.981 -17.516 -0.933 1.00 98.44 639 PHE A CA 1
ATOM 4870 C C . PHE A 1 639 ? -6.810 -18.484 -0.782 1.00 98.44 639 PHE A C 1
ATOM 4872 O O . PHE A 1 639 ? -6.483 -19.193 -1.727 1.00 98.44 639 PHE A O 1
ATOM 4879 N N . LYS A 1 640 ? -6.189 -18.566 0.394 1.00 95.00 640 LYS A N 1
ATOM 4880 C CA . LYS A 1 640 ? -5.028 -19.432 0.607 1.00 95.00 640 LYS A CA 1
ATOM 4881 C C . LYS A 1 640 ? -5.394 -20.913 0.713 1.00 95.00 640 LYS A C 1
ATOM 4883 O O . LYS A 1 640 ? -4.788 -21.741 0.037 1.00 95.00 640 LYS A O 1
ATOM 4888 N N . ASP A 1 641 ? -6.356 -21.241 1.572 1.00 94.19 641 ASP A N 1
ATOM 4889 C CA . ASP A 1 641 ? -6.603 -22.617 2.014 1.00 94.19 641 ASP A CA 1
ATOM 4890 C C . ASP A 1 641 ? -7.800 -23.269 1.285 1.00 94.19 641 ASP A C 1
ATOM 4892 O O . ASP A 1 641 ? -7.953 -24.492 1.327 1.00 94.19 641 ASP A O 1
ATOM 4896 N N . HIS A 1 642 ? -8.628 -22.484 0.573 1.00 96.94 642 HIS A N 1
ATOM 4897 C CA . HIS A 1 642 ? -9.823 -22.978 -0.134 1.00 96.94 642 HIS A CA 1
ATOM 4898 C C . HIS A 1 642 ? -9.877 -22.631 -1.633 1.00 96.94 642 HIS A C 1
ATOM 4900 O O . HIS A 1 642 ? -10.208 -23.499 -2.443 1.00 96.94 642 HIS A O 1
ATOM 4906 N N . PHE A 1 643 ? -9.548 -21.395 -2.028 1.00 97.88 643 PHE A N 1
ATOM 4907 C CA . PHE A 1 643 ? -9.663 -20.926 -3.416 1.00 97.88 643 PHE A CA 1
ATOM 4908 C C . PHE A 1 643 ? -8.416 -20.165 -3.905 1.00 97.88 643 PHE A C 1
ATOM 4910 O O . PHE A 1 643 ? -8.485 -18.949 -4.097 1.00 97.88 643 PHE A O 1
ATOM 4917 N N . PRO A 1 644 ? -7.290 -20.857 -4.177 1.00 96.38 644 PRO A N 1
ATOM 4918 C CA . PRO A 1 644 ? -6.076 -20.222 -4.685 1.00 96.38 644 PRO A CA 1
ATOM 4919 C C . PRO A 1 644 ? -6.294 -19.417 -5.969 1.00 96.38 644 PRO A C 1
ATOM 4921 O O . PRO A 1 644 ? -6.953 -19.872 -6.913 1.00 96.38 644 PRO A O 1
ATOM 4924 N N . ILE A 1 645 ? -5.700 -18.226 -6.003 1.00 97.19 645 ILE A N 1
ATOM 4925 C CA . ILE A 1 645 ? -5.595 -17.361 -7.179 1.00 97.19 645 ILE A CA 1
ATOM 4926 C C . ILE A 1 645 ? -4.259 -17.701 -7.845 1.00 97.19 645 ILE A C 1
ATOM 4928 O O . ILE A 1 645 ? -3.215 -17.187 -7.464 1.00 97.19 645 ILE A O 1
ATOM 4932 N N . VAL A 1 646 ? -4.293 -18.645 -8.787 1.00 94.56 646 VAL A N 1
ATOM 4933 C CA . VAL A 1 646 ? -3.124 -19.103 -9.553 1.00 94.56 646 VAL A CA 1
ATOM 4934 C C . VAL A 1 646 ? -3.535 -19.301 -11.014 1.00 94.56 646 VAL A C 1
ATOM 4936 O O . VAL A 1 646 ? -4.526 -19.988 -11.286 1.00 94.56 646 VAL A O 1
ATOM 4939 N N . TYR A 1 647 ? -2.798 -18.713 -11.958 1.00 95.31 647 TYR A N 1
ATOM 4940 C CA . TYR A 1 647 ? -3.023 -18.897 -13.395 1.00 95.31 647 TYR A CA 1
ATOM 4941 C C . TYR A 1 647 ? -3.021 -20.387 -13.775 1.00 95.31 647 TYR A C 1
ATOM 4943 O O . TYR A 1 647 ? -2.154 -21.151 -13.349 1.00 95.31 647 TYR A O 1
ATOM 4951 N N . ASN A 1 648 ? -4.004 -20.806 -14.582 1.00 94.31 648 ASN A N 1
ATOM 4952 C CA . ASN A 1 648 ? -4.235 -22.201 -14.975 1.00 94.31 648 ASN A CA 1
ATOM 4953 C C . ASN A 1 648 ? -4.465 -23.168 -13.783 1.00 94.31 648 ASN A C 1
ATOM 4955 O O . ASN A 1 648 ? -4.414 -24.387 -13.946 1.00 94.31 648 ASN A O 1
ATOM 4959 N N . GLY A 1 649 ? -4.795 -22.643 -12.595 1.00 92.88 649 GLY A N 1
ATOM 4960 C CA . GLY A 1 649 ? -5.188 -23.417 -11.410 1.00 92.88 649 GLY A CA 1
ATOM 4961 C C . GLY A 1 649 ? -6.623 -23.969 -11.433 1.00 92.88 649 GLY A C 1
ATOM 4962 O O . GLY A 1 649 ? -7.058 -24.558 -10.445 1.00 92.88 649 GLY A O 1
ATOM 4963 N N . GLY A 1 650 ? -7.373 -23.765 -12.521 1.00 95.69 650 GLY A N 1
ATOM 4964 C CA . GLY A 1 650 ? -8.763 -24.200 -12.675 1.00 95.69 650 GLY A CA 1
ATOM 4965 C C . GLY A 1 650 ? -9.406 -23.678 -13.963 1.00 95.69 650 GLY A C 1
ATOM 4966 O O . GLY A 1 650 ? -8.717 -23.276 -14.901 1.00 95.69 650 GLY A O 1
ATOM 4967 N N . THR A 1 651 ? -10.735 -23.722 -14.020 1.00 96.75 651 THR A N 1
ATOM 4968 C CA . THR A 1 651 ? -11.586 -23.315 -15.149 1.00 96.75 651 THR A CA 1
ATOM 4969 C C . THR A 1 651 ? -12.855 -22.612 -14.649 1.00 96.75 651 THR A C 1
ATOM 4971 O O . THR A 1 651 ? -13.109 -22.568 -13.448 1.00 96.75 651 THR A O 1
ATOM 4974 N N . THR A 1 652 ? -13.714 -22.122 -15.548 1.00 95.06 652 THR A N 1
ATOM 4975 C CA . THR A 1 652 ? -15.027 -21.536 -15.192 1.00 95.06 652 THR A CA 1
ATOM 4976 C C . THR A 1 652 ? -15.939 -22.480 -14.386 1.00 95.06 652 THR A C 1
ATOM 4978 O O . THR A 1 652 ? -16.828 -22.015 -13.672 1.00 95.06 652 THR A O 1
ATOM 4981 N N . ALA A 1 653 ? -15.719 -23.801 -14.448 1.00 95.50 653 ALA A N 1
ATOM 4982 C CA . ALA A 1 653 ? -16.421 -24.787 -13.621 1.00 95.50 653 ALA A CA 1
ATOM 4983 C C . ALA A 1 653 ? -15.922 -24.830 -12.160 1.00 95.50 653 ALA A C 1
ATOM 4985 O O . ALA A 1 653 ? -16.650 -25.282 -11.279 1.00 95.50 653 ALA A O 1
ATOM 4986 N N . ASP A 1 654 ? -14.711 -24.328 -11.905 1.00 97.31 654 ASP A N 1
ATOM 4987 C CA . ASP A 1 654 ? -14.028 -24.304 -10.605 1.00 97.31 654 ASP A CA 1
ATOM 4988 C C . ASP A 1 654 ? -14.187 -22.945 -9.887 1.00 97.31 654 ASP A C 1
ATOM 4990 O O . ASP A 1 654 ? -13.470 -22.643 -8.925 1.00 97.31 654 ASP A O 1
ATOM 4994 N N . ASN A 1 655 ? -15.111 -22.102 -10.363 1.00 98.31 655 ASN A N 1
ATOM 4995 C CA . ASN A 1 655 ? -15.421 -20.796 -9.784 1.00 98.31 655 ASN A CA 1
ATOM 4996 C C . ASN A 1 655 ? -15.862 -20.918 -8.314 1.00 98.31 655 ASN A C 1
ATOM 4998 O O . ASN A 1 655 ? -16.713 -21.738 -7.963 1.00 98.31 655 ASN A O 1
ATOM 5002 N N . GLY A 1 656 ? -15.300 -20.064 -7.459 1.00 98.19 656 GLY A N 1
ATOM 5003 C CA . GLY A 1 656 ? -15.572 -20.023 -6.028 1.00 98.19 656 GLY A CA 1
ATOM 5004 C C . GLY A 1 656 ? -16.934 -19.410 -5.662 1.00 98.19 656 GLY A C 1
ATOM 5005 O O . GLY A 1 656 ? -17.772 -19.112 -6.527 1.00 98.19 656 GLY A O 1
ATOM 5006 N N . PRO A 1 657 ? -17.205 -19.262 -4.353 1.00 98.19 657 PRO A N 1
ATOM 5007 C CA . PRO A 1 657 ? -18.548 -19.071 -3.827 1.00 98.19 657 PRO A CA 1
ATOM 5008 C C . PRO A 1 657 ? -19.113 -17.690 -4.168 1.00 98.19 657 PRO A C 1
ATOM 5010 O O . PRO A 1 657 ? -18.477 -16.665 -3.931 1.00 98.19 657 PRO A O 1
ATOM 5013 N N . ALA A 1 658 ? -20.349 -17.670 -4.673 1.00 98.56 658 ALA A N 1
ATOM 5014 C CA . ALA A 1 658 ? -21.148 -16.462 -4.855 1.00 98.56 658 ALA A CA 1
ATOM 5015 C C . ALA A 1 658 ? -22.102 -16.279 -3.665 1.00 98.56 658 ALA A C 1
ATOM 5017 O O . ALA A 1 658 ? -23.055 -17.044 -3.499 1.00 98.56 658 ALA A O 1
ATOM 5018 N N . ILE A 1 659 ? -21.849 -15.264 -2.843 1.00 98.75 659 ILE A N 1
ATOM 5019 C CA . ILE A 1 659 ? -22.572 -14.988 -1.598 1.00 98.75 659 ILE A CA 1
ATOM 5020 C C . ILE A 1 659 ? -23.625 -13.893 -1.831 1.00 98.75 659 ILE A C 1
ATOM 5022 O O . ILE A 1 659 ? -23.272 -12.848 -2.375 1.00 98.75 659 ILE A O 1
ATOM 5026 N N . PRO A 1 660 ? -24.903 -14.077 -1.444 1.00 98.69 660 PRO A N 1
ATOM 5027 C CA . PRO A 1 660 ? -25.916 -13.024 -1.540 1.00 98.69 660 PRO A CA 1
ATOM 5028 C C . PRO A 1 660 ? -25.558 -11.786 -0.704 1.00 98.69 660 PRO A C 1
ATOM 5030 O O . PRO A 1 660 ? -25.052 -11.917 0.412 1.00 98.69 660 PRO A O 1
ATOM 5033 N N . ILE A 1 661 ? -25.872 -10.593 -1.217 1.00 98.75 661 ILE A N 1
ATOM 5034 C CA . ILE A 1 661 ? -25.626 -9.314 -0.528 1.00 98.75 661 ILE A CA 1
ATOM 5035 C C . ILE A 1 661 ? -26.926 -8.580 -0.186 1.00 98.75 661 ILE A C 1
ATOM 5037 O O . ILE A 1 661 ? -27.909 -8.619 -0.927 1.00 98.75 661 ILE A O 1
ATOM 5041 N N . THR A 1 662 ? -26.895 -7.845 0.921 1.00 98.56 662 THR A N 1
ATOM 5042 C CA . THR A 1 662 ? -27.882 -6.830 1.293 1.00 98.56 662 THR A CA 1
ATOM 5043 C C . THR A 1 662 ? -27.365 -5.461 0.865 1.00 98.56 662 THR A C 1
ATOM 5045 O O . THR A 1 662 ? -26.255 -5.073 1.231 1.00 98.56 662 THR A O 1
ATOM 5048 N N . TRP A 1 663 ? -28.162 -4.715 0.099 1.00 98.44 663 TRP A N 1
ATOM 5049 C CA . TRP A 1 663 ? -27.859 -3.327 -0.250 1.00 98.44 663 TRP A CA 1
ATOM 5050 C C . TRP A 1 663 ? -28.155 -2.401 0.932 1.00 98.44 663 TRP A C 1
ATOM 5052 O O . TRP A 1 663 ? -29.278 -2.367 1.428 1.00 98.44 663 TRP A O 1
ATOM 5062 N N . ASP A 1 664 ? -27.158 -1.619 1.337 1.00 98.44 664 ASP A N 1
ATOM 5063 C CA . ASP A 1 664 ? -27.329 -0.456 2.214 1.00 98.44 664 ASP A CA 1
ATOM 5064 C C . ASP A 1 664 ? -27.464 0.831 1.376 1.00 98.44 664 ASP A C 1
ATOM 5066 O O . ASP A 1 664 ? -28.335 1.664 1.629 1.00 98.44 664 ASP A O 1
ATOM 5070 N N . ARG A 1 665 ? -26.673 0.951 0.299 1.00 98.25 665 ARG A N 1
ATOM 5071 C CA . ARG A 1 665 ? -26.813 1.991 -0.729 1.00 98.25 665 ARG A CA 1
ATOM 5072 C C . ARG A 1 665 ? -26.499 1.433 -2.114 1.00 98.25 665 ARG A C 1
ATOM 5074 O O . ARG A 1 665 ? -25.523 0.712 -2.290 1.00 98.25 665 ARG A O 1
ATOM 5081 N N . GLY A 1 666 ? -27.306 1.803 -3.103 1.00 97.81 666 GLY A N 1
ATOM 5082 C CA . GLY A 1 666 ? -27.208 1.300 -4.474 1.00 97.81 666 GLY A CA 1
ATOM 5083 C C . GLY A 1 666 ? -28.327 0.312 -4.803 1.00 97.81 666 GLY A C 1
ATOM 5084 O O . GLY A 1 666 ? -29.344 0.258 -4.114 1.00 97.81 666 GLY A O 1
ATOM 5085 N N . SER A 1 667 ? -28.176 -0.433 -5.898 1.00 98.50 667 SER A N 1
ATOM 5086 C CA . SER A 1 667 ? -29.119 -1.483 -6.301 1.00 98.50 667 SER A CA 1
ATOM 5087 C C . SER A 1 667 ? -28.507 -2.406 -7.354 1.00 98.50 667 SER A C 1
ATOM 5089 O O . SER A 1 667 ? -27.544 -2.035 -8.027 1.00 98.50 667 SER A O 1
ATOM 5091 N N . ASN A 1 668 ? -29.136 -3.565 -7.575 1.00 98.62 668 ASN A N 1
ATOM 5092 C CA . ASN A 1 668 ? -28.808 -4.463 -8.686 1.00 98.62 668 ASN A CA 1
ATOM 5093 C C . ASN A 1 668 ? -28.771 -3.734 -10.040 1.00 98.62 668 ASN A C 1
ATOM 5095 O O . ASN A 1 668 ? -27.838 -3.941 -10.808 1.00 98.62 668 ASN A O 1
ATOM 5099 N N . GLY A 1 669 ? -29.755 -2.863 -10.303 1.00 98.50 669 GLY A N 1
ATOM 5100 C CA . GLY A 1 669 ? -29.845 -2.096 -11.548 1.00 98.50 669 GLY A CA 1
ATOM 5101 C C . GLY A 1 669 ? -28.681 -1.121 -11.720 1.00 98.50 669 GLY A C 1
ATOM 5102 O O . GLY A 1 669 ? -28.055 -1.107 -12.778 1.00 98.50 669 GLY A O 1
ATOM 5103 N N . LEU A 1 670 ? -28.339 -0.380 -10.655 1.00 98.44 670 LEU A N 1
ATOM 5104 C CA . LEU A 1 670 ? -27.186 0.526 -10.655 1.00 98.44 670 LEU A CA 1
ATOM 5105 C C . LEU A 1 670 ? -25.872 -0.239 -10.862 1.00 98.44 670 LEU A C 1
ATOM 5107 O O . LEU A 1 670 ? -25.022 0.213 -11.619 1.00 98.44 670 LEU A O 1
ATOM 5111 N N . ARG A 1 671 ? -25.713 -1.424 -10.253 1.00 98.38 671 ARG A N 1
ATOM 5112 C CA . ARG A 1 671 ? -24.531 -2.270 -10.476 1.00 98.38 671 ARG A CA 1
ATOM 5113 C C . ARG A 1 671 ? -24.411 -2.700 -11.940 1.00 98.38 671 ARG A C 1
ATOM 5115 O O . ARG A 1 671 ? -23.341 -2.566 -12.526 1.00 98.38 671 ARG A O 1
ATOM 5122 N N . THR A 1 672 ? -25.503 -3.165 -12.551 1.00 97.94 672 THR A N 1
ATOM 5123 C CA . THR A 1 672 ? -25.505 -3.551 -13.973 1.00 97.94 672 THR A CA 1
ATOM 5124 C C . THR A 1 672 ? -25.314 -2.377 -14.931 1.00 97.94 672 THR A C 1
ATOM 5126 O O . THR A 1 672 ? -24.843 -2.596 -16.038 1.00 97.94 672 THR A O 1
ATOM 5129 N N . SER A 1 673 ? -25.626 -1.139 -14.530 1.00 98.31 673 SER A N 1
ATOM 5130 C CA . SER A 1 673 ? -25.374 0.057 -15.347 1.00 98.31 673 SER A CA 1
ATOM 5131 C C . SER A 1 673 ? -23.970 0.656 -15.181 1.00 98.31 673 SER A C 1
ATOM 5133 O O . SER A 1 673 ? -23.728 1.735 -15.709 1.00 98.31 673 SER A O 1
ATOM 5135 N N . LEU A 1 674 ? -23.067 0.011 -14.433 1.00 98.31 674 LEU A N 1
ATOM 5136 C CA . LEU A 1 674 ? -21.686 0.477 -14.218 1.00 98.31 674 LEU A CA 1
ATOM 5137 C C . LEU A 1 674 ? -20.636 -0.448 -14.845 1.00 98.31 674 LEU A C 1
ATOM 5139 O O . LEU A 1 674 ? -19.593 0.034 -15.290 1.00 98.31 674 LEU A O 1
ATOM 5143 N N . ILE A 1 675 ? -20.924 -1.750 -14.908 1.00 98.00 675 ILE A N 1
ATOM 5144 C CA . ILE A 1 675 ? -20.111 -2.745 -15.620 1.00 98.00 675 ILE A CA 1
ATOM 5145 C C . ILE A 1 675 ? -20.283 -2.631 -17.143 1.00 98.00 675 ILE A C 1
ATOM 5147 O O . ILE A 1 675 ? -21.194 -1.957 -17.634 1.00 98.00 675 ILE A O 1
ATOM 5151 N N . ALA A 1 676 ? -19.420 -3.324 -17.883 1.00 97.69 676 ALA A N 1
ATOM 5152 C CA . ALA A 1 676 ? -19.435 -3.360 -19.340 1.00 97.69 676 ALA A CA 1
ATOM 5153 C C . ALA A 1 676 ? -20.766 -3.870 -19.940 1.00 97.69 676 ALA A C 1
ATOM 5155 O O . ALA A 1 676 ? -21.255 -4.919 -19.501 1.00 97.69 676 ALA A O 1
ATOM 5156 N N . PRO A 1 677 ? -21.337 -3.197 -20.966 1.00 98.06 677 PRO A N 1
ATOM 5157 C CA . PRO A 1 677 ? -22.616 -3.579 -21.570 1.00 98.06 677 PRO A CA 1
ATOM 5158 C C . PRO A 1 677 ? -22.693 -5.039 -22.032 1.00 98.06 677 PRO A C 1
ATOM 5160 O O . PRO A 1 677 ? -23.665 -5.729 -21.714 1.00 98.06 677 PRO A O 1
ATOM 5163 N N . ASN A 1 678 ? -21.662 -5.537 -22.723 1.00 98.00 678 ASN A N 1
ATOM 5164 C CA . ASN A 1 678 ? -21.632 -6.907 -23.243 1.00 98.00 678 ASN A CA 1
ATOM 5165 C C . ASN A 1 678 ? -21.466 -7.966 -22.140 1.00 98.00 678 ASN A C 1
ATOM 5167 O O . ASN A 1 678 ? -21.796 -9.125 -22.372 1.00 98.00 678 ASN A O 1
ATOM 5171 N N . SER A 1 679 ? -21.034 -7.577 -20.936 1.00 97.62 679 SER A N 1
ATOM 5172 C CA . SER A 1 679 ? -20.920 -8.471 -19.776 1.00 97.62 679 SER A CA 1
ATOM 5173 C C . SER A 1 679 ? -22.186 -8.518 -18.910 1.00 97.62 679 SER A C 1
ATOM 5175 O O . SER A 1 679 ? -22.302 -9.400 -18.060 1.00 97.62 679 SER A O 1
ATOM 5177 N N . VAL A 1 680 ? -23.167 -7.627 -19.117 1.00 97.88 680 VAL A N 1
ATOM 5178 C CA . VAL A 1 680 ? -24.451 -7.648 -18.381 1.00 97.88 680 VAL A CA 1
ATOM 5179 C C . VAL A 1 680 ? -25.216 -8.980 -18.545 1.00 97.88 680 VAL A C 1
ATOM 5181 O O . VAL A 1 680 ? -25.744 -9.467 -17.543 1.00 97.88 680 VAL A O 1
ATOM 5184 N N . PRO A 1 681 ? -25.259 -9.633 -19.728 1.00 98.19 681 PRO A N 1
ATOM 5185 C CA . PRO A 1 681 ? -25.850 -10.968 -19.883 1.00 98.19 681 PRO A CA 1
ATOM 5186 C C . PRO A 1 681 ? -25.065 -12.099 -19.196 1.00 98.19 681 PRO A C 1
ATOM 5188 O O . PRO A 1 681 ? -25.631 -13.159 -18.938 1.00 98.19 681 PRO A O 1
ATOM 5191 N N . GLU A 1 682 ? -23.778 -11.897 -18.893 1.00 97.75 682 GLU A N 1
ATOM 5192 C CA . GLU A 1 682 ? -22.898 -12.904 -18.280 1.00 97.75 682 GLU A CA 1
ATOM 5193 C C . GLU A 1 682 ? -22.958 -12.911 -16.741 1.00 97.75 682 GLU A C 1
ATOM 5195 O O . GLU A 1 682 ? -22.278 -13.713 -16.099 1.00 97.75 682 GLU A O 1
ATOM 5200 N N . VAL A 1 683 ? -23.777 -12.056 -16.116 1.00 98.25 683 VAL A N 1
ATOM 5201 C CA . VAL A 1 683 ? -23.811 -11.878 -14.655 1.00 98.25 683 VAL A CA 1
ATOM 5202 C C . VAL A 1 683 ? -25.203 -12.022 -14.034 1.00 98.25 683 VAL A C 1
ATOM 5204 O O . VAL A 1 683 ? -26.239 -11.916 -14.683 1.00 98.25 683 VAL A O 1
ATOM 5207 N N . THR A 1 684 ? -25.236 -12.238 -12.721 1.00 98.69 684 THR A N 1
ATOM 5208 C CA . THR A 1 684 ? -26.434 -12.086 -11.887 1.00 98.69 684 THR A CA 1
ATOM 5209 C C . THR A 1 684 ? -26.125 -11.097 -10.759 1.00 98.69 684 THR A C 1
ATOM 5211 O O . THR A 1 684 ? -25.309 -11.417 -9.892 1.00 98.69 684 THR A O 1
ATOM 5214 N N . PRO A 1 685 ? -26.724 -9.893 -10.742 1.00 98.31 685 PRO A N 1
ATOM 5215 C CA . PRO A 1 685 ? -26.465 -8.906 -9.697 1.00 98.31 685 PRO A CA 1
ATOM 5216 C C . PRO A 1 685 ? -27.120 -9.283 -8.362 1.00 98.31 685 PRO A C 1
ATOM 5218 O O . PRO A 1 685 ? -28.109 -10.017 -8.326 1.00 98.31 685 PRO A O 1
ATOM 5221 N N . GLY A 1 686 ? -26.594 -8.737 -7.264 1.00 98.38 686 GLY A N 1
ATOM 5222 C CA . GLY A 1 686 ? -27.072 -9.032 -5.904 1.00 98.38 686 GLY A CA 1
ATOM 5223 C C . GLY A 1 686 ? -26.271 -10.123 -5.189 1.00 98.38 686 GLY A C 1
ATOM 5224 O O . GLY A 1 686 ? -26.783 -10.760 -4.269 1.00 98.38 686 GLY A O 1
ATOM 5225 N N . PHE A 1 687 ? -25.007 -10.308 -5.581 1.00 98.81 687 PHE A N 1
ATOM 5226 C CA . PHE A 1 687 ? -24.047 -11.195 -4.921 1.00 98.81 687 PHE A CA 1
ATOM 5227 C C . PHE A 1 687 ? -22.693 -10.489 -4.722 1.00 98.81 687 PHE A C 1
ATOM 5229 O O . PHE A 1 687 ? -22.471 -9.396 -5.233 1.00 98.81 687 PHE A O 1
ATOM 5236 N N . VAL A 1 688 ? -21.764 -11.127 -4.022 1.00 98.81 688 VAL A N 1
ATOM 5237 C CA . VAL A 1 688 ? -20.317 -10.941 -4.191 1.00 98.81 688 VAL A CA 1
ATOM 5238 C C . VAL A 1 688 ? -19.711 -12.326 -4.397 1.00 98.81 688 VAL A C 1
ATOM 5240 O O . VAL A 1 688 ? -20.077 -13.261 -3.685 1.00 98.81 688 VAL A O 1
ATOM 5243 N N . GLN A 1 689 ? -18.852 -12.492 -5.400 1.00 98.81 689 GLN A N 1
ATOM 5244 C CA . GLN A 1 689 ? -18.239 -13.788 -5.710 1.00 98.81 689 GLN A CA 1
ATOM 5245 C C . GLN A 1 689 ? -16.721 -13.736 -5.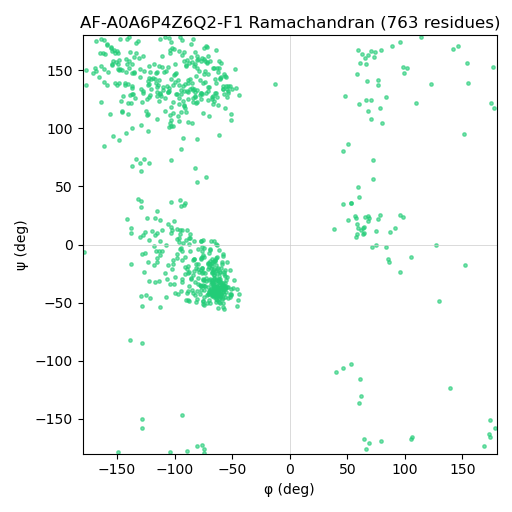576 1.00 98.81 689 GLN A C 1
ATOM 5247 O O . GLN A 1 689 ? -16.108 -12.732 -5.924 1.00 98.81 689 GLN A O 1
ATOM 5252 N N . PHE A 1 690 ? -16.134 -14.827 -5.087 1.00 98.69 690 PHE A N 1
ATOM 5253 C CA . PHE A 1 690 ? -14.697 -14.969 -4.855 1.00 98.69 690 PHE A CA 1
ATOM 5254 C C . PHE A 1 690 ? -14.100 -16.028 -5.793 1.00 98.69 690 PHE A C 1
ATOM 5256 O O . PHE A 1 690 ? -14.740 -17.050 -6.039 1.00 98.69 690 PHE A O 1
ATOM 5263 N N . ARG A 1 691 ? -12.885 -15.775 -6.296 1.00 98.44 691 ARG A N 1
ATOM 5264 C CA . ARG A 1 691 ? -12.079 -16.619 -7.201 1.00 98.44 691 ARG A CA 1
ATOM 5265 C C . ARG A 1 691 ? -12.871 -17.184 -8.385 1.00 98.44 691 ARG A C 1
ATOM 5267 O O . ARG A 1 691 ? -13.265 -18.353 -8.387 1.00 98.44 691 ARG A O 1
ATOM 5274 N N . VAL A 1 692 ? -13.063 -16.372 -9.419 1.00 98.38 692 VAL A N 1
ATOM 5275 C CA . VAL A 1 692 ? -13.570 -16.836 -10.726 1.00 98.38 692 VAL A CA 1
ATOM 5276 C C . VAL A 1 692 ? -12.422 -17.003 -11.714 1.00 98.38 692 VAL A C 1
ATOM 5278 O O . VAL A 1 692 ? -11.402 -16.348 -11.559 1.00 98.38 692 VAL A O 1
ATOM 5281 N N . PHE A 1 693 ? -12.587 -17.843 -12.730 1.00 98.31 693 PHE A N 1
ATOM 5282 C CA . PHE A 1 693 ? -11.702 -17.925 -13.892 1.00 98.31 693 PHE A CA 1
ATOM 5283 C C . PHE A 1 693 ? -12.413 -17.411 -15.146 1.00 98.31 693 PHE A C 1
ATOM 5285 O O . PHE A 1 693 ? -13.634 -17.547 -15.262 1.00 98.31 693 PHE A O 1
ATOM 5292 N N . ASN A 1 694 ? -11.645 -16.896 -16.105 1.00 97.00 694 ASN A N 1
ATOM 5293 C CA . ASN A 1 694 ? -12.109 -16.672 -17.474 1.00 97.00 694 ASN A CA 1
ATOM 5294 C C . ASN A 1 694 ? -11.882 -17.897 -18.390 1.00 97.00 694 ASN A C 1
ATOM 5296 O O . ASN A 1 694 ? -11.413 -18.946 -17.929 1.00 97.00 694 ASN A O 1
ATOM 5300 N N . ASN A 1 695 ? -12.229 -17.793 -19.682 1.00 96.88 695 ASN A N 1
ATOM 5301 C CA . ASN A 1 695 ? -12.036 -18.884 -20.657 1.00 96.88 695 ASN A CA 1
ATOM 5302 C C . ASN A 1 695 ? -10.562 -19.339 -20.724 1.00 96.88 695 ASN A C 1
ATOM 5304 O O . ASN A 1 695 ? -10.266 -20.533 -20.808 1.00 96.88 695 ASN A O 1
ATOM 5308 N N . GLU A 1 696 ? -9.651 -18.375 -20.611 1.00 96.38 696 GLU A N 1
ATOM 5309 C CA . GLU A 1 696 ? -8.195 -18.500 -20.663 1.00 96.38 696 GLU A CA 1
ATOM 5310 C C . GLU A 1 696 ? -7.574 -19.065 -19.375 1.00 96.38 696 GLU A C 1
ATOM 5312 O O . GLU A 1 696 ? -6.366 -19.306 -19.330 1.00 96.38 696 GLU A O 1
ATOM 5317 N N . ARG A 1 697 ? -8.390 -19.333 -18.344 1.00 96.06 697 ARG A N 1
ATOM 5318 C CA . ARG A 1 697 ? -7.983 -19.849 -17.022 1.00 96.06 697 ARG A CA 1
ATOM 5319 C C . ARG A 1 697 ? -7.113 -18.893 -16.207 1.00 96.06 697 ARG A C 1
ATOM 5321 O O . ARG A 1 697 ? -6.389 -19.326 -15.304 1.00 96.06 697 ARG A O 1
ATOM 5328 N N . ALA A 1 698 ? -7.204 -17.600 -16.480 1.00 96.88 698 ALA A N 1
ATOM 5329 C CA . ALA A 1 698 ? -6.683 -16.577 -15.596 1.00 96.88 698 ALA A CA 1
ATOM 5330 C C . ALA A 1 698 ? -7.732 -16.273 -14.498 1.00 96.88 698 ALA A C 1
ATOM 5332 O O . ALA A 1 698 ? -8.911 -16.079 -14.814 1.00 96.88 698 ALA A O 1
ATOM 5333 N N . PRO A 1 699 ? -7.365 -16.338 -13.201 1.00 97.56 699 PRO A N 1
ATOM 5334 C CA . PRO A 1 699 ? -8.300 -16.113 -12.104 1.00 97.56 699 PRO A CA 1
ATOM 5335 C C . PRO A 1 699 ? -8.430 -14.634 -11.730 1.00 97.56 699 PRO A C 1
ATOM 5337 O O . PRO A 1 699 ? -7.413 -13.986 -11.487 1.00 97.56 699 PRO A O 1
ATOM 5340 N N . LEU A 1 700 ? -9.664 -14.142 -11.560 1.00 98.31 700 LEU A N 1
ATOM 5341 C CA . LEU A 1 700 ? -9.935 -12.895 -10.836 1.00 98.31 700 LEU A CA 1
ATOM 5342 C C . LEU A 1 700 ? -10.336 -13.163 -9.386 1.00 98.31 700 LEU A C 1
ATOM 5344 O O . LEU A 1 700 ? -11.074 -14.108 -9.089 1.00 98.31 700 LEU A O 1
ATOM 5348 N N . ALA A 1 701 ? -9.871 -12.305 -8.482 1.00 98.56 701 ALA A N 1
ATOM 5349 C CA . ALA A 1 701 ? -10.021 -12.490 -7.045 1.00 98.56 701 ALA A CA 1
ATOM 5350 C C . ALA A 1 701 ? -11.462 -12.267 -6.565 1.00 98.56 701 ALA A C 1
ATOM 5352 O O . ALA A 1 701 ? -12.020 -13.121 -5.872 1.00 98.56 701 ALA A O 1
ATOM 5353 N N . VAL A 1 702 ? -12.084 -11.144 -6.941 1.00 98.75 702 VAL A N 1
ATOM 5354 C CA . VAL A 1 702 ? -13.420 -10.752 -6.462 1.00 98.75 702 VAL A CA 1
ATOM 5355 C C . VAL A 1 702 ? -14.272 -10.207 -7.602 1.00 98.75 702 VAL A C 1
ATOM 5357 O O . VAL A 1 702 ? -13.823 -9.359 -8.360 1.00 98.75 702 VAL A O 1
ATOM 5360 N N . CYS A 1 703 ? -15.538 -10.612 -7.681 1.00 98.75 703 CYS A N 1
ATOM 5361 C CA . CYS A 1 703 ? -16.557 -9.990 -8.526 1.00 98.75 703 CYS A CA 1
ATOM 5362 C C . CYS A 1 703 ? -17.478 -9.110 -7.660 1.00 98.75 703 CYS A C 1
ATOM 5364 O O . CYS A 1 703 ? -18.351 -9.639 -6.960 1.00 98.75 703 CYS A O 1
ATOM 5366 N N . PRO A 1 704 ? -17.310 -7.773 -7.656 1.00 98.38 704 PRO A N 1
ATOM 5367 C CA . PRO A 1 704 ? -18.078 -6.902 -6.773 1.00 98.38 704 PRO A CA 1
ATOM 5368 C C . PRO A 1 704 ? -19.536 -6.779 -7.245 1.00 98.38 704 PRO A C 1
ATOM 5370 O O . PRO A 1 704 ? -19.798 -6.499 -8.415 1.00 98.38 704 PRO A O 1
ATOM 5373 N N . GLY A 1 705 ? -20.502 -6.965 -6.341 1.00 98.44 705 GLY A N 1
ATOM 5374 C CA . GLY A 1 705 ? -21.934 -6.720 -6.580 1.00 98.44 705 GLY A CA 1
ATOM 5375 C C . GLY A 1 705 ? -22.651 -7.715 -7.509 1.00 98.44 705 GLY A C 1
ATOM 5376 O O . GLY A 1 705 ? -23.866 -7.592 -7.713 1.00 98.44 705 GLY A O 1
ATOM 5377 N N . VAL A 1 706 ? -21.934 -8.700 -8.061 1.00 98.69 706 VAL A N 1
ATOM 5378 C CA . VAL A 1 706 ? -22.458 -9.705 -8.992 1.00 98.69 706 VAL A CA 1
ATOM 5379 C C . VAL A 1 706 ? -21.896 -11.105 -8.733 1.00 98.69 706 VAL A C 1
ATOM 5381 O O . VAL A 1 706 ? -20.805 -11.281 -8.197 1.00 98.69 706 VAL A O 1
ATOM 5384 N N . ARG A 1 707 ? -22.640 -12.108 -9.198 1.00 98.62 707 ARG A N 1
ATOM 5385 C CA . ARG A 1 707 ? -22.159 -13.450 -9.531 1.00 98.62 707 ARG A CA 1
ATOM 5386 C C . ARG A 1 707 ? -21.848 -13.476 -11.027 1.00 98.62 707 ARG A C 1
ATOM 5388 O O . ARG A 1 707 ? -22.690 -13.038 -11.810 1.00 98.62 707 ARG A O 1
ATOM 5395 N N . HIS A 1 708 ? -20.696 -14.002 -11.429 1.00 97.56 708 HIS A N 1
ATOM 5396 C CA . HIS A 1 708 ? -20.366 -14.230 -12.835 1.00 97.56 708 HIS A CA 1
ATOM 5397 C C . HIS A 1 708 ? -20.795 -15.648 -13.258 1.00 97.56 708 HIS A C 1
ATOM 5399 O O . HIS A 1 708 ? -20.648 -16.609 -12.501 1.00 97.56 708 HIS A O 1
ATOM 5405 N N . ASN A 1 709 ? -21.370 -15.770 -14.454 1.00 96.06 709 ASN A N 1
ATOM 5406 C CA . ASN A 1 709 ? -21.889 -17.019 -15.026 1.00 96.06 709 ASN A CA 1
ATOM 5407 C C . ASN A 1 709 ? -21.366 -17.302 -16.444 1.00 96.06 709 ASN A C 1
ATOM 5409 O O . ASN A 1 709 ? -21.678 -18.357 -16.993 1.00 96.06 709 ASN A O 1
ATOM 5413 N N . GLY A 1 710 ? -20.665 -16.345 -17.053 1.00 94.38 710 GLY A N 1
ATOM 5414 C CA . GLY A 1 710 ? -20.116 -16.463 -18.394 1.00 94.38 710 GLY A CA 1
ATOM 5415 C C . GLY A 1 710 ? -18.670 -16.951 -18.401 1.00 94.38 710 GLY A C 1
ATOM 5416 O O . GLY A 1 710 ? -18.267 -17.761 -17.563 1.00 94.38 710 GLY A O 1
ATOM 5417 N N . GLY A 1 711 ? -17.916 -16.462 -19.381 1.00 95.00 711 GLY A N 1
ATOM 5418 C CA . GLY A 1 711 ? -16.498 -16.765 -19.557 1.00 95.00 711 GLY A CA 1
ATOM 5419 C C . GLY A 1 711 ? -15.599 -15.533 -19.584 1.00 95.00 711 GLY A C 1
ATOM 5420 O O . GLY A 1 711 ? -14.393 -15.690 -19.432 1.00 95.00 711 GLY A O 1
ATOM 5421 N N . ASN A 1 712 ? -16.162 -14.333 -19.756 1.00 97.31 712 ASN A N 1
ATOM 5422 C CA . ASN A 1 712 ? -15.411 -13.090 -19.922 1.00 97.31 712 ASN A CA 1
ATOM 5423 C C . ASN A 1 712 ? -15.437 -12.272 -18.612 1.00 97.31 712 ASN A C 1
ATOM 5425 O O . ASN A 1 712 ? -16.204 -11.312 -18.459 1.00 97.31 712 ASN A O 1
ATOM 5429 N N . SER A 1 713 ? -14.691 -12.726 -17.599 1.00 97.50 713 SER A N 1
ATOM 5430 C CA . SER A 1 713 ? -14.786 -12.197 -16.222 1.00 97.50 713 SER A CA 1
ATOM 5431 C C . SER A 1 713 ? -13.857 -11.006 -15.946 1.00 97.50 713 SER A C 1
ATOM 5433 O O . SER A 1 713 ? -14.153 -10.183 -15.074 1.00 97.50 713 SER A O 1
ATOM 5435 N N . GLU A 1 714 ? -12.809 -10.859 -16.754 1.00 97.69 714 GLU A N 1
ATOM 5436 C CA . GLU A 1 714 ? -11.804 -9.785 -16.781 1.00 97.69 714 GLU A CA 1
ATOM 5437 C C . GLU A 1 714 ? -12.364 -8.364 -17.005 1.00 97.69 714 GLU A C 1
ATOM 5439 O O . GLU A 1 714 ? -11.704 -7.375 -16.692 1.00 97.69 714 GLU A O 1
ATOM 5444 N N . HIS A 1 715 ? -13.605 -8.248 -17.486 1.00 97.81 715 HIS A N 1
ATOM 5445 C CA . HIS A 1 715 ? -14.309 -6.970 -17.679 1.00 97.81 715 HIS A CA 1
ATOM 5446 C C . HIS A 1 715 ? -15.219 -6.581 -16.497 1.00 97.81 715 HIS A C 1
ATOM 5448 O O . HIS A 1 715 ? -15.856 -5.523 -16.505 1.00 97.81 715 HIS A O 1
ATOM 5454 N N . VAL A 1 716 ? -15.332 -7.446 -15.481 1.00 97.88 716 VAL A N 1
ATOM 5455 C CA . VAL A 1 716 ? -16.340 -7.357 -14.407 1.00 97.88 716 VAL A CA 1
ATOM 5456 C C . VAL A 1 716 ? -15.719 -7.449 -13.017 1.00 97.88 716 VAL A C 1
ATOM 5458 O O . VAL A 1 716 ? -16.102 -6.683 -12.126 1.00 97.88 716 VAL A O 1
ATOM 5461 N N . CYS A 1 717 ? -14.799 -8.387 -12.826 1.00 98.62 717 CYS A N 1
ATOM 5462 C CA . CYS A 1 717 ? -14.182 -8.708 -11.543 1.00 98.62 717 CYS A CA 1
ATOM 5463 C C . CYS A 1 717 ? -12.856 -7.924 -11.366 1.00 98.62 717 CYS A C 1
ATOM 5465 O O . CYS A 1 717 ? -12.495 -7.143 -12.245 1.00 98.62 717 CYS A O 1
ATOM 5467 N N . ILE A 1 718 ? -12.196 -8.041 -10.209 1.00 98.75 718 ILE A N 1
ATOM 5468 C CA . ILE A 1 718 ? -10.987 -7.282 -9.823 1.00 98.75 718 ILE A CA 1
ATOM 5469 C C . ILE A 1 718 ? -9.988 -8.159 -9.056 1.00 98.75 718 ILE A C 1
ATOM 5471 O O . ILE A 1 718 ? -10.392 -9.142 -8.419 1.00 98.75 718 ILE A O 1
ATOM 5475 N N . GLY A 1 719 ? -8.708 -7.774 -9.101 1.00 98.25 719 GLY A N 1
ATOM 5476 C CA . GLY A 1 719 ? -7.554 -8.539 -8.612 1.00 98.25 719 GLY A CA 1
ATOM 5477 C C . GLY A 1 719 ? -7.367 -9.861 -9.363 1.00 98.25 719 GLY A C 1
ATOM 5478 O O . GLY A 1 719 ? -8.293 -10.342 -10.012 1.00 98.25 719 GLY A O 1
ATOM 5479 N N . GLY A 1 720 ? -6.205 -10.506 -9.260 1.00 95.75 720 GLY A N 1
ATOM 5480 C CA . GLY A 1 720 ? -5.978 -11.778 -9.948 1.00 95.75 720 GLY A CA 1
ATOM 5481 C C . GLY A 1 720 ? -4.561 -12.335 -9.861 1.00 95.75 720 GLY A C 1
ATOM 5482 O O . GLY A 1 720 ? -3.859 -12.133 -8.877 1.00 95.75 720 GLY A O 1
ATOM 5483 N N . ALA A 1 721 ? -4.170 -13.080 -10.894 1.00 92.69 721 ALA A N 1
ATOM 5484 C CA . ALA A 1 721 ? -2.816 -13.598 -11.100 1.00 92.69 721 ALA A CA 1
ATOM 5485 C C . ALA A 1 721 ? -1.984 -12.687 -12.024 1.00 92.69 721 ALA A C 1
ATOM 5487 O O . ALA A 1 721 ? -2.544 -11.889 -12.776 1.00 92.69 721 ALA A O 1
ATOM 5488 N N . ALA A 1 722 ? -0.662 -12.895 -12.080 1.00 86.75 722 ALA A N 1
ATOM 5489 C CA . ALA A 1 722 ? 0.222 -12.194 -13.020 1.00 86.75 722 ALA A CA 1
ATOM 5490 C C . ALA A 1 722 ? 0.055 -12.580 -14.500 1.00 86.75 722 ALA A C 1
ATOM 5492 O O . ALA A 1 722 ? 0.761 -12.023 -15.335 1.00 86.75 722 ALA A O 1
ATOM 5493 N N . TYR A 1 723 ? -0.786 -13.544 -14.891 1.00 89.69 723 TYR A N 1
ATOM 5494 C CA . TYR A 1 723 ? -0.809 -13.980 -16.292 1.00 89.69 723 TYR A CA 1
ATOM 5495 C C . TYR A 1 723 ? -2.195 -14.131 -16.903 1.00 89.69 723 TYR A C 1
ATOM 5497 O O . TYR A 1 723 ? -3.042 -14.874 -16.410 1.00 89.69 723 TYR A O 1
ATOM 5505 N N . TRP A 1 724 ? -2.351 -13.436 -18.032 1.00 89.88 724 TRP A N 1
ATOM 5506 C CA . TRP A 1 724 ? -3.567 -13.294 -18.818 1.00 89.88 724 TRP A CA 1
ATOM 5507 C C . TRP A 1 724 ? -3.194 -13.429 -20.300 1.00 89.88 724 TRP A C 1
ATOM 5509 O O . TRP A 1 724 ? -2.633 -12.488 -20.865 1.00 89.88 724 TRP A O 1
ATOM 5519 N N . PRO A 1 725 ? -3.401 -14.596 -20.939 1.00 89.00 725 PRO A N 1
ATOM 5520 C CA . PRO A 1 725 ? -2.841 -14.858 -22.264 1.00 89.00 725 PRO A CA 1
ATOM 5521 C C . PRO A 1 725 ? -3.584 -14.167 -23.416 1.00 89.00 725 PRO A C 1
ATOM 5523 O O . PRO A 1 725 ? -2.978 -13.976 -24.473 1.00 89.00 725 PRO A O 1
ATOM 5526 N N . GLU A 1 726 ? -4.858 -13.780 -23.264 1.00 93.12 726 GLU A N 1
ATOM 5527 C CA . GLU A 1 726 ? -5.557 -13.054 -24.329 1.00 93.12 726 GLU A CA 1
ATOM 5528 C C . GLU A 1 726 ? -4.983 -11.635 -24.465 1.00 93.12 726 GLU A C 1
ATOM 5530 O O . GLU A 1 726 ? -5.148 -10.772 -23.606 1.00 93.12 726 GLU A O 1
ATOM 5535 N N . GLN A 1 727 ? -4.290 -11.402 -25.585 1.00 92.19 727 GLN A N 1
ATOM 5536 C CA . GLN A 1 727 ? -3.632 -10.130 -25.907 1.00 92.19 727 GLN A CA 1
ATOM 5537 C C . GLN A 1 727 ? -2.686 -9.633 -24.794 1.00 92.19 727 GLN A C 1
ATOM 5539 O O . GLN A 1 727 ? -2.572 -8.430 -24.561 1.00 92.19 727 GLN A O 1
ATOM 5544 N N . ALA A 1 728 ? -1.995 -10.562 -24.119 1.00 87.75 728 ALA A N 1
ATOM 5545 C CA . ALA A 1 728 ? -1.037 -10.278 -23.050 1.00 87.75 728 ALA A CA 1
ATOM 5546 C C . ALA A 1 728 ? -0.096 -9.098 -23.403 1.00 87.75 728 ALA A C 1
ATOM 5548 O O . ALA A 1 728 ? 0.513 -9.121 -24.479 1.00 87.75 728 ALA A O 1
ATOM 5549 N N . PRO A 1 729 ? 0.058 -8.079 -22.532 1.00 90.50 729 PRO A N 1
ATOM 5550 C CA . PRO A 1 729 ? -0.407 -8.008 -21.142 1.00 90.50 729 PRO A CA 1
ATOM 5551 C C . PRO A 1 729 ? -1.789 -7.343 -20.942 1.00 90.50 729 PRO A C 1
ATOM 5553 O O . PRO A 1 729 ? -2.121 -7.034 -19.807 1.00 90.50 729 PRO A O 1
ATOM 5556 N N . ARG A 1 730 ? -2.602 -7.099 -21.986 1.00 93.00 730 ARG A N 1
ATOM 5557 C CA . ARG A 1 730 ? -3.776 -6.184 -21.972 1.00 93.00 730 ARG A CA 1
ATOM 5558 C C . ARG A 1 730 ? -4.816 -6.391 -20.852 1.00 93.00 730 ARG A C 1
ATOM 5560 O O . ARG A 1 730 ? -5.549 -5.452 -20.563 1.00 93.00 730 ARG A O 1
ATOM 5567 N N . GLN A 1 731 ? -4.899 -7.574 -20.245 1.00 95.19 731 GLN A N 1
ATOM 5568 C CA . GLN A 1 731 ? -5.838 -7.897 -19.156 1.00 95.19 731 GLN A CA 1
ATOM 5569 C C . GLN A 1 731 ? -5.169 -8.038 -17.775 1.00 95.19 731 GLN A C 1
ATOM 5571 O O . GLN A 1 731 ? -5.851 -8.329 -16.794 1.00 95.19 731 GLN A O 1
ATOM 5576 N N . CYS A 1 732 ? -3.850 -7.871 -17.689 1.00 95.69 732 CYS A N 1
ATOM 5577 C CA . CYS A 1 732 ? -3.102 -7.941 -16.439 1.00 95.69 732 CYS A CA 1
ATOM 5578 C C . CYS A 1 732 ? -3.200 -6.597 -15.718 1.00 95.69 732 CYS A C 1
ATOM 5580 O O . CYS A 1 732 ? -2.910 -5.577 -16.329 1.00 95.69 732 CYS A O 1
ATOM 5582 N N . GLY A 1 733 ? -3.610 -6.602 -14.456 1.00 96.69 733 GLY A N 1
ATOM 5583 C CA . GLY A 1 733 ? -3.747 -5.412 -13.622 1.00 96.69 733 GLY A CA 1
ATOM 5584 C C . GLY A 1 733 ? -4.910 -5.549 -12.644 1.00 96.69 733 GLY A C 1
ATOM 5585 O O . GLY A 1 733 ? -5.710 -6.488 -12.746 1.00 96.69 733 GLY A O 1
ATOM 5586 N N . ASP A 1 734 ? -5.031 -4.628 -11.699 1.00 98.25 734 ASP A N 1
ATOM 5587 C CA . ASP A 1 734 ? -5.948 -4.772 -10.567 1.00 98.25 734 ASP A CA 1
ATOM 5588 C C . ASP A 1 734 ? -7.415 -4.579 -10.964 1.00 98.25 734 ASP A C 1
ATOM 5590 O O . ASP A 1 734 ? -8.279 -5.335 -10.500 1.00 98.25 734 ASP A O 1
ATOM 5594 N N . PHE A 1 735 ? -7.711 -3.677 -11.907 1.00 98.50 735 PHE A N 1
ATOM 5595 C CA . PHE A 1 735 ? -9.004 -3.621 -12.608 1.00 98.50 735 PHE A CA 1
ATOM 5596 C C . PHE A 1 735 ? -8.993 -4.364 -13.965 1.00 98.50 735 PHE A C 1
ATOM 5598 O O . PHE A 1 735 ? -9.962 -4.295 -14.732 1.00 98.50 735 PHE A O 1
ATOM 5605 N N . SER A 1 736 ? -7.942 -5.154 -14.217 1.00 97.44 736 SER A N 1
ATOM 5606 C CA . SER A 1 736 ? -7.778 -6.114 -15.316 1.00 97.44 736 SER A CA 1
ATOM 5607 C C . SER A 1 736 ? -8.018 -5.520 -16.713 1.00 97.44 736 SER A C 1
ATOM 5609 O O . SER A 1 736 ? -7.142 -4.840 -17.251 1.00 97.44 736 SER A O 1
ATOM 5611 N N . SER A 1 737 ? -9.180 -5.770 -17.330 1.00 96.75 737 SER A N 1
ATOM 5612 C CA . SER A 1 737 ? -9.561 -5.194 -18.629 1.00 96.75 737 SER A CA 1
ATOM 5613 C C . SER A 1 737 ? -10.965 -4.594 -18.633 1.00 96.75 737 SER A C 1
ATOM 5615 O O . SER A 1 737 ? -11.695 -4.638 -19.628 1.00 96.75 737 SER A O 1
ATOM 5617 N N . LYS A 1 738 ? -11.335 -3.932 -17.534 1.00 97.94 738 LYS A N 1
ATOM 5618 C CA . LYS A 1 738 ? -12.478 -3.005 -17.499 1.00 97.94 738 LYS A CA 1
ATOM 5619 C C . LYS A 1 738 ? -12.360 -1.844 -18.512 1.00 97.94 738 LYS A C 1
ATOM 5621 O O . LYS A 1 738 ? -13.350 -1.146 -18.720 1.00 97.94 738 LYS A O 1
ATOM 5626 N N . ASP A 1 739 ? -11.202 -1.657 -19.155 1.00 97.19 739 ASP A N 1
ATOM 5627 C CA . ASP A 1 739 ? -10.899 -0.686 -20.219 1.00 97.19 739 ASP A CA 1
ATOM 5628 C C . ASP A 1 739 ? -10.833 -1.277 -21.649 1.00 97.19 739 ASP A C 1
ATOM 5630 O O . ASP A 1 739 ? -10.380 -0.593 -22.568 1.00 97.19 739 ASP A O 1
ATOM 5634 N N . TRP A 1 740 ? -11.245 -2.535 -21.862 1.00 97.25 740 TRP A N 1
ATOM 5635 C CA . TRP A 1 740 ? -10.964 -3.292 -23.094 1.00 97.25 740 TRP A CA 1
ATOM 5636 C C . TRP A 1 740 ? -11.322 -2.588 -24.416 1.00 97.25 740 TRP A C 1
ATOM 5638 O O . TRP A 1 740 ? -10.510 -2.609 -25.343 1.00 97.25 740 TRP A O 1
ATOM 5648 N N . ASP A 1 741 ? -12.474 -1.920 -24.491 1.00 97.56 741 ASP A N 1
ATOM 5649 C CA . ASP A 1 741 ? -12.930 -1.105 -25.632 1.00 97.56 741 ASP A CA 1
ATOM 5650 C C . ASP A 1 741 ? -12.766 0.408 -25.348 1.00 97.56 741 ASP A C 1
ATOM 5652 O O . ASP A 1 741 ? -13.583 1.259 -25.717 1.00 97.56 741 ASP A O 1
ATOM 5656 N N . GLY A 1 742 ? -11.679 0.749 -24.651 1.00 92.62 742 GLY A N 1
ATOM 5657 C CA . GLY A 1 742 ? -11.265 2.097 -24.271 1.00 92.62 742 GLY A CA 1
ATOM 5658 C C . GLY A 1 742 ? -11.621 2.469 -22.828 1.00 92.62 742 GLY A C 1
ATOM 5659 O O . GLY A 1 742 ? -12.654 2.070 -22.290 1.00 92.62 742 GLY A O 1
ATOM 5660 N N . TYR A 1 743 ? -10.777 3.292 -22.206 1.00 95.12 743 TYR A N 1
ATOM 5661 C CA . TYR A 1 743 ? -10.953 3.773 -20.835 1.00 95.12 743 TYR A CA 1
ATOM 5662 C C . TYR A 1 743 ? -12.295 4.486 -20.618 1.00 95.12 743 TYR A C 1
ATOM 5664 O O . TYR A 1 743 ? -12.565 5.534 -21.210 1.00 95.12 743 TYR A O 1
ATOM 5672 N N . GLY A 1 744 ? -13.132 3.923 -19.742 1.00 93.31 744 GLY A N 1
ATOM 5673 C CA . GLY A 1 744 ? -14.377 4.537 -19.279 1.00 93.31 744 GLY A CA 1
ATOM 5674 C C . GLY A 1 744 ? -15.430 4.801 -20.359 1.00 93.31 744 GLY A C 1
ATOM 5675 O O . GLY A 1 744 ? -16.393 5.520 -20.086 1.00 93.31 744 GLY A O 1
ATOM 5676 N N . THR A 1 745 ? -15.269 4.239 -21.563 1.00 96.69 745 THR A N 1
ATOM 5677 C CA . THR A 1 745 ? -16.145 4.470 -22.729 1.00 96.69 745 THR A CA 1
ATOM 5678 C C . THR A 1 745 ? -17.555 3.914 -22.547 1.00 96.69 745 THR A C 1
ATOM 5680 O O . THR A 1 745 ? -18.449 4.260 -23.319 1.00 96.69 745 THR A O 1
ATOM 5683 N N . HIS A 1 746 ? -17.754 3.040 -21.552 1.00 98.12 746 HIS A N 1
ATOM 5684 C CA . HIS A 1 746 ? -18.991 2.302 -21.281 1.00 98.12 746 HIS A CA 1
ATOM 5685 C C . HIS A 1 746 ? -19.622 1.657 -22.525 1.00 98.12 746 HIS A C 1
ATOM 5687 O O . HIS A 1 746 ? -20.840 1.602 -22.679 1.00 98.12 746 HIS A O 1
ATOM 5693 N N . THR A 1 747 ? -18.766 1.209 -23.441 1.00 96.88 747 THR A N 1
ATOM 5694 C CA . THR A 1 747 ? -19.123 0.659 -24.750 1.00 96.88 747 THR A CA 1
ATOM 5695 C C . THR A 1 747 ? -18.568 -0.758 -24.854 1.00 96.88 747 THR A C 1
ATOM 5697 O O . THR A 1 747 ? -17.496 -1.038 -24.326 1.00 96.88 747 THR A O 1
ATOM 5700 N N . ASP A 1 748 ? -19.318 -1.653 -25.497 1.00 97.50 748 ASP A N 1
ATOM 5701 C CA . ASP A 1 748 ? -18.982 -3.068 -25.688 1.00 97.50 748 ASP A CA 1
ATOM 5702 C C . ASP A 1 748 ? -18.477 -3.782 -24.414 1.00 97.50 748 ASP A C 1
ATOM 5704 O O . ASP A 1 748 ? -19.293 -4.086 -23.536 1.00 97.50 748 ASP A O 1
ATOM 5708 N N . ARG A 1 749 ? -17.176 -4.087 -24.299 1.00 96.94 749 ARG A N 1
ATOM 5709 C CA . ARG A 1 749 ? -16.562 -4.737 -23.127 1.00 96.94 749 ARG A CA 1
ATOM 5710 C C . ARG A 1 749 ? -15.912 -3.769 -22.123 1.00 96.94 749 ARG A C 1
ATOM 5712 O O . ARG A 1 749 ? -15.399 -4.219 -21.102 1.00 96.94 749 ARG A O 1
ATOM 5719 N N . SER A 1 750 ? -15.972 -2.455 -22.341 1.00 98.31 750 SER A N 1
ATOM 5720 C CA . SER A 1 750 ? -15.519 -1.463 -21.356 1.00 98.31 750 SER A CA 1
ATOM 5721 C C . SER A 1 750 ? -16.584 -1.109 -20.324 1.00 98.31 750 SER A C 1
ATOM 5723 O O . SER A 1 750 ? -17.733 -0.802 -20.652 1.00 98.31 750 SER A O 1
ATOM 5725 N N . SER A 1 751 ? -16.175 -1.068 -19.057 1.00 98.19 751 SER A N 1
ATOM 5726 C CA . SER A 1 751 ? -16.984 -0.554 -17.950 1.00 98.19 751 SER A CA 1
ATOM 5727 C C . SER A 1 751 ? -17.120 0.975 -17.998 1.00 98.19 751 SER A C 1
ATOM 5729 O O . SER A 1 751 ? -16.482 1.677 -18.788 1.00 98.19 751 SER A O 1
ATOM 5731 N N . SER A 1 752 ? -18.007 1.508 -17.159 1.00 98.44 752 SER A N 1
ATOM 5732 C CA . SER A 1 752 ? -18.199 2.951 -17.010 1.00 98.44 752 SER A CA 1
ATOM 5733 C C . SER A 1 752 ? -16.975 3.636 -16.395 1.00 98.44 752 SER A C 1
ATOM 5735 O O . SER A 1 752 ? -16.257 3.047 -15.590 1.00 98.44 752 SER A O 1
ATOM 5737 N N . ARG A 1 753 ? -16.758 4.917 -16.715 1.00 97.31 753 ARG A N 1
ATOM 5738 C CA . ARG A 1 753 ? -15.679 5.710 -16.102 1.00 97.31 753 ARG A CA 1
ATOM 5739 C C . ARG A 1 753 ? -15.765 5.755 -14.568 1.00 97.31 753 ARG A C 1
ATOM 5741 O O . ARG A 1 753 ? -14.736 5.687 -13.913 1.00 97.31 753 ARG A O 1
ATOM 5748 N N . LEU A 1 754 ? -16.974 5.802 -13.996 1.00 97.94 754 LEU A N 1
ATOM 5749 C CA . LEU A 1 754 ? -17.163 5.809 -12.539 1.00 97.94 754 LEU A CA 1
ATOM 5750 C C . LEU A 1 754 ? -16.711 4.496 -11.876 1.00 97.94 754 LEU A C 1
ATOM 5752 O O . LEU A 1 754 ? -16.194 4.546 -10.769 1.00 97.94 754 LEU A O 1
ATOM 5756 N N . GLU A 1 755 ? -16.868 3.348 -12.544 1.00 96.88 755 GLU A N 1
ATOM 5757 C CA . GLU A 1 755 ? -16.329 2.060 -12.073 1.00 96.88 755 GLU A CA 1
ATOM 5758 C C . GLU A 1 755 ? -14.796 2.086 -12.001 1.00 96.88 755 GLU A C 1
ATOM 5760 O O . GLU A 1 755 ? -14.222 1.578 -11.047 1.00 96.88 755 GLU A O 1
ATOM 5765 N N . LEU A 1 756 ? -14.145 2.665 -13.016 1.00 97.00 756 LEU A N 1
ATOM 5766 C CA . LEU A 1 756 ? -12.684 2.720 -13.127 1.00 97.00 756 LEU A CA 1
ATOM 5767 C C . LEU A 1 756 ? -12.058 3.755 -12.180 1.00 97.00 756 LEU A C 1
ATOM 5769 O O . LEU A 1 756 ? -10.996 3.511 -11.628 1.00 97.00 756 LEU A O 1
ATOM 5773 N N . GLU A 1 757 ? -12.728 4.883 -11.946 1.00 97.44 757 GLU A N 1
ATOM 5774 C CA . GLU A 1 757 ? -12.275 5.950 -11.039 1.00 97.44 757 GLU A CA 1
ATOM 5775 C C . GLU A 1 757 ? -12.798 5.755 -9.602 1.00 97.44 757 GLU A C 1
ATOM 5777 O O . GLU A 1 757 ? -13.168 6.730 -8.944 1.00 97.44 757 GLU A O 1
ATOM 5782 N N . SER A 1 758 ? -12.902 4.507 -9.122 1.00 98.62 758 SER A N 1
ATOM 5783 C CA . SER A 1 758 ? -13.377 4.193 -7.764 1.00 98.62 758 SER A CA 1
ATOM 5784 C C . SER A 1 758 ? -12.713 2.978 -7.119 1.00 98.62 758 SER A C 1
ATOM 5786 O O . SER A 1 758 ? -12.997 1.841 -7.492 1.00 98.62 758 SER A O 1
ATOM 5788 N N . ALA A 1 759 ? -11.962 3.197 -6.042 1.00 98.75 759 ALA A N 1
ATOM 5789 C CA . ALA A 1 759 ? -11.476 2.137 -5.170 1.00 98.75 759 ALA A CA 1
ATOM 5790 C C . ALA A 1 759 ? -12.618 1.317 -4.537 1.00 98.75 759 ALA A C 1
ATOM 5792 O O . ALA A 1 759 ? -13.671 1.838 -4.136 1.00 98.75 759 ALA A O 1
ATOM 5793 N N . VAL A 1 760 ? -12.374 0.014 -4.382 1.00 98.88 760 VAL A N 1
ATOM 5794 C CA . VAL A 1 760 ? -13.284 -0.917 -3.703 1.00 98.88 760 VAL A CA 1
ATOM 5795 C C . VAL A 1 760 ? -12.736 -1.213 -2.310 1.00 98.88 760 VAL A C 1
ATOM 5797 O O . VAL A 1 760 ? -11.746 -1.925 -2.165 1.00 98.88 760 VAL A O 1
ATOM 5800 N N . LEU A 1 761 ? -13.381 -0.662 -1.280 1.00 98.88 761 LEU A N 1
ATOM 5801 C CA . LEU A 1 761 ? -13.007 -0.826 0.130 1.00 98.88 761 LEU A CA 1
ATOM 5802 C C . LEU A 1 761 ? -13.701 -2.057 0.728 1.00 98.88 761 LEU A C 1
ATOM 5804 O O . LEU A 1 761 ? -14.918 -2.209 0.602 1.00 98.88 761 LEU A O 1
ATOM 5808 N N . PHE A 1 762 ? -12.937 -2.898 1.423 1.00 98.88 762 PHE A N 1
ATOM 5809 C CA . PHE A 1 762 ? -13.359 -4.171 2.008 1.00 98.88 762 PHE A CA 1
ATOM 5810 C C . PHE A 1 762 ? -13.343 -4.122 3.536 1.00 98.88 762 PHE A C 1
ATOM 5812 O O . PHE A 1 762 ? -12.336 -3.779 4.160 1.00 98.88 762 PHE A O 1
ATOM 5819 N N . PHE A 1 763 ? -14.449 -4.545 4.145 1.00 98.88 763 PHE A N 1
ATOM 5820 C CA . PHE A 1 763 ? -14.636 -4.555 5.589 1.00 98.88 763 PHE A CA 1
ATOM 5821 C C . PHE A 1 763 ? -15.053 -5.939 6.102 1.00 98.88 763 PHE A C 1
ATOM 5823 O O . PHE A 1 763 ? -15.788 -6.653 5.421 1.00 98.88 763 PHE A O 1
ATOM 5830 N N . TYR A 1 764 ? -14.663 -6.272 7.333 1.00 98.81 764 TYR A N 1
ATOM 5831 C CA . TYR A 1 764 ? -15.047 -7.494 8.059 1.00 98.81 764 TYR A CA 1
ATOM 5832 C C . TYR A 1 764 ? -15.912 -7.210 9.287 1.00 98.81 764 TYR A C 1
ATOM 5834 O O . TYR A 1 764 ? -15.763 -6.155 9.907 1.00 98.81 764 TYR A O 1
ATOM 5842 N N . ARG A 1 765 ? -16.738 -8.181 9.695 1.00 97.31 765 ARG A N 1
ATOM 5843 C CA . ARG A 1 765 ? -17.477 -8.171 10.967 1.00 97.31 765 ARG A CA 1
ATOM 5844 C C . ARG A 1 765 ? -17.762 -9.578 11.489 1.00 97.31 765 ARG A C 1
ATOM 5846 O O . ARG A 1 765 ? -18.067 -10.458 10.652 1.00 97.31 765 ARG A O 1
#

Foldseek 3Di:
DDDPRFDKDFAKWQADQDLQQFQDLQQQLAANFFADPVFQQHNVNLQDQFFKFDLQQRLPGIGGDNCQPPFQFQKKKKFWAFHPDGNVCRVVRGQWIKMFDGRVCNVQVRHSNSNCHVPNPQGAPPDAQVSWFDWTFMDTPHDDQVRLLQQAQVQCSVQWAFRTKGAWGAAHRRWTAGIFPRIDGRHDGCLLGGFGGYSHDPPPPPQQGGGSGPQQVVHAQPSYHSHGHNSNNRIMMIMIGGGPVRVVVVVVVVVVVVVCVVDVVWADDDDDPPPPPVVVVVVVVVVVVVVVVVVPVVDDDDDDPVVVVVVVVVVVVVVVVVVVVVVVVVVRGVHHVVVVVVVVVVVVVVVCVVVVAVVHDDDDDDDDDDDDDDDDDDDDDDDDDDDDDDDDDDDDDDDDDDDDDDDDDDDDDDDDDDDDDDDDDDDDDDDDDDDDDDDDDDDDDDDDDPVVVVVVVVVVVVVVVVVVVVVVVVVVVVVPPQEQAPVHDAQFLLRNLVPPPPDAWDKGWHAFPVGDIAIFTWHCDPPRTRKTFAKWQAFQDLVDFQDNQQQLAANSFQDQVFQLHNVVLQDQTFTDHRQQCQVGIGGDNCQPRAQFQKKKKFWAFHPDGNVCRVVRGQWIKMFDGRVVNVQVRHSNSNCHVPNPQGAVPDAQVSWFDWTFIDTPHDDQVRLLQFFAVQQSVQWDFRTKGAWGAAHRRWTAGIQPRIDGRHRPCLRGGFGGYSHDPDVPSSQGGGSRPLQVVHAQPSYHSHGHNSNNRIMMIMIGD

Mean predicted aligned error: 20.59 Å

Nearest PDB structures (foldseek):
  4wmq-assembly1_A  TM=9.915E-01  e=4.581E-42  Homo sapiens
  4wmo-assembly1_F  TM=9.903E-01  e=1.266E-41  Xenopus laevis
  7e1e-assembly1_A  TM=9.896E-01  e=5.051E-39  Lethenteron camtschaticum
  2d39-assembly1_A  TM=5.844E-01  e=4.150E-04  Homo sapiens
  2j3o-assembly1_C  TM=5.783E-01  e=6.163E-04  Homo sapiens